Protein 6A5S (pdb70)

Sequence (960 aa):
VDREQQLVQKARLAEQQAERYDDMAAAMKNVTELNEPLSNEERNLLSVAYKNVVGARRSSWRVISSSIEQKTNEKKIEMMVRAYREKIEKELEAVCQDVLSLLDNYLIKNCSETQYESKVFYLKMKGDYYRYLAEVATGEKRATVVESSEKAYSEAHEISKEHMQPTHPIRLGLALNYSVFYYEIQNAPEQACHLAKTTAFDDAIAELDTLNEDSYKDSTLIMQLLRDNLTLWTSVTSSCPADLTDREQLVQKARLAEQAERYDDMAAAMKNVTELNEPLSNEERNLLSVAYKNVVGARRSSWRVISSIEQKTNEKKIEMVRAYREKIEKELEAVCQDVLSLLDNYLIKNCSETQYESKVFYLKMKGDYYRYLAEVATGEKRATVVESSEKAYSEAHEISKEHMQPTHPIRLGLALNYSVFYYEIQNAPEQACHLAKTTAFDDAIAELDTLNEDSYKDSTLIMQLLRDNLTLWTSVTSSCPADLTDREQLVQKARLAEQQAERYDDMAAAMKNVTELNEPLSNEERNLLSVAYKNVVGARRSSWRVISSIEQKTSADGNEKKIEMVRAYREKIEKELEAVCQDVLSLLDNYLIKNCSETQYESKVFYLKMKGDYYRYLAEVATGEKRATVVESSEKAYSEAHEISKEHMQPTHPIRLGLALNYSVFYYEIQNNAPEQACHLAKTAFDDAIAELDTLNEDSYKDSTLIMQLLRDNLTLWTSVTSSCPADLTDREQLVQKARLAEQQAERYDDMAAAMKNVTELNEPLSNEERNLLSVAYKNVVGARRSSWRVISSIEQKTEKKIEMVRAYREKIEKELEAVCQDVVLSLLDNYLIKNCSETQYESKVFYLKMKGDYYRYLAEVATGEKRATVVESSEKAYSEAHEISKEHMQPTHPIRLGLALNYSVFYYEIQNAPEQACHLAKTAFDDAIAELDTLNEDSYKDSTLIMQLLRDNLTLWTSVTSSCPADLT

Nearest PDB structures (foldseek):
  6byj-assembly1_A  TM=9.830E-01  e=1.341E-26  Homo sapiens
  5yqg-assembly1_B  TM=9.842E-01  e=1.018E-25  Mus musculus
  7nmz-assembly1_AA  TM=9.812E-01  e=9.731E-26  Homo sapiens
  2c63-assembly2_D  TM=9.848E-01  e=3.759E-25  Homo sapiens
  7nmz-assembly1_BA  TM=9.805E-01  e=3.268E-24  Homo sapiens

B-factor: mean 25.33, std 11.06, range [8.95, 87.08]

Structure (mmCIF, N/CA/C/O backbone):
data_6A5S
#
_entry.id   6A5S
#
_cell.length_a   88.088
_cell.length_b   82.229
_cell.length_c   88.092
_cell.angle_alpha   90.000
_cell.angle_beta   90.110
_cell.angle_gamma   90.000
#
_symmetry.space_group_name_H-M   'P 1 21 1'
#
loop_
_entity.id
_entity.type
_entity.pdbx_description
1 polymer '14-3-3 protein gamma'
2 polymer 'TFEB pS211-peptide'
3 non-polymer 'SODIUM ION'
4 non-polymer 'MAGNESIUM ION'
5 water water
#
loop_
_atom_site.group_PDB
_atom_site.id
_atom_site.type_symbol
_atom_site.label_atom_id
_atom_site.label_alt_id
_atom_site.label_comp_id
_atom_site.label_asym_id
_atom_site.label_entity_id
_atom_site.label_seq_id
_atom_site.pdbx_PDB_ins_code
_atom_site.Cartn_x
_atom_site.Cartn_y
_atom_site.Cartn_z
_atom_site.occupancy
_atom_site.B_iso_or_equiv
_atom_site.auth_seq_id
_atom_site.auth_comp_id
_atom_site.auth_asym_id
_atom_site.auth_atom_id
_atom_site.pdbx_PDB_model_num
ATOM 1 N N . VAL A 1 2 ? -53.389 -36.952 -14.712 1.00 54.28 2 VAL A N 1
ATOM 2 C CA . VAL A 1 2 ? -53.505 -35.494 -14.759 1.00 49.04 2 VAL A CA 1
ATOM 3 C C . VAL A 1 2 ? -53.230 -34.951 -16.161 1.00 42.80 2 VAL A C 1
ATOM 4 O O . VAL A 1 2 ? -52.160 -35.187 -16.742 1.00 39.70 2 VAL A O 1
ATOM 8 N N . ASP A 1 3 ? -54.217 -34.235 -16.699 1.00 38.58 3 ASP A N 1
ATOM 9 C CA . ASP A 1 3 ? -54.154 -33.699 -18.060 1.00 31.49 3 ASP A CA 1
ATOM 10 C C . ASP A 1 3 ? -53.236 -32.484 -18.191 1.00 28.26 3 ASP A C 1
ATOM 11 O O . ASP A 1 3 ? -52.904 -31.847 -17.193 1.00 25.11 3 ASP A O 1
ATOM 16 N N . ARG A 1 4 ? -52.875 -32.145 -19.428 1.00 27.46 4 ARG A N 1
ATOM 17 C CA . ARG A 1 4 ? -51.877 -31.109 -19.689 1.00 26.61 4 ARG A CA 1
ATOM 18 C C . ARG A 1 4 ? -52.276 -29.762 -19.093 1.00 25.18 4 ARG A C 1
ATOM 19 O O . ARG A 1 4 ? -51.461 -29.099 -18.429 1.00 18.88 4 ARG A O 1
ATOM 27 N N . GLU A 1 5 ? -53.527 -29.366 -19.298 1.00 22.39 5 GLU A N 1
ATOM 28 C CA . GLU A 1 5 ? -53.948 -28.045 -18.846 1.00 26.14 5 GLU A CA 1
ATOM 29 C C . GLU A 1 5 ? -53.929 -27.939 -17.322 1.00 21.97 5 GLU A C 1
ATOM 30 O O . GLU A 1 5 ? -53.706 -26.853 -16.789 1.00 20.97 5 GLU A O 1
ATOM 36 N N . GLN A 1 6 ? -54.158 -29.056 -16.631 1.00 19.09 6 GLN A N 1
ATOM 37 C CA A GLN A 1 6 ? -54.096 -29.059 -15.176 0.52 22.50 6 GLN A CA 1
ATOM 38 C CA B GLN A 1 6 ? -54.095 -29.096 -15.174 0.48 22.53 6 GLN A CA 1
ATOM 39 C C . GLN A 1 6 ? -52.651 -28.919 -14.704 1.00 22.20 6 GLN A C 1
ATOM 40 O O . GLN A 1 6 ? -52.388 -28.225 -13.732 1.00 19.69 6 GLN A O 1
ATOM 51 N N . LEU A 1 7 ? -51.716 -29.556 -15.408 1.00 20.41 7 LEU A N 1
ATOM 52 C CA . LEU A 1 7 ? -50.292 -29.389 -15.090 1.00 20.09 7 LEU A CA 1
ATOM 53 C C . LEU A 1 7 ? -49.859 -27.938 -15.270 1.00 19.21 7 LEU A C 1
ATOM 54 O O . LEU A 1 7 ? -49.215 -27.361 -14.392 1.00 20.22 7 LEU A O 1
ATOM 59 N N . VAL A 1 8 ? -50.241 -27.333 -16.389 1.00 15.94 8 VAL A N 1
ATOM 60 C CA . VAL A 1 8 ? -49.964 -25.921 -16.597 1.00 17.10 8 VAL A CA 1
ATOM 61 C C . VAL A 1 8 ? -50.642 -25.040 -15.540 1.00 20.52 8 VAL A C 1
ATOM 62 O O . VAL A 1 8 ? -50.032 -24.089 -15.050 1.00 17.02 8 VAL A O 1
ATOM 66 N N . GLN A 1 9 ? -51.903 -25.342 -15.217 1.00 14.69 9 GLN A N 1
ATOM 67 C CA . GLN A 1 9 ? -52.611 -24.613 -14.166 1.00 23.87 9 GLN A CA 1
ATOM 68 C C . GLN A 1 9 ? -51.865 -24.763 -12.846 1.00 20.67 9 GLN A C 1
ATOM 69 O O . GLN A 1 9 ? -51.733 -23.805 -12.084 1.00 21.43 9 GLN A O 1
ATOM 75 N N . LYS A 1 10 ? -51.363 -25.963 -12.588 1.00 13.32 10 LYS A N 1
ATOM 76 C CA . LYS A 1 10 ? -50.597 -26.205 -11.371 1.00 15.71 10 LYS A CA 1
ATOM 77 C C . LYS A 1 10 ? -49.321 -25.350 -11.361 1.00 17.16 10 LYS A C 1
ATOM 78 O O . LYS A 1 10 ? -48.958 -24.776 -10.330 1.00 15.24 10 LYS A O 1
ATOM 84 N N . ALA A 1 11 ? -48.659 -25.227 -12.511 1.00 15.16 11 ALA A N 1
ATOM 85 C CA . ALA A 1 11 ? -47.452 -24.413 -12.571 1.00 17.84 11 ALA A CA 1
ATOM 86 C C . ALA A 1 11 ? -47.758 -22.959 -12.248 1.00 15.10 11 ALA A C 1
ATOM 87 O O . ALA A 1 11 ? -46.960 -22.290 -11.581 1.00 15.09 11 ALA A O 1
ATOM 89 N N . ARG A 1 12 ? -48.900 -22.465 -12.724 1.00 13.34 12 ARG A N 1
ATOM 90 C CA . ARG A 1 12 ? -49.282 -21.075 -12.464 1.00 16.61 12 ARG A CA 1
ATOM 91 C C . ARG A 1 12 ? -49.600 -20.868 -10.973 1.00 16.81 12 ARG A C 1
ATOM 92 O O . ARG A 1 12 ? -49.285 -19.821 -10.383 1.00 16.35 12 ARG A O 1
ATOM 100 N N . LEU A 1 13 ? -50.223 -21.877 -10.375 1.00 15.48 13 LEU A N 1
ATOM 101 C CA . LEU A 1 13 ? -50.580 -21.844 -8.953 1.00 18.73 13 LEU A CA 1
ATOM 102 C C . LEU A 1 13 ? -49.326 -21.843 -8.097 1.00 15.86 13 LEU A C 1
ATOM 103 O O . LEU A 1 13 ? -49.200 -21.071 -7.153 1.00 22.94 13 LEU A O 1
ATOM 108 N N . ALA A 1 14 ? -48.411 -22.741 -8.432 1.00 17.51 14 ALA A N 1
ATOM 109 C CA . ALA A 1 14 ? -47.111 -22.804 -7.780 1.00 15.85 14 ALA A CA 1
ATOM 110 C C . ALA A 1 14 ? -46.413 -21.461 -7.845 1.00 18.10 14 ALA A C 1
ATOM 111 O O . ALA A 1 14 ? -45.854 -20.999 -6.849 1.00 17.70 14 ALA A O 1
ATOM 113 N N . GLU A 1 15 ? -46.450 -20.831 -9.019 1.00 18.94 15 GLU A N 1
ATOM 114 C CA . GLU A 1 15 ? -45.789 -19.543 -9.201 1.00 19.41 15 GLU A CA 1
ATOM 115 C C . GLU A 1 15 ? -46.355 -18.496 -8.263 1.00 16.38 15 GLU A C 1
ATOM 116 O O . GLU A 1 15 ? -45.608 -17.771 -7.610 1.00 17.13 15 GLU A O 1
ATOM 122 N N . GLN A 1 16 ? -47.681 -18.401 -8.234 1.00 17.09 16 GLN A N 1
ATOM 123 C CA A GLN A 1 16 ? -48.370 -17.472 -7.352 0.38 18.26 16 GLN A CA 1
ATOM 124 C CA B GLN A 1 16 ? -48.343 -17.454 -7.358 0.62 18.43 16 GLN A CA 1
ATOM 125 C C . GLN A 1 16 ? -48.028 -17.759 -5.889 1.00 19.29 16 GLN A C 1
ATOM 126 O O . GLN A 1 16 ? -47.883 -16.843 -5.087 1.00 16.49 16 GLN A O 1
ATOM 137 N N . ALA A 1 17 ? -47.894 -19.043 -5.555 1.00 15.18 17 ALA A N 1
ATOM 138 C CA . ALA A 1 17 ? -47.523 -19.461 -4.193 1.00 19.84 17 ALA A CA 1
ATOM 139 C C . ALA A 1 17 ? -46.013 -19.382 -3.916 1.00 18.01 17 ALA A C 1
ATOM 140 O O . ALA A 1 17 ? -45.565 -19.727 -2.820 1.00 15.07 17 ALA A O 1
ATOM 142 N N . GLU A 1 18 ? -45.242 -18.938 -4.915 1.00 15.68 18 GLU A N 1
ATOM 143 C CA . GLU A 1 18 ? -43.779 -18.886 -4.841 1.00 16.30 18 GLU A CA 1
ATOM 144 C C . GLU A 1 18 ? -43.168 -20.223 -4.447 1.00 18.04 18 GLU A C 1
ATOM 145 O O . GLU A 1 18 ? -42.240 -20.291 -3.632 1.00 19.35 18 GLU A O 1
ATOM 151 N N . ARG A 1 19 ? -43.693 -21.285 -5.048 1.00 18.42 19 ARG A N 1
ATOM 152 C CA . ARG A 1 19 ? -43.187 -22.630 -4.833 1.00 16.70 19 ARG A CA 1
ATOM 153 C C . ARG A 1 19 ? -42.554 -23.061 -6.146 1.00 15.89 19 ARG A C 1
ATOM 154 O O . ARG A 1 19 ? -43.189 -23.717 -6.979 1.00 13.32 19 ARG A O 1
ATOM 162 N N . TYR A 1 20 ? -41.300 -22.655 -6.340 1.00 15.77 20 TYR A N 1
ATOM 163 C CA . TYR A 1 20 ? -40.701 -22.729 -7.660 1.00 15.15 20 TYR A CA 1
ATOM 164 C C . TYR A 1 20 ? -40.229 -24.141 -7.987 1.00 13.29 20 TYR A C 1
ATOM 165 O O . TYR A 1 20 ? -40.208 -24.521 -9.161 1.00 15.13 20 TYR A O 1
ATOM 174 N N . ASP A 1 21 ? -39.890 -24.930 -6.975 1.00 10.74 21 ASP A N 1
ATOM 175 C CA . ASP A 1 21 ? -39.598 -26.343 -7.232 1.00 16.12 21 ASP A CA 1
ATOM 176 C C . ASP A 1 21 ? -40.834 -27.029 -7.825 1.00 16.56 21 ASP A C 1
ATOM 177 O O . ASP A 1 21 ? -40.722 -27.767 -8.809 1.00 14.83 21 ASP A O 1
ATOM 182 N N . ASP A 1 22 ? -42.004 -26.788 -7.228 1.00 12.25 22 ASP A N 1
ATOM 183 C CA . ASP A 1 22 ? -43.258 -27.297 -7.787 1.00 12.15 22 ASP A CA 1
ATOM 184 C C . ASP A 1 22 ? -43.517 -26.762 -9.190 1.00 11.34 22 ASP A C 1
ATOM 185 O O . ASP A 1 22 ? -43.973 -27.481 -10.070 1.00 13.83 22 ASP A O 1
ATOM 190 N N . MET A 1 23 ? -43.287 -25.473 -9.373 1.00 13.89 23 MET A N 1
ATOM 191 C CA . MET A 1 23 ? -43.552 -24.844 -10.656 1.00 13.95 23 MET A CA 1
ATOM 192 C C . MET A 1 23 ? -42.747 -25.515 -11.767 1.00 12.29 23 MET A C 1
ATOM 193 O O . MET A 1 23 ? -43.269 -25.770 -12.854 1.00 13.47 23 MET A O 1
ATOM 198 N N . ALA A 1 24 ? -41.480 -25.816 -11.475 1.00 11.62 24 ALA A N 1
ATOM 199 C CA . ALA A 1 24 ? -40.578 -26.444 -12.449 1.00 13.82 24 ALA A CA 1
ATOM 200 C C . ALA A 1 24 ? -40.922 -27.903 -12.734 1.00 14.10 24 ALA A C 1
ATOM 201 O O . ALA A 1 24 ? -40.907 -28.330 -13.886 1.00 14.81 24 ALA A O 1
ATOM 203 N N . ALA A 1 25 ? -41.217 -28.671 -11.686 1.00 15.75 25 ALA A N 1
ATOM 204 C CA . ALA A 1 25 ? -41.640 -30.060 -11.866 1.00 15.01 25 ALA A CA 1
ATOM 205 C C . ALA A 1 25 ? -42.904 -30.122 -12.739 1.00 18.18 25 ALA A C 1
ATOM 206 O O . ALA A 1 25 ? -43.035 -30.990 -13.604 1.00 12.78 25 ALA A O 1
ATOM 208 N N . ALA A 1 26 ? -43.830 -29.197 -12.526 1.00 14.07 26 ALA A N 1
ATOM 209 C CA . ALA A 1 26 ? -45.017 -29.162 -13.379 1.00 14.24 26 ALA A CA 1
ATOM 210 C C . ALA A 1 26 ? -44.646 -28.888 -14.857 1.00 17.72 26 ALA A C 1
ATOM 211 O O . ALA A 1 26 ? -45.105 -29.579 -15.762 1.00 16.22 26 ALA A O 1
ATOM 213 N N . MET A 1 27 ? -43.810 -27.894 -15.110 1.00 13.84 27 MET A N 1
ATOM 214 C CA . MET A 1 27 ? -43.507 -27.567 -16.501 1.00 14.49 27 MET A CA 1
ATOM 215 C C . MET A 1 27 ? -42.580 -28.606 -17.127 1.00 12.44 27 MET A C 1
ATOM 216 O O . MET A 1 27 ? -42.592 -28.794 -18.342 1.00 17.73 27 MET A O 1
ATOM 221 N N . LYS A 1 28 ? -41.784 -29.281 -16.302 1.00 14.17 28 LYS A N 1
ATOM 222 C CA . LYS A 1 28 ? -41.042 -30.446 -16.762 1.00 15.45 28 LYS A CA 1
ATOM 223 C C . LYS A 1 28 ? -42.015 -31.485 -17.303 1.00 17.83 28 LYS A C 1
ATOM 224 O O . LYS A 1 28 ? -41.837 -31.999 -18.406 1.00 16.01 28 LYS A O 1
ATOM 230 N N . ASN A 1 29 ? -43.049 -31.786 -16.514 1.00 20.01 29 ASN A N 1
ATOM 231 C CA . ASN A 1 29 ? -44.084 -32.723 -16.938 1.00 16.34 29 ASN A CA 1
ATOM 232 C C . ASN A 1 29 ? -44.809 -32.266 -18.201 1.00 16.57 29 ASN A C 1
ATOM 233 O O . ASN A 1 29 ? -45.056 -33.067 -19.094 1.00 16.18 29 ASN A O 1
ATOM 238 N N . VAL A 1 30 ? -45.162 -30.985 -18.266 1.00 16.42 30 VAL A N 1
ATOM 239 C CA . VAL A 1 30 ? -45.828 -30.438 -19.445 1.00 18.53 30 VAL A CA 1
ATOM 240 C C . VAL A 1 30 ? -44.970 -30.656 -20.703 1.00 17.86 30 VAL A C 1
ATOM 241 O O . VAL A 1 30 ? -45.456 -31.160 -21.725 1.00 19.30 30 VAL A O 1
ATOM 245 N N . THR A 1 31 ? -43.693 -30.294 -20.600 1.00 14.52 31 THR A N 1
ATOM 246 C CA . THR A 1 31 ? -42.721 -30.451 -21.693 1.00 14.54 31 THR A CA 1
ATOM 247 C C . THR A 1 31 ? -42.620 -31.891 -22.159 1.00 14.46 31 THR A C 1
ATOM 248 O O . THR A 1 31 ? -42.461 -32.166 -23.353 1.00 15.15 31 THR A O 1
ATOM 252 N N . GLU A 1 32 ? -42.711 -32.820 -21.211 1.00 17.56 32 GLU A N 1
ATOM 253 C CA . GLU A 1 32 ? -42.464 -34.221 -21.520 1.00 14.14 32 GLU A CA 1
ATOM 254 C C . GLU A 1 32 ? -43.650 -34.849 -22.267 1.00 20.08 32 GLU A C 1
ATOM 255 O O . GLU A 1 32 ? -43.529 -35.944 -22.814 1.00 20.53 32 GLU A O 1
ATOM 261 N N . LEU A 1 33 ? -44.784 -34.149 -22.298 1.00 15.39 33 LEU A N 1
ATOM 262 C CA . LEU A 1 33 ? -45.903 -34.562 -23.140 1.00 20.03 33 LEU A CA 1
ATOM 263 C C . LEU A 1 33 ? -45.624 -34.378 -24.642 1.00 19.84 33 LEU A C 1
ATOM 264 O O . LEU A 1 33 ? -46.387 -34.867 -25.478 1.00 20.64 33 LEU A O 1
ATOM 269 N N . ASN A 1 34 ? -44.541 -33.665 -24.960 1.00 16.48 34 ASN A N 1
ATOM 270 C CA . ASN A 1 34 ? -44.007 -33.522 -26.325 1.00 21.37 34 ASN A CA 1
ATOM 271 C C . ASN A 1 34 ? -44.829 -32.607 -27.230 1.00 19.55 34 ASN A C 1
ATOM 272 O O . ASN A 1 34 ? -44.534 -32.484 -28.412 1.00 21.46 34 ASN A O 1
ATOM 277 N N . GLU A 1 35 ? -45.846 -31.961 -26.681 1.00 20.57 35 GLU A N 1
ATOM 278 C CA . GLU A 1 35 ? -46.503 -30.871 -27.391 1.00 23.12 35 GLU A CA 1
ATOM 279 C C . GLU A 1 35 ? -45.675 -29.598 -27.207 1.00 20.07 35 GLU A C 1
ATOM 280 O O . GLU A 1 35 ? -45.021 -29.412 -26.175 1.00 20.07 35 GLU A O 1
ATOM 286 N N . PRO A 1 36 ? -45.699 -28.719 -28.210 1.00 17.62 36 PRO A N 1
ATOM 287 C CA . PRO A 1 36 ? -44.915 -27.483 -28.156 1.00 17.89 36 PRO A CA 1
ATOM 288 C C . PRO A 1 36 ? -45.386 -26.566 -27.036 1.00 21.70 36 PRO A C 1
ATOM 289 O O . PRO A 1 36 ? -46.575 -26.561 -26.693 1.00 22.07 36 PRO A O 1
ATOM 293 N N . LEU A 1 37 ? -44.467 -25.797 -26.467 1.00 14.84 37 LEU A N 1
ATOM 294 C CA . LEU A 1 37 ? -44.852 -24.802 -25.484 1.00 16.92 37 LEU A CA 1
ATOM 295 C C . LEU A 1 37 ? -45.243 -23.522 -26.193 1.00 21.22 37 LEU A C 1
ATOM 296 O O . LEU A 1 37 ? -44.573 -23.089 -27.133 1.00 18.29 37 LEU A O 1
ATOM 301 N N . SER A 1 38 ? -46.327 -22.913 -25.731 1.00 20.57 38 SER A N 1
ATOM 302 C CA . SER A 1 38 ? -46.686 -21.582 -26.184 1.00 22.33 38 SER A CA 1
ATOM 303 C C . SER A 1 38 ? -45.691 -20.597 -25.579 1.00 21.43 38 SER A C 1
ATOM 304 O O . SER A 1 38 ? -44.905 -20.962 -24.698 1.00 16.97 38 SER A O 1
ATOM 307 N N . ASN A 1 39 ? -45.715 -19.350 -26.032 1.00 21.21 39 ASN A N 1
ATOM 308 C CA . ASN A 1 39 ? -44.771 -18.385 -25.491 1.00 25.37 39 ASN A CA 1
ATOM 309 C C . ASN A 1 39 ? -44.970 -18.217 -23.967 1.00 20.57 39 ASN A C 1
ATOM 310 O O . ASN A 1 39 ? -44.003 -18.085 -23.218 1.00 17.96 39 ASN A O 1
ATOM 315 N N . GLU A 1 40 ? -46.214 -18.264 -23.503 1.00 18.20 40 GLU A N 1
ATOM 316 C CA . GLU A 1 40 ? -46.467 -18.117 -22.079 1.00 19.36 40 GLU A CA 1
ATOM 317 C C . GLU A 1 40 ? -46.022 -19.360 -21.299 1.00 16.45 40 GLU A C 1
ATOM 318 O O . GLU A 1 40 ? -45.502 -19.247 -20.207 1.00 17.99 40 GLU A O 1
ATOM 324 N N . GLU A 1 41 ? -46.213 -20.541 -21.867 1.00 18.17 41 GLU A N 1
ATOM 325 C CA . GLU A 1 41 ? -45.761 -21.759 -21.205 1.00 15.27 41 GLU A CA 1
ATOM 326 C C . GLU A 1 41 ? -44.241 -21.812 -21.177 1.00 15.96 41 GLU A C 1
ATOM 327 O O . GLU A 1 41 ? -43.645 -22.274 -20.210 1.00 15.45 41 GLU A O 1
ATOM 333 N N . ARG A 1 42 ? -43.621 -21.301 -22.235 1.00 15.17 42 ARG A N 1
ATOM 334 C CA . ARG A 1 42 ? -42.177 -21.204 -22.309 1.00 16.53 42 ARG A CA 1
ATOM 335 C C . ARG A 1 42 ? -41.675 -20.246 -21.235 1.00 15.55 42 ARG A C 1
ATOM 336 O O . ARG A 1 42 ? -40.644 -20.479 -20.619 1.00 13.37 42 ARG A O 1
ATOM 344 N N . ASN A 1 43 ? -42.407 -19.156 -21.024 1.00 14.72 43 ASN A N 1
ATOM 345 C CA . ASN A 1 43 ? -42.086 -18.250 -19.939 1.00 15.53 43 ASN A CA 1
ATOM 346 C C . ASN A 1 43 ? -42.189 -18.943 -18.574 1.00 17.48 43 ASN A C 1
ATOM 347 O O . ASN A 1 43 ? -41.327 -18.750 -17.716 1.00 18.62 43 ASN A O 1
ATOM 352 N N . LEU A 1 44 ? -43.232 -19.749 -18.381 1.00 14.64 44 LEU A N 1
ATOM 353 C CA . LEU A 1 44 ? -43.405 -20.476 -17.117 1.00 17.07 44 LEU A CA 1
ATOM 354 C C . LEU A 1 44 ? -42.220 -21.412 -16.857 1.00 17.23 44 LEU A C 1
ATOM 355 O O . LEU A 1 44 ? -41.672 -21.457 -15.748 1.00 16.68 44 LEU A O 1
ATOM 360 N N . LEU A 1 45 ? -41.819 -22.148 -17.888 1.00 12.50 45 LEU A N 1
ATOM 361 C CA . LEU A 1 45 ? -40.672 -23.034 -17.791 1.00 13.26 45 LEU A CA 1
ATOM 362 C C . LEU A 1 45 ? -39.421 -22.258 -17.406 1.00 16.73 45 LEU A C 1
ATOM 363 O O . LEU A 1 45 ? -38.683 -22.642 -16.503 1.00 15.81 45 LEU A O 1
ATOM 368 N N . SER A 1 46 ? -39.189 -21.161 -18.117 1.00 16.36 46 SER A N 1
ATOM 369 C CA . SER A 1 46 ? -37.972 -20.387 -17.960 1.00 14.50 46 SER A CA 1
ATOM 370 C C . SER A 1 46 ? -37.888 -19.709 -16.591 1.00 15.54 46 SER A C 1
ATOM 371 O O . SER A 1 46 ? -36.829 -19.684 -15.973 1.00 15.74 46 SER A O 1
ATOM 374 N N . VAL A 1 47 ? -39.000 -19.135 -16.144 1.00 13.35 47 VAL A N 1
ATOM 375 C CA . VAL A 1 47 ? -39.072 -18.508 -14.821 1.00 16.69 47 VAL A CA 1
ATOM 376 C C . VAL A 1 47 ? -38.906 -19.557 -13.719 1.00 16.21 47 VAL A C 1
ATOM 377 O O . VAL A 1 47 ? -38.151 -19.350 -12.769 1.00 15.31 47 VAL A O 1
ATOM 381 N N . ALA A 1 48 ? -39.594 -20.688 -13.855 1.00 12.96 48 ALA A N 1
ATOM 382 C CA . ALA A 1 48 ? -39.513 -21.753 -12.853 1.00 15.03 48 ALA A CA 1
ATOM 383 C C . ALA A 1 48 ? -38.071 -22.177 -12.623 1.00 17.88 48 ALA A C 1
ATOM 384 O O . ALA A 1 48 ? -37.546 -22.080 -11.509 1.00 14.86 48 ALA A O 1
ATOM 386 N N . TYR A 1 49 ? -37.415 -22.624 -13.683 1.00 12.90 49 TYR A N 1
ATOM 387 C CA . TYR A 1 49 ? -36.085 -23.161 -13.515 1.00 12.22 49 TYR A CA 1
ATOM 388 C C . TYR A 1 49 ? -35.039 -22.108 -13.160 1.00 15.16 49 TYR A C 1
ATOM 389 O O . TYR A 1 49 ? -34.075 -22.420 -12.481 1.00 14.12 49 TYR A O 1
ATOM 398 N N . LYS A 1 50 ? -35.228 -20.874 -13.602 1.00 12.67 50 LYS A N 1
ATOM 399 C CA . LYS A 1 50 ? -34.334 -19.796 -13.206 1.00 17.18 50 LYS A CA 1
ATOM 400 C C . LYS A 1 50 ? -34.377 -19.577 -11.701 1.00 17.60 50 LYS A C 1
ATOM 401 O O . LYS A 1 50 ? -33.348 -19.330 -11.055 1.00 15.83 50 LYS A O 1
ATOM 407 N N . ASN A 1 51 ? -35.562 -19.673 -11.125 1.00 15.62 51 ASN A N 1
ATOM 408 C CA . ASN A 1 51 ? -35.672 -19.517 -9.673 1.00 17.52 51 ASN A CA 1
ATOM 409 C C . ASN A 1 51 ? -35.076 -20.691 -8.899 1.00 17.25 51 ASN A C 1
ATOM 410 O O . ASN A 1 51 ? -34.359 -20.504 -7.905 1.00 15.59 51 ASN A O 1
ATOM 415 N N . VAL A 1 52 ? -35.383 -21.898 -9.361 1.00 15.01 52 VAL A N 1
ATOM 416 C CA . VAL A 1 52 ? -34.843 -23.106 -8.770 1.00 13.36 52 VAL A CA 1
ATOM 417 C C . VAL A 1 52 ? -33.322 -23.138 -8.834 1.00 15.96 52 VAL A C 1
ATOM 418 O O . VAL A 1 52 ? -32.653 -23.382 -7.836 1.00 14.50 52 VAL A O 1
ATOM 422 N N . VAL A 1 53 ? -32.763 -22.911 -10.015 1.00 10.65 53 VAL A N 1
ATOM 423 C CA . VAL A 1 53 ? -31.316 -22.986 -10.126 1.00 13.74 53 VAL A CA 1
ATOM 424 C C . VAL A 1 53 ? -30.704 -21.735 -9.475 1.00 15.89 53 VAL A C 1
ATOM 425 O O . VAL A 1 53 ? -29.631 -21.812 -8.872 1.00 15.54 53 VAL A O 1
ATOM 429 N N . GLY A 1 54 ? -31.413 -20.609 -9.544 1.00 14.69 54 GLY A N 1
ATOM 430 C CA . GLY A 1 54 ? -30.907 -19.359 -8.997 1.00 13.01 54 GLY A CA 1
ATOM 431 C C . GLY A 1 54 ? -30.760 -19.398 -7.479 1.00 19.23 54 GLY A C 1
ATOM 432 O O . GLY A 1 54 ? -29.849 -18.792 -6.915 1.00 13.65 54 GLY A O 1
ATOM 433 N N . ALA A 1 55 ? -31.661 -20.113 -6.815 1.00 15.70 55 ALA A N 1
ATOM 434 C CA . ALA A 1 55 ? -31.575 -20.252 -5.370 1.00 19.42 55 ALA A CA 1
ATOM 435 C C . ALA A 1 55 ? -30.321 -21.032 -5.030 1.00 21.15 55 ALA A C 1
ATOM 436 O O . ALA A 1 55 ? -29.612 -20.693 -4.077 1.00 18.25 55 ALA A O 1
ATOM 438 N N . ARG A 1 56 ? -30.039 -22.062 -5.827 1.00 17.58 56 ARG A N 1
ATOM 439 C CA . ARG A 1 56 ? -28.873 -22.898 -5.584 1.00 18.60 56 ARG A CA 1
ATOM 440 C C . ARG A 1 56 ? -27.599 -22.110 -5.849 1.00 18.67 56 ARG A C 1
ATOM 441 O O . ARG A 1 56 ? -26.608 -22.256 -5.127 1.00 18.65 56 ARG A O 1
ATOM 449 N N . ARG A 1 57 ? -27.625 -21.291 -6.896 1.00 15.18 57 ARG A N 1
ATOM 450 C CA . ARG A 1 57 ? -26.468 -20.482 -7.265 1.00 21.12 57 ARG A CA 1
ATOM 451 C C . ARG A 1 57 ? -26.157 -19.465 -6.165 1.00 19.93 57 ARG A C 1
ATOM 452 O O . ARG A 1 57 ? -25.003 -19.250 -5.809 1.00 20.04 57 ARG A O 1
ATOM 460 N N . SER A 1 58 ? -27.201 -18.837 -5.642 1.00 19.53 58 SER A N 1
ATOM 461 C CA . SER A 1 58 ? -27.040 -17.868 -4.568 1.00 22.08 58 SER A CA 1
ATOM 462 C C . SER A 1 58 ? -26.464 -18.554 -3.330 1.00 22.31 58 SER A C 1
ATOM 463 O O . SER A 1 58 ? -25.501 -18.061 -2.737 1.00 20.96 58 SER A O 1
ATOM 466 N N . SER A 1 59 ? -27.023 -19.708 -2.974 1.00 18.61 59 SER A N 1
ATOM 467 C CA . SER A 1 59 ? -26.558 -20.471 -1.815 1.00 22.23 59 SER A CA 1
ATOM 468 C C . SER A 1 59 ? -25.119 -20.936 -1.974 1.00 24.10 59 SER A C 1
ATOM 469 O O . SER A 1 59 ? -24.327 -20.867 -1.030 1.00 17.24 59 SER A O 1
ATOM 472 N N . TRP A 1 60 ? -24.793 -21.426 -3.167 1.00 19.44 60 TRP A N 1
ATOM 473 C CA . TRP A 1 60 ? -23.449 -21.904 -3.440 1.00 19.03 60 TRP A CA 1
ATOM 474 C C . TRP A 1 60 ? -22.434 -20.792 -3.254 1.00 18.53 60 TRP A C 1
ATOM 475 O O . TRP A 1 60 ? -21.344 -21.033 -2.758 1.00 19.05 60 TRP A O 1
ATOM 486 N N . ARG A 1 61 ? -22.787 -19.575 -3.658 1.00 19.03 61 ARG A N 1
ATOM 487 C CA . ARG A 1 61 ? -21.845 -18.467 -3.553 1.00 21.54 61 ARG A CA 1
ATOM 488 C C . ARG A 1 61 ? -21.590 -18.124 -2.091 1.00 24.18 61 ARG A C 1
ATOM 489 O O . ARG A 1 61 ? -20.450 -17.892 -1.690 1.00 22.86 61 ARG A O 1
ATOM 497 N N . VAL A 1 62 ? -22.657 -18.086 -1.299 1.00 22.22 62 VAL A N 1
ATOM 498 C CA . VAL A 1 62 ? -22.526 -17.835 0.134 1.00 19.01 62 VAL A CA 1
ATOM 499 C C . VAL A 1 62 ? -21.572 -18.842 0.782 1.00 22.90 62 VAL A C 1
ATOM 500 O O . VAL A 1 62 ? -20.617 -18.468 1.469 1.00 24.04 62 VAL A O 1
ATOM 504 N N . ILE A 1 63 ? -21.815 -20.121 0.533 1.00 21.60 63 ILE A N 1
ATOM 505 C CA . ILE A 1 63 ? -21.026 -21.169 1.158 1.00 23.89 63 ILE A CA 1
ATOM 506 C C . ILE A 1 63 ? -19.578 -21.162 0.660 1.00 29.67 63 ILE A C 1
ATOM 507 O O . ILE A 1 63 ? -18.639 -21.343 1.444 1.00 24.53 63 ILE A O 1
ATOM 512 N N . SER A 1 64 ? -19.401 -20.958 -0.640 1.00 25.26 64 SER A N 1
ATOM 513 C CA A SER A 1 64 ? -18.074 -20.889 -1.244 0.50 26.61 64 SER A CA 1
ATOM 514 C CA B SER A 1 64 ? -18.067 -20.900 -1.226 0.50 26.60 64 SER A CA 1
ATOM 515 C C . SER A 1 64 ? -17.274 -19.736 -0.645 1.00 31.70 64 SER A C 1
ATOM 516 O O . SER A 1 64 ? -16.085 -19.870 -0.354 1.00 34.68 64 SER A O 1
ATOM 521 N N . SER A 1 65 ? -17.941 -18.599 -0.469 1.00 27.71 65 SER A N 1
ATOM 522 C CA . SER A 1 65 ? -17.300 -17.427 0.093 1.00 29.21 65 SER A CA 1
ATOM 523 C C . SER A 1 65 ? -16.875 -17.672 1.543 1.00 40.11 65 SER A C 1
ATOM 524 O O . SER A 1 65 ? -15.744 -17.367 1.929 1.00 36.56 65 SER A O 1
ATOM 527 N N . ILE A 1 66 ? -17.786 -18.225 2.342 1.00 34.38 66 ILE A N 1
ATOM 528 C CA . ILE A 1 66 ? -17.457 -18.614 3.711 1.00 35.70 66 ILE A CA 1
ATOM 529 C C . ILE A 1 66 ? -16.307 -19.619 3.715 1.00 38.79 66 ILE A C 1
ATOM 530 O O . ILE A 1 66 ? -15.390 -19.504 4.526 1.00 44.99 66 ILE A O 1
ATOM 535 N N . GLU A 1 67 ? -16.343 -20.581 2.795 1.00 36.95 67 GLU A N 1
ATOM 536 C CA . GLU A 1 67 ? -15.297 -21.600 2.716 1.00 39.57 67 GLU A CA 1
ATOM 537 C C . GLU A 1 67 ? -13.929 -20.986 2.481 1.00 47.65 67 GLU A C 1
ATOM 538 O O . GLU A 1 67 ? -12.925 -21.461 3.013 1.00 44.80 67 GLU A O 1
ATOM 544 N N . GLN A 1 68 ? -13.897 -19.922 1.690 1.00 40.00 68 GLN A N 1
ATOM 545 C CA . GLN A 1 68 ? -12.638 -19.288 1.343 1.00 47.55 68 GLN A CA 1
ATOM 546 C C . GLN A 1 68 ? -12.129 -18.405 2.475 1.00 47.82 68 GLN A C 1
ATOM 547 O O . GLN A 1 68 ? -10.923 -18.293 2.676 1.00 51.32 68 GLN A O 1
ATOM 553 N N . LYS A 1 69 ? -13.047 -17.795 3.218 1.00 42.99 69 LYS A N 1
ATOM 554 C CA . LYS A 1 69 ? -12.679 -16.959 4.358 1.00 47.02 69 LYS A CA 1
ATOM 555 C C . LYS A 1 69 ? -12.365 -17.786 5.605 1.00 49.31 69 LYS A C 1
ATOM 556 O O . LYS A 1 69 ? -11.943 -17.251 6.627 1.00 52.09 69 LYS A O 1
ATOM 562 N N . THR A 1 70 ? -12.562 -19.095 5.511 1.00 51.72 70 THR A N 1
ATOM 563 C CA . THR A 1 70 ? -12.319 -19.987 6.636 1.00 49.38 70 THR A CA 1
ATOM 564 C C . THR A 1 70 ? -10.953 -20.658 6.540 1.00 49.86 70 THR A C 1
ATOM 565 O O . THR A 1 70 ? -10.701 -21.445 5.630 1.00 59.51 70 THR A O 1
ATOM 569 N N . ASN A 1 75 ? -8.996 -26.987 12.833 1.00 63.61 75 ASN A N 1
ATOM 570 C CA . ASN A 1 75 ? -10.372 -26.822 12.380 1.00 54.88 75 ASN A CA 1
ATOM 571 C C . ASN A 1 75 ? -10.892 -27.840 11.382 1.00 54.63 75 ASN A C 1
ATOM 572 O O . ASN A 1 75 ? -11.922 -27.647 10.834 1.00 62.67 75 ASN A O 1
ATOM 574 N N . GLU A 1 76 ? -10.176 -28.906 11.139 1.00 54.22 76 GLU A N 1
ATOM 575 C CA . GLU A 1 76 ? -10.587 -29.906 10.168 1.00 59.32 76 GLU A CA 1
ATOM 576 C C . GLU A 1 76 ? -12.084 -30.229 10.091 1.00 54.80 76 GLU A C 1
ATOM 577 O O . GLU A 1 76 ? -12.645 -30.297 9.028 1.00 47.44 76 GLU A O 1
ATOM 583 N N . LYS A 1 77 ? -12.705 -30.429 11.239 1.00 52.90 77 LYS A N 1
ATOM 584 C CA . LYS A 1 77 ? -14.107 -30.834 11.304 1.00 46.68 77 LYS A CA 1
ATOM 585 C C . LYS A 1 77 ? -15.042 -29.725 10.808 1.00 43.75 77 LYS A C 1
ATOM 586 O O . LYS A 1 77 ? -16.054 -29.994 10.156 1.00 43.25 77 LYS A O 1
ATOM 592 N N . LYS A 1 78 ? -14.689 -28.483 11.122 1.00 36.97 78 LYS A N 1
ATOM 593 C CA . LYS A 1 78 ? -15.436 -27.313 10.685 1.00 37.42 78 LYS A CA 1
ATOM 594 C C . LYS A 1 78 ? -15.368 -27.135 9.171 1.00 42.80 78 LYS A C 1
ATOM 595 O O . LYS A 1 78 ? -16.395 -26.992 8.501 1.00 33.96 78 LYS A O 1
ATOM 601 N N . ILE A 1 79 ? -14.150 -27.150 8.637 1.00 35.28 79 ILE A N 1
ATOM 602 C CA . ILE A 1 79 ? -13.934 -26.886 7.224 1.00 39.38 79 ILE A CA 1
ATOM 603 C C . ILE A 1 79 ? -14.475 -28.036 6.371 1.00 34.64 79 ILE A C 1
ATOM 604 O O . ILE A 1 79 ? -14.988 -27.811 5.276 1.00 32.38 79 ILE A O 1
ATOM 609 N N . GLU A 1 80 ? -14.391 -29.260 6.891 1.00 30.41 80 GLU A N 1
ATOM 610 C CA . GLU A 1 80 ? -14.912 -30.425 6.184 1.00 38.83 80 GLU A CA 1
ATOM 611 C C . GLU A 1 80 ? -16.425 -30.363 6.045 1.00 32.81 80 GLU A C 1
ATOM 612 O O . GLU A 1 80 ? -16.985 -30.808 5.045 1.00 28.31 80 GLU A O 1
ATOM 618 N N . MET A 1 81 ? -17.100 -29.829 7.053 1.00 30.95 81 MET A N 1
ATOM 619 C CA A MET A 1 81 ? -18.547 -29.672 7.012 0.69 31.68 81 MET A CA 1
ATOM 620 C CA B MET A 1 81 ? -18.543 -29.740 6.941 0.31 31.64 81 MET A CA 1
ATOM 621 C C . MET A 1 81 ? -18.916 -28.578 6.015 1.00 27.38 81 MET A C 1
ATOM 622 O O . MET A 1 81 ? -19.910 -28.659 5.313 1.00 25.62 81 MET A O 1
ATOM 631 N N . VAL A 1 82 ? -18.109 -27.525 5.977 1.00 25.87 82 VAL A N 1
ATOM 632 C CA . VAL A 1 82 ? -18.359 -26.461 5.017 1.00 30.20 82 VAL A CA 1
ATOM 633 C C . VAL A 1 82 ? -18.266 -27.001 3.589 1.00 30.10 82 VAL A C 1
ATOM 634 O O . VAL A 1 82 ? -19.121 -26.715 2.743 1.00 25.74 82 VAL A O 1
ATOM 638 N N . ARG A 1 83 ? -17.219 -27.784 3.338 1.00 27.30 83 ARG A N 1
ATOM 639 C CA . ARG A 1 83 ? -16.991 -28.389 2.028 1.00 33.56 83 ARG A CA 1
ATOM 640 C C . ARG A 1 83 ? -18.110 -29.340 1.669 1.00 26.38 83 ARG A C 1
ATOM 641 O O . ARG A 1 83 ? -18.666 -29.269 0.582 1.00 23.78 83 ARG A O 1
ATOM 649 N N . ALA A 1 84 ? -18.426 -30.239 2.592 1.00 27.01 84 ALA A N 1
ATOM 650 C CA . ALA A 1 84 ? -19.495 -31.204 2.387 1.00 29.80 84 ALA A CA 1
ATOM 651 C C . ALA A 1 84 ? -20.824 -30.506 2.080 1.00 25.67 84 ALA A C 1
ATOM 652 O O . ALA A 1 84 ? -21.617 -30.985 1.269 1.00 24.45 84 ALA A O 1
ATOM 654 N N . TYR A 1 85 ? -21.062 -29.371 2.726 1.00 22.44 85 TYR A N 1
ATOM 655 C CA . TYR A 1 85 ? -22.323 -28.674 2.533 1.00 24.43 85 TYR A CA 1
ATOM 656 C C . TYR A 1 85 ? -22.306 -27.957 1.179 1.00 23.39 85 TYR A C 1
ATOM 657 O O . TYR A 1 85 ? -23.316 -27.906 0.478 1.00 17.98 85 TYR A O 1
ATOM 666 N N . ARG A 1 86 ? -21.148 -27.427 0.803 1.00 24.50 86 ARG A N 1
ATOM 667 C CA . ARG A 1 86 ? -21.026 -26.793 -0.498 1.00 24.88 86 ARG A CA 1
ATOM 668 C C . ARG A 1 86 ? -21.269 -27.828 -1.596 1.00 25.75 86 ARG A C 1
ATOM 669 O O . ARG A 1 86 ? -21.960 -27.561 -2.574 1.00 21.48 86 ARG A O 1
ATOM 677 N N . GLU A 1 87 ? -20.700 -29.015 -1.417 1.00 25.96 87 GLU A N 1
ATOM 678 C CA . GLU A 1 87 ? -20.856 -30.087 -2.386 1.00 26.46 87 GLU A CA 1
ATOM 679 C C . GLU A 1 87 ? -22.308 -30.537 -2.479 1.00 26.71 87 GLU A C 1
ATOM 680 O O . GLU A 1 87 ? -22.798 -30.848 -3.569 1.00 26.40 87 GLU A O 1
ATOM 686 N N . LYS A 1 88 ? -22.977 -30.586 -1.331 1.00 22.74 88 LYS A N 1
ATOM 687 C CA . LYS A 1 88 ? -24.392 -30.900 -1.283 1.00 21.25 88 LYS A CA 1
ATOM 688 C C . LYS A 1 88 ? -25.158 -29.975 -2.215 1.00 19.51 88 LYS A C 1
ATOM 689 O O . LYS A 1 88 ? -25.980 -30.419 -3.011 1.00 19.37 88 LYS A O 1
ATOM 695 N N . ILE A 1 89 ? -24.872 -28.685 -2.109 1.00 20.08 89 ILE A N 1
ATOM 696 C CA . ILE A 1 89 ? -25.543 -27.679 -2.917 1.00 18.34 89 ILE A CA 1
ATOM 697 C C . ILE A 1 89 ? -25.137 -27.844 -4.378 1.00 19.32 89 ILE A C 1
ATOM 698 O O . ILE A 1 89 ? -25.959 -27.693 -5.291 1.00 15.04 89 ILE A O 1
ATOM 703 N N . GLU A 1 90 ? -23.872 -28.186 -4.590 1.00 17.74 90 GLU A N 1
ATOM 704 C CA . GLU A 1 90 ? -23.365 -28.421 -5.928 1.00 19.46 90 GLU A CA 1
ATOM 705 C C . GLU A 1 90 ? -24.099 -29.544 -6.626 1.00 18.63 90 GLU A C 1
ATOM 706 O O . GLU A 1 90 ? -24.446 -29.423 -7.797 1.00 20.03 90 GLU A O 1
ATOM 712 N N . LYS A 1 91 ? -24.315 -30.649 -5.918 1.00 21.77 91 LYS A N 1
ATOM 713 C CA . LYS A 1 91 ? -24.991 -31.786 -6.524 1.00 20.30 91 LYS A CA 1
ATOM 714 C C . LYS A 1 91 ? -26.453 -31.455 -6.832 1.00 21.60 91 LYS A C 1
ATOM 715 O O . LYS A 1 91 ? -26.992 -31.959 -7.817 1.00 17.97 91 LYS A O 1
ATOM 721 N N . GLU A 1 92 ? -27.095 -30.613 -6.013 1.00 16.65 92 GLU A N 1
ATOM 722 C CA . GLU A 1 92 ? -28.456 -30.163 -6.328 1.00 16.05 92 GLU A CA 1
ATOM 723 C C . GLU A 1 92 ? -28.468 -29.315 -7.591 1.00 19.37 92 GLU A C 1
ATOM 724 O O . GLU A 1 92 ? -29.325 -29.486 -8.471 1.00 22.52 92 GLU A O 1
ATOM 730 N N . LEU A 1 93 ? -27.526 -28.382 -7.664 1.00 17.61 93 LEU A N 1
ATOM 731 C CA . LEU A 1 93 ? -27.437 -27.470 -8.789 1.00 18.95 93 LEU A CA 1
ATOM 732 C C . LEU A 1 93 ? -27.224 -28.257 -10.080 1.00 20.14 93 LEU A C 1
ATOM 733 O O . LEU A 1 93 ? -27.857 -27.970 -11.097 1.00 18.46 93 LEU A O 1
ATOM 738 N N . GLU A 1 94 ? -26.351 -29.258 -10.018 1.00 19.08 94 GLU A N 1
ATOM 739 C CA . GLU A 1 94 ? -26.063 -30.114 -11.169 1.00 22.15 94 GLU A CA 1
ATOM 740 C C . GLU A 1 94 ? -27.281 -30.937 -11.582 1.00 20.94 94 GLU A C 1
ATOM 741 O O . GLU A 1 94 ? -27.569 -31.070 -12.773 1.00 21.43 94 GLU A O 1
ATOM 747 N N . ALA A 1 95 ? -28.002 -31.479 -10.602 1.00 18.98 95 ALA A N 1
ATOM 748 C CA . ALA A 1 95 ? -29.222 -32.225 -10.888 1.00 18.49 95 ALA A CA 1
ATOM 749 C C . ALA A 1 95 ? -30.240 -31.363 -11.614 1.00 17.07 95 ALA A C 1
ATOM 750 O O . ALA A 1 95 ? -30.915 -31.839 -12.519 1.00 17.23 95 ALA A O 1
ATOM 752 N N . VAL A 1 96 ? -30.372 -30.105 -11.191 1.00 15.88 96 VAL A N 1
ATOM 753 C CA . VAL A 1 96 ? -31.334 -29.188 -11.799 1.00 19.44 96 VAL A CA 1
ATOM 754 C C . VAL A 1 96 ? -30.940 -28.876 -13.250 1.00 18.09 96 VAL A C 1
ATOM 755 O O . VAL A 1 96 ? -31.783 -28.898 -14.162 1.00 16.91 96 VAL A O 1
ATOM 759 N N . CYS A 1 97 ? -29.660 -28.581 -13.461 1.00 13.58 97 CYS A N 1
ATOM 760 C CA . CYS A 1 97 ? -29.173 -28.241 -14.797 1.00 16.32 97 CYS A CA 1
ATOM 761 C C . CYS A 1 97 ? -29.329 -29.425 -15.733 1.00 16.45 97 CYS A C 1
ATOM 762 O O . CYS A 1 97 ? -29.734 -29.273 -16.884 1.00 12.33 97 CYS A O 1
ATOM 765 N N . GLN A 1 98 ? -29.017 -30.606 -15.217 1.00 19.11 98 GLN A N 1
ATOM 766 C CA . GLN A 1 98 ? -29.175 -31.847 -15.963 1.00 19.90 98 GLN A CA 1
ATOM 767 C C . GLN A 1 98 ? -30.623 -32.048 -16.428 1.00 21.39 98 GLN A C 1
ATOM 768 O O . GLN A 1 98 ? -30.865 -32.415 -17.579 1.00 17.92 98 GLN A O 1
ATOM 774 N N . ASP A 1 99 ? -31.578 -31.783 -15.540 1.00 14.61 99 ASP A N 1
ATOM 775 C CA . ASP A 1 99 ? -32.993 -31.872 -15.882 1.00 19.45 99 ASP A CA 1
ATOM 776 C C . ASP A 1 99 ? -33.378 -30.943 -17.038 1.00 17.12 99 ASP A C 1
ATOM 777 O O . ASP A 1 99 ? -34.021 -31.369 -17.997 1.00 16.45 99 ASP A O 1
ATOM 782 N N . VAL A 1 100 ? -32.984 -29.675 -16.929 1.00 17.12 100 VAL A N 1
ATOM 783 C CA . VAL A 1 100 ? -33.302 -28.667 -17.939 1.00 16.50 100 VAL A CA 1
ATOM 784 C C . VAL A 1 100 ? -32.670 -29.034 -19.276 1.00 14.20 100 VAL A C 1
ATOM 785 O O . VAL A 1 100 ? -33.308 -28.989 -20.322 1.00 14.33 100 VAL A O 1
ATOM 789 N N . LEU A 1 101 ? -31.397 -29.380 -19.218 1.00 14.02 101 LEU A N 1
ATOM 790 C CA . LEU A 1 101 ? -30.635 -29.722 -20.404 1.00 15.97 101 LEU A CA 1
ATOM 791 C C . LEU A 1 101 ? -31.214 -30.953 -21.115 1.00 15.04 101 LEU A C 1
ATOM 792 O O . LEU A 1 101 ? -31.254 -31.002 -22.337 1.00 16.03 101 LEU A O 1
ATOM 797 N N . SER A 1 102 ? -31.691 -31.929 -20.346 1.00 16.08 102 SER A N 1
ATOM 798 C CA . SER A 1 102 ? -32.437 -33.060 -20.905 1.00 18.73 102 SER A CA 1
ATOM 799 C C . SER A 1 102 ? -33.719 -32.619 -21.594 1.00 17.35 102 SER A C 1
ATOM 800 O O . SER A 1 102 ? -34.045 -33.096 -22.690 1.00 16.83 102 SER A O 1
ATOM 803 N N . LEU A 1 103 ? -34.448 -31.716 -20.947 1.00 14.41 103 LEU A N 1
ATOM 804 C CA . LEU A 1 103 ? -35.676 -31.174 -21.531 1.00 16.40 103 LEU A CA 1
ATOM 805 C C . LEU A 1 103 ? -35.377 -30.502 -22.870 1.00 15.39 103 LEU A C 1
ATOM 806 O O . LEU A 1 103 ? -36.079 -30.729 -23.847 1.00 14.22 103 LEU A O 1
ATOM 811 N N . LEU A 1 104 ? -34.320 -29.689 -22.904 1.00 14.47 104 LEU A N 1
ATOM 812 C CA . LEU A 1 104 ? -33.920 -28.990 -24.128 1.00 15.73 104 LEU A CA 1
ATOM 813 C C . LEU A 1 104 ? -33.510 -29.956 -25.241 1.00 14.54 104 LEU A C 1
ATOM 814 O O . LEU A 1 104 ? -34.011 -29.861 -26.365 1.00 15.25 104 LEU A O 1
ATOM 819 N N . ASP A 1 105 ? -32.619 -30.892 -24.932 1.00 14.72 105 ASP A N 1
ATOM 820 C CA . ASP A 1 105 ? -32.117 -31.832 -25.938 1.00 18.44 105 ASP A CA 1
ATOM 821 C C . ASP A 1 105 ? -33.160 -32.839 -26.398 1.00 22.23 105 ASP A C 1
ATOM 822 O O . ASP A 1 105 ? -33.197 -33.214 -27.572 1.00 21.34 105 ASP A O 1
ATOM 827 N N . ASN A 1 106 ? -34.006 -33.290 -25.483 1.00 19.92 106 ASN A N 1
ATOM 828 C CA . ASN A 1 106 ? -34.883 -34.401 -25.805 1.00 19.56 106 ASN A CA 1
ATOM 829 C C . ASN A 1 106 ? -36.259 -33.981 -26.292 1.00 20.28 106 ASN A C 1
ATOM 830 O O . ASN A 1 106 ? -36.962 -34.786 -26.889 1.00 17.15 106 ASN A O 1
ATOM 835 N N . TYR A 1 107 ? -36.641 -32.725 -26.075 1.00 18.81 107 TYR A N 1
ATOM 836 C CA . TYR A 1 107 ? -37.943 -32.266 -26.547 1.00 18.61 107 TYR A CA 1
ATOM 837 C C . TYR A 1 107 ? -37.876 -30.906 -27.216 1.00 14.07 107 TYR A C 1
ATOM 838 O O . TYR A 1 107 ? -38.263 -30.762 -28.370 1.00 14.86 107 TYR A O 1
ATOM 847 N N . LEU A 1 108 ? -37.388 -29.912 -26.480 1.00 13.06 108 LEU A N 1
ATOM 848 C CA . LEU A 1 108 ? -37.653 -28.521 -26.822 1.00 15.86 108 LEU A CA 1
ATOM 849 C C . LEU A 1 108 ? -36.870 -28.051 -28.056 1.00 15.76 108 LEU A C 1
ATOM 850 O O . LEU A 1 108 ? -37.460 -27.516 -28.993 1.00 14.95 108 LEU A O 1
ATOM 855 N N . ILE A 1 109 ? -35.560 -28.253 -28.058 1.00 14.43 109 ILE A N 1
ATOM 856 C CA . ILE A 1 109 ? -34.764 -27.943 -29.239 1.00 17.26 109 ILE A CA 1
ATOM 857 C C . ILE A 1 109 ? -35.155 -28.913 -30.353 1.00 18.23 109 ILE A C 1
ATOM 858 O O . ILE A 1 109 ? -35.352 -28.509 -31.495 1.00 14.64 109 ILE A O 1
ATOM 863 N N . LYS A 1 110 ? -35.341 -30.181 -29.987 1.00 17.63 110 LYS A N 1
ATOM 864 C CA . LYS A 1 110 ? -35.599 -31.235 -30.964 1.00 18.31 110 LYS A CA 1
ATOM 865 C C . LYS A 1 110 ? -36.830 -30.985 -31.852 1.00 16.21 110 LYS A C 1
ATOM 866 O O . LYS A 1 110 ? -36.818 -31.313 -33.032 1.00 15.79 110 LYS A O 1
ATOM 872 N N . ASN A 1 111 ? -37.885 -30.414 -31.284 1.00 15.13 111 ASN A N 1
ATOM 873 C CA . ASN A 1 111 ? -39.148 -30.261 -32.012 1.00 17.22 111 ASN A CA 1
ATOM 874 C C . ASN A 1 111 ? -39.283 -28.923 -32.735 1.00 17.11 111 ASN A C 1
ATOM 875 O O . ASN A 1 111 ? -40.333 -28.622 -33.308 1.00 18.65 111 ASN A O 1
ATOM 880 N N . CYS A 1 112 ? -38.230 -28.114 -32.696 1.00 14.11 112 CYS A N 1
ATOM 881 C CA . CYS A 1 112 ? -38.180 -26.896 -33.514 1.00 17.67 112 CYS A CA 1
ATOM 882 C C . CYS A 1 112 ? -37.998 -27.250 -34.985 1.00 13.44 112 CYS A C 1
ATOM 883 O O . CYS A 1 112 ? -37.030 -27.911 -35.342 1.00 15.80 112 CYS A O 1
ATOM 886 N N . SER A 1 113 ? -38.908 -26.792 -35.841 1.00 13.35 113 SER A N 1
ATOM 887 C CA . SER A 1 113 ? -38.758 -27.000 -37.280 1.00 13.24 113 SER A CA 1
ATOM 888 C C . SER A 1 113 ? -37.769 -25.989 -37.877 1.00 13.75 113 SER A C 1
ATOM 889 O O . SER A 1 113 ? -37.376 -25.012 -37.211 1.00 13.74 113 SER A O 1
ATOM 892 N N . GLU A 1 114 ? -37.372 -26.228 -39.124 1.00 10.48 114 GLU A N 1
ATOM 893 C CA . GLU A 1 114 ? -36.361 -25.411 -39.810 1.00 12.93 114 GLU A CA 1
ATOM 894 C C . GLU A 1 114 ? -36.513 -23.891 -39.598 1.00 13.67 114 GLU A C 1
ATOM 895 O O . GLU A 1 114 ? -35.532 -23.193 -39.359 1.00 10.99 114 GLU A O 1
ATOM 901 N N . THR A 1 115 ? -37.738 -23.375 -39.684 1.00 12.64 115 THR A N 1
ATOM 902 C CA . THR A 1 115 ? -37.917 -21.924 -39.656 1.00 12.46 115 THR A CA 1
ATOM 903 C C . THR A 1 115 ? -38.543 -21.405 -38.365 1.00 12.63 115 THR A C 1
ATOM 904 O O . THR A 1 115 ? -39.046 -20.271 -38.314 1.00 11.69 115 THR A O 1
ATOM 908 N N . GLN A 1 116 ? -38.531 -22.228 -37.325 1.00 13.97 116 GLN A N 1
ATOM 909 C CA . GLN A 1 116 ? -38.899 -21.739 -35.990 1.00 11.95 116 GLN A CA 1
ATOM 910 C C . GLN A 1 116 ? -37.643 -21.151 -35.326 1.00 15.86 116 GLN A C 1
ATOM 911 O O . GLN A 1 116 ? -37.108 -21.698 -34.357 1.00 14.22 116 GLN A O 1
ATOM 917 N N . TYR A 1 117 ? -37.180 -20.028 -35.874 1.00 12.87 117 TYR A N 1
ATOM 918 C CA . TYR A 1 117 ? -35.913 -19.443 -35.473 1.00 13.91 117 TYR A CA 1
ATOM 919 C C . TYR A 1 117 ? -35.929 -18.895 -34.051 1.00 15.93 117 TYR A C 1
ATOM 920 O O . TYR A 1 117 ? -35.005 -19.155 -33.278 1.00 13.21 117 TYR A O 1
ATOM 929 N N . GLU A 1 118 ? -36.955 -18.113 -33.722 1.00 16.06 118 GLU A N 1
ATOM 930 C CA . GLU A 1 118 ? -37.027 -17.489 -32.402 1.00 17.18 118 GLU A CA 1
ATOM 931 C C . GLU A 1 118 ? -36.980 -18.556 -31.323 1.00 14.41 118 GLU A C 1
ATOM 932 O O . GLU A 1 118 ? -36.296 -18.396 -30.312 1.00 10.89 118 GLU A O 1
ATOM 938 N N . SER A 1 119 ? -37.699 -19.653 -31.546 1.00 15.66 119 SER A N 1
ATOM 939 C CA . SER A 1 119 ? -37.721 -20.737 -30.563 1.00 14.03 119 SER A CA 1
ATOM 940 C C . SER A 1 119 ? -36.373 -21.431 -30.474 1.00 12.50 119 SER A C 1
ATOM 941 O O . SER A 1 119 ? -35.922 -21.752 -29.394 1.00 15.24 119 SER A O 1
ATOM 944 N N . LYS A 1 120 ? -35.749 -21.680 -31.617 1.00 11.56 120 LYS A N 1
ATOM 945 C CA . LYS A 1 120 ? -34.407 -22.245 -31.639 1.00 13.06 120 LYS A CA 1
ATOM 946 C C . LYS A 1 120 ? -33.428 -21.376 -30.883 1.00 11.52 120 LYS A C 1
ATOM 947 O O . LYS A 1 120 ? -32.603 -21.875 -30.116 1.00 12.82 120 LYS A O 1
ATOM 953 N N . VAL A 1 121 ? -33.484 -20.074 -31.126 1.00 12.07 121 VAL A N 1
ATOM 954 C CA . VAL A 1 121 ? -32.579 -19.169 -30.432 1.00 11.75 121 VAL A CA 1
ATOM 955 C C . VAL A 1 121 ? -32.879 -19.184 -28.923 1.00 12.15 121 VAL A C 1
ATOM 956 O O . VAL A 1 121 ? -31.967 -19.262 -28.097 1.00 13.99 121 VAL A O 1
ATOM 960 N N . PHE A 1 122 ? -34.160 -19.144 -28.570 1.00 12.29 122 PHE A N 1
ATOM 961 C CA . PHE A 1 122 ? -34.557 -19.137 -27.171 1.00 10.30 122 PHE A CA 1
ATOM 962 C C . PHE A 1 122 ? -34.019 -20.384 -26.449 1.00 10.14 122 PHE A C 1
ATOM 963 O O . PHE A 1 122 ? -33.462 -20.293 -25.360 1.00 12.26 122 PHE A O 1
ATOM 971 N N . TYR A 1 123 ? -34.170 -21.545 -27.072 1.00 11.90 123 TYR A N 1
ATOM 972 C CA . TYR A 1 123 ? -33.837 -22.795 -26.398 1.00 12.25 123 TYR A CA 1
ATOM 973 C C . TYR A 1 123 ? -32.338 -23.086 -26.404 1.00 12.62 123 TYR A C 1
ATOM 974 O O . TYR A 1 123 ? -31.801 -23.664 -25.460 1.00 12.37 123 TYR A O 1
ATOM 983 N N . LEU A 1 124 ? -31.662 -22.694 -27.477 1.00 13.45 124 LEU A N 1
ATOM 984 C CA . LEU A 1 124 ? -30.216 -22.854 -27.539 1.00 13.70 124 LEU A CA 1
ATOM 985 C C . LEU A 1 124 ? -29.542 -21.917 -26.558 1.00 9.12 124 LEU A C 1
ATOM 986 O O . LEU A 1 124 ? -28.550 -22.282 -25.944 1.00 12.60 124 LEU A O 1
ATOM 991 N N . LYS A 1 125 ? -30.089 -20.711 -26.412 1.00 11.55 125 LYS A N 1
ATOM 992 C CA . LYS A 1 125 ? -29.627 -19.769 -25.389 1.00 13.27 125 LYS A CA 1
ATOM 993 C C . LYS A 1 125 ? -29.754 -20.386 -24.008 1.00 13.73 125 LYS A C 1
ATOM 994 O O . LYS A 1 125 ? -28.831 -20.321 -23.197 1.00 15.72 125 LYS A O 1
ATOM 1000 N N . MET A 1 126 ? -30.912 -20.990 -23.753 1.00 13.77 126 MET A N 1
ATOM 1001 C CA . MET A 1 126 ? -31.180 -21.643 -22.477 1.00 12.15 126 MET A CA 1
ATOM 1002 C C . MET A 1 126 ? -30.220 -22.788 -22.242 1.00 12.58 126 MET A C 1
ATOM 1003 O O . MET A 1 126 ? -29.753 -22.990 -21.123 1.00 13.73 126 MET A O 1
ATOM 1008 N N . LYS A 1 127 ? -29.944 -23.558 -23.294 1.00 11.87 127 LYS A N 1
ATOM 1009 C CA . LYS A 1 127 ? -28.936 -24.607 -23.205 1.00 14.78 127 LYS A CA 1
ATOM 1010 C C . LYS A 1 127 ? -27.576 -24.003 -22.812 1.00 14.09 127 LYS A C 1
ATOM 1011 O O . LYS A 1 127 ? -26.885 -24.520 -21.934 1.00 13.33 127 LYS A O 1
ATOM 1017 N N . GLY A 1 128 ? -27.213 -22.888 -23.433 1.00 10.94 128 GLY A N 1
ATOM 1018 C CA . GLY A 1 128 ? -25.965 -22.223 -23.088 1.00 10.22 128 GLY A CA 1
ATOM 1019 C C . GLY A 1 128 ? -25.972 -21.778 -21.635 1.00 14.45 128 GLY A C 1
ATOM 1020 O O . GLY A 1 128 ? -24.955 -21.880 -20.941 1.00 13.68 128 GLY A O 1
ATOM 1021 N N . ASP A 1 129 ? -27.123 -21.287 -21.177 1.00 11.26 129 ASP A N 1
ATOM 1022 C CA . ASP A 1 129 ? -27.262 -20.791 -19.807 1.00 16.22 129 ASP A CA 1
ATOM 1023 C C . ASP A 1 129 ? -27.000 -21.890 -18.776 1.00 14.31 129 ASP A C 1
ATOM 1024 O O . ASP A 1 129 ? -26.220 -21.698 -17.855 1.00 15.04 129 ASP A O 1
ATOM 1029 N N . TYR A 1 130 ? -27.663 -23.034 -18.920 1.00 12.98 130 TYR A N 1
ATOM 1030 C CA . TYR A 1 130 ? -27.575 -24.047 -17.877 1.00 14.23 130 TYR A CA 1
ATOM 1031 C C . TYR A 1 130 ? -26.256 -24.801 -17.942 1.00 14.45 130 TYR A C 1
ATOM 1032 O O . TYR A 1 130 ? -25.774 -25.308 -16.924 1.00 14.80 130 TYR A O 1
ATOM 1041 N N . TYR A 1 131 ? -25.613 -24.822 -19.105 1.00 15.81 131 TYR A N 1
ATOM 1042 C CA . TYR A 1 131 ? -24.234 -25.301 -19.120 1.00 14.17 131 TYR A CA 1
ATOM 1043 C C . TYR A 1 131 ? -23.301 -24.285 -18.431 1.00 13.89 131 TYR A C 1
ATOM 1044 O O . TYR A 1 131 ? -22.314 -24.658 -17.788 1.00 15.38 131 TYR A O 1
ATOM 1053 N N . ARG A 1 132 ? -23.621 -23.004 -18.571 1.00 10.51 132 ARG A N 1
ATOM 1054 C CA . ARG A 1 132 ? -22.852 -21.959 -17.923 1.00 12.61 132 ARG A CA 1
ATOM 1055 C C . ARG A 1 132 ? -22.947 -22.085 -16.402 1.00 15.47 132 ARG A C 1
ATOM 1056 O O . ARG A 1 132 ? -21.937 -21.958 -15.703 1.00 14.49 132 ARG A O 1
ATOM 1064 N N . TYR A 1 133 ? -24.154 -22.344 -15.889 1.00 13.38 133 TYR A N 1
ATOM 1065 C CA . TYR A 1 133 ? -24.326 -22.491 -14.440 1.00 15.71 133 TYR A CA 1
ATOM 1066 C C . TYR A 1 133 ? -23.548 -23.702 -13.950 1.00 16.58 133 TYR A C 1
ATOM 1067 O O . TYR A 1 133 ? -22.969 -23.667 -12.864 1.00 17.73 133 TYR A O 1
ATOM 1076 N N . LEU A 1 134 ? -23.518 -24.769 -14.748 1.00 13.64 134 LEU A N 1
ATOM 1077 C CA . LEU A 1 134 ? -22.650 -25.901 -14.422 1.00 18.46 134 LEU A CA 1
ATOM 1078 C C . LEU A 1 134 ? -21.185 -25.463 -14.334 1.00 18.32 134 LEU A C 1
ATOM 1079 O O . LEU A 1 134 ? -20.467 -25.850 -13.410 1.00 17.02 134 LEU A O 1
ATOM 1084 N N . ALA A 1 135 ? -20.762 -24.647 -15.298 1.00 15.08 135 ALA A N 1
ATOM 1085 C CA . ALA A 1 135 ? -19.382 -24.186 -15.395 1.00 16.82 135 ALA A CA 1
ATOM 1086 C C . ALA A 1 135 ? -18.989 -23.330 -14.201 1.00 22.27 135 ALA A C 1
ATOM 1087 O O . ALA A 1 135 ? -17.814 -23.237 -13.862 1.00 21.51 135 ALA A O 1
ATOM 1089 N N . GLU A 1 136 ? -19.973 -22.679 -13.591 1.00 18.39 136 GLU A N 1
ATOM 1090 C CA . GLU A 1 136 ? -19.705 -21.784 -12.480 1.00 20.60 136 GLU A CA 1
ATOM 1091 C C . GLU A 1 136 ? -19.126 -22.544 -11.284 1.00 20.20 136 GLU A C 1
ATOM 1092 O O . GLU A 1 136 ? -18.349 -21.989 -10.512 1.00 24.78 136 GLU A O 1
ATOM 1098 N N . VAL A 1 137 ? -19.481 -23.819 -11.150 1.00 20.58 137 VAL A N 1
ATOM 1099 C CA . VAL A 1 137 ? -19.030 -24.602 -10.005 1.00 21.50 137 VAL A CA 1
ATOM 1100 C C . VAL A 1 137 ? -18.107 -25.761 -10.388 1.00 24.96 137 VAL A C 1
ATOM 1101 O O . VAL A 1 137 ? -17.409 -26.305 -9.534 1.00 27.48 137 VAL A O 1
ATOM 1105 N N . ALA A 1 138 ? -18.092 -26.127 -11.667 1.00 24.45 138 ALA A N 1
ATOM 1106 C CA . ALA A 1 138 ? -17.284 -27.254 -12.122 1.00 24.64 138 ALA A CA 1
ATOM 1107 C C . ALA A 1 138 ? -15.789 -26.983 -11.975 1.00 25.71 138 ALA A C 1
ATOM 1108 O O . ALA A 1 138 ? -15.347 -25.832 -12.010 1.00 24.82 138 ALA A O 1
ATOM 1110 N N . THR A 1 139 ? -15.024 -28.059 -11.817 1.00 27.61 139 THR A N 1
ATOM 1111 C CA . THR A 1 139 ? -13.560 -27.993 -11.832 1.00 35.09 139 THR A CA 1
ATOM 1112 C C . THR A 1 139 ? -13.002 -29.056 -12.785 1.00 33.05 139 THR A C 1
ATOM 1113 O O . THR A 1 139 ? -13.698 -30.011 -13.137 1.00 27.53 139 THR A O 1
ATOM 1117 N N . GLY A 1 140 ? -11.752 -28.878 -13.208 1.00 36.82 140 GLY A N 1
ATOM 1118 C CA . GLY A 1 140 ? -11.041 -29.891 -13.977 1.00 35.12 140 GLY A CA 1
ATOM 1119 C C . GLY A 1 140 ? -11.572 -30.218 -15.364 1.00 38.89 140 GLY A C 1
ATOM 1120 O O . GLY A 1 140 ? -11.976 -29.332 -16.126 1.00 39.92 140 GLY A O 1
ATOM 1121 N N . GLU A 1 141 ? -11.555 -31.506 -15.697 1.00 36.47 141 GLU A N 1
ATOM 1122 C CA . GLU A 1 141 ? -11.987 -31.979 -17.012 1.00 36.72 141 GLU A CA 1
ATOM 1123 C C . GLU A 1 141 ? -13.486 -31.843 -17.173 1.00 35.21 141 GLU A C 1
ATOM 1124 O O . GLU A 1 141 ? -13.995 -31.669 -18.280 1.00 37.92 141 GLU A O 1
ATOM 1130 N N . LYS A 1 142 ? -14.193 -31.947 -16.057 1.00 28.63 142 LYS A N 1
ATOM 1131 C CA . LYS A 1 142 ? -15.630 -31.757 -16.055 1.00 31.93 142 LYS A CA 1
ATOM 1132 C C . LYS A 1 142 ? -15.929 -30.319 -16.465 1.00 26.46 142 LYS A C 1
ATOM 1133 O O . LYS A 1 142 ? -16.847 -30.058 -17.248 1.00 24.71 142 LYS A O 1
ATOM 1139 N N . ARG A 1 143 ? -15.125 -29.389 -15.962 1.00 24.26 143 ARG A N 1
ATOM 1140 C CA . ARG A 1 143 ? -15.340 -27.983 -16.267 1.00 24.20 143 ARG A CA 1
ATOM 1141 C C . ARG A 1 143 ? -15.140 -27.696 -17.756 1.00 26.92 143 ARG A C 1
ATOM 1142 O O . ARG A 1 143 ? -15.944 -26.993 -18.369 1.00 22.44 143 ARG A O 1
ATOM 1150 N N . ALA A 1 144 ? -14.073 -28.241 -18.338 1.00 23.02 144 ALA A N 1
ATOM 1151 C CA . ALA A 1 144 ? -13.789 -27.995 -19.750 1.00 24.27 144 ALA A CA 1
ATOM 1152 C C . ALA A 1 144 ? -14.953 -28.455 -20.623 1.00 22.70 144 ALA A C 1
ATOM 1153 O O . ALA A 1 144 ? -15.335 -27.769 -21.567 1.00 20.95 144 ALA A O 1
ATOM 1155 N N . THR A 1 145 ? -15.516 -29.612 -20.289 1.00 20.37 145 THR A N 1
ATOM 1156 C CA . THR A 1 145 ? -16.633 -30.174 -21.026 1.00 25.99 145 THR A CA 1
ATOM 1157 C C . THR A 1 145 ? -17.863 -29.273 -21.006 1.00 24.16 145 THR A C 1
ATOM 1158 O O . THR A 1 145 ? -18.483 -29.036 -22.050 1.00 20.66 145 THR A O 1
ATOM 1162 N N . VAL A 1 146 ? -18.225 -28.762 -19.835 1.00 20.64 146 VAL A N 1
ATOM 1163 C CA . VAL A 1 146 ? -19.445 -27.961 -19.761 1.00 20.28 146 VAL A CA 1
ATOM 1164 C C . VAL A 1 146 ? -19.219 -26.561 -20.312 1.00 14.77 146 VAL A C 1
ATOM 1165 O O . VAL A 1 146 ? -20.145 -25.963 -20.856 1.00 16.20 146 VAL A O 1
ATOM 1169 N N . VAL A 1 147 ? -17.997 -26.048 -20.197 1.00 15.36 147 VAL A N 1
ATOM 1170 C CA . VAL A 1 147 ? -17.662 -24.769 -20.830 1.00 18.13 147 VAL A CA 1
ATOM 1171 C C . VAL A 1 147 ? -17.781 -24.875 -22.360 1.00 14.14 147 VAL A C 1
ATOM 1172 O O . VAL A 1 147 ? -18.330 -23.994 -23.014 1.00 15.34 147 VAL A O 1
ATOM 1176 N N . GLU A 1 148 ? -17.277 -25.970 -22.918 1.00 19.82 148 GLU A N 1
ATOM 1177 C CA . GLU A 1 148 ? -17.324 -26.193 -24.365 1.00 17.90 148 GLU A CA 1
ATOM 1178 C C . GLU A 1 148 ? -18.763 -26.416 -24.857 1.00 19.78 148 GLU A C 1
ATOM 1179 O O . GLU A 1 148 ? -19.153 -25.945 -25.935 1.00 15.71 148 GLU A O 1
ATOM 1185 N N . SER A 1 149 ? -19.557 -27.122 -24.060 1.00 16.77 149 SER A N 1
ATOM 1186 C CA . SER A 1 149 ? -20.975 -27.289 -24.373 1.00 17.62 149 SER A CA 1
ATOM 1187 C C . SER A 1 149 ? -21.743 -25.975 -24.295 1.00 13.98 149 SER A C 1
ATOM 1188 O O . SER A 1 149 ? -22.577 -25.704 -25.142 1.00 14.20 149 SER A O 1
ATOM 1191 N N . SER A 1 150 ? -21.472 -25.170 -23.273 1.00 14.42 150 SER A N 1
ATOM 1192 C CA . SER A 1 150 ? -22.119 -23.864 -23.159 1.00 15.39 150 SER A CA 1
ATOM 1193 C C . SER A 1 150 ? -21.829 -23.003 -24.388 1.00 16.85 150 SER A C 1
ATOM 1194 O O . SER A 1 150 ? -22.746 -22.451 -25.005 1.00 14.26 150 SER A O 1
ATOM 1197 N N . GLU A 1 151 ? -20.547 -22.906 -24.730 1.00 15.69 151 GLU A N 1
ATOM 1198 C CA . GLU A 1 151 ? -20.085 -22.098 -25.861 1.00 17.37 151 GLU A CA 1
ATOM 1199 C C . GLU A 1 151 ? -20.701 -22.534 -27.178 1.00 19.70 151 GLU A C 1
ATOM 1200 O O . GLU A 1 151 ? -21.100 -21.697 -27.982 1.00 17.21 151 GLU A O 1
ATOM 1206 N N . LYS A 1 152 ? -20.747 -23.846 -27.392 1.00 19.44 152 LYS A N 1
ATOM 1207 C CA . LYS A 1 152 ? -21.372 -24.434 -28.568 1.00 19.24 152 LYS A CA 1
ATOM 1208 C C . LYS A 1 152 ? -22.829 -24.010 -28.709 1.00 18.17 152 LYS A C 1
ATOM 1209 O O . LYS A 1 152 ? -23.268 -23.637 -29.790 1.00 14.04 152 LYS A O 1
ATOM 1215 N N . ALA A 1 153 ? -23.582 -24.091 -27.616 1.00 17.39 153 ALA A N 1
ATOM 1216 C CA . ALA A 1 153 ? -25.001 -23.721 -27.652 1.00 18.90 153 ALA A CA 1
ATOM 1217 C C . ALA A 1 153 ? -25.170 -22.229 -27.971 1.00 14.28 153 ALA A C 1
ATOM 1218 O O . ALA A 1 153 ? -25.934 -21.854 -28.858 1.00 13.53 153 ALA A O 1
ATOM 1220 N N . TYR A 1 154 ? -24.436 -21.385 -27.255 1.00 16.04 154 TYR A N 1
ATOM 1221 C CA . TYR A 1 154 ? -24.468 -19.941 -27.501 1.00 18.34 154 TYR A CA 1
ATOM 1222 C C . TYR A 1 154 ? -24.083 -19.590 -28.935 1.00 14.80 154 TYR A C 1
ATOM 1223 O O . TYR A 1 154 ? -24.705 -18.743 -29.568 1.00 13.74 154 TYR A O 1
ATOM 1232 N N . SER A 1 155 ? -23.025 -20.233 -29.415 1.00 12.84 155 SER A N 1
ATOM 1233 C CA . SER A 1 155 ? -22.477 -19.968 -30.734 1.00 15.41 155 SER A CA 1
ATOM 1234 C C . SER A 1 155 ? -23.510 -20.279 -31.824 1.00 17.19 155 SER A C 1
ATOM 1235 O O . SER A 1 155 ? -23.731 -19.479 -32.732 1.00 16.94 155 SER A O 1
ATOM 1238 N N . GLU A 1 156 ? -24.152 -21.441 -31.717 1.00 17.04 156 GLU A N 1
ATOM 1239 C CA . GLU A 1 156 ? -25.192 -21.820 -32.663 1.00 16.22 156 GLU A CA 1
ATOM 1240 C C . GLU A 1 156 ? -26.413 -20.882 -32.573 1.00 17.34 156 GLU A C 1
ATOM 1241 O O . GLU A 1 156 ? -26.950 -20.468 -33.596 1.00 14.82 156 GLU A O 1
ATOM 1247 N N . ALA A 1 157 ? -26.846 -20.529 -31.363 1.00 15.56 157 ALA A N 1
ATOM 1248 C CA . ALA A 1 157 ? -27.986 -19.614 -31.217 1.00 16.09 157 ALA A CA 1
ATOM 1249 C C . ALA A 1 157 ? -27.652 -18.240 -31.809 1.00 17.05 157 ALA A C 1
ATOM 1250 O O . ALA A 1 157 ? -28.486 -17.607 -32.459 1.00 15.01 157 ALA A O 1
ATOM 1252 N N . HIS A 1 158 ? -26.429 -17.787 -31.562 1.00 14.73 158 HIS A N 1
ATOM 1253 C CA . HIS A 1 158 ? -25.943 -16.513 -32.079 1.00 16.31 158 HIS A CA 1
ATOM 1254 C C . HIS A 1 158 ? -25.971 -16.470 -33.613 1.00 14.58 158 HIS A C 1
ATOM 1255 O O . HIS A 1 158 ? -26.455 -15.499 -34.211 1.00 13.78 158 HIS A O 1
ATOM 1262 N N . GLU A 1 159 ? -25.472 -17.518 -34.258 1.00 10.99 159 GLU A N 1
ATOM 1263 C CA . GLU A 1 159 ? -25.501 -17.553 -35.725 1.00 17.48 159 GLU A CA 1
ATOM 1264 C C . GLU A 1 159 ? -26.922 -17.539 -36.299 1.00 18.50 159 GLU A C 1
ATOM 1265 O O . GLU A 1 159 ? -27.197 -16.872 -37.304 1.00 12.54 159 GLU A O 1
ATOM 1271 N N . ILE A 1 160 ? -27.829 -18.269 -35.663 1.00 13.48 160 ILE A N 1
ATOM 1272 C CA . ILE A 1 160 ? -29.215 -18.291 -36.119 1.00 13.93 160 ILE A CA 1
ATOM 1273 C C . ILE A 1 160 ? -29.820 -16.900 -35.940 1.00 13.23 160 ILE A C 1
ATOM 1274 O O . ILE A 1 160 ? -30.463 -16.366 -36.853 1.00 13.38 160 ILE A O 1
ATOM 1279 N N . SER A 1 161 ? -29.563 -16.300 -34.779 1.00 12.80 161 SER A N 1
ATOM 1280 C CA . SER A 1 161 ? -30.094 -14.979 -34.460 1.00 12.32 161 SER A CA 1
ATOM 1281 C C . SER A 1 161 ? -29.574 -13.909 -35.431 1.00 15.04 161 SER A C 1
ATOM 1282 O O . SER A 1 161 ? -30.331 -13.037 -35.864 1.00 16.12 161 SER A O 1
ATOM 1285 N N . LYS A 1 162 ? -28.298 -13.993 -35.794 1.00 13.09 162 LYS A N 1
ATOM 1286 C CA . LYS A 1 162 ? -27.708 -13.021 -36.702 1.00 15.90 162 LYS A CA 1
ATOM 1287 C C . LYS A 1 162 ? -28.243 -13.165 -38.128 1.00 15.48 162 LYS A C 1
ATOM 1288 O O . LYS A 1 162 ? -28.381 -12.177 -38.849 1.00 18.65 162 LYS A O 1
ATOM 1294 N N . GLU A 1 163 ? -28.570 -14.384 -38.536 1.00 15.52 163 GLU A N 1
ATOM 1295 C CA . GLU A 1 163 ? -29.011 -14.587 -39.912 1.00 17.06 163 GLU A CA 1
ATOM 1296 C C . GLU A 1 163 ? -30.524 -14.451 -40.081 1.00 16.70 163 GLU A C 1
ATOM 1297 O O . GLU A 1 163 ? -31.007 -14.075 -41.153 1.00 20.50 163 GLU A O 1
ATOM 1303 N N . HIS A 1 164 ? -31.275 -14.739 -39.027 1.00 14.32 164 HIS A N 1
ATOM 1304 C CA . HIS A 1 164 ? -32.714 -14.890 -39.164 1.00 14.59 164 HIS A CA 1
ATOM 1305 C C . HIS A 1 164 ? -33.586 -14.086 -38.195 1.00 16.91 164 HIS A C 1
ATOM 1306 O O . HIS A 1 164 ? -34.794 -14.307 -38.129 1.00 18.39 164 HIS A O 1
ATOM 1313 N N . MET A 1 165 ? -32.987 -13.156 -37.461 1.00 13.58 165 MET A N 1
ATOM 1314 C CA . MET A 1 165 ? -33.736 -12.275 -36.545 1.00 17.13 165 MET A CA 1
ATOM 1315 C C . MET A 1 165 ? -33.217 -10.840 -36.646 1.00 23.14 165 MET A C 1
ATOM 1316 O O . MET A 1 165 ? -32.049 -10.619 -37.003 1.00 18.20 165 MET A O 1
ATOM 1321 N N . GLN A 1 166 ? -34.062 -9.870 -36.309 1.00 22.28 166 GLN A N 1
ATOM 1322 C CA . GLN A 1 166 ? -33.640 -8.471 -36.301 1.00 19.04 166 GLN A CA 1
ATOM 1323 C C . GLN A 1 166 ? -32.765 -8.179 -35.079 1.00 19.29 166 GLN A C 1
ATOM 1324 O O . GLN A 1 166 ? -32.966 -8.762 -34.011 1.00 20.28 166 GLN A O 1
ATOM 1330 N N . PRO A 1 167 ? -31.798 -7.257 -35.222 1.00 20.72 167 PRO A N 1
ATOM 1331 C CA . PRO A 1 167 ? -30.883 -6.934 -34.118 1.00 16.95 167 PRO A CA 1
ATOM 1332 C C . PRO A 1 167 ? -31.631 -6.370 -32.906 1.00 17.70 167 PRO A C 1
ATOM 1333 O O . PRO A 1 167 ? -31.112 -6.351 -31.792 1.00 13.23 167 PRO A O 1
ATOM 1337 N N . THR A 1 168 ? -32.857 -5.921 -33.135 1.00 19.68 168 THR A N 1
ATOM 1338 C CA . THR A 1 168 ? -33.670 -5.313 -32.088 1.00 19.66 168 THR A CA 1
ATOM 1339 C C . THR A 1 168 ? -34.460 -6.325 -31.266 1.00 19.95 168 THR A C 1
ATOM 1340 O O . THR A 1 168 ? -35.068 -5.959 -30.251 1.00 21.10 168 THR A O 1
ATOM 1344 N N . HIS A 1 169 ? -34.490 -7.587 -31.700 1.00 19.27 169 HIS A N 1
ATOM 1345 C CA . HIS A 1 169 ? -35.349 -8.571 -31.029 1.00 17.64 169 HIS A CA 1
ATOM 1346 C C . HIS A 1 169 ? -34.818 -8.905 -29.632 1.00 16.01 169 HIS A C 1
ATOM 1347 O O . HIS A 1 169 ? -33.634 -9.237 -29.463 1.00 17.13 169 HIS A O 1
ATOM 1354 N N . PRO A 1 170 ? -35.689 -8.796 -28.617 1.00 12.26 170 PRO A N 1
ATOM 1355 C CA . PRO A 1 170 ? -35.266 -9.044 -27.230 1.00 18.02 170 PRO A CA 1
ATOM 1356 C C . PRO A 1 170 ? -34.641 -10.427 -27.023 1.00 18.69 170 PRO A C 1
ATOM 1357 O O . PRO A 1 170 ? -33.722 -10.565 -26.218 1.00 16.32 170 PRO A O 1
ATOM 1361 N N . ILE A 1 171 ? -35.106 -11.435 -27.749 1.00 13.88 171 ILE A N 1
ATOM 1362 C CA . ILE A 1 171 ? -34.496 -12.752 -27.624 1.00 16.98 171 ILE A CA 1
ATOM 1363 C C . ILE A 1 171 ? -33.056 -12.711 -28.154 1.00 16.45 171 ILE A C 1
ATOM 1364 O O . ILE A 1 171 ? -32.152 -13.297 -27.561 1.00 15.39 171 ILE A O 1
ATOM 1369 N N . ARG A 1 172 ? -32.843 -12.008 -29.265 1.00 14.54 172 ARG A N 1
ATOM 1370 C CA . ARG A 1 172 ? -31.494 -11.850 -29.790 1.00 17.80 172 ARG A CA 1
ATOM 1371 C C . ARG A 1 172 ? -30.621 -11.023 -28.846 1.00 14.07 172 ARG A C 1
ATOM 1372 O O . ARG A 1 172 ? -29.469 -11.359 -28.591 1.00 14.89 172 ARG A O 1
ATOM 1380 N N . LEU A 1 173 ? -31.160 -9.917 -28.357 1.00 16.23 173 LEU A N 1
ATOM 1381 C CA . LEU A 1 173 ? -30.412 -9.072 -27.443 1.00 17.57 173 LEU A CA 1
ATOM 1382 C C . LEU A 1 173 ? -30.074 -9.857 -26.184 1.00 17.73 173 LEU A C 1
ATOM 1383 O O . LEU A 1 173 ? -28.947 -9.790 -25.703 1.00 14.18 173 LEU A O 1
ATOM 1388 N N . GLY A 1 174 ? -31.048 -10.625 -25.683 1.00 19.81 174 GLY A N 1
ATOM 1389 C CA . GLY A 1 174 ? -30.887 -11.399 -24.460 1.00 16.21 174 GLY A CA 1
ATOM 1390 C C . GLY A 1 174 ? -29.813 -12.465 -24.587 1.00 18.21 174 GLY A C 1
ATOM 1391 O O . GLY A 1 174 ? -29.081 -12.755 -23.641 1.00 13.49 174 GLY A O 1
ATOM 1392 N N . LEU A 1 175 ? -29.728 -13.060 -25.772 1.00 15.40 175 LEU A N 1
ATOM 1393 C CA . LEU A 1 175 ? -28.686 -14.031 -26.047 1.00 17.55 175 LEU A CA 1
ATOM 1394 C C . LEU A 1 175 ? -27.304 -13.386 -26.026 1.00 15.17 175 LEU A C 1
ATOM 1395 O O . LEU A 1 175 ? -26.381 -13.924 -25.431 1.00 12.81 175 LEU A O 1
ATOM 1400 N N . ALA A 1 176 ? -27.161 -12.242 -26.690 1.00 16.00 176 ALA A N 1
ATOM 1401 C CA . ALA A 1 176 ? -25.873 -11.541 -26.712 1.00 16.76 176 ALA A CA 1
ATOM 1402 C C . ALA A 1 176 ? -25.423 -11.170 -25.293 1.00 15.25 176 ALA A C 1
ATOM 1403 O O . ALA A 1 176 ? -24.240 -11.280 -24.951 1.00 18.70 176 ALA A O 1
ATOM 1405 N N . LEU A 1 177 ? -26.380 -10.754 -24.467 1.00 16.56 177 LEU A N 1
ATOM 1406 C CA . LEU A 1 177 ? -26.115 -10.432 -23.072 1.00 16.26 177 LEU A CA 1
ATOM 1407 C C . LEU A 1 177 ? -25.488 -11.620 -22.353 1.00 17.43 177 LEU A C 1
ATOM 1408 O O . LEU A 1 177 ? -24.377 -11.528 -21.844 1.00 18.69 177 LEU A O 1
ATOM 1413 N N . ASN A 1 178 ? -26.191 -12.746 -22.334 1.00 16.31 178 ASN A N 1
ATOM 1414 C CA . ASN A 1 178 ? -25.697 -13.912 -21.605 1.00 17.15 178 ASN A CA 1
ATOM 1415 C C . ASN A 1 178 ? -24.439 -14.506 -22.236 1.00 17.46 178 ASN A C 1
ATOM 1416 O O . ASN A 1 178 ? -23.560 -15.008 -21.530 1.00 14.38 178 ASN A O 1
ATOM 1421 N N . TYR A 1 179 ? -24.349 -14.428 -23.560 1.00 13.26 179 TYR A N 1
ATOM 1422 C CA . TYR A 1 179 ? -23.163 -14.876 -24.273 1.00 14.99 179 TYR A CA 1
ATOM 1423 C C . TYR A 1 179 ? -21.938 -14.022 -23.876 1.00 19.12 179 TYR A C 1
ATOM 1424 O O . TYR A 1 179 ? -20.849 -14.554 -23.650 1.00 16.08 179 TYR A O 1
ATOM 1433 N N . SER A 1 180 ? -22.120 -12.705 -23.772 1.00 19.12 180 SER A N 1
ATOM 1434 C CA . SER A 1 180 ? -21.011 -11.846 -23.365 1.00 19.77 180 SER A CA 1
ATOM 1435 C C . SER A 1 180 ? -20.648 -12.098 -21.903 1.00 18.59 180 SER A C 1
ATOM 1436 O O . SER A 1 180 ? -19.475 -12.024 -21.532 1.00 16.69 180 SER A O 1
ATOM 1439 N N . VAL A 1 181 ? -21.642 -12.426 -21.084 1.00 14.46 181 VAL A N 1
ATOM 1440 C CA . VAL A 1 181 ? -21.378 -12.755 -19.684 1.00 17.10 181 VAL A CA 1
ATOM 1441 C C . VAL A 1 181 ? -20.560 -14.043 -19.590 1.00 17.90 181 VAL A C 1
ATOM 1442 O O . VAL A 1 181 ? -19.631 -14.143 -18.779 1.00 16.05 181 VAL A O 1
ATOM 1446 N N . PHE A 1 182 ? -20.885 -15.006 -20.447 1.00 14.12 182 PHE A N 1
ATOM 1447 C CA . PHE A 1 182 ? -20.111 -16.238 -20.566 1.00 15.59 182 PHE A CA 1
ATOM 1448 C C . PHE A 1 182 ? -18.633 -15.967 -20.880 1.00 16.63 182 PHE A C 1
ATOM 1449 O O . PHE A 1 182 ? -17.733 -16.566 -20.291 1.00 13.78 182 PHE A O 1
ATOM 1457 N N . TYR A 1 183 ? -18.392 -15.070 -21.824 1.00 17.83 183 TYR A N 1
ATOM 1458 C CA . TYR A 1 183 ? -17.028 -14.692 -22.178 1.00 21.59 183 TYR A CA 1
ATOM 1459 C C . TYR A 1 183 ? -16.320 -14.058 -20.971 1.00 18.65 183 TYR A C 1
ATOM 1460 O O . TYR A 1 183 ? -15.193 -14.417 -20.634 1.00 19.12 183 TYR A O 1
ATOM 1469 N N . TYR A 1 184 ? -16.997 -13.127 -20.311 1.00 19.66 184 TYR A N 1
ATOM 1470 C CA . TYR A 1 184 ? -16.365 -12.387 -19.224 1.00 22.87 184 TYR A CA 1
ATOM 1471 C C . TYR A 1 184 ? -16.160 -13.261 -18.000 1.00 21.86 184 TYR A C 1
ATOM 1472 O O . TYR A 1 184 ? -15.041 -13.412 -17.531 1.00 22.15 184 TYR A O 1
ATOM 1481 N N . GLU A 1 185 ? -17.242 -13.849 -17.502 1.00 21.14 185 GLU A N 1
ATOM 1482 C CA . GLU A 1 185 ? -17.198 -14.607 -16.258 1.00 21.11 185 GLU A CA 1
ATOM 1483 C C . GLU A 1 185 ? -16.595 -15.993 -16.390 1.00 20.93 185 GLU A C 1
ATOM 1484 O O . GLU A 1 185 ? -15.911 -16.458 -15.482 1.00 20.94 185 GLU A O 1
ATOM 1490 N N . ILE A 1 186 ? -16.845 -16.670 -17.505 1.00 20.18 186 ILE A N 1
ATOM 1491 C CA . ILE A 1 186 ? -16.441 -18.069 -17.599 1.00 17.23 186 ILE A CA 1
ATOM 1492 C C . ILE A 1 186 ? -15.122 -18.250 -18.370 1.00 22.17 186 ILE A C 1
ATOM 1493 O O . ILE A 1 186 ? -14.258 -19.020 -17.944 1.00 19.22 186 ILE A O 1
ATOM 1498 N N . GLN A 1 187 ? -14.960 -17.545 -19.487 1.00 20.18 187 GLN A N 1
ATOM 1499 C CA . GLN A 1 187 ? -13.761 -17.698 -20.310 1.00 23.90 187 GLN A CA 1
ATOM 1500 C C . GLN A 1 187 ? -12.671 -16.691 -19.948 1.00 23.03 187 GLN A C 1
ATOM 1501 O O . GLN A 1 187 ? -11.583 -16.733 -20.517 1.00 25.38 187 GLN A O 1
ATOM 1507 N N . ASN A 1 188 ? -12.981 -15.810 -18.999 1.00 23.40 188 ASN A N 1
ATOM 1508 C CA . ASN A 1 188 ? -12.179 -14.632 -18.681 1.00 25.99 188 ASN A CA 1
ATOM 1509 C C . ASN A 1 188 ? -11.625 -13.983 -19.949 1.00 32.52 188 ASN A C 1
ATOM 1510 O O . ASN A 1 188 ? -10.418 -13.759 -20.079 1.00 29.94 188 ASN A O 1
ATOM 1515 N N . ALA A 1 189 ? -12.523 -13.695 -20.886 1.00 23.35 189 ALA A N 1
ATOM 1516 C CA . ALA A 1 189 ? -12.151 -13.063 -22.137 1.00 22.36 189 ALA A CA 1
ATOM 1517 C C . ALA A 1 189 ? -12.834 -11.716 -22.239 1.00 22.88 189 ALA A C 1
ATOM 1518 O O . ALA A 1 189 ? -13.772 -11.560 -23.009 1.00 23.84 189 ALA A O 1
ATOM 1520 N N . PRO A 1 190 ? -12.358 -10.732 -21.464 1.00 29.15 190 PRO A N 1
ATOM 1521 C CA . PRO A 1 190 ? -13.056 -9.443 -21.356 1.00 26.44 190 PRO A CA 1
ATOM 1522 C C . PRO A 1 190 ? -13.163 -8.685 -22.682 1.00 24.69 190 PRO A C 1
ATOM 1523 O O . PRO A 1 190 ? -14.142 -7.959 -22.900 1.00 24.27 190 PRO A O 1
ATOM 1527 N N . GLU A 1 191 ? -12.194 -8.859 -23.570 1.00 21.55 191 GLU A N 1
ATOM 1528 C CA . GLU A 1 191 ? -12.255 -8.207 -24.874 1.00 30.47 191 GLU A CA 1
ATOM 1529 C C . GLU A 1 191 ? -13.376 -8.766 -25.752 1.00 25.23 191 GLU A C 1
ATOM 1530 O O . GLU A 1 191 ? -14.138 -8.004 -26.349 1.00 23.17 191 GLU A O 1
ATOM 1536 N N . GLN A 1 192 ? -13.462 -10.091 -25.836 1.00 24.09 192 GLN A N 1
ATOM 1537 C CA . GLN A 1 192 ? -14.564 -10.742 -26.536 1.00 23.93 192 GLN A CA 1
ATOM 1538 C C . GLN A 1 192 ? -15.902 -10.346 -25.925 1.00 21.39 192 GLN A C 1
ATOM 1539 O O . GLN A 1 192 ? -16.831 -10.018 -26.650 1.00 21.78 192 GLN A O 1
ATOM 1545 N N . ALA A 1 193 ? -15.989 -10.384 -24.593 1.00 15.96 193 ALA A N 1
ATOM 1546 C CA . ALA A 1 193 ? -17.200 -10.000 -23.882 1.00 17.60 193 ALA A CA 1
ATOM 1547 C C . ALA A 1 193 ? -17.641 -8.594 -24.257 1.00 19.77 193 ALA A C 1
ATOM 1548 O O . ALA A 1 193 ? -18.806 -8.369 -24.598 1.00 18.75 193 ALA A O 1
ATOM 1550 N N . CYS A 1 194 ? -16.712 -7.645 -24.195 1.00 19.84 194 CYS A N 1
ATOM 1551 C CA . CYS A 1 194 ? -17.051 -6.246 -24.426 1.00 19.24 194 CYS A CA 1
ATOM 1552 C C . CYS A 1 194 ? -17.411 -6.006 -25.886 1.00 21.85 194 CYS A C 1
ATOM 1553 O O . CYS A 1 194 ? -18.353 -5.276 -26.183 1.00 22.81 194 CYS A O 1
ATOM 1556 N N . HIS A 1 195 ? -16.680 -6.631 -26.800 1.00 22.99 195 HIS A N 1
ATOM 1557 C CA . HIS A 1 195 ? -16.978 -6.453 -28.219 1.00 22.60 195 HIS A CA 1
ATOM 1558 C C . HIS A 1 195 ? -18.376 -6.961 -28.535 1.00 23.75 195 HIS A C 1
ATOM 1559 O O . HIS A 1 195 ? -19.148 -6.281 -29.208 1.00 25.41 195 HIS A O 1
ATOM 1566 N N . LEU A 1 196 ? -18.703 -8.151 -28.047 1.00 21.67 196 LEU A N 1
ATOM 1567 C CA . LEU A 1 196 ? -20.032 -8.707 -28.282 1.00 22.03 196 LEU A CA 1
ATOM 1568 C C . LEU A 1 196 ? -21.115 -7.812 -27.698 1.00 20.96 196 LEU A C 1
ATOM 1569 O O . LEU A 1 196 ? -22.102 -7.500 -28.370 1.00 20.09 196 LEU A O 1
ATOM 1574 N N . ALA A 1 197 ? -20.930 -7.394 -26.450 1.00 21.19 197 ALA A N 1
ATOM 1575 C CA . ALA A 1 197 ? -21.937 -6.567 -25.798 1.00 19.26 197 ALA A CA 1
ATOM 1576 C C . ALA A 1 197 ? -22.136 -5.247 -26.547 1.00 21.75 197 ALA A C 1
ATOM 1577 O O . ALA A 1 197 ? -23.266 -4.863 -26.846 1.00 19.66 197 ALA A O 1
ATOM 1579 N N . LYS A 1 198 ? -21.040 -4.564 -26.872 1.00 23.29 198 LYS A N 1
ATOM 1580 C CA . LYS A 1 198 ? -21.138 -3.264 -27.537 1.00 24.34 198 LYS A CA 1
ATOM 1581 C C . LYS A 1 198 ? -21.780 -3.332 -28.930 1.00 22.83 198 LYS A C 1
ATOM 1582 O O . LYS A 1 198 ? -22.635 -2.513 -29.271 1.00 21.17 198 LYS A O 1
ATOM 1588 N N . THR A 1 199 ? -21.384 -4.306 -29.740 1.00 22.13 199 THR A N 1
ATOM 1589 C CA A THR A 1 199 ? -21.933 -4.408 -31.086 0.20 23.55 199 THR A CA 1
ATOM 1590 C CA B THR A 1 199 ? -21.932 -4.414 -31.081 0.80 23.53 199 THR A CA 1
ATOM 1591 C C . THR A 1 199 ? -23.420 -4.751 -31.031 1.00 22.11 199 THR A C 1
ATOM 1592 O O . THR A 1 199 ? -24.206 -4.244 -31.834 1.00 22.20 199 THR A O 1
ATOM 1599 N N . ALA A 1 200 ? -23.812 -5.580 -30.067 1.00 21.42 200 ALA A N 1
ATOM 1600 C CA . ALA A 1 200 ? -25.214 -5.965 -29.929 1.00 21.52 200 ALA A CA 1
ATOM 1601 C C . ALA A 1 200 ? -26.042 -4.755 -29.558 1.00 18.12 200 ALA A C 1
ATOM 1602 O O . ALA A 1 200 ? -27.084 -4.504 -30.153 1.00 17.71 200 ALA A O 1
ATOM 1604 N N . PHE A 1 201 ? -25.563 -4.010 -28.566 1.00 19.99 201 PHE A N 1
ATOM 1605 C CA . PHE A 1 201 ? -26.202 -2.762 -28.162 1.00 20.59 201 PHE A CA 1
ATOM 1606 C C . PHE A 1 201 ? -26.286 -1.790 -29.343 1.00 21.46 201 PHE A C 1
ATOM 1607 O O . PHE A 1 201 ? -27.354 -1.277 -29.651 1.00 21.14 201 PHE A O 1
ATOM 1615 N N . ASP A 1 202 ? -25.153 -1.565 -30.006 1.00 17.56 202 ASP A N 1
ATOM 1616 C CA . ASP A 1 202 ? -25.059 -0.604 -31.100 1.00 23.92 202 ASP A CA 1
ATOM 1617 C C . ASP A 1 202 ? -25.981 -0.959 -32.272 1.00 26.74 202 ASP A C 1
ATOM 1618 O O . ASP A 1 202 ? -26.631 -0.080 -32.850 1.00 24.03 202 ASP A O 1
ATOM 1623 N N . ASP A 1 203 ? -26.043 -2.246 -32.610 1.00 26.34 203 ASP A N 1
ATOM 1624 C CA . ASP A 1 203 ? -26.870 -2.724 -33.717 1.00 24.24 203 ASP A CA 1
ATOM 1625 C C . ASP A 1 203 ? -28.373 -2.536 -33.500 1.00 20.65 203 ASP A C 1
ATOM 1626 O O . ASP A 1 203 ? -29.142 -2.521 -34.457 1.00 24.06 203 ASP A O 1
ATOM 1631 N N . ALA A 1 204 ? -28.788 -2.394 -32.245 1.00 20.07 204 ALA A N 1
ATOM 1632 C CA . ALA A 1 204 ? -30.209 -2.320 -31.920 1.00 20.11 204 ALA A CA 1
ATOM 1633 C C . ALA A 1 204 ? -30.744 -0.889 -31.864 1.00 21.66 204 ALA A C 1
ATOM 1634 O O . ALA A 1 204 ? -31.953 -0.692 -31.924 1.00 22.04 204 ALA A O 1
ATOM 1636 N N . ILE A 1 205 ? -29.858 0.102 -31.751 1.00 26.45 205 ILE A N 1
ATOM 1637 C CA . ILE A 1 205 ? -30.292 1.500 -31.607 1.00 27.46 205 ILE A CA 1
ATOM 1638 C C . ILE A 1 205 ? -31.198 1.995 -32.744 1.00 28.44 205 ILE A C 1
ATOM 1639 O O . ILE A 1 205 ? -32.299 2.492 -32.507 1.00 28.93 205 ILE A O 1
ATOM 1644 N N . ALA A 1 206 ? -30.722 1.864 -33.978 1.00 27.42 206 ALA A N 1
ATOM 1645 C CA . ALA A 1 206 ? -31.344 2.540 -35.111 1.00 28.21 206 ALA A CA 1
ATOM 1646 C C . ALA A 1 206 ? -32.824 2.212 -35.284 1.00 31.36 206 ALA A C 1
ATOM 1647 O O . ALA A 1 206 ? -33.609 3.100 -35.611 1.00 26.88 206 ALA A O 1
ATOM 1649 N N . GLU A 1 207 ? -33.213 0.955 -35.065 1.00 29.90 207 GLU A N 1
ATOM 1650 C CA . GLU A 1 207 ? -34.591 0.559 -35.344 1.00 26.80 207 GLU A CA 1
ATOM 1651 C C . GLU A 1 207 ? -35.361 0.223 -34.063 1.00 26.69 207 GLU A C 1
ATOM 1652 O O . GLU A 1 207 ? -36.435 -0.373 -34.116 1.00 26.16 207 GLU A O 1
ATOM 1658 N N . LEU A 1 208 ? -34.817 0.622 -32.917 1.00 24.24 208 LEU A N 1
ATOM 1659 C CA . LEU A 1 208 ? -35.456 0.346 -31.630 1.00 26.53 208 LEU A CA 1
ATOM 1660 C C . LEU A 1 208 ? -36.901 0.854 -31.550 1.00 31.34 208 LEU A C 1
ATOM 1661 O O . LEU A 1 208 ? -37.771 0.176 -31.010 1.00 30.56 208 LEU A O 1
ATOM 1666 N N . ASP A 1 209 ? -37.167 2.030 -32.109 1.00 31.24 209 ASP A N 1
ATOM 1667 C CA . ASP A 1 209 ? -38.506 2.616 -32.032 1.00 41.20 209 ASP A CA 1
ATOM 1668 C C . ASP A 1 209 ? -39.522 1.901 -32.934 1.00 36.38 209 ASP A C 1
ATOM 1669 O O . ASP A 1 209 ? -40.716 2.175 -32.863 1.00 44.68 209 ASP A O 1
ATOM 1674 N N . THR A 1 210 ? -39.053 0.976 -33.766 1.00 34.07 210 THR A N 1
ATOM 1675 C CA . THR A 1 210 ? -39.951 0.179 -34.602 1.00 36.23 210 THR A CA 1
ATOM 1676 C C . THR A 1 210 ? -40.560 -1.004 -33.840 1.00 34.17 210 THR A C 1
ATOM 1677 O O . THR A 1 210 ? -41.482 -1.657 -34.329 1.00 33.43 210 THR A O 1
ATOM 1681 N N . LEU A 1 211 ? -40.046 -1.279 -32.646 1.00 29.02 211 LEU A N 1
ATOM 1682 C CA . LEU A 1 211 ? -40.534 -2.416 -31.872 1.00 30.23 211 LEU A CA 1
ATOM 1683 C C . LEU A 1 211 ? -41.966 -2.242 -31.359 1.00 28.64 211 LEU A C 1
ATOM 1684 O O . LEU A 1 211 ? -42.421 -1.139 -31.054 1.00 25.15 211 LEU A O 1
ATOM 1689 N N . ASN A 1 212 ? -42.660 -3.368 -31.282 1.00 28.36 212 ASN A N 1
ATOM 1690 C CA . ASN A 1 212 ? -43.915 -3.500 -30.569 1.00 29.22 212 ASN A CA 1
ATOM 1691 C C . ASN A 1 212 ? -43.715 -3.024 -29.114 1.00 28.63 212 ASN A C 1
ATOM 1692 O O . ASN A 1 212 ? -42.601 -3.080 -28.594 1.00 23.97 212 ASN A O 1
ATOM 1697 N N . GLU A 1 213 ? -44.767 -2.527 -28.465 1.00 23.74 213 GLU A N 1
ATOM 1698 C CA . GLU A 1 213 ? -44.596 -1.884 -27.162 1.00 24.66 213 GLU A CA 1
ATOM 1699 C C . GLU A 1 213 ? -44.071 -2.848 -26.079 1.00 25.14 213 GLU A C 1
ATOM 1700 O O . GLU A 1 213 ? -43.292 -2.449 -25.217 1.00 22.57 213 GLU A O 1
ATOM 1706 N N . ASP A 1 214 ? -44.464 -4.114 -26.127 1.00 25.88 214 ASP A N 1
ATOM 1707 C CA . ASP A 1 214 ? -43.944 -5.070 -25.149 1.00 24.14 214 ASP A CA 1
ATOM 1708 C C . ASP A 1 214 ? -42.488 -5.411 -25.479 1.00 26.87 214 ASP A C 1
ATOM 1709 O O . ASP A 1 214 ? -41.644 -5.513 -24.584 1.00 26.50 214 ASP A O 1
ATOM 1714 N N . SER A 1 215 ? -42.198 -5.570 -26.769 1.00 22.45 215 SER A N 1
ATOM 1715 C CA . SER A 1 215 ? -40.844 -5.886 -27.214 1.00 24.13 215 SER A CA 1
ATOM 1716 C C . SER A 1 215 ? -39.908 -4.746 -26.861 1.00 17.18 215 SER A C 1
ATOM 1717 O O . SER A 1 215 ? -38.807 -4.984 -26.362 1.00 21.42 215 SER A O 1
ATOM 1720 N N . TYR A 1 216 ? -40.351 -3.514 -27.118 1.00 18.46 216 TYR A N 1
ATOM 1721 C CA . TYR A 1 216 ? -39.571 -2.314 -26.771 1.00 23.82 216 TYR A CA 1
ATOM 1722 C C . TYR A 1 216 ? -39.164 -2.316 -25.291 1.00 22.75 216 TYR A C 1
ATOM 1723 O O . TYR A 1 216 ? -38.000 -2.115 -24.941 1.00 22.84 216 TYR A O 1
ATOM 1732 N N . LYS A 1 217 ? -40.139 -2.549 -24.429 1.00 21.26 217 LYS A N 1
ATOM 1733 C CA . LYS A 1 217 ? -39.900 -2.695 -22.998 1.00 20.73 217 LYS A CA 1
ATOM 1734 C C . LYS A 1 217 ? -38.797 -3.726 -22.696 1.00 24.49 217 LYS A C 1
ATOM 1735 O O . LYS A 1 217 ? -37.804 -3.419 -22.014 1.00 21.27 217 LYS A O 1
ATOM 1741 N N . ASP A 1 218 ? -38.951 -4.937 -23.225 1.00 18.97 218 ASP A N 1
ATOM 1742 C CA . ASP A 1 218 ? -37.982 -5.998 -22.955 1.00 24.54 218 ASP A CA 1
ATOM 1743 C C . ASP A 1 218 ? -36.586 -5.683 -23.498 1.00 20.09 218 ASP A C 1
ATOM 1744 O O . ASP A 1 218 ? -35.590 -5.934 -22.832 1.00 19.58 218 ASP A O 1
ATOM 1749 N N . SER A 1 219 ? -36.520 -5.124 -24.701 1.00 21.55 219 SER A N 1
ATOM 1750 C CA . SER A 1 219 ? -35.229 -4.837 -25.322 1.00 19.36 219 SER A CA 1
ATOM 1751 C C . SER A 1 219 ? -34.473 -3.696 -24.643 1.00 21.79 219 SER A C 1
ATOM 1752 O O . SER A 1 219 ? -33.256 -3.778 -24.478 1.00 22.60 219 SER A O 1
ATOM 1755 N N . THR A 1 220 ? -35.175 -2.628 -24.266 1.00 21.84 220 THR A N 1
ATOM 1756 C CA . THR A 1 220 ? -34.504 -1.518 -23.590 1.00 22.64 220 THR A CA 1
ATOM 1757 C C . THR A 1 220 ? -33.942 -1.979 -22.236 1.00 20.20 220 THR A C 1
ATOM 1758 O O . THR A 1 220 ? -32.836 -1.585 -21.863 1.00 19.92 220 THR A O 1
ATOM 1762 N N . LEU A 1 221 ? -34.674 -2.838 -21.525 1.00 20.06 221 LEU A N 1
ATOM 1763 C CA . LEU A 1 221 ? -34.156 -3.420 -20.281 1.00 20.43 22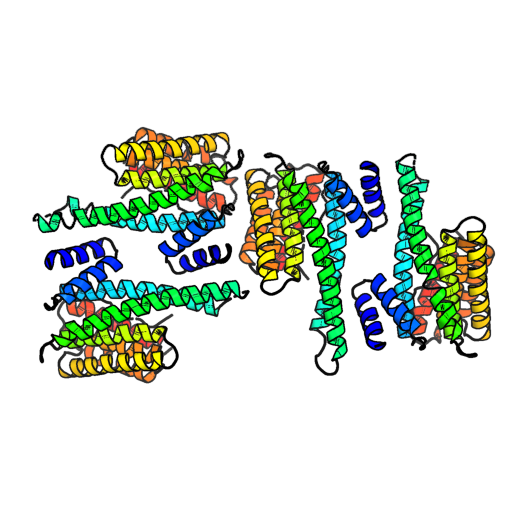1 LEU A CA 1
ATOM 1764 C C . LEU A 1 221 ? -32.842 -4.173 -20.524 1.00 24.12 221 LEU A C 1
ATOM 1765 O O . LEU A 1 221 ? -31.838 -3.960 -19.820 1.00 20.20 221 LEU A O 1
ATOM 1770 N N . ILE A 1 222 ? -32.851 -5.052 -21.522 1.00 20.63 222 ILE A N 1
ATOM 1771 C CA . ILE A 1 222 ? -31.661 -5.839 -21.833 1.00 20.68 222 ILE A CA 1
ATOM 1772 C C . ILE A 1 222 ? -30.519 -4.926 -22.254 1.00 16.82 222 ILE A C 1
ATOM 1773 O O . ILE A 1 222 ? -29.361 -5.153 -21.887 1.00 16.95 222 ILE A O 1
ATOM 1778 N N . MET A 1 223 ? -30.843 -3.887 -23.022 1.00 20.83 223 MET A N 1
ATOM 1779 C CA . MET A 1 223 ? -29.807 -2.957 -23.473 1.00 22.74 223 MET A CA 1
ATOM 1780 C C . MET A 1 223 ? -29.198 -2.215 -22.285 1.00 22.15 223 MET A C 1
ATOM 1781 O O . MET A 1 223 ? -27.988 -1.979 -22.241 1.00 22.67 223 MET A O 1
ATOM 1786 N N . GLN A 1 224 ? -30.025 -1.877 -21.303 1.00 23.98 224 GLN A N 1
ATOM 1787 C CA . GLN A 1 224 ? -29.489 -1.280 -20.083 1.00 26.81 224 GLN A CA 1
ATOM 1788 C C . GLN A 1 224 ? -28.541 -2.242 -19.363 1.00 23.44 224 GLN A C 1
ATOM 1789 O O . GLN A 1 224 ? -27.497 -1.822 -18.848 1.00 23.69 224 GLN A O 1
ATOM 1795 N N . LEU A 1 225 ? -28.883 -3.529 -19.336 1.00 18.64 225 LEU A N 1
ATOM 1796 C CA . LEU A 1 225 ? -28.008 -4.514 -18.699 1.00 15.36 225 LEU A CA 1
ATOM 1797 C C . LEU A 1 225 ? -26.694 -4.677 -19.474 1.00 18.96 225 LEU A C 1
ATOM 1798 O O . LEU A 1 225 ? -25.633 -4.834 -18.873 1.00 20.72 225 LEU A O 1
ATOM 1803 N N . LEU A 1 226 ? -26.767 -4.619 -20.803 1.00 23.83 226 LEU A N 1
ATOM 1804 C CA . LEU A 1 226 ? -25.569 -4.638 -21.637 1.00 23.11 226 LEU A CA 1
ATOM 1805 C C . LEU A 1 226 ? -24.662 -3.467 -21.263 1.00 24.34 226 LEU A C 1
ATOM 1806 O O . LEU A 1 226 ? -23.461 -3.638 -21.069 1.00 23.91 226 LEU A O 1
ATOM 1811 N N . ARG A 1 227 ? -25.254 -2.285 -21.145 1.00 24.37 227 ARG A N 1
ATOM 1812 C CA . ARG A 1 227 ? -24.491 -1.084 -20.838 1.00 31.14 227 ARG A CA 1
ATOM 1813 C C . ARG A 1 227 ? -23.904 -1.159 -19.432 1.00 26.39 227 ARG A C 1
ATOM 1814 O O . ARG A 1 227 ? -22.711 -0.901 -19.256 1.00 30.20 227 ARG A O 1
ATOM 1822 N N . ASP A 1 228 ? -24.731 -1.516 -18.446 1.00 25.08 228 ASP A N 1
ATOM 1823 C CA . ASP A 1 228 ? -24.269 -1.657 -17.061 1.00 25.60 228 ASP A CA 1
ATOM 1824 C C . ASP A 1 228 ? -23.080 -2.594 -16.986 1.00 29.91 228 ASP A C 1
ATOM 1825 O O . ASP A 1 228 ? -22.127 -2.341 -16.249 1.00 31.70 228 ASP A O 1
ATOM 1830 N N . ASN A 1 229 ? -23.156 -3.690 -17.738 1.00 26.77 229 ASN A N 1
ATOM 1831 C CA . ASN A 1 229 ? -22.078 -4.672 -17.793 1.00 26.74 229 ASN A CA 1
ATOM 1832 C C . ASN A 1 229 ? -20.798 -4.080 -18.393 1.00 31.05 229 ASN A C 1
ATOM 1833 O O . ASN A 1 229 ? -19.716 -4.261 -17.837 1.00 30.91 229 ASN A O 1
ATOM 1838 N N . LEU A 1 230 ? -20.929 -3.382 -19.522 1.00 27.31 230 LEU A N 1
ATOM 1839 C CA . LEU A 1 230 ? -19.792 -2.730 -20.182 1.00 29.74 230 LEU A CA 1
ATOM 1840 C C . LEU A 1 230 ? -19.100 -1.760 -19.228 1.00 30.80 230 LEU A C 1
ATOM 1841 O O . LEU A 1 230 ? -17.878 -1.756 -19.107 1.00 32.66 230 LEU A O 1
ATOM 1846 N N . THR A 1 231 ? -19.895 -0.936 -18.555 1.00 32.46 231 THR A N 1
ATOM 1847 C CA . THR A 1 231 ? -19.363 -0.004 -17.568 1.00 34.66 231 THR A CA 1
ATOM 1848 C C . THR A 1 231 ? -18.605 -0.751 -16.481 1.00 36.32 231 THR A C 1
ATOM 1849 O O . THR A 1 231 ? -17.466 -0.412 -16.163 1.00 37.84 231 THR A O 1
ATOM 1853 N N . LEU A 1 232 ? -19.235 -1.784 -15.928 1.00 28.84 232 LEU A N 1
ATOM 1854 C CA . LEU A 1 232 ? -18.601 -2.583 -14.884 1.00 32.44 232 LEU A CA 1
ATOM 1855 C C . LEU A 1 232 ? -17.320 -3.253 -15.381 1.00 35.17 232 LEU A C 1
ATOM 1856 O O . LEU A 1 232 ? -16.327 -3.305 -14.662 1.00 37.84 232 LEU A O 1
ATOM 1861 N N . TRP A 1 233 ? -17.335 -3.753 -16.614 1.00 35.83 233 TRP A N 1
ATOM 1862 C CA . TRP A 1 233 ? -16.187 -4.489 -17.137 1.00 37.22 233 TRP A CA 1
ATOM 1863 C C . TRP A 1 233 ? -15.044 -3.560 -17.559 1.00 37.41 233 TRP A C 1
ATOM 1864 O O . TRP A 1 233 ? -13.884 -3.972 -17.584 1.00 40.24 233 TRP A O 1
ATOM 1875 N N . THR A 1 234 ? -15.362 -2.308 -17.876 1.00 39.35 234 THR A N 1
ATOM 1876 C CA . THR A 1 234 ? -14.331 -1.364 -18.296 1.00 39.27 234 THR A CA 1
ATOM 1877 C C . THR A 1 234 ? -13.863 -0.439 -17.159 1.00 47.92 234 THR A C 1
ATOM 1878 O O . THR A 1 234 ? -13.157 0.540 -17.403 1.00 59.20 234 THR A O 1
ATOM 1882 N N . SER A 1 235 ? -14.239 -0.762 -15.922 1.00 44.98 235 SER A N 1
ATOM 1883 C CA . SER A 1 235 ? -13.857 0.046 -14.762 1.00 44.63 235 SER A CA 1
ATOM 1884 C C . SER A 1 235 ? -12.440 -0.249 -14.332 1.00 48.88 235 SER A C 1
ATOM 1885 O O . SER A 1 235 ? -12.247 -0.932 -13.329 1.00 62.52 235 SER A O 1
ATOM 1888 N N . VAL B 2 4 ? -20.280 -6.824 -6.535 1.00 54.52 2 VAL E N 1
ATOM 1889 C CA . VAL B 2 4 ? -21.158 -6.753 -7.700 1.00 62.31 2 VAL E CA 1
ATOM 1890 C C . VAL B 2 4 ? -20.705 -7.743 -8.770 1.00 56.67 2 VAL E C 1
ATOM 1891 O O . VAL B 2 4 ? -19.510 -7.991 -8.935 1.00 48.95 2 VAL E O 1
ATOM 1895 N N . THR B 2 5 ? -21.665 -8.328 -9.481 1.00 51.99 3 THR E N 1
ATOM 1896 C CA . THR B 2 5 ? -21.340 -9.240 -10.567 1.00 48.82 3 THR E CA 1
ATOM 1897 C C . THR B 2 5 ? -22.029 -8.807 -11.849 1.00 34.13 3 THR E C 1
ATOM 1898 O O . THR B 2 5 ? -22.884 -7.917 -11.840 1.00 34.99 3 THR E O 1
ATOM 1902 N N . SER B 2 6 ? -21.634 -9.427 -12.954 1.00 29.64 4 SER E N 1
ATOM 1903 C CA . SER B 2 6 ? -22.262 -9.148 -14.235 1.00 26.88 4 SER E CA 1
ATOM 1904 C C . SER B 2 6 ? -23.748 -9.491 -14.145 1.00 26.21 4 SER E C 1
ATOM 1905 O O . SER B 2 6 ? -24.139 -10.431 -13.448 1.00 27.18 4 SER E O 1
ATOM 1908 N N . SER B 2 7 ? -24.570 -8.704 -14.823 1.00 23.21 5 SER E N 1
ATOM 1909 C CA . SER B 2 7 ? -25.998 -8.980 -14.924 1.00 28.05 5 SER E CA 1
ATOM 1910 C C . SER B 2 7 ? -26.271 -9.833 -16.166 1.00 23.85 5 SER E C 1
ATOM 1911 O O . SER B 2 7 ? -25.694 -9.588 -17.220 1.00 22.57 5 SER E O 1
ATOM 1924 N N . CYS B 2 9 ? -29.544 -12.132 -18.473 1.00 18.58 7 CYS E N 1
ATOM 1925 C CA . CYS B 2 9 ? -30.859 -11.820 -19.025 1.00 19.70 7 CYS E CA 1
ATOM 1926 C C . CYS B 2 9 ? -32.005 -12.231 -18.102 1.00 20.60 7 CYS E C 1
ATOM 1927 O O . CYS B 2 9 ? -31.941 -13.278 -17.459 1.00 21.49 7 CYS E O 1
ATOM 1930 N N . PRO B 2 10 ? -33.059 -11.401 -18.031 1.00 26.56 8 PRO E N 1
ATOM 1931 C CA . PRO B 2 10 ? -34.309 -11.802 -17.369 1.00 26.48 8 PRO E CA 1
ATOM 1932 C C . PRO B 2 10 ? -34.837 -13.120 -17.935 1.00 27.05 8 PRO E C 1
ATOM 1933 O O . PRO B 2 10 ? -34.628 -13.398 -19.122 1.00 23.56 8 PRO E O 1
ATOM 1937 N N . ALA B 2 11 ? -35.492 -13.922 -17.098 1.00 24.56 9 ALA E N 1
ATOM 1938 C CA . ALA B 2 11 ? -35.982 -15.236 -17.516 1.00 23.22 9 ALA E CA 1
ATOM 1939 C C . ALA B 2 11 ? -37.256 -15.169 -18.352 1.00 28.74 9 ALA E C 1
ATOM 1940 O O . ALA B 2 11 ? -37.646 -16.163 -18.966 1.00 27.87 9 ALA E O 1
ATOM 1942 N N . ASP B 2 12 ? -37.914 -14.015 -18.373 1.00 28.71 10 ASP E N 1
ATOM 1943 C CA . ASP B 2 12 ? -39.216 -13.934 -19.034 1.00 37.10 10 ASP E CA 1
ATOM 1944 C C . ASP B 2 12 ? -39.280 -12.859 -20.116 1.00 33.84 10 ASP E C 1
ATOM 1945 O O . ASP B 2 12 ? -38.428 -11.975 -20.185 1.00 35.88 10 ASP E O 1
ATOM 1950 N N . LEU B 2 13 ? -40.287 -12.977 -20.977 1.00 37.66 11 LEU E N 1
ATOM 1951 C CA . LEU B 2 13 ? -40.617 -11.955 -21.963 1.00 35.09 11 LEU E CA 1
ATOM 1952 C C . LEU B 2 13 ? -41.973 -11.347 -21.612 1.00 43.24 11 LEU E C 1
ATOM 1953 O O . LEU B 2 13 ? -42.699 -11.886 -20.776 1.00 40.34 11 LEU E O 1
ATOM 1958 N N . THR B 2 14 ? -42.300 -10.217 -22.231 1.00 36.83 12 THR E N 1
ATOM 1959 C CA . THR B 2 14 ? -43.598 -9.589 -22.030 1.00 38.08 12 THR E CA 1
ATOM 1960 C C . THR B 2 14 ? -44.534 -9.970 -23.167 1.00 35.00 12 THR E C 1
ATOM 1961 O O . THR B 2 14 ? -45.541 -10.644 -22.947 1.00 50.47 12 THR E O 1
ATOM 1965 N N . ASP C 1 3 ? -21.636 -35.492 15.086 1.00 40.98 3 ASP B N 1
ATOM 1966 C CA . ASP C 1 3 ? -21.098 -34.603 16.117 1.00 32.77 3 ASP B CA 1
ATOM 1967 C C . ASP C 1 3 ? -21.929 -33.324 16.244 1.00 34.16 3 ASP B C 1
ATOM 1968 O O . ASP C 1 3 ? -22.246 -32.675 15.242 1.00 29.00 3 ASP B O 1
ATOM 1973 N N . ARG C 1 4 ? -22.264 -32.968 17.485 1.00 27.87 4 ARG B N 1
ATOM 1974 C CA . ARG C 1 4 ? -23.275 -31.952 17.772 1.00 27.47 4 ARG B CA 1
ATOM 1975 C C . ARG C 1 4 ? -22.928 -30.588 17.220 1.00 28.57 4 ARG B C 1
ATOM 1976 O O . ARG C 1 4 ? -23.776 -29.911 16.630 1.00 21.36 4 ARG B O 1
ATOM 1984 N N . GLU C 1 5 ? -21.682 -30.176 17.423 1.00 25.34 5 GLU B N 1
ATOM 1985 C CA . GLU C 1 5 ? -21.260 -28.857 16.980 1.00 25.03 5 GLU B CA 1
ATOM 1986 C C . GLU C 1 5 ? -21.242 -28.739 15.457 1.00 22.75 5 GLU B C 1
ATOM 1987 O O . GLU C 1 5 ? -21.479 -27.656 14.928 1.00 24.97 5 GLU B O 1
ATOM 1993 N N . GLN C 1 6 ? -20.950 -29.833 14.754 1.00 23.87 6 GLN B N 1
ATOM 1994 C CA . GLN C 1 6 ? -21.026 -29.832 13.291 1.00 25.08 6 GLN B CA 1
ATOM 1995 C C . GLN C 1 6 ? -22.456 -29.556 12.827 1.00 19.69 6 GLN B C 1
ATOM 1996 O O . GLN C 1 6 ? -22.684 -28.770 11.909 1.00 20.19 6 GLN B O 1
ATOM 2002 N N . LEU C 1 7 ? -23.417 -30.193 13.485 1.00 22.28 7 LEU B N 1
ATOM 2003 C CA . LEU C 1 7 ? -24.829 -29.993 13.157 1.00 19.77 7 LEU B CA 1
ATOM 2004 C C . LEU C 1 7 ? -25.265 -28.553 13.381 1.00 18.98 7 LEU B C 1
ATOM 2005 O O . LEU C 1 7 ? -25.968 -27.985 12.561 1.00 19.73 7 LEU B O 1
ATOM 2010 N N . VAL C 1 8 ? -24.818 -27.945 14.471 1.00 23.52 8 VAL B N 1
ATOM 2011 C CA . VAL C 1 8 ? -25.135 -26.545 14.722 1.00 18.00 8 VAL B CA 1
ATOM 2012 C C . VAL C 1 8 ? -24.450 -25.649 13.695 1.00 19.61 8 VAL B C 1
ATOM 2013 O O . VAL C 1 8 ? -25.046 -24.704 13.169 1.00 19.19 8 VAL B O 1
ATOM 2017 N N . GLN C 1 9 ? -23.178 -25.930 13.431 1.00 18.61 9 GLN B N 1
ATOM 2018 C CA . GLN C 1 9 ? -22.465 -25.236 12.366 1.00 21.70 9 GLN B CA 1
ATOM 2019 C C . GLN C 1 9 ? -23.240 -25.319 11.039 1.00 22.71 9 GLN B C 1
ATOM 2020 O O . GLN C 1 9 ? -23.398 -24.322 10.327 1.00 20.42 9 GLN B O 1
ATOM 2026 N N . LYS C 1 10 ? -23.729 -26.511 10.724 1.00 19.24 10 LYS B N 1
ATOM 2027 C CA . LYS C 1 10 ? -24.503 -26.719 9.504 1.00 19.05 10 LYS B CA 1
ATOM 2028 C C . LYS C 1 10 ? -25.746 -25.833 9.510 1.00 19.37 10 LYS B C 1
ATOM 2029 O O . LYS C 1 10 ? -26.051 -25.169 8.515 1.00 17.04 10 LYS B O 1
ATOM 2035 N N . ALA C 1 11 ? -26.444 -25.809 10.644 1.00 15.92 11 ALA B N 1
ATOM 2036 C CA . ALA C 1 11 ? -27.622 -24.958 10.786 1.00 21.18 11 ALA B CA 1
ATOM 2037 C C . ALA C 1 11 ? -27.302 -23.495 10.503 1.00 19.16 11 ALA B C 1
ATOM 2038 O O . ALA C 1 11 ? -28.090 -22.802 9.848 1.00 16.78 11 ALA B O 1
ATOM 2040 N N . ARG C 1 12 ? -26.165 -23.018 11.018 1.00 15.16 12 ARG B N 1
ATOM 2041 C CA . ARG C 1 12 ? -25.735 -21.640 10.777 1.00 16.43 12 ARG B CA 1
ATOM 2042 C C . ARG C 1 12 ? -25.436 -21.394 9.292 1.00 19.03 12 ARG B C 1
ATOM 2043 O O . ARG C 1 12 ? -25.748 -20.328 8.748 1.00 15.99 12 ARG B O 1
ATOM 2051 N N . LEU C 1 13 ? -24.803 -22.372 8.654 1.00 17.26 13 LEU B N 1
ATOM 2052 C CA . LEU C 1 13 ? -24.460 -22.265 7.232 1.00 21.52 13 LEU B CA 1
ATOM 2053 C C . LEU C 1 13 ? -25.728 -22.234 6.388 1.00 18.50 13 LEU B C 1
ATOM 2054 O O . LEU C 1 13 ? -25.867 -21.420 5.481 1.00 20.33 13 LEU B O 1
ATOM 2059 N N . ALA C 1 14 ? -26.647 -23.139 6.707 1.00 17.54 14 ALA B N 1
ATOM 2060 C CA . ALA C 1 14 ? -27.928 -23.204 6.028 1.00 19.55 14 ALA B CA 1
ATOM 2061 C C . ALA C 1 14 ? -28.659 -21.866 6.129 1.00 19.46 14 ALA B C 1
ATOM 2062 O O . ALA C 1 14 ? -29.235 -21.383 5.149 1.00 18.30 14 ALA B O 1
ATOM 2064 N N . GLU C 1 15 ? -28.622 -21.250 7.310 1.00 19.31 15 GLU B N 1
ATOM 2065 C CA . GLU C 1 15 ? -29.269 -19.949 7.477 1.00 18.36 15 GLU B CA 1
ATOM 2066 C C . GLU C 1 15 ? -28.668 -18.898 6.549 1.00 17.35 15 GLU B C 1
ATOM 2067 O O . GLU C 1 15 ? -29.396 -18.183 5.853 1.00 13.76 15 GLU B O 1
ATOM 2073 N N . GLN C 1 16 ? -27.340 -18.804 6.552 1.00 19.24 16 GLN B N 1
ATOM 2074 C CA . GLN C 1 16 ? -26.647 -17.852 5.698 1.00 18.76 16 GLN B CA 1
ATOM 2075 C C . GLN C 1 16 ? -26.969 -18.098 4.222 1.00 18.27 16 GLN B C 1
ATOM 2076 O O . GLN C 1 16 ? -27.108 -17.153 3.442 1.00 18.40 16 GLN B O 1
ATOM 2082 N N . ALA C 1 17 ? -27.084 -19.373 3.859 1.00 15.73 17 ALA B N 1
ATOM 2083 C CA . ALA C 1 17 ? -27.483 -19.780 2.505 1.00 17.36 17 ALA B CA 1
ATOM 2084 C C . ALA C 1 17 ? -28.999 -19.677 2.274 1.00 16.88 17 ALA B C 1
ATOM 2085 O O . ALA C 1 17 ? -29.493 -19.951 1.172 1.00 18.35 17 ALA B O 1
ATOM 2087 N N . GLU C 1 18 ? -29.736 -19.281 3.308 1.00 19.49 18 GLU B N 1
ATOM 2088 C CA . GLU C 1 18 ? -31.200 -19.200 3.231 1.00 18.77 18 GLU B CA 1
ATOM 2089 C C . GLU C 1 18 ? -31.811 -20.520 2.770 1.00 17.80 18 GLU B C 1
ATOM 2090 O O . GLU C 1 18 ? -32.721 -20.538 1.949 1.00 17.00 18 GLU B O 1
ATOM 2096 N N . ARG C 1 19 ? -31.285 -21.619 3.292 1.00 17.93 19 ARG B N 1
ATOM 2097 C CA . ARG C 1 19 ? -31.855 -22.937 3.055 1.00 21.09 19 ARG B CA 1
ATOM 2098 C C . ARG C 1 19 ? -32.496 -23.425 4.361 1.00 17.82 19 ARG B C 1
ATOM 2099 O O . ARG C 1 19 ? -31.881 -24.157 5.147 1.00 15.90 19 ARG B O 1
ATOM 2107 N N . TYR C 1 20 ? -33.743 -23.018 4.584 1.00 16.71 20 TYR B N 1
ATOM 2108 C CA . TYR C 1 20 ? -34.350 -23.165 5.899 1.00 18.67 20 TYR B CA 1
ATOM 2109 C C . TYR C 1 20 ? -34.835 -24.579 6.185 1.00 19.51 20 TYR B C 1
ATOM 2110 O O . TYR C 1 20 ? -34.877 -24.986 7.348 1.00 17.79 20 TYR B O 1
ATOM 2119 N N . ASP C 1 21 ? -35.162 -25.346 5.150 1.00 14.94 21 ASP B N 1
ATOM 2120 C CA . ASP C 1 21 ? -35.430 -26.769 5.362 1.00 16.86 21 ASP B CA 1
ATOM 2121 C C . ASP C 1 21 ? -34.197 -27.471 5.960 1.00 19.05 21 ASP B C 1
ATOM 2122 O O . ASP C 1 21 ? -34.324 -28.247 6.915 1.00 16.53 21 ASP B O 1
ATOM 2127 N N . ASP C 1 22 ? -33.017 -27.212 5.382 1.00 14.74 22 ASP B N 1
ATOM 2128 C CA . ASP C 1 22 ? -31.758 -27.741 5.921 1.00 14.54 22 ASP B CA 1
ATOM 2129 C C . ASP C 1 22 ? -31.532 -27.266 7.357 1.00 15.26 22 ASP B C 1
ATOM 2130 O O . ASP C 1 22 ? -31.178 -28.045 8.235 1.00 16.26 22 ASP B O 1
ATOM 2135 N N . MET C 1 23 ? -31.714 -25.969 7.562 1.00 14.15 23 MET B N 1
ATOM 2136 C CA . MET C 1 23 ? -31.540 -25.353 8.863 1.00 18.45 23 MET B CA 1
ATOM 2137 C C . MET C 1 23 ? -32.366 -26.049 9.948 1.00 15.41 23 MET B C 1
ATOM 2138 O O . MET C 1 23 ? -31.830 -26.472 10.979 1.00 16.76 23 MET B O 1
ATOM 2143 N N . ALA C 1 24 ? -33.664 -26.194 9.691 1.00 15.00 24 ALA B N 1
ATOM 2144 C CA . ALA C 1 24 ? -34.563 -26.863 10.618 1.00 17.29 24 ALA B CA 1
ATOM 2145 C C . ALA C 1 24 ? -34.206 -28.334 10.841 1.00 17.62 24 ALA B C 1
ATOM 2146 O O . ALA C 1 24 ? -34.266 -28.816 11.965 1.00 16.79 24 ALA B O 1
ATOM 2148 N N . ALA C 1 25 ? -33.846 -29.048 9.773 1.00 20.13 25 ALA B N 1
ATOM 2149 C CA . ALA C 1 25 ? -33.475 -30.462 9.904 1.00 17.72 25 ALA B CA 1
ATOM 2150 C C . ALA C 1 25 ? -32.234 -30.612 10.777 1.00 19.21 25 ALA B C 1
ATOM 2151 O O . ALA C 1 25 ? -32.122 -31.561 11.553 1.00 20.02 25 ALA B O 1
ATOM 2153 N N . ALA C 1 26 ? -31.298 -29.680 10.644 1.00 17.95 26 ALA B N 1
ATOM 2154 C CA . ALA C 1 26 ? -30.104 -29.714 11.477 1.00 18.64 26 ALA B CA 1
ATOM 2155 C C . ALA C 1 26 ? -30.475 -29.473 12.951 1.00 20.93 26 ALA B C 1
ATOM 2156 O O . ALA C 1 26 ? -30.096 -30.241 13.839 1.00 18.85 26 ALA B O 1
ATOM 2158 N N . MET C 1 27 ? -31.246 -28.425 13.213 1.00 16.28 27 MET B N 1
ATOM 2159 C CA . MET C 1 27 ? -31.610 -28.125 14.594 1.00 16.46 27 MET B CA 1
ATOM 2160 C C . MET C 1 27 ? -32.517 -29.193 15.203 1.00 18.66 27 MET B C 1
ATOM 2161 O O . MET C 1 27 ? -32.476 -29.419 16.417 1.00 19.87 27 MET B O 1
ATOM 2166 N N . LYS C 1 28 ? -33.312 -29.866 14.370 1.00 19.06 28 LYS B N 1
ATOM 2167 C CA . LYS C 1 28 ? -34.112 -30.999 14.828 1.00 16.02 28 LYS B CA 1
ATOM 2168 C C . LYS C 1 28 ? -33.213 -32.112 15.359 1.00 20.45 28 LYS B C 1
ATOM 2169 O O . LYS C 1 28 ? -33.427 -32.631 16.452 1.00 17.44 28 LYS B O 1
ATOM 2175 N N . ASN C 1 29 ? -32.204 -32.476 14.571 1.00 24.68 29 ASN B N 1
ATOM 2176 C CA . ASN C 1 29 ? -31.215 -33.468 14.995 1.00 27.11 29 ASN B CA 1
ATOM 2177 C C . ASN C 1 29 ? -30.465 -33.079 16.267 1.00 23.03 29 ASN B C 1
ATOM 2178 O O . ASN C 1 29 ? -30.205 -33.925 17.121 1.00 19.31 29 ASN B O 1
ATOM 2183 N N . VAL C 1 30 ? -30.089 -31.807 16.366 1.00 18.79 30 VAL B N 1
ATOM 2184 C CA . VAL C 1 30 ? -29.431 -31.299 17.559 1.00 21.70 30 VAL B CA 1
ATOM 2185 C C . VAL C 1 30 ? -30.316 -31.508 18.800 1.00 21.56 30 VAL B C 1
ATOM 2186 O O . VAL C 1 30 ? -29.857 -32.048 19.808 1.00 23.43 30 VAL B O 1
ATOM 2190 N N . THR C 1 31 ? -31.584 -31.111 18.697 1.00 18.17 31 THR B N 1
ATOM 2191 C CA . THR C 1 31 ? -32.539 -31.209 19.802 1.00 17.86 31 THR B CA 1
ATOM 2192 C C . THR C 1 31 ? -32.701 -32.659 20.260 1.00 22.82 31 THR B C 1
ATOM 2193 O O . THR C 1 31 ? -32.822 -32.955 21.457 1.00 18.43 31 THR B O 1
ATOM 2197 N N . GLU C 1 32 ? -32.684 -33.570 19.296 1.00 20.70 32 GLU B N 1
ATOM 2198 C CA . GLU C 1 32 ? -32.936 -34.976 19.576 1.00 19.41 32 GLU B CA 1
ATOM 2199 C C . GLU C 1 32 ? -31.767 -35.648 20.311 1.00 23.63 32 GLU B C 1
ATOM 2200 O O . GLU C 1 32 ? -31.871 -36.799 20.733 1.00 27.61 32 GLU B O 1
ATOM 2206 N N . LEU C 1 33 ? -30.666 -34.916 20.471 1.00 22.34 33 LEU B N 1
ATOM 2207 C CA . LEU C 1 33 ? -29.547 -35.359 21.286 1.00 24.92 33 LEU B CA 1
ATOM 2208 C C . LEU C 1 33 ? -29.852 -35.235 22.776 1.00 25.50 33 LEU B C 1
ATOM 2209 O O . LEU C 1 33 ? -29.141 -35.798 23.605 1.00 26.32 33 LEU B O 1
ATOM 2214 N N . ASN C 1 34 ? -30.885 -34.457 23.094 1.00 24.60 34 ASN B N 1
ATOM 2215 C CA . ASN C 1 34 ? -31.401 -34.321 24.454 1.00 28.06 34 ASN B CA 1
ATOM 2216 C C . ASN C 1 34 ? -30.500 -33.496 25.373 1.00 26.85 34 ASN B C 1
ATOM 2217 O O . ASN C 1 34 ? -30.676 -33.525 26.592 1.00 31.18 34 ASN B O 1
ATOM 2222 N N . GLU C 1 35 ? -29.546 -32.765 24.794 1.00 26.40 35 GLU B N 1
ATOM 2223 C CA . GLU C 1 35 ? -28.827 -31.720 25.531 1.00 26.87 35 GLU B CA 1
ATOM 2224 C C . GLU C 1 35 ? -29.576 -30.396 25.345 1.00 27.09 35 GLU B C 1
ATOM 2225 O O . GLU C 1 35 ? -30.176 -30.166 24.297 1.00 25.98 35 GLU B O 1
ATOM 2231 N N . PRO C 1 36 ? -29.536 -29.521 26.357 1.00 23.81 36 PRO B N 1
ATOM 2232 C CA . PRO C 1 36 ? -30.334 -28.294 26.297 1.00 24.65 36 PRO B CA 1
ATOM 2233 C C . PRO C 1 36 ? -29.852 -27.397 25.184 1.00 23.29 36 PRO B C 1
ATOM 2234 O O . PRO C 1 36 ? -28.698 -27.507 24.792 1.00 26.05 36 PRO B O 1
ATOM 2238 N N . LEU C 1 37 ? -30.721 -26.542 24.663 1.00 18.92 37 LEU B N 1
ATOM 2239 C CA . LEU C 1 37 ? -30.290 -25.590 23.659 1.00 20.07 37 LEU B CA 1
ATOM 2240 C C . LEU C 1 37 ? -29.847 -24.324 24.357 1.00 21.88 37 LEU B C 1
ATOM 2241 O O . LEU C 1 37 ? -30.495 -23.892 25.297 1.00 20.41 37 LEU B O 1
ATOM 2246 N N . SER C 1 38 ? -28.747 -23.733 23.900 1.00 20.09 38 SER B N 1
ATOM 2247 C CA . SER C 1 38 ? -28.335 -22.418 24.376 1.00 20.54 38 SER B CA 1
ATOM 2248 C C . SER C 1 38 ? -29.275 -21.378 23.794 1.00 22.71 38 SER B C 1
ATOM 2249 O O . SER C 1 38 ? -30.082 -21.703 22.925 1.00 17.75 38 SER B O 1
ATOM 2252 N N . ASN C 1 39 ? -29.168 -20.128 24.239 1.00 18.68 39 ASN B N 1
ATOM 2253 C CA . ASN C 1 39 ? -30.079 -19.116 23.724 1.00 27.00 39 ASN B CA 1
ATOM 2254 C C . ASN C 1 39 ? -29.909 -18.951 22.208 1.00 19.49 39 ASN B C 1
ATOM 2255 O O . ASN C 1 39 ? -30.889 -18.772 21.493 1.00 22.05 39 ASN B O 1
ATOM 2260 N N . GLU C 1 40 ? -28.671 -19.043 21.725 1.00 18.29 40 GLU B N 1
ATOM 2261 C CA . GLU C 1 40 ? -28.385 -18.914 20.298 1.00 19.71 40 GLU B CA 1
ATOM 2262 C C . GLU C 1 40 ? -28.911 -20.113 19.531 1.00 18.07 40 GLU B C 1
ATOM 2263 O O . GLU C 1 40 ? -29.418 -19.962 18.427 1.00 19.39 40 GLU B O 1
ATOM 2269 N N . GLU C 1 41 ? -28.784 -21.303 20.113 1.00 16.89 41 GLU B N 1
ATOM 2270 C CA . GLU C 1 41 ? -29.284 -22.507 19.460 1.00 17.36 41 GLU B CA 1
ATOM 2271 C C . GLU C 1 41 ? -30.805 -22.501 19.427 1.00 17.68 41 GLU B C 1
ATOM 2272 O O . GLU C 1 41 ? -31.417 -22.911 18.436 1.00 17.33 41 GLU B O 1
ATOM 2278 N N . ARG C 1 42 ? -31.412 -22.017 20.504 1.00 15.26 42 ARG B N 1
ATOM 2279 C CA . ARG C 1 42 ? -32.862 -21.876 20.571 1.00 18.12 42 ARG B CA 1
ATOM 2280 C C . ARG C 1 42 ? -33.351 -20.905 19.495 1.00 19.01 42 ARG B C 1
ATOM 2281 O O . ARG C 1 42 ? -34.349 -21.150 18.844 1.00 16.45 42 ARG B O 1
ATOM 2289 N N . ASN C 1 43 ? -32.645 -19.795 19.321 1.00 17.90 43 ASN B N 1
ATOM 2290 C CA . ASN C 1 43 ? -32.925 -18.898 18.215 1.00 18.70 43 ASN B CA 1
ATOM 2291 C C . ASN C 1 43 ? -32.794 -19.536 16.833 1.00 18.52 43 ASN B C 1
ATOM 2292 O O . ASN C 1 43 ? -33.616 -19.277 15.966 1.00 16.98 43 ASN B O 1
ATOM 2297 N N . LEU C 1 44 ? -31.765 -20.352 16.620 1.00 16.59 44 LEU B N 1
ATOM 2298 C CA . LEU C 1 44 ? -31.619 -21.050 15.328 1.00 17.34 44 LEU B CA 1
ATOM 2299 C C . LEU C 1 44 ? -32.818 -21.965 15.056 1.00 18.48 44 LEU B C 1
ATOM 2300 O O . LEU C 1 44 ? -33.351 -22.004 13.951 1.00 18.43 44 LEU B O 1
ATOM 2305 N N . LEU C 1 45 ? -33.226 -22.715 16.071 1.00 15.13 45 LEU B N 1
ATOM 2306 C CA . LEU C 1 45 ? -34.393 -23.560 15.955 1.00 17.33 45 LEU B CA 1
ATOM 2307 C C . LEU C 1 45 ? -35.622 -22.738 15.613 1.00 18.00 45 LEU B C 1
ATOM 2308 O O . LEU C 1 45 ? -36.357 -23.054 14.677 1.00 18.18 45 LEU B O 1
ATOM 2313 N N . SER C 1 46 ? -35.840 -21.672 16.370 1.00 15.56 46 SER B N 1
ATOM 2314 C CA . SER C 1 46 ? -37.052 -20.878 16.203 1.00 18.91 46 SER B CA 1
ATOM 2315 C C . SER C 1 46 ? -37.099 -20.219 14.822 1.00 17.36 46 SER B C 1
ATOM 2316 O O . SER C 1 46 ? -38.145 -20.185 14.168 1.00 16.26 46 SER B O 1
ATOM 2319 N N . VAL C 1 47 ? -35.963 -19.704 14.376 1.00 17.78 47 VAL B N 1
ATOM 2320 C CA . VAL C 1 47 ? -35.896 -19.008 13.094 1.00 16.87 47 VAL B CA 1
ATOM 2321 C C . VAL C 1 47 ? -36.103 -19.991 11.941 1.00 16.84 47 VAL B C 1
ATOM 2322 O O . VAL C 1 47 ? -36.865 -19.729 11.005 1.00 15.94 47 VAL B O 1
ATOM 2326 N N . ALA C 1 48 ? -35.439 -21.136 12.029 1.00 16.72 48 ALA B N 1
ATOM 2327 C CA . ALA C 1 48 ? -35.548 -22.157 10.997 1.00 18.37 48 ALA B CA 1
ATOM 2328 C C . ALA C 1 48 ? -36.995 -22.588 10.776 1.00 18.89 48 ALA B C 1
ATOM 2329 O O . ALA C 1 48 ? -37.511 -22.530 9.655 1.00 14.63 48 ALA B O 1
ATOM 2331 N N . TYR C 1 49 ? -37.656 -23.023 11.842 1.00 13.17 49 TYR B N 1
ATOM 2332 C CA . TYR C 1 49 ? -38.986 -23.566 11.676 1.00 14.55 49 TYR B CA 1
ATOM 2333 C C . TYR C 1 49 ? -40.016 -22.509 11.342 1.00 14.83 49 TYR B C 1
ATOM 2334 O O . TYR C 1 49 ? -41.002 -22.803 10.692 1.00 14.60 49 TYR B O 1
ATOM 2343 N N . LYS C 1 50 ? -39.790 -21.280 11.783 1.00 14.15 50 LYS B N 1
ATOM 2344 C CA . LYS C 1 50 ? -40.704 -20.209 11.443 1.00 15.16 50 LYS B CA 1
ATOM 2345 C C . LYS C 1 50 ? -40.643 -19.926 9.952 1.00 19.26 50 LYS B C 1
ATOM 2346 O O . LYS C 1 50 ? -41.670 -19.638 9.330 1.00 16.01 50 LYS B O 1
ATOM 2352 N N . ASN C 1 51 ? -39.454 -20.013 9.367 1.00 16.80 51 ASN B N 1
ATOM 2353 C CA . ASN C 1 51 ? -39.354 -19.835 7.915 1.00 21.07 51 ASN B CA 1
ATOM 2354 C C . ASN C 1 51 ? -39.939 -21.015 7.153 1.00 14.61 51 ASN B C 1
ATOM 2355 O O . ASN C 1 51 ? -40.607 -20.830 6.148 1.00 17.83 51 ASN B O 1
ATOM 2360 N N . VAL C 1 52 ? -39.686 -22.228 7.635 1.00 14.04 52 VAL B N 1
ATOM 2361 C CA . VAL C 1 52 ? -40.234 -23.417 6.999 1.00 15.47 52 VAL B CA 1
ATOM 2362 C C . VAL C 1 52 ? -41.771 -23.405 7.029 1.00 18.76 52 VAL B C 1
ATOM 2363 O O . VAL C 1 52 ? -42.413 -23.557 6.001 1.00 18.72 52 VAL B O 1
ATOM 2367 N N . VAL C 1 53 ? -42.367 -23.206 8.200 1.00 18.24 53 VAL B N 1
ATOM 2368 C CA . VAL C 1 53 ? -43.821 -23.210 8.281 1.00 17.77 53 VAL B CA 1
ATOM 2369 C C . VAL C 1 53 ? -44.392 -21.922 7.683 1.00 15.21 53 VAL B C 1
ATOM 2370 O O . VAL C 1 53 ? -45.476 -21.933 7.110 1.00 16.01 53 VAL B O 1
ATOM 2374 N N . GLY C 1 54 ? -43.645 -20.826 7.793 1.00 16.76 54 GLY B N 1
ATOM 2375 C CA . GLY C 1 54 ? -44.089 -19.529 7.309 1.00 12.94 54 GLY B CA 1
ATOM 2376 C C . GLY C 1 54 ? -44.260 -19.480 5.799 1.00 18.75 54 GLY B C 1
ATOM 2377 O O . GLY C 1 54 ? -45.202 -18.877 5.280 1.00 11.51 54 GLY B O 1
ATOM 2378 N N . ALA C 1 55 ? -43.337 -20.120 5.092 1.00 20.10 55 ALA B N 1
ATOM 2379 C CA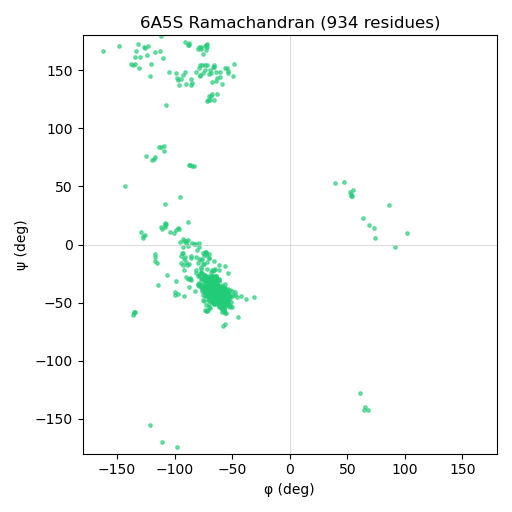 . ALA C 1 55 ? -43.440 -20.220 3.642 1.00 21.16 55 ALA B CA 1
ATOM 2380 C C . ALA C 1 55 ? -44.699 -20.993 3.247 1.00 18.70 55 ALA B C 1
ATOM 2381 O O . ALA C 1 55 ? -45.379 -20.614 2.307 1.00 16.84 55 ALA B O 1
ATOM 2383 N N . ARG C 1 56 ? -45.019 -22.060 3.971 1.00 18.17 56 ARG B N 1
ATOM 2384 C CA . ARG C 1 56 ? -46.236 -22.821 3.670 1.00 18.40 56 ARG B CA 1
ATOM 2385 C C . ARG C 1 56 ? -47.526 -22.076 4.021 1.00 19.76 56 ARG B C 1
ATOM 2386 O O . ARG C 1 56 ? -48.527 -22.177 3.308 1.00 18.97 56 ARG B O 1
ATOM 2394 N N . ARG C 1 57 ? -47.518 -21.350 5.131 1.00 16.71 57 ARG B N 1
ATOM 2395 C CA . ARG C 1 57 ? -48.682 -20.551 5.494 1.00 19.40 57 ARG B CA 1
ATOM 2396 C C . ARG C 1 57 ? -48.944 -19.529 4.389 1.00 18.60 57 ARG B C 1
ATOM 2397 O O . ARG C 1 57 ? -50.071 -19.367 3.924 1.00 18.86 57 ARG B O 1
ATOM 2405 N N . SER C 1 58 ? -47.884 -18.846 3.976 1.00 19.12 58 SER B N 1
ATOM 2406 C CA . SER C 1 58 ? -47.979 -17.857 2.914 1.00 20.09 58 SER B CA 1
ATOM 2407 C C . SER C 1 58 ? -48.520 -18.481 1.621 1.00 18.90 58 SER B C 1
ATOM 2408 O O . SER C 1 58 ? -49.437 -17.946 1.001 1.00 18.48 58 SER B O 1
ATOM 2411 N N . SER C 1 59 ? -47.961 -19.625 1.236 1.00 18.87 59 SER B N 1
ATOM 2412 C CA . SER C 1 59 ? -48.436 -20.376 0.072 1.00 19.77 59 SER B CA 1
ATOM 2413 C C . SER C 1 59 ? -49.886 -20.831 0.221 1.00 20.88 59 SER B C 1
ATOM 2414 O O . SER C 1 59 ? -50.693 -20.710 -0.706 1.00 16.76 59 SER B O 1
ATOM 2417 N N . TRP C 1 60 ? -50.214 -21.372 1.387 1.00 17.65 60 TRP B N 1
ATOM 2418 C CA . TRP C 1 60 ? -51.577 -21.816 1.634 1.00 19.15 60 TRP B CA 1
ATOM 2419 C C . TRP C 1 60 ? -52.570 -20.663 1.489 1.00 18.61 60 TRP B C 1
ATOM 2420 O O . TRP C 1 60 ? -53.645 -20.834 0.936 1.00 18.52 60 TRP B O 1
ATOM 2431 N N . ARG C 1 61 ? -52.210 -19.477 1.957 1.00 21.48 61 ARG B N 1
ATOM 2432 C CA . ARG C 1 61 ? -53.151 -18.361 1.872 1.00 23.28 61 ARG B CA 1
ATOM 2433 C C . ARG C 1 61 ? -53.391 -17.918 0.430 1.00 21.83 61 ARG B C 1
ATOM 2434 O O . ARG C 1 61 ? -54.504 -17.527 0.064 1.00 21.08 61 ARG B O 1
ATOM 2442 N N . VAL C 1 62 ? -52.343 -17.957 -0.381 1.00 19.61 62 VAL B N 1
ATOM 2443 C CA . VAL C 1 62 ? -52.483 -17.626 -1.791 1.00 22.31 62 VAL B CA 1
ATOM 2444 C C . VAL C 1 62 ? -53.414 -18.625 -2.480 1.00 27.06 62 VAL B C 1
ATOM 2445 O O . VAL C 1 62 ? -54.331 -18.232 -3.210 1.00 25.90 62 VAL B O 1
ATOM 2449 N N . ILE C 1 63 ? -53.196 -19.916 -2.232 1.00 19.36 63 ILE B N 1
ATOM 2450 C CA . ILE C 1 63 ? -53.982 -20.935 -2.906 1.00 19.12 63 ILE B CA 1
ATOM 2451 C C . ILE C 1 63 ? -55.426 -20.903 -2.409 1.00 29.25 63 ILE B C 1
ATOM 2452 O O . ILE C 1 63 ? -56.365 -21.009 -3.194 1.00 28.09 63 ILE B O 1
ATOM 2457 N N . SER C 1 64 ? -55.597 -20.738 -1.104 1.00 25.07 64 SER B N 1
ATOM 2458 C CA . SER C 1 64 ? -56.925 -20.720 -0.502 1.00 27.45 64 SER B CA 1
ATOM 2459 C C . SER C 1 64 ? -57.763 -19.587 -1.094 1.00 33.41 64 SER B C 1
ATOM 2460 O O . SER C 1 64 ? -58.935 -19.776 -1.423 1.00 31.92 64 SER B O 1
ATOM 2463 N N . SER C 1 65 ? -57.137 -18.422 -1.246 1.00 28.63 65 SER B N 1
ATOM 2464 C CA . SER C 1 65 ? -57.788 -17.248 -1.804 1.00 28.86 65 SER B CA 1
ATOM 2465 C C . SER C 1 65 ? -58.192 -17.484 -3.251 1.00 40.24 65 SER B C 1
ATOM 2466 O O . SER C 1 65 ? -59.318 -17.183 -3.651 1.00 36.93 65 SER B O 1
ATOM 2469 N N . ILE C 1 66 ? -57.260 -18.023 -4.031 1.00 33.01 66 ILE B N 1
ATOM 2470 C CA . ILE C 1 66 ? -57.555 -18.402 -5.405 1.00 39.32 66 ILE B CA 1
ATOM 2471 C C . ILE C 1 66 ? -58.707 -19.395 -5.430 1.00 39.63 66 ILE B C 1
ATOM 2472 O O . ILE C 1 66 ? -59.619 -19.260 -6.237 1.00 40.07 66 ILE B O 1
ATOM 2477 N N . GLU C 1 67 ? -58.678 -20.373 -4.528 1.00 36.50 67 GLU B N 1
ATOM 2478 C CA . GLU C 1 67 ? -59.735 -21.379 -4.478 1.00 37.06 67 GLU B CA 1
ATOM 2479 C C . GLU C 1 67 ? -61.089 -20.723 -4.260 1.00 45.69 67 GLU B C 1
ATOM 2480 O O . GLU C 1 67 ? -62.084 -21.127 -4.853 1.00 47.36 67 GLU B O 1
ATOM 2486 N N . GLN C 1 68 ? -61.111 -19.689 -3.427 1.00 41.12 68 GLN B N 1
ATOM 2487 C CA . GLN C 1 68 ? -62.355 -19.028 -3.066 1.00 48.57 68 GLN B CA 1
ATOM 2488 C C . GLN C 1 68 ? -62.885 -18.137 -4.190 1.00 51.47 68 GLN B C 1
ATOM 2489 O O . GLN C 1 68 ? -64.094 -18.063 -4.402 1.00 61.61 68 GLN B O 1
ATOM 2495 N N . LYS C 1 69 ? -61.986 -17.477 -4.915 1.00 45.31 69 LYS B N 1
ATOM 2496 C CA . LYS C 1 69 ? -62.396 -16.555 -5.976 1.00 46.66 69 LYS B CA 1
ATOM 2497 C C . LYS C 1 69 ? -62.586 -17.202 -7.345 1.00 52.05 69 LYS B C 1
ATOM 2498 O O . LYS C 1 69 ? -62.910 -16.514 -8.318 1.00 50.08 69 LYS B O 1
ATOM 2504 N N . THR C 1 70 ? -62.432 -18.520 -7.409 1.00 51.14 70 THR B N 1
ATOM 2505 C CA . THR C 1 70 ? -62.670 -19.256 -8.639 1.00 47.29 70 THR B CA 1
ATOM 2506 C C . THR C 1 70 ? -63.910 -20.130 -8.488 1.00 53.02 70 THR B C 1
ATOM 2507 O O . THR C 1 70 ? -64.068 -20.828 -7.485 1.00 54.61 70 THR B O 1
ATOM 2511 N N . ASN C 1 75 ? -66.242 -26.741 -15.003 1.00 55.82 75 ASN B N 1
ATOM 2512 C CA . ASN C 1 75 ? -64.834 -26.496 -14.703 1.00 52.63 75 ASN B CA 1
ATOM 2513 C C . ASN C 1 75 ? -64.319 -27.318 -13.504 1.00 45.90 75 ASN B C 1
ATOM 2514 O O . ASN C 1 75 ? -63.488 -26.845 -12.723 1.00 37.47 75 ASN B O 1
ATOM 2519 N N . GLU C 1 76 ? -64.846 -28.534 -13.357 1.00 48.53 76 GLU B N 1
ATOM 2520 C CA . GLU C 1 76 ? -64.510 -29.434 -12.252 1.00 52.17 76 GLU B CA 1
ATOM 2521 C C . GLU C 1 76 ? -63.009 -29.631 -12.105 1.00 45.63 76 GLU B C 1
ATOM 2522 O O . GLU C 1 76 ? -62.477 -29.529 -11.007 1.00 43.61 76 GLU B O 1
ATOM 2528 N N . LYS C 1 77 ? -62.337 -29.906 -13.222 1.00 44.75 77 LYS B N 1
ATOM 2529 C CA . LYS C 1 77 ? -60.918 -30.265 -13.213 1.00 42.37 77 LYS B CA 1
ATOM 2530 C C . LYS C 1 77 ? -60.003 -29.113 -12.811 1.00 35.72 77 LYS B C 1
ATOM 2531 O O . LYS C 1 77 ? -58.884 -29.348 -12.349 1.00 35.26 77 LYS B O 1
ATOM 2537 N N . LYS C 1 78 ? -60.466 -27.877 -12.985 1.00 32.51 78 LYS B N 1
ATOM 2538 C CA . LYS C 1 78 ? -59.700 -26.723 -12.527 1.00 35.20 78 LYS B CA 1
ATOM 2539 C C . LYS C 1 78 ? -59.769 -26.574 -11.000 1.00 37.95 78 LYS B C 1
ATOM 2540 O O . LYS C 1 78 ? -58.739 -26.418 -10.340 1.00 35.28 78 LYS B O 1
ATOM 2546 N N . ILE C 1 79 ? -60.978 -26.637 -10.445 1.00 37.74 79 ILE B N 1
ATOM 2547 C CA . ILE C 1 79 ? -61.173 -26.486 -9.002 1.00 38.72 79 ILE B CA 1
ATOM 2548 C C . ILE C 1 79 ? -60.614 -27.695 -8.240 1.00 32.71 79 ILE B C 1
ATOM 2549 O O . ILE C 1 79 ? -60.116 -27.564 -7.125 1.00 31.92 79 ILE B O 1
ATOM 2554 N N . GLU C 1 80 ? -60.673 -28.861 -8.870 1.00 28.70 80 GLU B N 1
ATOM 2555 C CA . GLU C 1 80 ? -60.093 -30.086 -8.337 1.00 31.50 80 GLU B CA 1
ATOM 2556 C C . GLU C 1 80 ? -58.559 -29.987 -8.177 1.00 33.77 80 GLU B C 1
ATOM 2557 O O . GLU C 1 80 ? -57.996 -30.452 -7.176 1.00 25.54 80 GLU B O 1
ATOM 2563 N N . MET C 1 81 ? -57.886 -29.385 -9.159 1.00 27.10 81 MET B N 1
ATOM 2564 C CA . MET C 1 81 ? -56.445 -29.174 -9.055 1.00 30.00 81 MET B CA 1
ATOM 2565 C C . MET C 1 81 ? -56.113 -28.150 -7.962 1.00 22.83 81 MET B C 1
ATOM 2566 O O . MET C 1 81 ? -55.166 -28.331 -7.204 1.00 22.88 81 MET B O 1
ATOM 2571 N N . VAL C 1 82 ? -56.881 -27.070 -7.896 1.00 23.70 82 VAL B N 1
ATOM 2572 C CA . VAL C 1 82 ? -56.643 -26.058 -6.877 1.00 31.87 82 VAL B CA 1
ATOM 2573 C C . VAL C 1 82 ? -56.789 -26.641 -5.475 1.00 29.46 82 VAL B C 1
ATOM 2574 O O . VAL C 1 82 ? -55.941 -26.412 -4.612 1.00 26.93 82 VAL B O 1
ATOM 2578 N N . ARG C 1 83 ? -57.854 -27.408 -5.256 1.00 25.96 83 ARG B N 1
ATOM 2579 C CA . ARG C 1 83 ? -58.080 -28.024 -3.953 1.00 29.54 83 ARG B CA 1
ATOM 2580 C C . ARG C 1 83 ? -56.984 -29.001 -3.586 1.00 26.21 83 ARG B C 1
ATOM 2581 O O . ARG C 1 83 ? -56.488 -28.998 -2.453 1.00 24.21 83 ARG B O 1
ATOM 2589 N N . ALA C 1 84 ? -56.625 -29.850 -4.540 1.00 23.13 84 ALA B N 1
ATOM 2590 C CA . ALA C 1 84 ? -55.593 -30.842 -4.305 1.00 26.47 84 ALA B CA 1
ATOM 2591 C C . ALA C 1 84 ? -54.260 -30.160 -3.975 1.00 23.08 84 ALA B C 1
ATOM 2592 O O . ALA C 1 84 ? -53.505 -30.634 -3.125 1.00 25.39 84 ALA B O 1
ATOM 2594 N N . TYR C 1 85 ? -53.986 -29.038 -4.630 1.00 21.01 85 TYR B N 1
ATOM 2595 C CA . TYR C 1 85 ? -52.717 -28.350 -4.416 1.00 26.08 85 TYR B CA 1
ATOM 2596 C C . TYR C 1 85 ? -52.726 -27.732 -3.024 1.00 21.11 85 TYR B C 1
ATOM 2597 O O . TYR C 1 85 ? -51.723 -27.755 -2.313 1.00 18.60 85 TYR B O 1
ATOM 2606 N N . ARG C 1 86 ? -53.878 -27.196 -2.641 1.00 23.32 86 ARG B N 1
ATOM 2607 C CA . ARG C 1 86 ? -54.042 -26.611 -1.318 1.00 25.36 86 ARG B CA 1
ATOM 2608 C C . ARG C 1 86 ? -53.809 -27.681 -0.257 1.00 23.27 86 ARG B C 1
ATOM 2609 O O . ARG C 1 86 ? -53.107 -27.452 0.725 1.00 21.17 86 ARG B O 1
ATOM 2617 N N . GLU C 1 87 ? -54.390 -28.856 -0.481 1.00 22.66 87 GLU B N 1
ATOM 2618 C CA . GLU C 1 87 ? -54.228 -29.991 0.413 1.00 22.86 87 GLU B CA 1
ATOM 2619 C C . GLU C 1 87 ? -52.776 -30.447 0.504 1.00 23.58 87 GLU B C 1
ATOM 2620 O O . GLU C 1 87 ? -52.300 -30.795 1.580 1.00 24.51 87 GLU B O 1
ATOM 2626 N N . LYS C 1 88 ? -52.085 -30.464 -0.628 1.00 20.07 88 LYS B N 1
ATOM 2627 C CA . LYS C 1 88 ? -50.679 -30.809 -0.649 1.00 21.63 88 LYS B CA 1
ATOM 2628 C C . LYS C 1 88 ? -49.921 -29.898 0.306 1.00 21.07 88 LYS B C 1
ATOM 2629 O O . LYS C 1 88 ? -49.142 -30.372 1.134 1.00 20.04 88 LYS B O 1
ATOM 2635 N N . ILE C 1 89 ? -50.172 -28.596 0.190 1.00 19.17 89 ILE B N 1
ATOM 2636 C CA . ILE C 1 89 ? -49.519 -27.601 1.043 1.00 21.07 89 ILE B CA 1
ATOM 2637 C C . ILE C 1 89 ? -49.922 -27.802 2.510 1.00 21.18 89 ILE B C 1
ATOM 2638 O O . ILE C 1 89 ? -49.105 -27.661 3.422 1.00 18.14 89 ILE B O 1
ATOM 2643 N N . GLU C 1 90 ? -51.180 -28.170 2.725 1.00 20.12 90 GLU B N 1
ATOM 2644 C CA . GLU C 1 90 ? -51.694 -28.402 4.071 1.00 17.22 90 GLU B CA 1
ATOM 2645 C C . GLU C 1 90 ? -50.990 -29.552 4.745 1.00 19.82 90 GLU B C 1
ATOM 2646 O O . GLU C 1 90 ? -50.613 -29.465 5.920 1.00 20.03 90 GLU B O 1
ATOM 2652 N N . LYS C 1 91 ? -50.827 -30.639 4.004 1.00 19.71 91 LYS B N 1
ATOM 2653 C CA . LYS C 1 91 ? -50.149 -31.807 4.527 1.00 18.95 91 LYS B CA 1
ATOM 2654 C C . LYS C 1 91 ? -48.697 -31.505 4.891 1.00 21.04 91 LYS B C 1
ATOM 2655 O O . LYS C 1 91 ? -48.200 -32.054 5.867 1.00 20.32 91 LYS B O 1
ATOM 2661 N N . GLU C 1 92 ? -48.019 -30.648 4.122 1.00 19.75 92 GLU B N 1
ATOM 2662 C CA . GLU C 1 92 ? -46.646 -30.262 4.462 1.00 17.17 92 GLU B CA 1
ATOM 2663 C C . GLU C 1 92 ? -46.638 -29.464 5.762 1.00 20.18 92 GLU B C 1
ATOM 2664 O O . GLU C 1 92 ? -45.879 -29.748 6.698 1.00 17.38 92 GLU B O 1
ATOM 2670 N N . LEU C 1 93 ? -47.490 -28.450 5.799 1.00 19.81 93 LEU B N 1
ATOM 2671 C CA . LEU C 1 93 ? -47.614 -27.595 6.971 1.00 23.39 93 LEU B CA 1
ATOM 2672 C C . LEU C 1 93 ? -47.878 -28.413 8.235 1.00 20.54 93 LEU B C 1
ATOM 2673 O O . LEU C 1 93 ? -47.276 -28.168 9.284 1.00 19.66 93 LEU B O 1
ATOM 2678 N N . GLU C 1 94 ? -48.761 -29.398 8.116 1.00 21.91 94 GLU B N 1
ATOM 2679 C CA . GLU C 1 94 ? -49.085 -30.280 9.224 1.00 23.14 94 GLU B CA 1
ATOM 2680 C C . GLU C 1 94 ? -47.879 -31.119 9.657 1.00 23.80 94 GLU B C 1
ATOM 2681 O O . GLU C 1 94 ? -47.622 -31.252 10.853 1.00 20.09 94 GLU B O 1
ATOM 2687 N N . ALA C 1 95 ? -47.124 -31.656 8.700 1.00 19.56 95 ALA B N 1
ATOM 2688 C CA . ALA C 1 95 ? -45.932 -32.438 9.038 1.00 21.64 95 ALA B CA 1
ATOM 2689 C C . ALA C 1 95 ? -44.882 -31.603 9.779 1.00 19.24 95 ALA B C 1
ATOM 2690 O O . ALA C 1 95 ? -44.246 -32.085 10.720 1.00 18.05 95 ALA B O 1
ATOM 2692 N N . VAL C 1 96 ? -44.689 -30.364 9.342 1.00 19.63 96 VAL B N 1
ATOM 2693 C CA . VAL C 1 96 ? -43.703 -29.482 9.970 1.00 19.73 96 VAL B CA 1
ATOM 2694 C C . VAL C 1 96 ? -44.102 -29.163 11.420 1.00 17.57 96 VAL B C 1
ATOM 2695 O O . VAL C 1 96 ? -43.282 -29.235 12.350 1.00 17.07 96 VAL B O 1
ATOM 2699 N N . CYS C 1 97 ? -45.371 -28.816 11.599 1.00 19.27 97 CYS B N 1
ATOM 2700 C CA . CYS C 1 97 ? -45.902 -28.493 12.907 1.00 14.63 97 CYS B CA 1
ATOM 2701 C C . CYS C 1 97 ? -45.802 -29.688 13.836 1.00 19.08 97 CYS B C 1
ATOM 2702 O O . CYS C 1 97 ? -45.414 -29.540 14.998 1.00 15.52 97 CYS B O 1
ATOM 2705 N N . GLN C 1 98 ? -46.134 -30.870 13.323 1.00 19.02 98 GLN B N 1
ATOM 2706 C CA . GLN C 1 98 ? -46.010 -32.094 14.117 1.00 21.43 98 GLN B CA 1
ATOM 2707 C C . GLN C 1 98 ? -44.571 -32.317 14.571 1.00 20.52 98 GLN B C 1
ATOM 2708 O O . GLN C 1 98 ? -44.329 -32.724 15.711 1.00 18.63 98 GLN B O 1
ATOM 2714 N N . ASP C 1 99 ? -43.619 -32.060 13.676 1.00 15.76 99 ASP B N 1
ATOM 2715 C CA . ASP C 1 99 ? -42.208 -32.193 14.017 1.00 19.19 99 ASP B CA 1
ATOM 2716 C C . ASP C 1 99 ? -41.793 -31.277 15.164 1.00 15.28 99 ASP B C 1
ATOM 2717 O O . ASP C 1 99 ? -41.179 -31.725 16.128 1.00 17.01 99 ASP B O 1
ATOM 2722 N N . VAL C 1 100 ? -42.119 -29.995 15.043 1.00 18.55 100 VAL B N 1
ATOM 2723 C CA . VAL C 1 100 ? -41.814 -29.013 16.087 1.00 19.19 100 VAL B CA 1
ATOM 2724 C C . VAL C 1 100 ? -42.490 -29.370 17.418 1.00 16.50 100 VAL B C 1
ATOM 2725 O O . VAL C 1 100 ? -41.863 -29.344 18.476 1.00 16.81 100 VAL B O 1
ATOM 2729 N N . LEU C 1 101 ? -43.773 -29.704 17.349 1.00 13.50 101 LEU B N 1
ATOM 2730 C CA . LEU C 1 101 ? -44.553 -29.970 18.548 1.00 17.88 101 LEU B CA 1
ATOM 2731 C C . LEU C 1 101 ? -44.027 -31.209 19.262 1.00 18.36 101 LEU B C 1
ATOM 2732 O O . LEU C 1 101 ? -43.991 -31.261 20.487 1.00 16.91 101 LEU B O 1
ATOM 2737 N N . SER C 1 102 ? -43.590 -32.194 18.483 1.00 17.48 102 SER B N 1
ATOM 2738 C CA . SER C 1 102 ? -42.949 -33.369 19.041 1.00 19.89 102 SER B CA 1
ATOM 2739 C C . SER C 1 102 ? -41.592 -33.045 19.710 1.00 19.18 102 SER B C 1
ATOM 2740 O O . SER C 1 102 ? -41.263 -33.608 20.752 1.00 17.40 102 SER B O 1
ATOM 2743 N N . LEU C 1 103 ? -40.822 -32.131 19.126 1.00 15.54 103 LEU B N 1
ATOM 2744 C CA . LEU C 1 103 ? -39.563 -31.690 19.737 1.00 15.16 103 LEU B CA 1
ATOM 2745 C C . LEU C 1 103 ? -39.816 -30.979 21.062 1.00 16.40 103 LEU B C 1
ATOM 2746 O O . LEU C 1 103 ? -39.108 -31.199 22.048 1.00 14.46 103 LEU B O 1
ATOM 2751 N N . LEU C 1 104 ? -40.819 -30.107 21.065 1.00 13.89 104 LEU B N 1
ATOM 2752 C CA . LEU C 1 104 ? -41.175 -29.350 22.255 1.00 15.81 104 LEU B CA 1
ATOM 2753 C C . LEU C 1 104 ? -41.648 -30.266 23.368 1.00 15.99 104 LEU B C 1
ATOM 2754 O O . LEU C 1 104 ? -41.220 -30.122 24.506 1.00 20.44 104 LEU B O 1
ATOM 2759 N N . ASP C 1 105 ? -42.536 -31.200 23.046 1.00 14.74 105 ASP B N 1
ATOM 2760 C CA . ASP C 1 105 ? -43.090 -32.079 24.069 1.00 19.02 105 ASP B CA 1
ATOM 2761 C C . ASP C 1 105 ? -42.077 -33.099 24.574 1.00 21.32 105 ASP B C 1
ATOM 2762 O O . ASP C 1 105 ? -41.997 -33.356 25.772 1.00 21.50 105 ASP B O 1
ATOM 2767 N N . ASN C 1 106 ? -41.281 -33.656 23.670 1.00 16.29 106 ASN B N 1
ATOM 2768 C CA . ASN C 1 106 ? -40.403 -34.759 24.026 1.00 22.42 106 ASN B CA 1
ATOM 2769 C C . ASN C 1 106 ? -39.006 -34.360 24.499 1.00 21.65 106 ASN B C 1
ATOM 2770 O O . ASN C 1 106 ? -38.300 -35.175 25.098 1.00 20.81 106 ASN B O 1
ATOM 2775 N N . TYR C 1 107 ? -38.604 -33.119 24.256 1.00 18.03 107 TYR B N 1
ATOM 2776 C CA . TYR C 1 107 ? -37.286 -32.687 24.696 1.00 16.17 107 TYR B CA 1
ATOM 2777 C C . TYR C 1 107 ? -37.306 -31.328 25.367 1.00 16.99 107 TYR B C 1
ATOM 2778 O O . TYR C 1 107 ? -36.893 -31.193 26.512 1.00 15.88 107 TYR B O 1
ATOM 2787 N N . LEU C 1 108 ? -37.777 -30.322 24.641 1.00 11.81 108 LEU B N 1
ATOM 2788 C CA . LEU C 1 108 ? -37.497 -28.936 25.010 1.00 14.67 108 LEU B CA 1
ATOM 2789 C C . LEU C 1 108 ? -38.233 -28.496 26.284 1.00 16.31 108 LEU B C 1
ATOM 2790 O O . LEU C 1 108 ? -37.609 -28.017 27.231 1.00 18.08 108 LEU B O 1
ATOM 2795 N N . ILE C 1 109 ? -39.548 -28.663 26.313 1.00 12.69 109 ILE B N 1
ATOM 2796 C CA . ILE C 1 109 ? -40.327 -28.315 27.506 1.00 14.10 109 ILE B CA 1
ATOM 2797 C C . ILE C 1 109 ? -39.951 -29.247 28.653 1.00 17.75 109 ILE B C 1
ATOM 2798 O O . ILE C 1 109 ? -39.716 -28.808 29.783 1.00 14.34 109 ILE B O 1
ATOM 2803 N N . LYS C 1 110 ? -39.859 -30.530 28.317 1.00 17.00 110 LYS B N 1
ATOM 2804 C CA . LYS C 1 110 ? -39.547 -31.603 29.247 1.00 22.02 110 LYS B CA 1
ATOM 2805 C C . LYS C 1 110 ? -38.319 -31.317 30.122 1.00 17.86 110 LYS B C 1
ATOM 2806 O O . LYS C 1 110 ? -38.349 -31.539 31.334 1.00 21.45 110 LYS B O 1
ATOM 2812 N N . ASN C 1 111 ? -37.260 -30.790 29.519 1.00 13.16 111 ASN B N 1
ATOM 2813 C CA . ASN C 1 111 ? -35.986 -30.621 30.228 1.00 19.51 111 ASN B CA 1
ATOM 2814 C C . ASN C 1 111 ? -35.819 -29.263 30.917 1.00 20.63 111 ASN B C 1
ATOM 2815 O O . ASN C 1 111 ? -34.760 -28.985 31.487 1.00 22.88 111 ASN B O 1
ATOM 2820 N N . CYS C 1 112 ? -36.845 -28.418 30.855 1.00 15.46 112 CYS B N 1
ATOM 2821 C CA . CYS C 1 112 ? -36.846 -27.185 31.644 1.00 19.01 112 CYS B CA 1
ATOM 2822 C C . CYS C 1 112 ? -37.031 -27.504 33.125 1.00 13.78 112 CYS B C 1
ATOM 2823 O O . CYS C 1 112 ? -38.010 -28.136 33.491 1.00 18.44 112 CYS B O 1
ATOM 2826 N N . SER C 1 113 ? -36.104 -27.056 33.969 1.00 18.89 113 SER B N 1
ATOM 2827 C CA . SER C 1 113 ? -36.256 -27.201 35.417 1.00 16.35 113 SER B CA 1
ATOM 2828 C C . SER C 1 113 ? -37.246 -26.176 35.976 1.00 13.24 113 SER B C 1
ATOM 2829 O O . SER C 1 113 ? -37.654 -25.230 35.284 1.00 14.64 113 SER B O 1
ATOM 2832 N N . GLU C 1 114 ? -37.638 -26.379 37.230 1.00 15.12 114 GLU B N 1
ATOM 2833 C CA . GLU C 1 114 ? -38.673 -25.572 37.881 1.00 16.23 114 GLU B CA 1
ATOM 2834 C C . GLU C 1 114 ? -38.507 -24.056 37.701 1.00 15.56 114 GLU B C 1
ATOM 2835 O O . GLU C 1 114 ? -39.479 -23.342 37.485 1.00 11.94 114 GLU B O 1
ATOM 2841 N N . THR C 1 115 ? -37.278 -23.558 37.783 1.00 13.61 115 THR B N 1
ATOM 2842 C CA . THR C 1 115 ? -37.094 -22.115 37.743 1.00 13.23 115 THR B CA 1
ATOM 2843 C C . THR C 1 115 ? -36.478 -21.606 36.436 1.00 13.45 115 THR B C 1
ATOM 2844 O O . THR C 1 115 ? -36.011 -20.475 36.368 1.00 14.94 115 THR B O 1
ATOM 2848 N N . GLN C 1 116 ? -36.470 -22.442 35.402 1.00 17.00 116 GLN B N 1
ATOM 2849 C CA . GLN C 1 116 ? -36.147 -21.976 34.049 1.00 14.09 116 GLN B CA 1
ATOM 2850 C C . GLN C 1 116 ? -37.401 -21.368 33.402 1.00 15.40 116 GLN B C 1
ATOM 2851 O O . GLN C 1 116 ? -37.963 -21.905 32.439 1.00 11.07 116 GLN B O 1
ATOM 2857 N N . TYR C 1 117 ? -37.829 -20.233 33.952 1.00 10.85 117 TYR B N 1
ATOM 2858 C CA . TYR C 1 117 ? -39.090 -19.621 33.558 1.00 13.48 117 TYR B CA 1
ATOM 2859 C C . TYR C 1 117 ? -39.048 -19.132 32.117 1.00 14.90 117 TYR B C 1
ATOM 2860 O O . TYR C 1 117 ? -39.989 -19.368 31.359 1.00 12.83 117 TYR B O 1
ATOM 2869 N N . GLU C 1 118 ? -37.962 -18.465 31.739 1.00 13.75 118 GLU B N 1
ATOM 2870 C CA . GLU C 1 118 ? -37.873 -17.895 30.392 1.00 16.38 118 GLU B CA 1
ATOM 2871 C C . GLU C 1 118 ? -37.958 -18.980 29.329 1.00 15.16 118 GLU B C 1
ATOM 2872 O O . GLU C 1 118 ? -38.703 -18.836 28.366 1.00 12.53 118 GLU B O 1
ATOM 2878 N N . SER C 1 119 ? -37.212 -20.069 29.506 1.00 14.37 119 SER B N 1
ATOM 2879 C CA . SER C 1 119 ? -37.259 -21.163 28.537 1.00 17.30 119 SER B CA 1
ATOM 2880 C C . SER C 1 119 ? -38.642 -21.820 28.497 1.00 14.67 119 SER B C 1
ATOM 2881 O O . SER C 1 119 ? -39.142 -22.145 27.428 1.00 14.63 119 SER B O 1
ATOM 2884 N N . LYS C 1 120 ? -39.244 -22.032 29.663 1.00 11.95 120 LYS B N 1
ATOM 2885 C CA . LYS C 1 120 ? -40.602 -22.549 29.726 1.00 13.34 120 LYS B CA 1
ATOM 2886 C C . LYS C 1 120 ? -41.550 -21.669 28.936 1.00 13.03 120 LYS B C 1
ATOM 2887 O O . LYS C 1 120 ? -42.355 -22.160 28.152 1.00 14.23 120 LYS B O 1
ATOM 2893 N N . VAL C 1 121 ? -41.476 -20.366 29.166 1.00 12.25 121 VAL B N 1
ATOM 2894 C CA . VAL C 1 121 ? -42.384 -19.457 28.477 1.00 14.96 121 VAL B CA 1
ATOM 2895 C C . VAL C 1 121 ? -42.050 -19.441 26.983 1.00 13.58 121 VAL B C 1
ATOM 2896 O O . VAL C 1 121 ? -42.943 -19.468 26.138 1.00 12.98 121 VAL B O 1
ATOM 2900 N N . PHE C 1 122 ? -40.763 -19.433 26.659 1.00 14.41 122 PHE B N 1
ATOM 2901 C CA . PHE C 1 122 ? -40.370 -19.486 25.255 1.00 13.63 122 PHE B CA 1
ATOM 2902 C C . PHE C 1 122 ? -40.969 -20.704 24.547 1.00 11.67 122 PHE B C 1
ATOM 2903 O O . PHE C 1 122 ? -41.568 -20.583 23.471 1.00 13.22 122 PHE B O 1
ATOM 2911 N N . TYR C 1 123 ? -40.804 -21.875 25.152 1.00 11.57 123 TYR B N 1
ATOM 2912 C CA . TYR C 1 123 ? -41.180 -23.120 24.490 1.00 15.28 123 TYR B CA 1
ATOM 2913 C C . TYR C 1 123 ? -42.704 -23.327 24.505 1.00 12.61 123 TYR B C 1
ATOM 2914 O O . TYR C 1 123 ? -43.273 -23.775 23.521 1.00 14.04 123 TYR B O 1
ATOM 2923 N N . LEU C 1 124 ? -43.369 -22.962 25.596 1.00 14.25 124 LEU B N 1
ATOM 2924 C CA . LEU C 1 124 ? -44.826 -23.088 25.645 1.00 12.64 124 LEU B CA 1
ATOM 2925 C C . LEU C 1 124 ? -45.485 -22.161 24.644 1.00 10.07 124 LEU B C 1
ATOM 2926 O O . LEU C 1 124 ? -46.465 -22.526 24.011 1.00 14.65 124 LEU B O 1
ATOM 2931 N N . LYS C 1 125 ? -44.949 -20.954 24.520 1.00 12.99 125 LYS B N 1
ATOM 2932 C CA . LYS C 1 125 ? -45.373 -20.025 23.478 1.00 16.09 125 LYS B CA 1
ATOM 2933 C C . LYS C 1 125 ? -45.244 -20.674 22.110 1.00 15.36 125 LYS B C 1
ATOM 2934 O O . LYS C 1 125 ? -46.165 -20.621 21.303 1.00 15.59 125 LYS B O 1
ATOM 2940 N N . MET C 1 126 ? -44.092 -21.295 21.873 1.00 11.95 126 MET B N 1
ATOM 2941 C CA . MET C 1 126 ? -43.796 -21.909 20.584 1.00 12.83 126 MET B CA 1
ATOM 2942 C C . MET C 1 126 ? -44.805 -23.015 20.328 1.00 14.07 126 MET B C 1
ATOM 2943 O O . MET C 1 126 ? -45.338 -23.154 19.217 1.00 12.50 126 MET B O 1
ATOM 2948 N N . LYS C 1 127 ? -45.070 -23.792 21.376 1.00 11.66 127 LYS B N 1
ATOM 2949 C CA . LYS C 1 127 ? -46.083 -24.833 21.313 1.00 19.04 127 LYS B CA 1
ATOM 2950 C C . LYS C 1 127 ? -47.436 -24.201 20.962 1.00 14.98 127 LYS B C 1
ATOM 2951 O O . LYS C 1 127 ? -48.129 -24.682 20.071 1.00 14.27 127 LYS B O 1
ATOM 2957 N N . GLY C 1 128 ? -47.782 -23.098 21.626 1.00 10.78 128 GLY B N 1
ATOM 2958 C CA . GLY C 1 128 ? -48.986 -22.354 21.276 1.00 10.96 128 GLY B CA 1
ATOM 2959 C C . GLY C 1 128 ? -49.028 -21.944 19.809 1.00 16.23 128 GLY B C 1
ATOM 2960 O O . GLY C 1 128 ? -50.058 -22.114 19.138 1.00 14.51 128 GLY B O 1
ATOM 2961 N N . ASP C 1 129 ? -47.907 -21.412 19.312 1.00 12.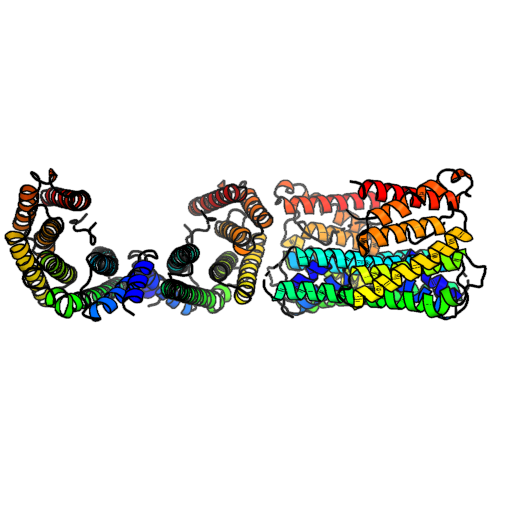51 129 ASP B N 1
ATOM 2962 C CA . ASP C 1 129 ? -47.788 -20.961 17.923 1.00 15.08 129 ASP B CA 1
ATOM 2963 C C . ASP C 1 129 ? -48.044 -22.071 16.899 1.00 11.23 129 ASP B C 1
ATOM 2964 O O . ASP C 1 129 ? -48.800 -21.876 15.958 1.00 13.72 129 ASP B O 1
ATOM 2969 N N . TYR C 1 130 ? -47.394 -23.222 17.042 1.00 14.17 130 TYR B N 1
ATOM 2970 C CA . TYR C 1 130 ? -47.492 -24.229 15.983 1.00 13.46 130 TYR B CA 1
ATOM 2971 C C . TYR C 1 130 ? -48.830 -24.970 16.041 1.00 17.54 130 TYR B C 1
ATOM 2972 O O . TYR C 1 130 ? -49.326 -25.451 15.015 1.00 14.74 130 TYR B O 1
ATOM 2981 N N . TYR C 1 131 ? -49.458 -25.018 17.213 1.00 15.10 131 TYR B N 1
ATOM 2982 C CA . TYR C 1 131 ? -50.849 -25.472 17.243 1.00 13.42 131 TYR B CA 1
ATOM 2983 C C . TYR C 1 131 ? -51.758 -24.436 16.590 1.00 13.76 131 TYR B C 1
ATOM 2984 O O . TYR C 1 131 ? -52.766 -24.784 15.978 1.00 16.96 131 TYR B O 1
ATOM 2993 N N . ARG C 1 132 ? -51.410 -23.162 16.729 1.00 13.74 132 ARG B N 1
ATOM 2994 C CA . ARG C 1 132 ? -52.183 -22.104 16.090 1.00 11.91 132 ARG B CA 1
ATOM 2995 C C . ARG C 1 132 ? -52.084 -22.195 14.564 1.00 17.81 132 ARG B C 1
ATOM 2996 O O . ARG C 1 132 ? -53.089 -22.020 13.861 1.00 13.73 132 ARG B O 1
ATOM 3004 N N . TYR C 1 133 ? -50.884 -22.487 14.054 1.00 15.33 133 TYR B N 1
ATOM 3005 C CA . TYR C 1 133 ? -50.700 -22.643 12.613 1.00 13.73 133 TYR B CA 1
ATOM 3006 C C . TYR C 1 133 ? -51.506 -23.838 12.107 1.00 14.93 133 TYR B C 1
ATOM 3007 O O . TYR C 1 133 ? -52.107 -23.763 11.033 1.00 15.43 133 TYR B O 1
ATOM 3016 N N . LEU C 1 134 ? -51.547 -24.928 12.874 1.00 12.45 134 LEU B N 1
ATOM 3017 C CA . LEU C 1 134 ? -52.441 -26.031 12.506 1.00 19.29 134 LEU B CA 1
ATOM 3018 C C . LEU C 1 134 ? -53.909 -25.588 12.470 1.00 18.52 134 LEU B C 1
ATOM 3019 O O . LEU C 1 134 ? -54.671 -25.987 11.587 1.00 16.37 134 LEU B O 1
ATOM 3024 N N . ALA C 1 135 ? -54.297 -24.782 13.453 1.00 19.93 135 ALA B N 1
ATOM 3025 C CA . ALA C 1 135 ? -55.677 -24.326 13.588 1.00 18.47 135 ALA B CA 1
ATOM 3026 C C . ALA C 1 135 ? -56.076 -23.459 12.406 1.00 21.18 135 ALA B C 1
ATOM 3027 O O . ALA C 1 135 ? -57.261 -23.373 12.054 1.00 19.34 135 ALA B O 1
ATOM 3029 N N . GLU C 1 136 ? -55.084 -22.815 11.793 1.00 18.02 136 GLU B N 1
ATOM 3030 C CA . GLU C 1 136 ? -55.353 -21.925 10.668 1.00 17.97 136 GLU B CA 1
ATOM 3031 C C . GLU C 1 136 ? -55.923 -22.661 9.452 1.00 20.77 136 GLU B C 1
ATOM 3032 O O . GLU C 1 136 ? -56.670 -22.076 8.667 1.00 19.99 136 GLU B O 1
ATOM 3038 N N . VAL C 1 137 ? -55.580 -23.939 9.298 1.00 21.05 137 VAL B N 1
ATOM 3039 C CA . VAL C 1 137 ? -55.983 -24.694 8.106 1.00 19.80 137 VAL B CA 1
ATOM 3040 C C . VAL C 1 137 ? -56.903 -25.871 8.435 1.00 24.47 137 VAL B C 1
ATOM 3041 O O . VAL C 1 137 ? -57.449 -26.513 7.536 1.00 30.23 137 VAL B O 1
ATOM 3045 N N . ALA C 1 138 ? -57.072 -26.146 9.723 1.00 22.57 138 ALA B N 1
ATOM 3046 C CA . ALA C 1 138 ? -57.886 -27.262 10.178 1.00 27.54 138 ALA B CA 1
ATOM 3047 C C . ALA C 1 138 ? -59.372 -26.939 10.099 1.00 23.53 138 ALA B C 1
ATOM 3048 O O . ALA C 1 138 ? -59.764 -25.780 10.166 1.00 25.66 138 ALA B O 1
ATOM 3050 N N . THR C 1 139 ? -60.189 -27.980 9.977 1.00 30.28 139 THR B N 1
ATOM 3051 C CA . THR C 1 139 ? -61.651 -27.862 10.018 1.00 30.65 139 THR B CA 1
ATOM 3052 C C . THR C 1 139 ? -62.224 -28.945 10.926 1.00 32.87 139 THR B C 1
ATOM 3053 O O . THR C 1 139 ? -61.558 -29.938 11.198 1.00 30.18 139 THR B O 1
ATOM 3057 N N . GLY C 1 140 ? -63.461 -28.770 11.384 1.00 38.95 140 GLY B N 1
ATOM 3058 C CA . GLY C 1 140 ? -64.142 -29.820 12.126 1.00 31.60 140 GLY B CA 1
ATOM 3059 C C . GLY C 1 140 ? -63.579 -30.148 13.497 1.00 38.39 140 GLY B C 1
ATOM 3060 O O . GLY C 1 140 ? -63.144 -29.260 14.234 1.00 40.05 140 GLY B O 1
ATOM 3061 N N . GLU C 1 141 ? -63.597 -31.433 13.844 1.00 36.62 141 GLU B N 1
ATOM 3062 C CA . GLU C 1 141 ? -63.152 -31.888 15.157 1.00 38.90 141 GLU B CA 1
ATOM 3063 C C . GLU C 1 141 ? -61.629 -31.836 15.303 1.00 38.58 141 GLU B C 1
ATOM 3064 O O . GLU C 1 141 ? -61.111 -31.679 16.417 1.00 32.62 141 GLU B O 1
ATOM 3070 N N . LYS C 1 142 ? -60.906 -31.962 14.191 1.00 33.29 142 LYS B N 1
ATOM 3071 C CA . LYS C 1 142 ? -59.457 -31.822 14.249 1.00 31.35 142 LYS B CA 1
ATOM 3072 C C . LYS C 1 142 ? -59.158 -30.365 14.609 1.00 26.16 142 LYS B C 1
ATOM 3073 O O . LYS C 1 142 ? -58.226 -30.074 15.358 1.00 25.26 142 LYS B O 1
ATOM 3079 N N . ARG C 1 143 ? -59.975 -29.445 14.111 1.00 25.40 143 ARG B N 1
ATOM 3080 C CA . ARG C 1 143 ? -59.753 -28.045 14.426 1.00 26.20 143 ARG B CA 1
ATOM 3081 C C . ARG C 1 143 ? -59.983 -27.746 15.906 1.00 27.30 143 ARG B C 1
ATOM 3082 O O . ARG C 1 143 ? -59.217 -27.002 16.514 1.00 20.23 143 ARG B O 1
ATOM 3090 N N . ALA C 1 144 ? -61.049 -28.303 16.475 1.00 23.46 144 ALA B N 1
ATOM 3091 C CA . ALA C 1 144 ? -61.333 -28.089 17.894 1.00 25.61 144 ALA B CA 1
ATOM 3092 C C . ALA C 1 144 ? -60.142 -28.515 18.732 1.00 22.23 144 ALA B C 1
ATOM 3093 O O . ALA C 1 144 ? -59.753 -27.806 19.646 1.00 23.73 144 ALA B O 1
ATOM 3095 N N . THR C 1 145 ? -59.550 -29.657 18.393 1.00 19.65 145 THR B N 1
ATOM 3096 C CA . THR C 1 145 ? -58.437 -30.205 19.160 1.00 26.15 145 THR B CA 1
ATOM 3097 C C . THR C 1 145 ? -57.188 -29.309 19.140 1.00 26.41 145 THR B C 1
ATOM 3098 O O . THR C 1 145 ? -56.594 -29.053 20.188 1.00 21.05 145 THR B O 1
ATOM 3102 N N . VAL C 1 146 ? -56.788 -28.840 17.960 1.00 18.43 146 VAL B N 1
ATOM 3103 C CA . VAL C 1 146 ? -55.583 -28.018 17.867 1.00 21.41 146 VAL B CA 1
ATOM 3104 C C . VAL C 1 146 ? -55.831 -26.610 18.419 1.00 19.23 146 VAL B C 1
ATOM 3105 O O . VAL C 1 146 ? -54.923 -25.987 18.960 1.00 16.76 146 VAL B O 1
ATOM 3109 N N . VAL C 1 147 ? -57.062 -26.117 18.296 1.00 18.07 147 VAL B N 1
ATOM 3110 C CA . VAL C 1 147 ? -57.400 -24.848 18.921 1.00 20.15 147 VAL B CA 1
ATOM 3111 C C . VAL C 1 147 ? -57.294 -24.966 20.438 1.00 18.75 147 VAL B C 1
ATOM 3112 O O . VAL C 1 147 ? -56.710 -24.106 21.089 1.00 15.55 147 VAL B O 1
ATOM 3116 N N . GLU C 1 148 ? -57.843 -26.043 20.989 1.00 16.25 148 GLU B N 1
ATOM 3117 C CA . GLU C 1 148 ? -57.801 -26.261 22.428 1.00 21.79 148 GLU B CA 1
ATOM 3118 C C . GLU C 1 148 ? -56.359 -26.419 22.920 1.00 20.47 148 GLU B C 1
ATOM 3119 O O . GLU C 1 148 ? -55.974 -25.819 23.923 1.00 17.47 148 GLU B O 1
ATOM 3125 N N . SER C 1 149 ? -55.567 -27.216 22.207 1.00 17.23 149 SER B N 1
ATOM 3126 C CA . SER C 1 149 ? -54.147 -27.375 22.535 1.00 18.18 149 SER B CA 1
ATOM 3127 C C . SER C 1 149 ? -53.369 -26.063 22.455 1.00 17.20 149 SER B C 1
ATOM 3128 O O . SER C 1 149 ? -52.496 -25.805 23.284 1.00 20.53 149 SER B O 1
ATOM 3131 N N . SER C 1 150 ? -53.646 -25.256 21.435 1.00 14.85 150 SER B N 1
ATOM 3132 C CA . SER C 1 150 ? -52.972 -23.966 21.314 1.00 16.66 150 SER B CA 1
ATOM 3133 C C . SER C 1 150 ? -53.246 -23.100 22.542 1.00 18.19 150 SER B C 1
ATOM 3134 O O . SER C 1 150 ? -52.323 -22.583 23.155 1.00 14.57 150 SER B O 1
ATOM 3137 N N . GLU C 1 151 ? -54.522 -22.937 22.875 1.00 15.58 151 GLU B N 1
ATOM 3138 C CA . GLU C 1 151 ? -54.929 -22.076 23.993 1.00 18.13 151 GLU B CA 1
ATOM 3139 C C . GLU C 1 151 ? -54.322 -22.523 25.314 1.00 15.19 151 GLU B C 1
ATOM 3140 O O . GLU C 1 151 ? -53.919 -21.687 26.121 1.00 15.97 151 GLU B O 1
ATOM 3146 N N . LYS C 1 152 ? -54.250 -23.838 25.527 1.00 14.80 152 LYS B N 1
ATOM 3147 C CA . LYS C 1 152 ? -53.691 -24.379 26.763 1.00 18.59 152 LYS B CA 1
ATOM 3148 C C . LYS C 1 152 ? -52.208 -24.064 26.900 1.00 16.85 152 LYS B C 1
ATOM 3149 O O . LYS C 1 152 ? -51.741 -23.749 27.990 1.00 15.03 152 LYS B O 1
ATOM 3155 N N . ALA C 1 153 ? -51.465 -24.167 25.804 1.00 16.00 153 ALA B N 1
ATOM 3156 C CA . ALA C 1 153 ? -50.036 -23.845 25.849 1.00 16.95 153 ALA B CA 1
ATOM 3157 C C . ALA C 1 153 ? -49.831 -22.345 26.117 1.00 18.87 153 ALA B C 1
ATOM 3158 O O . ALA C 1 153 ? -49.017 -21.960 26.957 1.00 13.85 153 ALA B O 1
ATOM 3160 N N . TYR C 1 154 ? -50.573 -21.510 25.391 1.00 15.16 154 TYR B N 1
ATOM 3161 C CA . TYR C 1 154 ? -50.532 -20.067 25.614 1.00 17.29 154 TYR B CA 1
ATOM 3162 C C . TYR C 1 154 ? -50.890 -19.700 27.061 1.00 17.71 154 TYR B C 1
ATOM 3163 O O . TYR C 1 154 ? -50.251 -18.847 27.677 1.00 12.96 154 TYR B O 1
ATOM 3172 N N . SER C 1 155 ? -51.928 -20.350 27.583 1.00 17.04 155 SER B N 1
ATOM 3173 C CA . SER C 1 155 ? -52.453 -20.035 28.910 1.00 16.03 155 SER B CA 1
ATOM 3174 C C . SER C 1 155 ? -51.403 -20.333 29.995 1.00 16.48 155 SER B C 1
ATOM 3175 O O . SER C 1 155 ? -51.131 -19.506 30.861 1.00 13.06 155 SER B O 1
ATOM 3178 N N . GLU C 1 156 ? -50.787 -21.505 29.913 1.00 17.56 156 GLU B N 1
ATOM 3179 C CA . GLU C 1 156 ? -49.778 -21.890 30.883 1.00 19.28 156 GLU B CA 1
ATOM 3180 C C . GLU C 1 156 ? -48.535 -20.990 30.779 1.00 19.51 156 GLU B C 1
ATOM 3181 O O . GLU C 1 156 ? -47.951 -20.619 31.799 1.00 18.64 156 GLU B O 1
ATOM 3187 N N . ALA C 1 157 ? -48.135 -20.626 29.561 1.00 16.11 157 ALA B N 1
ATOM 3188 C CA . ALA C 1 157 ? -47.003 -19.723 29.387 1.00 16.96 157 ALA B CA 1
ATOM 3189 C C . ALA C 1 157 ? -47.336 -18.345 29.952 1.00 16.61 157 ALA B C 1
ATOM 3190 O O . ALA C 1 157 ? -46.494 -17.694 30.571 1.00 14.56 157 ALA B O 1
ATOM 3192 N N . HIS C 1 158 ? -48.566 -17.905 29.717 1.00 14.99 158 HIS B N 1
ATOM 3193 C CA . HIS C 1 158 ? -49.043 -16.616 30.216 1.00 16.91 158 HIS B CA 1
ATOM 3194 C C . HIS C 1 158 ? -48.966 -16.528 31.741 1.00 17.02 158 HIS B C 1
ATOM 3195 O O . HIS C 1 158 ? -48.443 -15.554 32.297 1.00 15.54 158 HIS B O 1
ATOM 3202 N N . GLU C 1 159 ? -49.463 -17.558 32.420 1.00 15.74 159 GLU B N 1
ATOM 3203 C CA . GLU C 1 159 ? -49.436 -17.553 33.879 1.00 19.72 159 GLU B CA 1
ATOM 3204 C C . GLU C 1 159 ? -48.013 -17.557 34.441 1.00 16.15 159 GLU B C 1
ATOM 3205 O O . GLU C 1 159 ? -47.732 -16.858 35.409 1.00 12.54 159 GLU B O 1
ATOM 3211 N N . ILE C 1 160 ? -47.118 -18.331 33.837 1.00 14.51 160 ILE B N 1
ATOM 3212 C CA . ILE C 1 160 ? -45.709 -18.313 34.253 1.00 13.08 160 ILE B CA 1
ATOM 3213 C C . ILE C 1 160 ? -45.089 -16.935 34.048 1.00 13.39 160 ILE B C 1
ATOM 3214 O O . ILE C 1 160 ? -44.398 -16.410 34.933 1.00 13.56 160 ILE B O 1
ATOM 3219 N N . SER C 1 161 ? -45.337 -16.348 32.875 1.00 12.48 161 SER B N 1
ATOM 3220 C CA . SER C 1 161 ? -44.766 -15.049 32.544 1.00 15.27 161 SER B CA 1
ATOM 3221 C C . SER C 1 161 ? -45.300 -13.950 33.478 1.00 14.50 161 SER B C 1
ATOM 3222 O O . SER C 1 161 ? -44.563 -13.048 33.880 1.00 12.15 161 SER B O 1
ATOM 3225 N N . LYS C 1 162 ? -46.569 -14.028 33.850 1.00 13.74 162 LYS B N 1
ATOM 3226 C CA . LYS C 1 162 ? -47.110 -13.004 34.732 1.00 17.33 162 LYS B CA 1
ATOM 3227 C C . LYS C 1 162 ? -46.563 -13.125 36.153 1.00 16.54 162 LYS B C 1
ATOM 3228 O O . LYS C 1 162 ? -46.368 -12.122 36.849 1.00 16.75 162 LYS B O 1
ATOM 3234 N N . GLU C 1 163 ? -46.280 -14.345 36.581 1.00 14.07 163 GLU B N 1
ATOM 3235 C CA . GLU C 1 163 ? -45.815 -14.535 37.945 1.00 17.03 163 GLU B CA 1
ATOM 3236 C C . GLU C 1 163 ? -44.292 -14.415 38.080 1.00 18.27 163 GLU B C 1
ATOM 3237 O O . GLU C 1 163 ? -43.787 -13.984 39.118 1.00 19.68 163 GLU B O 1
ATOM 3243 N N . HIS C 1 164 ? -43.549 -14.757 37.032 1.00 15.86 164 HIS B N 1
ATOM 3244 C CA . HIS C 1 164 ? -42.111 -14.883 37.198 1.00 14.03 164 HIS B CA 1
ATOM 3245 C C . HIS C 1 164 ? -41.249 -14.088 36.215 1.00 19.26 164 HIS B C 1
ATOM 3246 O O . HIS C 1 164 ? -40.026 -14.208 36.226 1.00 18.85 164 HIS B O 1
ATOM 3253 N N . MET C 1 165 ? -41.870 -13.264 35.380 1.00 14.22 165 MET B N 1
ATOM 3254 C CA . MET C 1 165 ? -41.106 -12.416 34.450 1.00 18.17 165 MET B CA 1
ATOM 3255 C C . MET C 1 165 ? -41.585 -10.968 34.518 1.00 18.89 165 MET B C 1
ATOM 3256 O O . MET C 1 165 ? -42.757 -10.710 34.834 1.00 18.08 165 MET B O 1
ATOM 3261 N N . GLN C 1 166 ? -40.687 -10.031 34.227 1.00 16.41 166 GLN B N 1
ATOM 3262 C CA . GLN C 1 166 ? -41.049 -8.616 34.194 1.00 18.61 166 GLN B CA 1
ATOM 3263 C C . GLN C 1 166 ? -41.947 -8.362 32.994 1.00 18.73 166 GLN B C 1
ATOM 3264 O O . GLN C 1 166 ? -41.799 -9.011 31.960 1.00 16.29 166 GLN B O 1
ATOM 3270 N N . PRO C 1 167 ? -42.898 -7.426 33.133 1.00 20.48 167 PRO B N 1
ATOM 3271 C CA . PRO C 1 167 ? -43.826 -7.171 32.025 1.00 20.30 167 PRO B CA 1
ATOM 3272 C C . PRO C 1 167 ? -43.129 -6.580 30.787 1.00 17.34 167 PRO B C 1
ATOM 3273 O O . PRO C 1 167 ? -43.693 -6.615 29.712 1.00 16.24 167 PRO B O 1
ATOM 3277 N N . THR C 1 168 ? -41.900 -6.102 30.948 1.00 20.27 168 THR B N 1
ATOM 3278 C CA . THR C 1 168 ? -41.109 -5.534 29.858 1.00 21.15 168 THR B CA 1
ATOM 3279 C C . THR C 1 168 ? -40.328 -6.573 29.054 1.00 19.40 168 THR B C 1
ATOM 3280 O O . THR C 1 168 ? -39.756 -6.255 28.011 1.00 21.39 168 THR B O 1
ATOM 3284 N N . HIS C 1 169 ? -40.257 -7.799 29.564 1.00 18.75 169 HIS B N 1
ATOM 3285 C CA . HIS C 1 169 ? -39.393 -8.812 28.958 1.00 18.88 169 HIS B CA 1
ATOM 3286 C C . HIS C 1 169 ? -39.940 -9.192 27.577 1.00 15.61 169 HIS B C 1
ATOM 3287 O O . HIS C 1 169 ? -41.132 -9.455 27.433 1.00 15.02 169 HIS B O 1
ATOM 3294 N N . PRO C 1 170 ? -39.069 -9.172 26.551 1.00 15.44 170 PRO B N 1
ATOM 3295 C CA . PRO C 1 170 ? -39.465 -9.413 25.160 1.00 15.98 170 PRO B CA 1
ATOM 3296 C C . PRO C 1 170 ? -40.214 -10.727 25.006 1.00 15.01 170 PRO B C 1
ATOM 3297 O O . PRO C 1 170 ? -41.173 -10.814 24.232 1.00 15.36 170 PRO B O 1
ATOM 3301 N N . ILE C 1 171 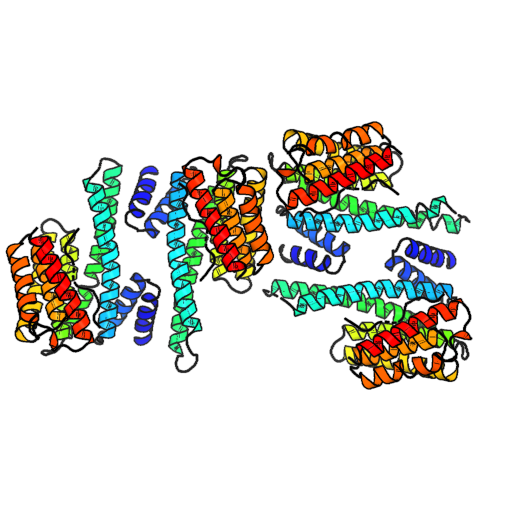? -39.774 -11.743 25.741 1.00 16.67 171 ILE B N 1
ATOM 3302 C CA . ILE C 1 171 ? -40.398 -13.057 25.642 1.00 18.14 171 ILE B CA 1
ATOM 3303 C C . ILE C 1 171 ? -41.815 -13.016 26.198 1.00 14.33 171 ILE B C 1
ATOM 3304 O O . ILE C 1 171 ? -42.733 -13.569 25.597 1.00 16.07 171 ILE B O 1
ATOM 3309 N N . ARG C 1 172 ? -42.009 -12.349 27.332 1.00 16.15 172 ARG B N 1
ATOM 3310 C CA . ARG C 1 172 ? -43.368 -12.181 27.865 1.00 15.91 172 ARG B CA 1
ATOM 3311 C C . ARG C 1 172 ? -44.221 -11.327 26.916 1.00 14.77 172 ARG B C 1
ATOM 3312 O O . ARG C 1 172 ? -45.379 -11.641 26.651 1.00 14.35 172 ARG B O 1
ATOM 3320 N N . LEU C 1 173 ? -43.648 -10.245 26.397 1.00 17.67 173 LEU B N 1
ATOM 3321 C CA . LEU C 1 173 ? -44.396 -9.389 25.479 1.00 15.81 173 LEU B CA 1
ATOM 3322 C C . LEU C 1 173 ? -44.748 -10.140 24.190 1.00 14.57 173 LEU B C 1
ATOM 3323 O O . LEU C 1 173 ? -45.852 -9.992 23.657 1.00 14.13 173 LEU B O 1
ATOM 3328 N N . GLY C 1 174 ? -43.814 -10.949 23.696 1.00 18.17 174 GLY B N 1
ATOM 3329 C CA . GLY C 1 174 ? -44.032 -11.682 22.456 1.00 16.44 174 GLY B CA 1
ATOM 3330 C C . GLY C 1 174 ? -45.114 -12.736 22.630 1.00 17.60 174 GLY B C 1
ATOM 3331 O O . GLY C 1 174 ? -45.845 -13.062 21.693 1.00 14.08 174 GLY B O 1
ATOM 3332 N N . LEU C 1 175 ? -45.194 -13.287 23.836 1.00 11.28 175 LEU B N 1
ATOM 3333 C CA . LEU C 1 175 ? -46.258 -14.228 24.182 1.00 14.61 175 LEU B CA 1
ATOM 3334 C C . LEU C 1 175 ? -47.613 -13.540 24.132 1.00 15.29 175 LEU B C 1
ATOM 3335 O O . LEU C 1 175 ? -48.548 -14.045 23.526 1.00 11.75 175 LEU B O 1
ATOM 3340 N N . ALA C 1 176 ? -47.704 -12.383 24.783 1.00 15.09 176 ALA B N 1
ATOM 3341 C CA . ALA C 1 176 ? -48.947 -11.629 24.837 1.00 17.90 176 ALA B CA 1
ATOM 3342 C C . ALA C 1 176 ? -49.393 -11.235 23.426 1.00 17.58 176 ALA B C 1
ATOM 3343 O O . ALA C 1 176 ? -50.585 -11.248 23.108 1.00 19.79 176 ALA B O 1
ATOM 3345 N N . LEU C 1 177 ? -48.429 -10.894 22.583 1.00 16.51 177 LEU B N 1
ATOM 3346 C CA . LEU C 1 177 ? -48.708 -10.566 21.195 1.00 14.74 177 LEU B CA 1
ATOM 3347 C C . LEU C 1 177 ? -49.355 -11.751 20.470 1.00 16.63 177 LEU B C 1
ATOM 3348 O O . LEU C 1 177 ? -50.430 -11.624 19.865 1.00 17.02 177 LEU B O 1
ATOM 3353 N N . ASN C 1 178 ? -48.731 -12.915 20.558 1.00 14.74 178 ASN B N 1
ATOM 3354 C CA . ASN C 1 178 ? -49.209 -14.060 19.785 1.00 15.54 178 ASN B CA 1
ATOM 3355 C C . ASN C 1 178 ? -50.504 -14.646 20.348 1.00 17.65 178 ASN B C 1
ATOM 3356 O O . ASN C 1 178 ? -51.376 -15.072 19.595 1.00 15.72 178 ASN B O 1
ATOM 3361 N N . TYR C 1 179 ? -50.617 -14.646 21.672 1.00 16.37 179 TYR B N 1
ATOM 3362 C CA . TYR C 1 179 ? -51.827 -15.050 22.383 1.00 15.57 179 TYR B CA 1
ATOM 3363 C C . TYR C 1 179 ? -53.015 -14.151 21.985 1.00 18.07 179 TYR B C 1
ATOM 3364 O O . TYR C 1 179 ? -54.122 -14.629 21.729 1.00 15.39 179 TYR B O 1
ATOM 3373 N N . SER C 1 180 ? -52.774 -12.848 21.907 1.00 20.92 180 SER B N 1
ATOM 3374 C CA . SER C 1 180 ? -53.836 -11.933 21.506 1.00 17.21 180 SER B CA 1
ATOM 3375 C C . SER C 1 180 ? -54.212 -12.185 20.040 1.00 16.58 180 SER B C 1
ATOM 3376 O O . SER C 1 180 ? -55.379 -12.085 19.662 1.00 14.56 180 SER B O 1
ATOM 3379 N N . VAL C 1 181 ? -53.231 -12.556 19.226 1.00 15.21 181 VAL B N 1
ATOM 3380 C CA . VAL C 1 181 ? -53.506 -12.866 17.832 1.00 14.85 181 VAL B CA 1
ATOM 3381 C C . VAL C 1 181 ? -54.360 -14.116 17.728 1.00 15.15 181 VAL B C 1
ATOM 3382 O O . VAL C 1 181 ? -55.287 -14.165 16.912 1.00 15.95 181 VAL B O 1
ATOM 3386 N N . PHE C 1 182 ? -54.042 -15.113 18.555 1.00 14.53 182 PHE B N 1
ATOM 3387 C CA . PHE C 1 182 ? -54.846 -16.323 18.693 1.00 14.98 182 PHE B CA 1
ATOM 3388 C C . PHE C 1 182 ? -56.322 -15.977 18.957 1.00 18.43 182 PHE B C 1
ATOM 3389 O O . PHE C 1 182 ? -57.221 -16.467 18.260 1.00 15.62 182 PHE B O 1
ATOM 3397 N N . TYR C 1 183 ? -56.569 -15.134 19.958 1.00 14.98 183 TYR B N 1
ATOM 3398 C CA . TYR C 1 183 ? -57.944 -14.722 20.278 1.00 18.56 183 TYR B CA 1
ATOM 3399 C C . TYR C 1 183 ? -58.625 -14.045 19.095 1.00 20.04 183 TYR B C 1
ATOM 3400 O O . TYR C 1 183 ? -59.779 -14.346 18.768 1.00 20.12 183 TYR B O 1
ATOM 3409 N N . TYR C 1 184 ? -57.917 -13.128 18.447 1.00 18.55 184 TYR B N 1
ATOM 3410 C CA . TYR C 1 184 ? -58.540 -12.384 17.361 1.00 23.12 184 TYR B CA 1
ATOM 3411 C C . TYR C 1 184 ? -58.811 -13.268 16.142 1.00 19.39 184 TYR B C 1
ATOM 3412 O O . TYR C 1 184 ? -59.944 -13.347 15.662 1.00 20.62 184 TYR B O 1
ATOM 3421 N N . GLU C 1 185 ? -57.771 -13.935 15.659 1.00 20.34 185 GLU B N 1
ATOM 3422 C CA . GLU C 1 185 ? -57.831 -14.645 14.388 1.00 18.25 185 GLU B CA 1
ATOM 3423 C C . GLU C 1 185 ? -58.449 -16.024 14.498 1.00 23.74 185 GLU B C 1
ATOM 3424 O O . GLU C 1 185 ? -59.199 -16.430 13.623 1.00 24.97 185 GLU B O 1
ATOM 3430 N N . ILE C 1 186 ? -58.123 -16.753 15.560 1.00 19.51 186 ILE B N 1
ATOM 3431 C CA . ILE C 1 186 ? -58.573 -18.136 15.684 1.00 18.15 186 ILE B CA 1
ATOM 3432 C C . ILE C 1 186 ? -59.903 -18.262 16.447 1.00 21.95 186 ILE B C 1
ATOM 3433 O O . ILE C 1 186 ? -60.793 -19.009 16.039 1.00 18.12 186 ILE B O 1
ATOM 3438 N N . GLN C 1 187 ? -60.035 -17.539 17.554 1.00 19.18 187 GLN B N 1
ATOM 3439 C CA . GLN C 1 187 ? -61.227 -17.659 18.391 1.00 22.45 187 GLN B CA 1
ATOM 3440 C C . GLN C 1 187 ? -62.293 -16.630 18.024 1.00 22.54 187 GLN B C 1
ATOM 3441 O O . GLN C 1 187 ? -63.409 -16.677 18.534 1.00 33.41 187 GLN B O 1
ATOM 3447 N N . ASN C 1 188 ? -61.930 -15.707 17.141 1.00 22.36 188 ASN B N 1
ATOM 3448 C CA . ASN C 1 188 ? -62.778 -14.581 16.767 1.00 24.69 188 ASN B CA 1
ATOM 3449 C C . ASN C 1 188 ? -63.359 -13.895 17.997 1.00 26.26 188 ASN B C 1
ATOM 3450 O O . ASN C 1 188 ? -64.573 -13.723 18.119 1.00 28.54 188 ASN B O 1
ATOM 3455 N N . ALA C 1 189 ? -62.469 -13.515 18.909 1.00 21.23 189 ALA B N 1
ATOM 3456 C CA . ALA C 1 189 ? -62.842 -12.885 20.163 1.00 23.55 189 ALA B CA 1
ATOM 3457 C C . ALA C 1 189 ? -62.106 -11.565 20.284 1.00 23.86 189 ALA B C 1
ATOM 3458 O O . ALA C 1 189 ? -61.125 -11.456 21.020 1.00 22.88 189 ALA B O 1
ATOM 3460 N N . PRO C 1 190 ? -62.572 -10.555 19.542 1.00 25.31 190 PRO B N 1
ATOM 3461 C CA . PRO C 1 190 ? -61.869 -9.273 19.418 1.00 24.44 190 PRO B CA 1
ATOM 3462 C C . PRO C 1 190 ? -61.739 -8.490 20.723 1.00 23.57 190 PRO B C 1
ATOM 3463 O O . PRO C 1 190 ? -60.764 -7.750 20.889 1.00 23.37 190 PRO B O 1
ATOM 3467 N N . GLU C 1 191 ? -62.691 -8.634 21.635 1.00 24.37 191 GLU B N 1
ATOM 3468 C CA . GLU C 1 191 ? -62.601 -7.914 22.904 1.00 30.48 191 GLU B CA 1
ATOM 3469 C C . GLU C 1 191 ? -61.537 -8.553 23.794 1.00 22.68 191 GLU B C 1
ATOM 3470 O O . GLU C 1 191 ? -60.769 -7.860 24.460 1.00 22.63 191 GLU B O 1
ATOM 3476 N N . GLN C 1 192 ? -61.508 -9.879 23.806 1.00 23.99 192 GLN B N 1
ATOM 3477 C CA . GLN C 1 192 ? -60.475 -10.617 24.528 1.00 24.35 192 GLN B CA 1
ATOM 3478 C C . GLN C 1 192 ? -59.091 -10.291 23.978 1.00 21.76 192 GLN B C 1
ATOM 3479 O O . GLN C 1 192 ? -58.140 -10.046 24.725 1.00 21.10 192 GLN B O 1
ATOM 3485 N N . ALA C 1 193 ? -58.999 -10.290 22.653 1.00 22.10 193 ALA B N 1
ATOM 3486 C CA . ALA C 1 193 ? -57.760 -9.994 21.947 1.00 17.36 193 ALA B CA 1
ATOM 3487 C C . ALA C 1 193 ? -57.242 -8.606 22.296 1.00 21.24 193 ALA B C 1
ATOM 3488 O O . ALA C 1 193 ? -56.071 -8.437 22.673 1.00 18.36 193 ALA B O 1
ATOM 3490 N N . CYS C 1 194 ? -58.108 -7.608 22.159 1.00 20.56 194 CYS B N 1
ATOM 3491 C CA . CYS C 1 194 ? -57.726 -6.239 22.474 1.00 17.24 194 CYS B CA 1
ATOM 3492 C C . CYS C 1 194 ? -57.403 -6.084 23.952 1.00 22.07 194 CYS B C 1
ATOM 3493 O O . CYS C 1 194 ? -56.504 -5.333 24.321 1.00 21.99 194 CYS B O 1
ATOM 3496 N N . HIS C 1 195 ? -58.119 -6.796 24.812 1.00 19.62 195 HIS B N 1
ATOM 3497 C CA . HIS C 1 195 ? -57.870 -6.606 26.236 1.00 22.13 195 HIS B CA 1
ATOM 3498 C C . HIS C 1 195 ? -56.475 -7.115 26.605 1.00 21.49 195 HIS B C 1
ATOM 3499 O O . HIS C 1 195 ? -55.722 -6.427 27.286 1.00 23.68 195 HIS B O 1
ATOM 3506 N N . LEU C 1 196 ? -56.122 -8.301 26.122 1.00 20.94 196 LEU B N 1
ATOM 3507 C CA . LEU C 1 196 ? -54.795 -8.857 26.378 1.00 21.64 196 LEU B CA 1
ATOM 3508 C C . LEU C 1 196 ? -53.694 -7.960 25.811 1.00 22.76 196 LEU B C 1
ATOM 3509 O O . LEU C 1 196 ? -52.717 -7.650 26.501 1.00 21.87 196 LEU B O 1
ATOM 3514 N N . ALA C 1 197 ? -53.869 -7.529 24.563 1.00 22.25 197 ALA B N 1
ATOM 3515 C CA . ALA C 1 197 ? -52.885 -6.690 23.886 1.00 20.64 197 ALA B CA 1
ATOM 3516 C C . ALA C 1 197 ? -52.682 -5.359 24.602 1.00 21.19 197 ALA B C 1
ATOM 3517 O O . ALA C 1 197 ? -51.546 -4.946 24.855 1.00 20.80 197 ALA B O 1
ATOM 3519 N N . LYS C 1 198 ? -53.786 -4.685 24.923 1.00 23.19 198 LYS B N 1
ATOM 3520 C CA . LYS C 1 198 ? -53.716 -3.384 25.586 1.00 19.08 198 LYS B CA 1
ATOM 3521 C C . LYS C 1 198 ? -53.054 -3.477 26.968 1.00 21.92 198 LYS B C 1
ATOM 3522 O O . LYS C 1 198 ? -52.121 -2.721 27.268 1.00 22.73 198 LYS B O 1
ATOM 3528 N N . THR C 1 199 ? -53.507 -4.411 27.804 1.00 20.55 199 THR B N 1
ATOM 3529 C CA A THR C 1 199 ? -52.964 -4.519 29.156 0.07 22.36 199 THR B CA 1
ATOM 3530 C CA B THR C 1 199 ? -52.961 -4.536 29.156 0.93 22.24 199 THR B CA 1
ATOM 3531 C C . THR C 1 199 ? -51.475 -4.873 29.133 1.00 19.79 199 THR B C 1
ATOM 3532 O O . THR C 1 199 ? -50.708 -4.339 29.927 1.00 20.53 199 THR B O 1
ATOM 3539 N N . ALA C 1 200 ? -51.063 -5.745 28.209 1.00 22.54 200 ALA B N 1
ATOM 3540 C CA . ALA C 1 200 ? -49.648 -6.106 28.068 1.00 20.32 200 ALA B CA 1
ATOM 3541 C C . ALA C 1 200 ? -48.831 -4.881 27.715 1.00 20.33 200 ALA B C 1
ATOM 3542 O O . ALA C 1 200 ? -47.790 -4.611 28.332 1.00 15.28 200 ALA B O 1
ATOM 3544 N N . PHE C 1 201 ? -49.323 -4.143 26.720 1.00 18.13 201 PHE B N 1
ATOM 3545 C CA . PHE C 1 201 ? -48.708 -2.888 26.311 1.00 19.32 201 PHE B CA 1
ATOM 3546 C C . PHE C 1 201 ? -48.614 -1.938 27.499 1.00 21.34 201 PHE B C 1
ATOM 3547 O O . PHE C 1 201 ? -47.548 -1.408 27.790 1.00 21.60 201 PHE B O 1
ATOM 3555 N N . ASP C 1 202 ? -49.743 -1.732 28.174 1.00 19.56 202 ASP B N 1
ATOM 3556 C CA . ASP C 1 202 ? -49.809 -0.794 29.285 1.00 22.62 202 ASP B CA 1
ATOM 3557 C C . ASP C 1 202 ? -48.892 -1.174 30.441 1.00 24.24 202 ASP B C 1
ATOM 3558 O O . ASP C 1 202 ? -48.304 -0.299 31.079 1.00 25.75 202 ASP B O 1
ATOM 3563 N N . ASP C 1 203 ? -48.759 -2.468 30.710 1.00 23.23 203 ASP B N 1
ATOM 3564 C CA . ASP C 1 203 ? -47.941 -2.907 31.839 1.00 19.72 203 ASP B CA 1
ATOM 3565 C C . ASP C 1 203 ? -46.454 -2.718 31.585 1.00 21.11 203 ASP B C 1
ATOM 3566 O O . ASP C 1 203 ? -45.664 -2.667 32.525 1.00 21.33 203 ASP B O 1
ATOM 3571 N N . ALA C 1 204 ? -46.075 -2.621 30.314 1.00 22.94 204 ALA B N 1
ATOM 3572 C CA . ALA C 1 204 ? -44.665 -2.547 29.942 1.00 22.56 204 ALA B CA 1
ATOM 3573 C C . ALA C 1 204 ? -44.188 -1.127 29.667 1.00 20.94 204 ALA B C 1
ATOM 3574 O O . ALA C 1 204 ? -43.028 -0.804 29.900 1.00 21.15 204 ALA B O 1
ATOM 3576 N N . ILE C 1 205 ? -45.079 -0.284 29.163 1.00 23.57 205 ILE B N 1
ATOM 3577 C CA . ILE C 1 205 ? -44.653 0.965 28.519 1.00 27.16 205 ILE B CA 1
ATOM 3578 C C . ILE C 1 205 ? -43.937 1.916 29.491 1.00 31.88 205 ILE B C 1
ATOM 3579 O O . ILE C 1 205 ? -43.023 2.642 29.097 1.00 33.95 205 ILE B O 1
ATOM 3584 N N . ALA C 1 206 ? -44.314 1.879 30.766 1.00 31.25 206 ALA B N 1
ATOM 3585 C CA . ALA C 1 206 ? -43.697 2.752 31.764 1.00 31.38 206 ALA B CA 1
ATOM 3586 C C . ALA C 1 206 ? -42.231 2.410 32.042 1.00 39.94 206 ALA B C 1
ATOM 3587 O O . ALA C 1 206 ? -41.411 3.302 32.272 1.00 36.22 206 ALA B O 1
ATOM 3589 N N . GLU C 1 207 ? -41.900 1.122 32.021 1.00 35.24 207 GLU B N 1
ATOM 3590 C CA . GLU C 1 207 ? -40.580 0.677 32.453 1.00 38.14 207 GLU B CA 1
ATOM 3591 C C . GLU C 1 207 ? -39.668 0.304 31.294 1.00 35.88 207 GLU B C 1
ATOM 3592 O O . GLU C 1 207 ? -38.600 -0.261 31.504 1.00 34.33 207 GLU B O 1
ATOM 3598 N N . LEU C 1 208 ? -40.084 0.630 30.076 1.00 35.18 208 LEU B N 1
ATOM 3599 C CA . LEU C 1 208 ? -39.336 0.249 28.883 1.00 31.73 208 LEU B CA 1
ATOM 3600 C C . LEU C 1 208 ? -37.865 0.662 28.975 1.00 33.18 208 LEU B C 1
ATOM 3601 O O . LEU C 1 208 ? -36.969 -0.121 28.668 1.00 35.08 208 LEU B O 1
ATOM 3606 N N . ASP C 1 209 ? -37.626 1.883 29.437 1.00 39.02 209 ASP B N 1
ATOM 3607 C CA . ASP C 1 209 ? -36.275 2.432 29.533 1.00 41.23 209 ASP B CA 1
ATOM 3608 C C . ASP C 1 209 ? -35.361 1.633 30.463 1.00 43.48 209 ASP B C 1
ATOM 3609 O O . ASP C 1 209 ? -34.139 1.724 30.357 1.00 43.64 209 ASP B O 1
ATOM 3614 N N . THR C 1 210 ? -35.947 0.867 31.381 1.00 41.76 210 THR B N 1
ATOM 3615 C CA . THR C 1 210 ? -35.159 0.070 32.318 1.00 42.43 210 THR B CA 1
ATOM 3616 C C . THR C 1 210 ? -34.550 -1.184 31.672 1.00 44.93 210 THR B C 1
ATOM 3617 O O . THR C 1 210 ? -33.753 -1.886 32.303 1.00 42.60 210 THR B O 1
ATOM 3621 N N . LEU C 1 211 ? -34.920 -1.466 30.425 1.00 39.82 211 LEU B N 1
ATOM 3622 C CA . LEU C 1 211 ? -34.391 -2.636 29.721 1.00 34.89 211 LEU B CA 1
ATOM 3623 C C . LEU C 1 211 ? -32.963 -2.407 29.246 1.00 35.04 211 LEU B C 1
ATOM 3624 O O . LEU C 1 211 ? -32.550 -1.271 29.028 1.00 38.93 211 LEU B O 1
ATOM 3629 N N . ASN C 1 212 ? -32.209 -3.486 29.080 1.00 33.79 212 ASN B N 1
ATOM 3630 C CA . ASN C 1 212 ? -30.893 -3.364 28.481 1.00 36.47 212 ASN B CA 1
ATOM 3631 C C . ASN C 1 212 ? -31.034 -3.121 26.982 1.00 38.45 212 ASN B C 1
ATOM 3632 O O . ASN C 1 212 ? -32.134 -3.202 26.420 1.00 37.46 212 ASN B O 1
ATOM 3637 N N . GLU C 1 213 ? -29.913 -2.805 26.352 1.00 30.44 213 GLU B N 1
ATOM 3638 C CA . GLU C 1 213 ? -29.883 -2.364 24.966 1.00 37.66 213 GLU B CA 1
ATOM 3639 C C . GLU C 1 213 ? -30.569 -3.326 23.990 1.00 30.85 213 GLU B C 1
ATOM 3640 O O . GLU C 1 213 ? -31.404 -2.914 23.198 1.00 31.33 213 GLU B O 1
ATOM 3646 N N . ASP C 1 214 ? -30.230 -4.607 24.062 1.00 34.08 214 ASP B N 1
ATOM 3647 C CA . ASP C 1 214 ? -30.766 -5.580 23.119 1.00 30.91 214 ASP B CA 1
ATOM 3648 C C . ASP C 1 214 ? -32.227 -5.937 23.413 1.00 34.25 214 ASP B C 1
ATOM 3649 O O . ASP C 1 214 ? -33.024 -6.134 22.490 1.00 32.73 214 ASP B O 1
ATOM 3654 N N . SER C 1 215 ? -32.570 -6.014 24.697 1.00 28.41 215 SER B N 1
ATOM 3655 C CA . SER C 1 215 ? -33.943 -6.282 25.108 1.00 28.71 215 SER B CA 1
ATOM 3656 C C . SER C 1 215 ? -34.843 -5.102 24.778 1.00 28.65 215 SER B C 1
ATOM 3657 O O . SER C 1 215 ? -35.993 -5.296 24.390 1.00 28.90 215 SER B O 1
ATOM 3660 N N . TYR C 1 216 ? -34.324 -3.882 24.924 1.00 28.17 216 TYR B N 1
ATOM 3661 C CA . TYR C 1 216 ? -35.104 -2.688 24.579 1.00 28.07 216 TYR B CA 1
ATOM 3662 C C . TYR C 1 216 ? -35.438 -2.676 23.086 1.00 28.81 216 TYR B C 1
ATOM 3663 O O . TYR C 1 216 ? -36.540 -2.297 22.679 1.00 28.57 216 TYR B O 1
ATOM 3672 N N . LYS C 1 217 ? -34.480 -3.084 22.268 1.00 28.86 217 LYS B N 1
ATOM 3673 C CA . LYS C 1 217 ? -34.717 -3.184 20.838 1.00 27.75 217 LYS B CA 1
ATOM 3674 C C . LYS C 1 217 ? -35.833 -4.193 20.549 1.00 27.20 217 LYS B C 1
ATOM 3675 O O . LYS C 1 217 ? -36.799 -3.886 19.844 1.00 30.61 217 LYS B O 1
ATOM 3681 N N . ASP C 1 218 ? -35.695 -5.396 21.101 1.00 27.02 218 ASP B N 1
ATOM 3682 C CA . ASP C 1 218 ? -36.665 -6.459 20.882 1.00 25.93 218 ASP B CA 1
ATOM 3683 C C . ASP C 1 218 ? -38.050 -6.086 21.389 1.00 23.49 218 ASP B C 1
ATOM 3684 O O . ASP C 1 218 ? -39.041 -6.285 20.699 1.00 19.52 218 ASP B O 1
ATOM 3689 N N . SER C 1 219 ? -38.118 -5.561 22.606 1.00 21.98 219 SER B N 1
ATOM 3690 C CA . SER C 1 219 ? -39.411 -5.259 23.210 1.00 22.97 219 SER B CA 1
ATOM 3691 C C . SER C 1 219 ? -40.122 -4.106 22.521 1.00 22.81 219 SER B C 1
ATOM 3692 O O . SER C 1 219 ? -41.347 -4.116 22.409 1.00 22.93 219 SER B O 1
ATOM 3695 N N . THR C 1 220 ? -39.356 -3.112 22.079 1.00 21.16 220 THR B N 1
ATOM 3696 C CA . THR C 1 220 ? -39.912 -1.977 21.349 1.00 22.77 220 THR B CA 1
ATOM 3697 C C . THR C 1 220 ? -40.637 -2.458 20.107 1.00 20.13 220 THR B C 1
ATOM 3698 O O . THR C 1 220 ? -41.770 -2.066 19.834 1.00 21.77 220 THR B O 1
ATOM 3702 N N . LEU C 1 221 ? -39.977 -3.325 19.353 1.00 23.66 221 LEU B N 1
ATOM 3703 C CA . LEU C 1 221 ? -40.582 -3.851 18.149 1.00 23.39 221 LEU B CA 1
ATOM 3704 C C . LEU C 1 221 ? -41.906 -4.536 18.487 1.00 21.37 221 LEU B C 1
ATOM 3705 O O . LEU C 1 221 ? -42.924 -4.280 17.849 1.00 21.65 221 LEU B O 1
ATOM 3710 N N . ILE C 1 222 ? -41.894 -5.391 19.503 1.00 21.32 222 ILE B N 1
ATOM 3711 C CA . ILE C 1 222 ? -43.099 -6.137 19.844 1.00 20.23 222 ILE B CA 1
ATOM 3712 C C . ILE C 1 222 ? -44.220 -5.193 20.277 1.00 17.92 222 ILE B C 1
ATOM 3713 O O . ILE C 1 222 ? -45.373 -5.399 19.919 1.00 18.78 222 ILE B O 1
ATOM 3718 N N . MET C 1 223 ? -43.866 -4.155 21.032 1.00 22.88 223 MET B N 1
ATOM 3719 C CA . MET C 1 223 ? -44.819 -3.136 21.477 1.00 19.85 223 MET B CA 1
ATOM 3720 C C . MET C 1 223 ? -45.462 -2.428 20.284 1.00 22.22 223 MET B C 1
ATOM 3721 O O . MET C 1 223 ? -46.679 -2.166 20.262 1.00 26.48 223 MET B O 1
ATOM 3726 N N . GLN C 1 224 ? -44.636 -2.109 19.293 1.00 22.19 224 GLN B N 1
ATOM 3727 C CA . GLN C 1 224 ? -45.136 -1.504 18.067 1.00 22.99 224 GLN B CA 1
ATOM 3728 C C . GLN C 1 224 ? -46.143 -2.419 17.387 1.00 22.20 224 GLN B C 1
ATOM 3729 O O . GLN C 1 224 ? -47.160 -1.948 16.881 1.00 26.43 224 GLN B O 1
ATOM 3735 N N . LEU C 1 225 ? -45.882 -3.725 17.389 1.00 19.15 225 LEU B N 1
ATOM 3736 C CA . LEU C 1 225 ? -46.815 -4.664 16.753 1.00 20.14 225 LEU B CA 1
ATOM 3737 C C . LEU C 1 225 ? -48.112 -4.776 17.551 1.00 20.71 225 LEU B C 1
ATOM 3738 O O . LEU C 1 225 ? -49.194 -4.910 16.981 1.00 20.93 225 LEU B O 1
ATOM 3743 N N . LEU C 1 226 ? -47.997 -4.720 18.876 1.00 20.53 226 LEU B N 1
ATOM 3744 C CA . LEU C 1 226 ? -49.165 -4.689 19.734 1.00 22.32 226 LEU B CA 1
ATOM 3745 C C . LEU C 1 226 ? -50.014 -3.464 19.402 1.00 21.79 226 LEU B C 1
ATOM 3746 O O . LEU C 1 226 ? -51.232 -3.560 19.257 1.00 21.98 226 LEU B O 1
ATOM 3751 N N . ARG C 1 227 ? -49.356 -2.316 19.279 1.00 22.36 227 ARG B N 1
ATOM 3752 C CA . ARG C 1 227 ? -50.059 -1.085 18.947 1.00 28.76 227 ARG B CA 1
ATOM 3753 C C . ARG C 1 227 ? -50.701 -1.201 17.571 1.00 26.60 227 ARG B C 1
ATOM 3754 O O . ARG C 1 227 ? -51.896 -0.921 17.425 1.00 28.78 227 ARG B O 1
ATOM 3762 N N . ASP C 1 228 ? -49.922 -1.647 16.580 1.00 21.88 228 ASP B N 1
ATOM 3763 C CA . ASP C 1 228 ? -50.436 -1.830 15.222 1.00 23.10 228 ASP B CA 1
ATOM 3764 C C . ASP C 1 228 ? -51.653 -2.743 15.195 1.00 26.52 228 ASP B C 1
ATOM 3765 O O . ASP C 1 228 ? -52.614 -2.477 14.481 1.00 25.22 228 ASP B O 1
ATOM 3770 N N . ASN C 1 229 ? -51.611 -3.827 15.961 1.00 25.05 229 ASN B N 1
ATOM 3771 C CA . ASN C 1 229 ? -52.748 -4.734 16.009 1.00 19.66 229 ASN B CA 1
ATOM 3772 C C . ASN C 1 229 ? -53.976 -4.077 16.655 1.00 23.16 229 ASN B C 1
ATOM 3773 O O . ASN C 1 229 ? -55.097 -4.280 16.204 1.00 26.53 229 ASN B O 1
ATOM 3778 N N . LEU C 1 230 ? -53.760 -3.283 17.700 1.00 25.18 230 LEU B N 1
ATOM 3779 C CA . LEU C 1 230 ? -54.860 -2.611 18.389 1.00 29.29 230 LEU B CA 1
ATOM 3780 C C . LEU C 1 230 ? -55.540 -1.599 17.469 1.00 28.56 230 LEU B C 1
ATOM 3781 O O . LEU C 1 230 ? -56.766 -1.558 17.382 1.00 32.83 230 LEU B O 1
ATOM 3786 N N . THR C 1 231 ? -54.734 -0.790 16.787 1.00 27.69 231 THR B N 1
ATOM 3787 C CA . THR C 1 231 ? -55.236 0.159 15.789 1.00 31.10 231 THR B CA 1
ATOM 3788 C C . THR C 1 231 ? -56.058 -0.555 14.733 1.00 30.20 231 THR B C 1
ATOM 3789 O O . THR C 1 231 ? -57.193 -0.173 14.459 1.00 36.61 231 THR B O 1
ATOM 3793 N N . LEU C 1 232 ? -55.482 -1.612 14.166 1.00 31.73 232 LEU B N 1
ATOM 3794 C CA . LEU C 1 232 ? -56.157 -2.411 13.145 1.00 32.29 232 LEU B CA 1
ATOM 3795 C C . LEU C 1 232 ? -57.452 -3.029 13.659 1.00 35.09 232 LEU B C 1
ATOM 3796 O O . LEU C 1 232 ? -58.469 -3.005 12.964 1.00 34.54 232 LEU B O 1
ATOM 3801 N N . TRP C 1 233 ? -57.415 -3.586 14.871 1.00 33.07 233 TRP B N 1
ATOM 3802 C CA . TRP C 1 233 ? -58.555 -4.339 15.401 1.00 31.73 233 TRP B CA 1
ATOM 3803 C C . TRP C 1 233 ? -59.687 -3.425 15.861 1.00 32.28 233 TRP B C 1
ATOM 3804 O O . TRP C 1 233 ? -60.852 -3.806 15.822 1.00 36.64 233 TRP B O 1
ATOM 3815 N N . THR C 1 234 ? -59.334 -2.223 16.304 1.00 33.07 234 THR B N 1
ATOM 3816 C CA . THR C 1 234 ? -60.320 -1.242 16.744 1.00 33.66 234 THR B CA 1
ATOM 3817 C C . THR C 1 234 ? -60.667 -0.285 15.601 1.00 42.41 234 THR B C 1
ATOM 3818 O O . THR C 1 234 ? -60.815 0.913 15.811 1.00 49.28 234 THR B O 1
ATOM 3822 N N . SER C 1 235 ? -60.799 -0.824 14.394 1.00 42.01 235 SER B N 1
ATOM 3823 C CA . SER C 1 235 ? -61.237 -0.026 13.257 1.00 46.57 235 SER B CA 1
ATOM 3824 C C . SER C 1 235 ? -61.856 -0.923 12.201 1.00 52.71 235 SER B C 1
ATOM 3825 O O . SER C 1 235 ? -62.131 -2.097 12.451 1.00 55.22 235 SER B O 1
ATOM 3828 N N . VAL D 2 4 ? -54.525 -7.170 4.461 1.00 68.53 2 VAL C N 1
ATOM 3829 C CA . VAL D 2 4 ? -54.593 -6.843 5.883 1.00 61.41 2 VAL C CA 1
ATOM 3830 C C . VAL D 2 4 ? -54.681 -8.088 6.756 1.00 61.79 2 VAL C C 1
ATOM 3831 O O . VAL D 2 4 ? -55.517 -8.964 6.524 1.00 66.40 2 VAL C O 1
ATOM 3835 N N . THR D 2 5 ? -53.803 -8.172 7.751 1.00 55.12 3 THR C N 1
ATOM 3836 C CA . THR D 2 5 ? -53.922 -9.201 8.779 1.00 50.86 3 THR C CA 1
ATOM 3837 C C . THR D 2 5 ? -53.097 -8.837 10.001 1.00 36.45 3 THR C C 1
ATOM 3838 O O . THR D 2 5 ? -52.249 -7.944 9.950 1.00 35.28 3 THR C O 1
ATOM 3842 N N . SER D 2 6 ? -53.349 -9.546 11.093 1.00 30.11 4 SER C N 1
ATOM 3843 C CA . SER D 2 6 ? -52.682 -9.283 12.365 1.00 28.01 4 SER C CA 1
ATOM 3844 C C . SER D 2 6 ? -51.195 -9.618 12.312 1.00 25.83 4 SER C C 1
ATOM 3845 O O . SER D 2 6 ? -50.792 -10.621 11.726 1.00 23.08 4 SER C O 1
ATOM 3848 N N . SER D 2 7 ? -50.380 -8.775 12.930 1.00 24.69 5 SER C N 1
ATOM 3849 C CA . SER D 2 7 ? -48.952 -9.044 13.029 1.00 26.28 5 SER C CA 1
ATOM 3850 C C . SER D 2 7 ? -48.645 -9.895 14.266 1.00 20.92 5 SER C C 1
ATOM 3851 O O . SER D 2 7 ? -49.214 -9.681 15.333 1.00 20.71 5 SER C O 1
ATOM 3864 N N . CYS D 2 9 ? -45.379 -12.284 16.501 1.00 16.49 7 CYS C N 1
ATOM 3865 C CA . CYS D 2 9 ? -44.057 -12.017 17.053 1.00 21.62 7 CYS C CA 1
ATOM 3866 C C . CYS D 2 9 ? -42.955 -12.463 16.090 1.00 21.87 7 CYS C C 1
ATOM 3867 O O . CYS D 2 9 ? -43.113 -13.465 15.389 1.00 24.27 7 CYS C O 1
ATOM 3870 N N . PRO D 2 10 ? -41.846 -11.699 16.025 1.00 33.09 8 PRO C N 1
ATOM 3871 C CA . PRO D 2 10 ? -40.640 -12.160 15.316 1.00 25.58 8 PRO C CA 1
ATOM 3872 C C . PRO D 2 10 ? -40.083 -13.444 15.927 1.00 29.68 8 PRO C C 1
ATOM 3873 O O . PRO D 2 10 ? -40.214 -13.667 17.143 1.00 28.48 8 PRO C O 1
ATOM 3877 N N . ALA D 2 11 ? -39.479 -14.284 15.092 1.00 26.90 9 ALA C N 1
ATOM 3878 C CA . ALA D 2 11 ? -38.988 -15.591 15.536 1.00 29.13 9 ALA C CA 1
ATOM 3879 C C . ALA D 2 11 ? -37.709 -15.521 16.373 1.00 32.37 9 ALA C C 1
ATOM 3880 O O . ALA D 2 11 ? -37.363 -16.482 17.063 1.00 30.90 9 ALA C O 1
ATOM 3882 N N . ASP D 2 12 ? -37.008 -14.391 16.314 1.00 31.49 10 ASP C N 1
ATOM 3883 C CA . ASP D 2 12 ? -35.680 -14.298 16.913 1.00 37.61 10 ASP C CA 1
ATOM 3884 C C . ASP D 2 12 ? -35.605 -13.285 18.045 1.00 37.45 10 ASP C C 1
ATOM 3885 O O . ASP D 2 12 ? -36.496 -12.457 18.216 1.00 35.97 10 ASP C O 1
ATOM 3890 N N . LEU D 2 13 ? -34.525 -13.374 18.817 1.00 41.92 11 LEU C N 1
ATOM 3891 C CA . LEU D 2 13 ? -34.207 -12.408 19.857 1.00 38.06 11 LEU C CA 1
ATOM 3892 C C . LEU D 2 13 ? -32.817 -11.848 19.577 1.00 46.62 11 LEU C C 1
ATOM 3893 O O . LEU D 2 13 ? -32.109 -12.345 18.696 1.00 44.03 11 LEU C O 1
ATOM 3898 N N . THR D 2 14 ? -32.429 -10.813 20.317 1.00 48.51 12 THR C N 1
ATOM 3899 C CA . THR D 2 14 ? -31.127 -10.179 20.127 1.00 44.50 12 THR C CA 1
ATOM 3900 C C . THR D 2 14 ? -30.166 -10.545 21.259 1.00 43.25 12 THR C C 1
ATOM 3901 O O . THR D 2 14 ? -29.230 -11.325 21.067 1.00 48.37 12 THR C O 1
ATOM 3905 N N . ASP E 1 3 ? -64.360 -32.009 -63.302 1.00 27.04 3 ASP D N 1
ATOM 3906 C CA . ASP E 1 3 ? -64.809 -32.859 -62.185 1.00 37.67 3 ASP D CA 1
ATOM 3907 C C . ASP E 1 3 ? -64.562 -32.186 -60.825 1.00 31.84 3 ASP D C 1
ATOM 3908 O O . ASP E 1 3 ? -65.514 -31.860 -60.110 1.00 27.48 3 ASP D O 1
ATOM 3913 N N . ARG E 1 4 ? -63.291 -31.996 -60.463 1.00 27.69 4 ARG D N 1
ATOM 3914 C CA . ARG E 1 4 ? -62.948 -31.102 -59.353 1.00 29.14 4 ARG D CA 1
ATOM 3915 C C . ARG E 1 4 ? -63.407 -29.676 -59.659 1.00 24.87 4 ARG D C 1
ATOM 3916 O O . ARG E 1 4 ? -63.962 -28.986 -58.799 1.00 20.42 4 ARG D O 1
ATOM 3924 N N . GLU E 1 5 ? -63.180 -29.239 -60.892 1.00 21.45 5 GLU D N 1
ATOM 3925 C CA . GLU E 1 5 ? -63.582 -27.898 -61.297 1.00 25.51 5 GLU D CA 1
ATOM 3926 C C . GLU E 1 5 ? -65.106 -27.763 -61.332 1.00 22.37 5 GLU D C 1
ATOM 3927 O O . GLU E 1 5 ? -65.632 -26.689 -61.077 1.00 19.99 5 GLU D O 1
ATOM 3933 N N . GLN E 1 6 ? -65.813 -28.846 -61.645 1.00 19.29 6 GLN D N 1
ATOM 3934 C CA . GLN E 1 6 ? -67.266 -28.800 -61.620 1.00 23.41 6 GLN D CA 1
ATOM 3935 C C . GLN E 1 6 ? -67.779 -28.595 -60.197 1.00 22.02 6 GLN D C 1
ATOM 3936 O O . GLN E 1 6 ? -68.737 -27.867 -59.988 1.00 20.45 6 GLN D O 1
ATOM 3942 N N . LEU E 1 7 ? -67.119 -29.213 -59.222 1.00 21.67 7 LEU D N 1
ATOM 3943 C CA . LEU E 1 7 ? -67.491 -29.028 -57.819 1.00 18.54 7 LEU D CA 1
ATOM 3944 C C . LEU E 1 7 ? -67.266 -27.595 -57.368 1.00 17.33 7 LEU D C 1
ATOM 3945 O O . LEU E 1 7 ? -68.113 -27.007 -56.706 1.00 19.16 7 LEU D O 1
ATOM 3950 N N . VAL E 1 8 ? -66.111 -27.037 -57.712 1.00 19.72 8 VAL D N 1
ATOM 3951 C CA . VAL E 1 8 ? -65.846 -25.630 -57.431 1.00 20.94 8 VAL D CA 1
ATOM 3952 C C . VAL E 1 8 ? -66.878 -24.705 -58.110 1.00 19.73 8 VAL D C 1
ATOM 3953 O O . VAL E 1 8 ? -67.390 -23.781 -57.479 1.00 19.10 8 VAL D O 1
ATOM 3957 N N . GLN E 1 9 ? -67.184 -24.949 -59.385 1.00 19.86 9 GLN D N 1
ATOM 3958 C CA . GLN E 1 9 ? -68.257 -24.204 -60.053 1.00 21.08 9 GLN D CA 1
ATOM 3959 C C . GLN E 1 9 ? -69.593 -24.308 -59.291 1.00 17.19 9 GLN D C 1
ATOM 3960 O O . GLN E 1 9 ? -70.288 -23.312 -59.098 1.00 18.10 9 GLN D O 1
ATOM 3966 N N . LYS E 1 10 ? -69.944 -25.518 -58.878 1.00 14.79 10 LYS D N 1
ATOM 3967 C CA . LYS E 1 10 ? -71.156 -25.747 -58.089 1.00 16.43 10 LYS D CA 1
ATOM 3968 C C . LYS E 1 10 ? -71.128 -24.931 -56.793 1.00 17.31 10 LYS D C 1
ATOM 3969 O O . LYS E 1 10 ? -72.132 -24.354 -56.392 1.00 15.77 10 LYS D O 1
ATOM 3975 N N . ALA E 1 11 ? -69.970 -24.877 -56.145 1.00 15.19 11 ALA D N 1
ATOM 3976 C CA . ALA E 1 11 ? -69.838 -24.050 -54.962 1.00 17.86 11 ALA D CA 1
ATOM 3977 C C . ALA E 1 11 ? -70.108 -22.582 -55.275 1.00 14.97 11 ALA D C 1
ATOM 3978 O O . ALA E 1 11 ? -70.776 -21.900 -54.492 1.00 16.59 11 ALA D O 1
ATOM 3980 N N . ARG E 1 12 ? -69.583 -22.077 -56.392 1.00 11.46 12 ARG D N 1
ATOM 3981 C CA . ARG E 1 12 ? -69.843 -20.677 -56.736 1.00 12.78 12 ARG D CA 1
ATOM 3982 C C . ARG E 1 12 ? -71.330 -20.474 -57.048 1.00 15.13 12 ARG D C 1
ATOM 3983 O O . ARG E 1 12 ? -71.909 -19.428 -56.745 1.00 15.40 12 ARG D O 1
ATOM 3991 N N . LEU E 1 13 ? -71.935 -21.475 -57.672 1.00 14.26 13 LEU D N 1
ATOM 3992 C CA . LEU E 1 13 ? -73.346 -21.408 -58.022 1.00 17.14 13 LEU D CA 1
ATOM 3993 C C . LEU E 1 13 ? -74.172 -21.383 -56.749 1.00 16.62 13 LEU D C 1
ATOM 3994 O O . LEU E 1 13 ? -75.066 -20.555 -56.577 1.00 19.49 13 LEU D O 1
ATOM 3999 N N . ALA E 1 14 ? -73.845 -22.298 -55.851 1.00 15.15 14 ALA D N 1
ATOM 4000 C CA . ALA E 1 14 ? -74.543 -22.398 -54.587 1.00 16.08 14 ALA D CA 1
ATOM 4001 C C . ALA E 1 14 ? -74.473 -21.066 -53.834 1.00 17.87 14 ALA D C 1
ATOM 4002 O O . ALA E 1 14 ? -75.467 -20.612 -53.247 1.00 17.64 14 ALA D O 1
ATOM 4004 N N . GLU E 1 15 ? -73.308 -20.424 -53.870 1.00 16.46 15 GLU D N 1
ATOM 4005 C CA . GLU E 1 15 ? -73.152 -19.146 -53.189 1.00 17.73 15 GLU D CA 1
ATOM 4006 C C . GLU E 1 15 ? -74.089 -18.077 -53.743 1.00 15.65 15 GLU D C 1
ATOM 4007 O O . GLU E 1 15 ? -74.722 -17.347 -52.976 1.00 17.23 15 GLU D O 1
ATOM 4013 N N . GLN E 1 16 ? -74.160 -17.988 -55.070 1.00 18.66 16 GLN D N 1
ATOM 4014 C CA A GLN E 1 16 ? -75.010 -17.010 -55.738 0.65 19.50 16 GLN D CA 1
ATOM 4015 C CA B GLN E 1 16 ? -75.009 -17.005 -55.732 0.35 19.35 16 GLN D CA 1
ATOM 4016 C C . GLN E 1 16 ? -76.488 -17.269 -55.445 1.00 18.64 16 GLN D C 1
ATOM 4017 O O . GLN E 1 16 ? -77.258 -16.334 -55.272 1.00 19.41 16 GLN D O 1
ATOM 4028 N N . ALA E 1 17 ? -76.861 -18.549 -55.390 1.00 16.34 17 ALA D N 1
ATOM 4029 C CA . ALA E 1 17 ? -78.210 -18.986 -55.003 1.00 19.95 17 ALA D CA 1
ATOM 4030 C C . ALA E 1 17 ? -78.453 -18.959 -53.480 1.00 18.03 17 ALA D C 1
ATOM 4031 O O . ALA E 1 17 ? -79.536 -19.334 -53.014 1.00 18.63 17 ALA D O 1
ATOM 4033 N N . GLU E 1 18 ? -77.450 -18.525 -52.714 1.00 15.52 18 GLU D N 1
ATOM 4034 C CA . GLU E 1 18 ? -77.540 -18.484 -51.247 1.00 18.22 18 GLU D CA 1
ATOM 4035 C C . GLU E 1 18 ? -77.952 -19.838 -50.676 1.00 17.96 18 GLU D C 1
ATOM 4036 O O . GLU E 1 18 ? -78.782 -19.928 -49.757 1.00 17.82 18 GLU D O 1
ATOM 4042 N N . ARG E 1 19 ? -77.372 -20.892 -51.238 1.00 15.12 19 ARG D N 1
ATOM 4043 C CA . ARG E 1 19 ? -77.562 -22.245 -50.723 1.00 16.98 19 ARG D CA 1
ATOM 4044 C C . ARG E 1 19 ? -76.253 -22.703 -50.076 1.00 18.75 19 ARG D C 1
ATOM 4045 O O . ARG E 1 19 ? -75.454 -23.428 -50.682 1.00 16.51 19 ARG D O 1
ATOM 4053 N N . TYR E 1 20 ? -76.030 -22.253 -48.844 1.00 13.83 20 TYR D N 1
ATOM 4054 C CA . TYR E 1 20 ? -74.727 -22.407 -48.217 1.00 17.17 20 TYR D CA 1
ATOM 4055 C C . TYR E 1 20 ? -74.424 -23.827 -47.733 1.00 20.31 20 TYR D C 1
ATOM 4056 O O . TYR E 1 20 ? -73.241 -24.205 -47.656 1.00 18.33 20 TYR D O 1
ATOM 4065 N N . ASP E 1 21 ? -75.455 -24.622 -47.437 1.00 15.00 21 ASP D N 1
ATOM 4066 C CA . ASP E 1 21 ? -75.230 -26.039 -47.150 1.00 16.99 21 ASP D CA 1
ATOM 4067 C C . ASP E 1 21 ? -74.616 -26.730 -48.383 1.00 19.03 21 ASP D C 1
ATOM 4068 O O . ASP E 1 21 ? -73.667 -27.498 -48.267 1.00 18.35 21 ASP D O 1
ATOM 4073 N N . ASP E 1 22 ? -75.193 -26.469 -49.551 1.00 14.21 22 ASP D N 1
ATOM 4074 C CA . ASP E 1 22 ? -74.669 -26.974 -50.821 1.00 15.31 22 ASP D CA 1
ATOM 4075 C C . ASP E 1 22 ? -73.249 -26.508 -51.062 1.00 14.78 22 ASP D C 1
ATOM 4076 O O . ASP E 1 22 ? -72.399 -27.275 -51.499 1.00 13.51 22 ASP D O 1
ATOM 4081 N N . MET E 1 23 ? -73.029 -25.223 -50.823 1.00 12.35 23 MET D N 1
ATOM 4082 C CA . MET E 1 23 ? -71.739 -24.599 -51.026 1.00 13.17 23 MET D CA 1
ATOM 4083 C C . MET E 1 23 ? -70.650 -25.277 -50.194 1.00 17.28 23 MET D C 1
ATOM 4084 O O . MET E 1 23 ? -69.556 -25.544 -50.702 1.00 15.52 23 MET D O 1
ATOM 4089 N N . ALA E 1 24 ? -70.949 -25.551 -48.922 1.00 17.80 24 ALA D N 1
ATOM 4090 C CA . ALA E 1 24 ? -69.978 -26.164 -48.024 1.00 17.08 24 ALA D CA 1
ATOM 4091 C C . ALA E 1 24 ? -69.730 -27.609 -48.409 1.00 19.55 24 ALA D C 1
ATOM 4092 O O . ALA E 1 24 ? -68.584 -28.069 -48.411 1.00 16.15 24 ALA D O 1
ATOM 4094 N N . ALA E 1 25 ? -70.808 -28.317 -48.745 1.00 17.76 25 ALA D N 1
ATOM 4095 C CA . ALA E 1 25 ? -70.707 -29.724 -49.136 1.00 18.57 25 ALA D CA 1
ATOM 4096 C C . ALA E 1 25 ? -69.822 -29.862 -50.371 1.00 18.12 25 ALA D C 1
ATOM 4097 O O . ALA E 1 25 ? -69.056 -30.824 -50.504 1.00 19.24 25 ALA D O 1
ATOM 4099 N N . ALA E 1 26 ? -69.923 -28.902 -51.277 1.00 15.03 26 ALA D N 1
ATOM 4100 C CA . ALA E 1 26 ? -69.108 -28.954 -52.483 1.00 16.63 26 ALA D CA 1
ATOM 4101 C C . ALA E 1 26 ? -67.631 -28.672 -52.158 1.00 15.97 26 ALA D C 1
ATOM 4102 O O . ALA E 1 26 ? -66.739 -29.361 -52.653 1.00 15.91 26 ALA D O 1
ATOM 4104 N N . MET E 1 27 ? -67.368 -27.671 -51.322 1.00 13.37 27 MET D N 1
ATOM 4105 C CA . MET E 1 27 ? -65.978 -27.328 -51.020 1.00 14.98 27 MET D CA 1
ATOM 4106 C C . MET E 1 27 ? -65.358 -28.379 -50.095 1.00 15.79 27 MET D C 1
ATOM 4107 O O . MET E 1 27 ? -64.140 -28.609 -50.116 1.00 17.35 27 MET D O 1
ATOM 4112 N N . LYS E 1 28 ? -66.206 -29.038 -49.311 1.00 14.05 28 LYS D N 1
ATOM 4113 C CA . LYS E 1 28 ? -65.798 -30.221 -48.558 1.00 17.20 28 LYS D CA 1
ATOM 4114 C C . LYS E 1 28 ? -65.308 -31.332 -49.495 1.00 18.62 28 LYS D C 1
ATOM 4115 O O . LYS E 1 28 ? -64.250 -31.908 -49.272 1.00 19.54 28 LYS D O 1
ATOM 4121 N N . ASN E 1 29 ? -66.078 -31.624 -50.545 1.00 20.49 29 ASN D N 1
ATOM 4122 C CA . ASN E 1 29 ? -65.651 -32.609 -51.543 1.00 20.45 29 ASN D CA 1
ATOM 4123 C C . ASN E 1 29 ? -64.361 -32.199 -52.237 1.00 17.91 29 ASN D C 1
ATOM 4124 O O . ASN E 1 29 ? -63.473 -33.030 -52.433 1.00 17.72 29 ASN D O 1
ATOM 4129 N N . VAL E 1 30 ? -64.271 -30.926 -52.625 1.00 15.74 30 VAL D N 1
ATOM 4130 C CA . VAL E 1 30 ? -63.069 -30.396 -53.262 1.00 17.09 30 VAL D CA 1
ATOM 4131 C C . VAL E 1 30 ? -61.839 -30.612 -52.372 1.00 20.94 30 VAL D C 1
ATOM 4132 O O . VAL E 1 30 ? -60.794 -31.081 -52.847 1.00 20.08 30 VAL D O 1
ATOM 4136 N N . THR E 1 31 ? -61.968 -30.273 -51.086 1.00 16.27 31 THR D N 1
ATOM 4137 C CA . THR E 1 31 ? -60.860 -30.413 -50.135 1.00 17.40 31 THR D CA 1
ATOM 4138 C C . THR E 1 31 ? -60.400 -31.867 -49.999 1.00 18.81 31 THR D C 1
ATOM 4139 O O . THR E 1 31 ? -59.205 -32.147 -49.922 1.00 18.21 31 THR D O 1
ATOM 4143 N N . GLU E 1 32 ? -61.360 -32.789 -49.979 1.00 19.10 32 GLU D N 1
ATOM 4144 C CA . GLU E 1 32 ? -61.063 -34.199 -49.775 1.00 15.63 32 GLU D CA 1
ATOM 4145 C C . GLU E 1 32 ? -60.334 -34.856 -50.968 1.00 22.04 32 GLU D C 1
ATOM 4146 O O . GLU E 1 32 ? -59.808 -35.970 -50.849 1.00 20.67 32 GLU D O 1
ATOM 4152 N N . LEU E 1 33 ? -60.273 -34.155 -52.098 1.00 18.50 33 LEU D N 1
ATOM 4153 C CA . LEU E 1 33 ? -59.498 -34.624 -53.240 1.00 25.01 33 LEU D CA 1
ATOM 4154 C C . LEU E 1 33 ? -57.998 -34.484 -52.980 1.00 25.85 33 LEU D C 1
ATOM 4155 O O . LEU E 1 33 ? -57.186 -34.966 -53.764 1.00 23.51 33 LEU D O 1
ATOM 4160 N N . ASN E 1 34 ? -57.652 -33.811 -51.882 1.00 20.77 34 ASN D N 1
ATOM 4161 C CA . ASN E 1 34 ? -56.277 -33.728 -51.383 1.00 22.87 34 ASN D CA 1
ATOM 4162 C C . ASN E 1 34 ? -55.352 -32.901 -52.272 1.00 24.68 34 ASN D C 1
ATOM 4163 O O . ASN E 1 34 ? -54.136 -33.001 -52.159 1.00 28.72 34 ASN D O 1
ATOM 4168 N N . GLU E 1 35 ? -55.913 -32.083 -53.156 1.00 21.61 35 GLU D N 1
ATOM 4169 C CA . GLU E 1 35 ? -55.130 -31.021 -53.785 1.00 26.87 35 GLU D CA 1
ATOM 4170 C C . GLU E 1 35 ? -55.296 -29.759 -52.956 1.00 24.60 35 GLU D C 1
ATOM 4171 O O . GLU E 1 35 ? -56.380 -29.524 -52.412 1.00 22.97 35 GLU D O 1
ATOM 4177 N N . PRO E 1 36 ? -54.241 -28.931 -52.872 1.00 26.04 36 PRO D N 1
ATOM 4178 C CA . PRO E 1 36 ? -54.306 -27.711 -52.057 1.00 23.32 36 PRO D CA 1
ATOM 4179 C C . PRO E 1 36 ? -55.309 -26.727 -52.643 1.00 23.66 36 PRO D C 1
ATOM 4180 O O . PRO E 1 36 ? -55.552 -26.758 -53.845 1.00 22.09 36 PRO D O 1
ATOM 4184 N N . LEU E 1 37 ? -55.894 -25.880 -51.807 1.00 15.94 37 LEU D N 1
ATOM 4185 C CA . LEU E 1 37 ? -56.862 -24.908 -52.286 1.00 17.94 37 LEU D CA 1
ATOM 4186 C C . LEU E 1 37 ? -56.149 -23.653 -52.764 1.00 19.27 37 LEU D C 1
ATOM 4187 O O . LEU E 1 37 ? -55.167 -23.233 -52.167 1.00 19.30 37 LEU D O 1
ATOM 4192 N N . SER E 1 38 ? -56.646 -23.047 -53.834 1.00 19.05 38 SER D N 1
ATOM 4193 C CA . SER E 1 38 ? -56.199 -21.705 -54.195 1.00 21.12 38 SER D CA 1
ATOM 4194 C C . SER E 1 38 ? -56.792 -20.707 -53.204 1.00 21.84 38 SER D C 1
ATOM 4195 O O . SER E 1 38 ? -57.703 -21.047 -52.436 1.00 19.45 38 SER D O 1
ATOM 4198 N N . ASN E 1 39 ? -56.290 -19.478 -53.221 1.00 19.17 39 ASN D N 1
ATOM 4199 C CA . ASN E 1 39 ? -56.804 -18.456 -52.325 1.00 23.27 39 ASN D CA 1
ATOM 4200 C C . ASN E 1 39 ? -58.315 -18.263 -52.548 1.00 21.74 39 ASN D C 1
ATOM 4201 O O . ASN E 1 39 ? -59.072 -18.086 -51.597 1.00 16.90 39 ASN D O 1
ATOM 4206 N N . GLU E 1 40 ? -58.758 -18.346 -53.796 1.00 20.22 40 GLU D N 1
ATOM 4207 C CA . GLU E 1 40 ? -60.181 -18.199 -54.083 1.00 20.57 40 GLU D CA 1
ATOM 4208 C C . GLU E 1 40 ? -60.988 -19.391 -53.555 1.00 20.38 40 GLU D C 1
ATOM 4209 O O . GLU E 1 40 ? -62.068 -19.215 -53.004 1.00 17.66 40 GLU D O 1
ATOM 4215 N N . GLU E 1 41 ? -60.465 -20.602 -53.728 1.00 18.93 41 GLU D N 1
ATOM 4216 C CA . GLU E 1 41 ? -61.135 -21.799 -53.234 1.00 16.21 41 GLU D CA 1
ATOM 4217 C C . GLU E 1 41 ? -61.193 -21.803 -51.710 1.00 19.89 41 GLU D C 1
ATOM 4218 O O . GLU E 1 41 ? -62.178 -22.247 -51.098 1.00 17.35 41 GLU D O 1
ATOM 4224 N N . ARG E 1 42 ? -60.127 -21.292 -51.110 1.00 16.28 42 ARG D N 1
ATOM 4225 C CA . ARG E 1 42 ? -60.038 -21.103 -49.667 1.00 19.45 42 ARG D CA 1
ATOM 4226 C C . ARG E 1 42 ? -61.083 -20.116 -49.169 1.00 18.04 42 ARG D C 1
ATOM 4227 O O . ARG E 1 42 ? -61.669 -20.308 -48.107 1.00 14.74 42 ARG D O 1
ATOM 4235 N N . ASN E 1 43 ? -61.284 -19.035 -49.920 1.00 16.80 43 ASN D N 1
ATOM 4236 C CA . ASN E 1 43 ? -62.346 -18.095 -49.609 1.00 16.16 43 ASN D CA 1
ATOM 4237 C C . ASN E 1 43 ? -63.727 -18.764 -49.677 1.00 19.36 43 ASN D C 1
ATOM 4238 O O . ASN E 1 43 ? -64.590 -18.512 -48.835 1.00 17.85 43 ASN D O 1
ATOM 4243 N N . LEU E 1 44 ? -63.933 -19.614 -50.678 1.00 15.51 44 LEU D N 1
ATOM 4244 C CA . LEU E 1 44 ? -65.227 -20.283 -50.853 1.00 17.61 44 LEU D CA 1
ATOM 4245 C C . LEU E 1 44 ? -65.535 -21.231 -49.697 1.00 15.18 44 LEU D C 1
ATOM 4246 O O . LEU E 1 44 ? -66.642 -21.230 -49.154 1.00 17.78 44 LEU D O 1
ATOM 4251 N N . LEU E 1 45 ? -64.551 -22.041 -49.326 1.00 13.72 45 LEU D N 1
ATOM 4252 C CA . LEU E 1 45 ? -64.658 -22.903 -48.147 1.00 16.66 45 LEU D CA 1
ATOM 4253 C C . LEU E 1 45 ? -65.018 -22.111 -46.895 1.00 16.89 45 LEU D C 1
ATOM 4254 O O . LEU E 1 45 ? -65.910 -22.484 -46.129 1.00 15.98 45 LEU D O 1
ATOM 4259 N N . SER E 1 46 ? -64.287 -21.023 -46.679 1.00 15.94 46 SER D N 1
ATOM 4260 C CA . SER E 1 46 ? -64.430 -20.252 -45.453 1.00 17.27 46 SER D CA 1
ATOM 4261 C C . SER E 1 46 ? -65.787 -19.532 -45.404 1.00 16.73 46 SER D C 1
ATOM 4262 O O . SER E 1 46 ? -66.443 -19.528 -44.377 1.00 14.01 46 SER D O 1
ATOM 4265 N N . VAL E 1 47 ? -66.196 -18.923 -46.512 1.00 15.93 47 VAL D N 1
ATOM 4266 C CA . VAL E 1 47 ? -67.516 -18.287 -46.578 1.00 15.82 47 VAL D CA 1
ATOM 4267 C C . VAL E 1 47 ? -68.648 -19.304 -46.398 1.00 15.81 47 VAL D C 1
ATOM 4268 O O . VAL E 1 47 ? -69.606 -19.063 -45.658 1.00 16.62 47 VAL D O 1
ATOM 4272 N N . ALA E 1 48 ? -68.530 -20.445 -47.068 1.00 13.20 48 ALA D N 1
ATOM 4273 C CA . ALA E 1 48 ? -69.554 -21.470 -46.998 1.00 11.65 48 ALA D CA 1
ATOM 4274 C C . ALA E 1 48 ? -69.783 -21.896 -45.560 1.00 18.21 48 ALA D C 1
ATOM 4275 O O . ALA E 1 48 ? -70.903 -21.810 -45.043 1.00 15.23 48 ALA D O 1
ATOM 4277 N N . TYR E 1 49 ? -68.723 -22.341 -44.896 1.00 14.26 49 TYR D N 1
ATOM 4278 C CA . TYR E 1 49 ? -68.903 -22.859 -43.555 1.00 14.09 49 TYR D CA 1
ATOM 4279 C C . TYR E 1 49 ? -69.273 -21.777 -42.563 1.00 14.22 49 TYR D C 1
ATOM 4280 O O . TYR E 1 49 ? -70.022 -22.037 -41.635 1.00 17.08 49 TYR D O 1
ATOM 4289 N N . LYS E 1 50 ? -68.806 -20.556 -42.783 1.00 14.54 50 LYS D N 1
ATOM 4290 C CA . LYS E 1 50 ? -69.174 -19.463 -41.886 1.00 17.89 50 LYS D CA 1
ATOM 4291 C C . LYS E 1 50 ? -70.683 -19.206 -41.932 1.00 17.65 50 LYS D C 1
ATOM 4292 O O . LYS E 1 50 ? -71.308 -18.939 -40.911 1.00 14.73 50 LYS D O 1
ATOM 4298 N N . ASN E 1 51 ? -71.272 -19.295 -43.117 1.00 15.83 51 ASN D N 1
ATOM 4299 C CA . ASN E 1 51 ? -72.717 -19.141 -43.213 1.00 19.49 51 ASN D CA 1
ATOM 4300 C C . ASN E 1 51 ? -73.469 -20.331 -42.631 1.00 17.24 51 ASN D C 1
ATOM 4301 O O . ASN E 1 51 ? -74.506 -20.167 -41.993 1.00 18.65 51 ASN D O 1
ATOM 4306 N N . VAL E 1 52 ? -72.949 -21.528 -42.849 1.00 16.25 52 VAL D N 1
ATOM 4307 C CA . VAL E 1 52 ? -73.623 -22.714 -42.347 1.00 15.05 52 VAL D CA 1
ATOM 4308 C C . VAL E 1 52 ? -73.590 -22.721 -40.816 1.00 17.96 52 VAL D C 1
ATOM 4309 O O . VAL E 1 52 ? -74.625 -22.872 -40.178 1.00 14.32 52 VAL D O 1
ATOM 4313 N N . VAL E 1 53 ? -72.420 -22.509 -40.221 1.00 14.37 53 VAL D N 1
ATOM 4314 C CA . VAL E 1 53 ? -72.347 -22.544 -38.772 1.00 17.22 53 VAL D CA 1
ATOM 4315 C C . VAL E 1 53 ? -73.019 -21.295 -38.205 1.00 18.06 53 VAL D C 1
ATOM 4316 O O . VAL E 1 53 ? -73.642 -21.354 -37.144 1.00 13.33 53 VAL D O 1
ATOM 4320 N N . GLY E 1 54 ? -72.928 -20.182 -38.935 1.00 16.40 54 GLY D N 1
ATOM 4321 C CA . GLY E 1 54 ? -73.458 -18.910 -38.464 1.00 16.74 54 GLY D CA 1
ATOM 4322 C C . GLY E 1 54 ? -74.973 -18.937 -38.313 1.00 18.59 54 GLY D C 1
ATOM 4323 O O . GLY E 1 54 ? -75.526 -18.351 -37.384 1.00 15.03 54 GLY D O 1
ATOM 4324 N N . ALA E 1 55 ? -75.645 -19.608 -39.246 1.00 17.61 55 ALA D N 1
ATOM 4325 C CA . ALA E 1 55 ? -77.097 -19.776 -39.163 1.00 20.72 55 ALA D CA 1
ATOM 4326 C C . ALA E 1 55 ? -77.452 -20.490 -37.870 1.00 18.62 55 ALA D C 1
ATOM 4327 O O . ALA E 1 55 ? -78.427 -20.138 -37.205 1.00 17.85 55 ALA D O 1
ATOM 4329 N N . ARG E 1 56 ? -76.650 -21.486 -37.515 1.00 18.69 56 ARG D N 1
ATOM 4330 C CA . ARG E 1 56 ? -76.908 -22.261 -36.314 1.00 19.14 56 ARG D CA 1
ATOM 4331 C C . ARG E 1 56 ? -76.572 -21.479 -35.045 1.00 19.55 56 ARG D C 1
ATOM 4332 O O . ARG E 1 56 ? -77.263 -21.621 -34.047 1.00 19.39 56 ARG D O 1
ATOM 4340 N N . ARG E 1 57 ? -75.511 -20.674 -35.073 1.00 19.06 57 ARG D N 1
ATOM 4341 C CA . ARG E 1 57 ? -75.183 -19.816 -33.932 1.00 17.81 57 ARG D CA 1
ATOM 4342 C C . ARG E 1 57 ? -76.301 -18.798 -33.694 1.00 19.58 57 ARG D C 1
ATOM 4343 O O . ARG E 1 57 ? -76.707 -18.564 -32.561 1.00 19.55 57 ARG D O 1
ATOM 4351 N N . SER E 1 58 ? -76.787 -18.190 -34.767 1.00 17.47 58 SER D N 1
ATOM 4352 C CA . SER E 1 58 ? -77.881 -17.241 -34.655 1.00 20.46 58 SER D CA 1
ATOM 4353 C C . SER E 1 58 ? -79.122 -17.916 -34.057 1.00 17.76 58 SER D C 1
ATOM 4354 O O . SER E 1 58 ? -79.739 -17.381 -33.144 1.00 18.95 58 SER D O 1
ATOM 4357 N N . SER E 1 59 ? -79.463 -19.097 -34.561 1.00 18.03 59 SER D N 1
ATOM 4358 C CA . SER E 1 59 ? -80.628 -19.835 -34.087 1.00 18.87 59 SER D CA 1
ATOM 4359 C C . SER E 1 59 ? -80.495 -20.240 -32.624 1.00 24.57 59 SER D C 1
ATOM 4360 O O . SER E 1 59 ? -81.460 -20.179 -31.849 1.00 19.54 59 SER D O 1
ATOM 4363 N N . TRP E 1 60 ? -79.297 -20.696 -32.266 1.00 20.50 60 TRP D N 1
ATOM 4364 C CA . TRP E 1 60 ? -79.025 -21.179 -30.918 1.00 18.25 60 TRP D CA 1
ATOM 4365 C C . TRP E 1 60 ? -79.163 -20.055 -29.913 1.00 20.97 60 TRP D C 1
ATOM 4366 O O . TRP E 1 60 ? -79.686 -20.249 -28.806 1.00 22.40 60 TRP D O 1
ATOM 4377 N N . ARG E 1 61 ? -78.696 -18.873 -30.297 1.00 19.22 61 ARG D N 1
ATOM 4378 C CA . ARG E 1 61 ? -78.833 -17.702 -29.442 1.00 20.24 61 ARG D CA 1
ATOM 4379 C C . ARG E 1 61 ? -80.309 -17.338 -29.224 1.00 25.42 61 ARG D C 1
ATOM 4380 O O . ARG E 1 61 ? -80.713 -17.015 -28.106 1.00 24.05 61 ARG D O 1
ATOM 4388 N N . VAL E 1 62 ? -81.114 -17.401 -30.283 1.00 22.33 62 VAL D N 1
ATOM 4389 C CA . VAL E 1 62 ? -82.547 -17.131 -30.150 1.00 22.31 62 VAL D CA 1
ATOM 4390 C C . VAL E 1 62 ? -83.200 -18.101 -29.175 1.00 22.90 62 VAL D C 1
ATOM 4391 O O . VAL E 1 62 ? -83.835 -17.695 -28.200 1.00 25.63 62 VAL D O 1
ATOM 4395 N N . ILE E 1 63 ? -83.023 -19.389 -29.428 1.00 20.70 63 ILE D N 1
ATOM 4396 C CA . ILE E 1 63 ? -83.659 -20.402 -28.609 1.00 18.56 63 ILE D CA 1
ATOM 4397 C C . ILE E 1 63 ? -83.164 -20.332 -27.159 1.00 25.44 63 ILE D C 1
ATOM 4398 O O . ILE E 1 63 ? -83.952 -20.416 -26.222 1.00 22.89 63 ILE D O 1
ATOM 4403 N N . SER E 1 64 ? -81.860 -20.163 -26.977 1.00 20.47 64 SER D N 1
ATOM 4404 C CA . SER E 1 64 ? -81.287 -20.041 -25.641 1.00 28.62 64 SER D CA 1
ATOM 4405 C C . SER E 1 64 ? -81.905 -18.863 -24.882 1.00 29.70 64 SER D C 1
ATOM 4406 O O . SER E 1 64 ? -82.260 -18.990 -23.714 1.00 35.10 64 SER D O 1
ATOM 4409 N N . SER E 1 65 ? -82.050 -17.729 -25.558 1.00 30.94 65 SER D N 1
ATOM 4410 C CA . SER E 1 65 ? -82.630 -16.538 -24.946 1.00 27.04 65 SER D CA 1
ATOM 4411 C C . SER E 1 65 ? -84.088 -16.758 -24.529 1.00 38.34 65 SER D C 1
ATOM 4412 O O . SER E 1 65 ? -84.509 -16.340 -23.450 1.00 31.53 65 SER D O 1
ATOM 4415 N N . ILE E 1 66 ? -84.857 -17.403 -25.400 1.00 30.93 66 ILE D N 1
ATOM 4416 C CA . ILE E 1 66 ? -86.230 -17.763 -25.075 1.00 33.52 66 ILE D CA 1
ATOM 4417 C C . ILE E 1 66 ? -86.241 -18.653 -23.841 1.00 35.98 66 ILE D C 1
ATOM 4418 O O . ILE E 1 66 ? -87.017 -18.434 -22.918 1.00 38.97 66 ILE D O 1
ATOM 4423 N N . GLU E 1 67 ? -85.360 -19.645 -23.829 1.00 32.84 67 GLU D N 1
ATOM 4424 C CA . GLU E 1 67 ? -85.300 -20.614 -22.746 1.00 40.42 67 GLU D CA 1
ATOM 4425 C C . GLU E 1 67 ? -85.059 -19.937 -21.399 1.00 42.01 67 GLU D C 1
ATOM 4426 O O . GLU E 1 67 ? -85.646 -20.309 -20.391 1.00 43.89 67 GLU D O 1
ATOM 4432 N N . GLN E 1 68 ? -84.214 -18.917 -21.413 1.00 39.97 68 GLN D N 1
ATOM 4433 C CA . GLN E 1 68 ? -83.862 -18.167 -20.219 1.00 45.26 68 GLN D CA 1
ATOM 4434 C C . GLN E 1 68 ? -84.953 -17.182 -19.803 1.00 50.19 68 GLN D C 1
ATOM 4435 O O . GLN E 1 68 ? -84.988 -16.731 -18.657 1.00 55.81 68 GLN D O 1
ATOM 4441 N N . LYS E 1 69 ? -85.839 -16.840 -20.730 1.00 41.67 69 LYS D N 1
ATOM 4442 C CA . LYS E 1 69 ? -86.908 -15.898 -20.427 1.00 47.75 69 LYS D CA 1
ATOM 4443 C C . LYS E 1 69 ? -88.236 -16.594 -20.161 1.00 50.17 69 LYS D C 1
ATOM 4444 O O . LYS E 1 69 ? -89.269 -15.935 -20.070 1.00 58.03 69 LYS D O 1
ATOM 4450 N N . THR E 1 70 ? -88.218 -17.916 -20.028 1.00 44.83 70 THR D N 1
ATOM 4451 C CA . THR E 1 70 ? -89.466 -18.643 -19.828 1.00 56.24 70 THR D CA 1
ATOM 4452 C C . THR E 1 70 ? -89.618 -19.161 -18.399 1.00 65.26 70 THR D C 1
ATOM 4453 O O . THR E 1 70 ? -88.800 -19.953 -17.915 1.00 59.75 70 THR D O 1
ATOM 4457 N N . SER E 1 71 ? -90.687 -18.705 -17.744 1.00 68.92 71 SER D N 1
ATOM 4458 C CA . SER E 1 71 ? -90.975 -19.037 -16.349 1.00 68.93 71 SER D CA 1
ATOM 4459 C C . SER E 1 71 ? -91.243 -20.526 -16.161 1.00 70.70 71 SER D C 1
ATOM 4460 O O . SER E 1 71 ? -91.906 -21.160 -16.985 1.00 69.82 71 SER D O 1
ATOM 4463 N N . ALA E 1 72 ? -90.734 -21.062 -15.055 1.00 72.47 72 ALA D N 1
ATOM 4464 C CA . ALA E 1 72 ? -90.745 -22.497 -14.776 1.00 74.44 72 ALA D CA 1
ATOM 4465 C C . ALA E 1 72 ? -92.039 -23.310 -14.768 1.00 76.61 72 ALA D C 1
ATOM 4466 O O . ALA E 1 72 ? -92.271 -24.161 -15.632 1.00 74.80 72 ALA D O 1
ATOM 4468 N N . ASP E 1 73 ? -92.875 -23.043 -13.773 1.00 81.22 73 ASP D N 1
ATOM 4469 C CA . ASP E 1 73 ? -94.043 -23.874 -13.512 1.00 82.58 73 ASP D CA 1
ATOM 4470 C C . ASP E 1 73 ? -95.228 -23.158 -14.149 1.00 80.14 73 ASP D C 1
ATOM 4471 O O . ASP E 1 73 ? -95.276 -21.928 -14.195 1.00 75.71 73 ASP D O 1
ATOM 4476 N N . GLY E 1 74 ? -96.179 -23.954 -14.631 1.00 73.58 74 GLY D N 1
ATOM 4477 C CA . GLY E 1 74 ? -97.243 -23.467 -15.484 1.00 68.67 74 GLY D CA 1
ATOM 4478 C C . GLY E 1 74 ? -96.775 -23.618 -16.918 1.00 75.03 74 GLY D C 1
ATOM 4479 O O . GLY E 1 74 ? -97.505 -23.322 -17.863 1.00 78.32 74 GLY D O 1
ATOM 4480 N N . ASN E 1 75 ? -95.542 -24.093 -17.069 1.00 76.31 75 ASN D N 1
ATOM 4481 C CA . ASN E 1 75 ? -94.916 -24.252 -18.373 1.00 69.42 75 ASN D CA 1
ATOM 4482 C C . ASN E 1 75 ? -94.049 -25.503 -18.403 1.00 67.81 75 ASN D C 1
ATOM 4483 O O . ASN E 1 75 ? -92.884 -25.452 -18.801 1.00 61.80 75 ASN D O 1
ATOM 4488 N N . GLU E 1 76 ? -94.622 -26.625 -17.976 1.00 75.24 76 GLU D N 1
ATOM 4489 C CA . GLU E 1 76 ? -93.857 -27.863 -17.832 1.00 73.31 76 GLU D CA 1
ATOM 4490 C C . GLU E 1 76 ? -93.217 -28.290 -19.131 1.00 61.21 76 GLU D C 1
ATOM 4491 O O . GLU E 1 76 ? -91.996 -28.255 -19.304 1.00 60.96 76 GLU D O 1
ATOM 4497 N N . LYS E 1 77 ? -94.081 -28.720 -20.035 1.00 64.51 77 LYS D N 1
ATOM 4498 C CA . LYS E 1 77 ? -93.663 -29.464 -21.198 1.00 63.16 77 LYS D CA 1
ATOM 4499 C C . LYS E 1 77 ? -93.333 -28.481 -22.321 1.00 53.33 77 LYS D C 1
ATOM 4500 O O . LYS E 1 77 ? -92.929 -28.880 -23.413 1.00 51.11 77 LYS D O 1
ATOM 4506 N N . LYS E 1 78 ? -93.511 -27.190 -22.043 1.00 49.58 78 LYS D N 1
ATOM 4507 C CA . LYS E 1 78 ? -93.058 -26.149 -22.961 1.00 49.63 78 LYS D CA 1
ATOM 4508 C C . LYS E 1 78 ? -91.549 -25.940 -22.805 1.00 50.38 78 LYS D C 1
ATOM 4509 O O . LYS E 1 78 ? -90.848 -25.683 -23.781 1.00 40.38 78 LYS D O 1
ATOM 4515 N N . ILE E 1 79 ? -91.048 -26.060 -21.578 1.00 44.93 79 ILE D N 1
ATOM 4516 C CA . ILE E 1 79 ? -89.623 -25.883 -21.334 1.00 44.83 79 ILE D CA 1
ATOM 4517 C C . ILE E 1 79 ? -88.857 -27.096 -21.847 1.00 40.52 79 ILE D C 1
ATOM 4518 O O . ILE E 1 79 ? -87.750 -26.966 -22.370 1.00 36.41 79 ILE D O 1
ATOM 4523 N N . GLU E 1 80 ? -89.458 -28.274 -21.723 1.00 34.83 80 GLU D N 1
ATOM 4524 C CA . GLU E 1 80 ? -88.791 -29.486 -22.177 1.00 40.66 80 GLU D CA 1
ATOM 4525 C C . GLU E 1 80 ? -88.648 -29.491 -23.707 1.00 43.31 80 GLU D C 1
ATOM 4526 O O . GLU E 1 80 ? -87.656 -30.004 -24.244 1.00 33.58 80 GLU D O 1
ATOM 4532 N N . MET E 1 81 ? -89.626 -28.917 -24.408 1.00 33.80 81 MET D N 1
ATOM 4533 C CA . MET E 1 81 ? -89.530 -28.808 -25.852 1.00 31.22 81 MET D CA 1
ATOM 4534 C C . MET E 1 81 ? -88.515 -27.733 -26.244 1.00 30.17 81 MET D C 1
ATOM 4535 O O . MET E 1 81 ? -87.787 -27.896 -27.223 1.00 27.88 81 MET D O 1
ATOM 4540 N N . VAL E 1 82 ? -88.462 -26.637 -25.489 1.00 26.66 82 VAL D N 1
ATOM 4541 C CA . VAL E 1 82 ? -87.498 -25.594 -25.807 1.00 35.87 82 VAL D CA 1
ATOM 4542 C C . VAL E 1 82 ? -86.063 -26.101 -25.626 1.00 34.33 82 VAL D C 1
ATOM 4543 O O . VAL E 1 82 ? -85.217 -25.866 -26.488 1.00 27.20 82 VAL D O 1
ATOM 4547 N N . ARG E 1 83 ? -85.791 -26.803 -24.525 1.00 29.48 83 ARG D N 1
ATOM 4548 C CA . ARG E 1 83 ? -84.456 -27.369 -24.308 1.00 32.69 83 ARG D CA 1
ATOM 4549 C C . ARG E 1 83 ? -84.106 -28.385 -25.386 1.00 30.55 83 ARG D C 1
ATOM 4550 O O . ARG E 1 83 ? -82.997 -28.383 -25.906 1.00 31.28 83 ARG D O 1
ATOM 4558 N N . ALA E 1 84 ? -85.051 -29.253 -25.720 1.00 28.03 84 ALA D N 1
ATOM 4559 C CA . ALA E 1 84 ? -84.800 -30.276 -26.723 1.00 30.13 84 ALA D CA 1
ATOM 4560 C C . ALA E 1 84 ? -84.545 -29.654 -28.105 1.00 31.16 84 ALA D C 1
ATOM 4561 O O . ALA E 1 84 ? -83.752 -30.176 -28.893 1.00 28.60 84 ALA D O 1
ATOM 4563 N N . TYR E 1 85 ? -85.210 -28.541 -28.397 1.00 23.56 85 TYR D N 1
ATOM 4564 C CA . TYR E 1 85 ? -85.012 -27.898 -29.689 1.00 28.30 85 TYR D CA 1
ATOM 4565 C C . TYR E 1 85 ? -83.627 -27.247 -29.717 1.00 27.40 85 TYR D C 1
ATOM 4566 O O . TYR E 1 85 ? -82.920 -27.323 -30.722 1.00 22.63 85 TYR D O 1
ATOM 4575 N N . ARG E 1 86 ? -83.247 -26.625 -28.604 1.00 22.71 86 ARG D N 1
ATOM 4576 C CA . ARG E 1 86 ? -81.921 -26.049 -28.467 1.00 26.63 86 ARG D CA 1
ATOM 4577 C C . ARG E 1 86 ? -80.848 -27.130 -28.629 1.00 28.37 86 ARG D C 1
ATOM 4578 O O . ARG E 1 86 ? -79.843 -26.925 -29.311 1.00 24.35 86 ARG D O 1
ATOM 4586 N N . GLU E 1 87 ? -81.068 -28.273 -27.988 1.00 26.82 87 GLU D N 1
ATOM 4587 C CA . GLU E 1 87 ? -80.166 -29.409 -28.108 1.00 25.85 87 GLU D CA 1
ATOM 4588 C C . GLU E 1 87 ? -80.051 -29.889 -29.545 1.00 25.99 87 GLU D C 1
ATOM 4589 O O . GLU E 1 87 ? -78.974 -30.303 -29.970 1.00 23.12 87 GLU D O 1
ATOM 4595 N N . LYS E 1 88 ? -81.157 -29.845 -30.285 1.00 21.42 88 LYS D N 1
ATOM 4596 C CA . LYS E 1 88 ? -81.149 -30.219 -31.699 1.00 21.04 88 LYS D CA 1
ATOM 4597 C C . LYS E 1 88 ? -80.204 -29.336 -32.506 1.00 21.19 88 LYS D C 1
ATOM 4598 O O . LYS E 1 88 ? -79.416 -29.831 -33.299 1.00 21.84 88 LYS D O 1
ATOM 4604 N N . ILE E 1 89 ? -80.324 -28.026 -32.310 1.00 20.63 89 ILE D N 1
ATOM 4605 C CA . ILE E 1 89 ? -79.482 -27.034 -32.970 1.00 20.89 89 ILE D CA 1
ATOM 4606 C C . ILE E 1 89 ? -78.019 -27.183 -32.550 1.00 22.28 89 ILE D C 1
ATOM 4607 O O . ILE E 1 89 ? -77.111 -27.098 -33.378 1.00 17.88 89 ILE D O 1
ATOM 4612 N N . GLU E 1 90 ? -77.803 -27.408 -31.256 1.00 21.08 90 GLU D N 1
ATOM 4613 C CA . GLU E 1 90 ? -76.456 -27.608 -30.723 1.00 24.08 90 GLU D CA 1
ATOM 4614 C C . GLU E 1 90 ? -75.751 -28.742 -31.431 1.00 23.72 90 GLU D C 1
ATOM 4615 O O . GLU E 1 90 ? -74.599 -28.611 -31.845 1.00 24.80 90 GLU D O 1
ATOM 4621 N N . LYS E 1 91 ? -76.456 -29.859 -31.562 1.00 24.14 91 LYS D N 1
ATOM 4622 C CA . LYS E 1 91 ? -75.915 -31.048 -32.205 1.00 25.98 91 LYS D CA 1
ATOM 4623 C C . LYS E 1 91 ? -75.589 -30.767 -33.676 1.00 24.89 91 LYS D C 1
ATOM 4624 O O . LYS E 1 91 ? -74.614 -31.298 -34.220 1.00 23.38 91 LYS D O 1
ATOM 4630 N N . GLU E 1 92 ? -76.405 -29.942 -34.325 1.00 20.69 92 GLU D N 1
ATOM 4631 C CA . GLU E 1 92 ? -76.128 -29.574 -35.719 1.00 19.16 92 GLU D CA 1
ATOM 4632 C C . GLU E 1 92 ? -74.844 -28.770 -35.790 1.00 17.75 92 GLU D C 1
ATOM 4633 O O . GLU E 1 92 ? -73.969 -29.022 -36.625 1.00 19.65 92 GLU D O 1
ATOM 4639 N N . LEU E 1 93 ? -74.747 -27.792 -34.898 1.00 17.20 93 LEU D N 1
ATOM 4640 C CA . LEU E 1 93 ? -73.584 -26.935 -34.813 1.00 19.89 93 LEU D CA 1
ATOM 4641 C C . LEU E 1 93 ? -72.324 -27.769 -34.594 1.00 21.52 93 LEU D C 1
ATOM 4642 O O . LEU E 1 93 ? -71.306 -27.562 -35.255 1.00 18.44 93 LEU D O 1
ATOM 4647 N N . GLU E 1 94 ? -72.407 -28.726 -33.676 1.00 24.44 94 GLU D N 1
ATOM 4648 C CA . GLU E 1 94 ? -71.272 -29.589 -33.364 1.00 22.91 94 GLU D CA 1
ATOM 4649 C C . GLU E 1 94 ? -70.887 -30.436 -34.585 1.00 25.09 94 GLU D C 1
ATOM 4650 O O . GLU E 1 94 ? -69.700 -30.626 -34.866 1.00 19.31 94 GLU D O 1
ATOM 4656 N N . ALA E 1 95 ? -71.881 -30.918 -35.332 1.00 21.26 95 ALA D N 1
ATOM 4657 C CA . ALA E 1 95 ? -71.601 -31.696 -36.540 1.00 20.02 95 ALA D CA 1
ATOM 4658 C C . ALA E 1 95 ? -70.898 -30.869 -37.628 1.00 21.84 95 ALA D C 1
ATOM 4659 O O . ALA E 1 95 ? -70.036 -31.374 -38.350 1.00 16.98 95 ALA D O 1
ATOM 4661 N N . VAL E 1 96 ? -71.297 -29.609 -37.767 1.00 19.02 96 VAL D N 1
ATOM 4662 C CA . VAL E 1 96 ? -70.692 -28.730 -38.764 1.00 17.73 96 VAL D CA 1
ATOM 4663 C C . VAL E 1 96 ? -69.245 -28.433 -38.370 1.00 21.34 96 VAL D C 1
ATOM 4664 O O . VAL E 1 96 ? -68.323 -28.523 -39.188 1.00 14.66 96 VAL D O 1
ATOM 4668 N N . CYS E 1 97 ? -69.064 -28.089 -37.099 1.00 19.85 97 CYS D N 1
ATOM 4669 C CA . CYS E 1 97 ? -67.750 -27.797 -36.559 1.00 18.13 97 CYS D CA 1
ATOM 4670 C C . CYS E 1 97 ? -66.824 -28.983 -36.727 1.00 18.07 97 CYS D C 1
ATOM 4671 O O . CYS E 1 97 ? -65.678 -28.821 -37.145 1.00 13.99 97 CYS D O 1
ATOM 4674 N N . GLN E 1 98 ? -67.327 -30.173 -36.401 1.00 18.76 98 GLN D N 1
ATOM 4675 C CA . GLN E 1 98 ? -66.543 -31.396 -36.546 1.00 20.76 98 GLN D CA 1
ATOM 4676 C C . GLN E 1 98 ? -66.078 -31.589 -37.992 1.00 18.63 98 GLN D C 1
ATOM 4677 O O . GLN E 1 98 ? -64.920 -31.947 -38.240 1.00 15.70 98 GLN D O 1
ATOM 4683 N N . ASP E 1 99 ? -66.986 -31.358 -38.942 1.00 19.95 99 ASP D N 1
ATOM 4684 C CA . ASP E 1 99 ? -66.664 -31.469 -40.366 1.00 18.44 99 ASP D CA 1
ATOM 4685 C C . ASP E 1 99 ? -65.513 -30.556 -40.760 1.00 18.76 99 ASP D C 1
ATOM 4686 O O . ASP E 1 99 ? -64.569 -30.993 -41.414 1.00 17.09 99 ASP D O 1
ATOM 4691 N N . VAL E 1 100 ? -65.604 -29.288 -40.366 1.00 18.28 100 VAL D N 1
ATOM 4692 C CA . VAL E 1 100 ? -64.548 -28.319 -40.648 1.00 19.08 100 VAL D CA 1
ATOM 4693 C C . VAL E 1 100 ? -63.219 -28.740 -40.004 1.00 17.15 100 VAL D C 1
ATOM 4694 O O . VAL E 1 100 ? -62.178 -28.731 -40.647 1.00 12.80 100 VAL D O 1
ATOM 4698 N N . LEU E 1 101 ? -63.276 -29.125 -38.734 1.00 13.86 101 LEU D N 1
ATOM 4699 C CA . LEU E 1 101 ? -62.067 -29.454 -37.985 1.00 17.47 101 LEU D CA 1
ATOM 4700 C C . LEU E 1 101 ? -61.338 -30.663 -38.588 1.00 16.69 101 LEU D C 1
ATOM 4701 O O . LEU E 1 101 ? -60.109 -30.694 -38.645 1.00 17.70 101 LEU D O 1
ATOM 4706 N N . SER E 1 102 ? -62.097 -31.624 -39.099 1.00 14.43 102 SER D N 1
ATOM 4707 C CA . SER E 1 102 ? -61.500 -32.777 -39.762 1.00 18.47 102 SER D CA 1
ATOM 4708 C C . SER E 1 102 ? -60.855 -32.406 -41.088 1.00 19.97 102 SER D C 1
ATOM 4709 O O . SER E 1 102 ? -59.773 -32.904 -41.416 1.00 15.52 102 SER D O 1
ATOM 4712 N N . LEU E 1 103 ? -61.515 -31.536 -41.849 1.00 14.28 103 LEU D N 1
ATOM 4713 C CA . LEU E 1 103 ? -60.920 -31.029 -43.080 1.00 20.36 103 LEU D CA 1
ATOM 4714 C C . LEU E 1 103 ? -59.575 -30.341 -42.792 1.00 14.97 103 LEU D C 1
ATOM 4715 O O . LEU E 1 103 ? -58.602 -30.574 -43.481 1.00 13.81 103 LEU D O 1
ATOM 4720 N N . LEU E 1 104 ? -59.556 -29.474 -41.786 1.00 15.30 104 LEU D 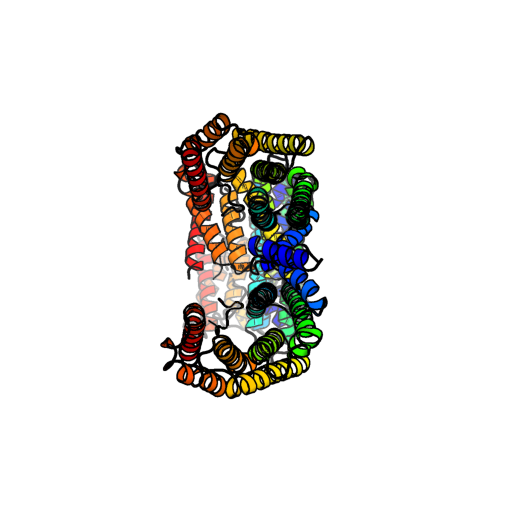N 1
ATOM 4721 C CA . LEU E 1 104 ? -58.346 -28.762 -41.389 1.00 16.33 104 LEU D CA 1
ATOM 4722 C C . LEU E 1 104 ? -57.238 -29.726 -40.960 1.00 15.72 104 LEU D C 1
ATOM 4723 O O . LEU E 1 104 ? -56.099 -29.624 -41.422 1.00 19.11 104 LEU D O 1
ATOM 4728 N N . ASP E 1 105 ? -57.572 -30.676 -40.097 1.00 14.70 105 ASP D N 1
ATOM 4729 C CA . ASP E 1 105 ? -56.576 -31.626 -39.605 1.00 16.26 105 ASP D CA 1
ATOM 4730 C C . ASP E 1 105 ? -56.166 -32.689 -40.624 1.00 19.40 105 ASP D C 1
ATOM 4731 O O . ASP E 1 105 ? -55.005 -33.092 -40.665 1.00 15.88 105 ASP D O 1
ATOM 4736 N N . ASN E 1 106 ? -57.104 -33.151 -41.445 1.00 19.59 106 ASN D N 1
ATOM 4737 C CA . ASN E 1 106 ? -56.802 -34.257 -42.352 1.00 20.77 106 ASN D CA 1
ATOM 4738 C C . ASN E 1 106 ? -56.265 -33.812 -43.699 1.00 20.58 106 ASN D C 1
ATOM 4739 O O . ASN E 1 106 ? -55.687 -34.614 -44.420 1.00 17.47 106 ASN D O 1
ATOM 4744 N N . TYR E 1 107 ? -56.465 -32.545 -44.047 1.00 15.90 107 TYR D N 1
ATOM 4745 C CA . TYR E 1 107 ? -56.046 -32.080 -45.364 1.00 17.96 107 TYR D CA 1
ATOM 4746 C C . TYR E 1 107 ? -55.334 -30.747 -45.305 1.00 16.38 107 TYR D C 1
ATOM 4747 O O . TYR E 1 107 ? -54.185 -30.648 -45.723 1.00 17.05 107 TYR D O 1
ATOM 4756 N N . LEU E 1 108 ? -56.020 -29.731 -44.786 1.00 13.48 108 LEU D N 1
ATOM 4757 C CA . LEU E 1 108 ? -55.654 -28.345 -45.073 1.00 15.44 108 LEU D CA 1
ATOM 4758 C C . LEU E 1 108 ? -54.385 -27.930 -44.338 1.00 18.43 108 LEU D C 1
ATOM 4759 O O . LEU E 1 108 ? -53.412 -27.496 -44.967 1.00 16.22 108 LEU D O 1
ATOM 4764 N N . ILE E 1 109 ? -54.382 -28.065 -43.018 1.00 14.15 109 ILE D N 1
ATOM 4765 C CA . ILE E 1 109 ? -53.180 -27.758 -42.259 1.00 17.07 109 ILE D CA 1
ATOM 4766 C C . ILE E 1 109 ? -52.091 -28.758 -42.629 1.00 18.47 109 ILE D C 1
ATOM 4767 O O . ILE E 1 109 ? -50.937 -28.389 -42.826 1.00 15.86 109 ILE D O 1
ATOM 4772 N N . LYS E 1 110 ? -52.487 -30.018 -42.754 1.00 18.43 110 LYS D N 1
ATOM 4773 C CA . LYS E 1 110 ? -51.559 -31.120 -42.999 1.00 18.84 110 LYS D CA 1
ATOM 4774 C C . LYS E 1 110 ? -50.636 -30.922 -44.202 1.00 17.95 110 LYS D C 1
ATOM 4775 O O . LYS E 1 110 ? -49.453 -31.241 -44.144 1.00 17.91 110 LYS D O 1
ATOM 4781 N N . ASN E 1 111 ? -51.187 -30.412 -45.295 1.00 15.24 111 ASN D N 1
ATOM 4782 C CA . ASN E 1 111 ? -50.446 -30.304 -46.536 1.00 17.55 111 ASN D CA 1
ATOM 4783 C C . ASN E 1 111 ? -49.707 -28.980 -46.660 1.00 15.54 111 ASN D C 1
ATOM 4784 O O . ASN E 1 111 ? -49.081 -28.716 -47.677 1.00 22.64 111 ASN D O 1
ATOM 4789 N N . CYS E 1 112 ? -49.775 -28.140 -45.632 1.00 14.59 112 CYS D N 1
ATOM 4790 C CA . CYS E 1 112 ? -48.950 -26.937 -45.625 1.00 14.38 112 CYS D CA 1
ATOM 4791 C C . CYS E 1 112 ? -47.472 -27.290 -45.457 1.00 13.87 112 CYS D C 1
ATOM 4792 O O . CYS E 1 112 ? -47.095 -27.961 -44.492 1.00 15.51 112 CYS D O 1
ATOM 4795 N N . SER E 1 113 ? -46.639 -26.832 -46.386 1.00 14.06 113 SER D N 1
ATOM 4796 C CA . SER E 1 113 ? -45.201 -27.043 -46.280 1.00 15.81 113 SER D CA 1
ATOM 4797 C C . SER E 1 113 ? -44.623 -26.046 -45.292 1.00 12.66 113 SER D C 1
ATOM 4798 O O . SER E 1 113 ? -45.307 -25.109 -44.876 1.00 11.67 113 SER D O 1
ATOM 4801 N N . GLU E 1 114 ? -43.361 -26.263 -44.937 1.00 12.38 114 GLU D N 1
ATOM 4802 C CA . GLU E 1 114 ? -42.654 -25.479 -43.939 1.00 12.72 114 GLU D CA 1
ATOM 4803 C C . GLU E 1 114 ? -42.839 -23.960 -44.088 1.00 15.31 114 GLU D C 1
ATOM 4804 O O . GLU E 1 114 ? -43.076 -23.260 -43.106 1.00 12.18 114 GLU D O 1
ATOM 4810 N N . THR E 1 115 ? -42.736 -23.444 -45.306 1.00 11.69 115 THR D N 1
ATOM 4811 C CA . THR E 1 115 ? -42.769 -21.994 -45.468 1.00 13.50 115 THR D CA 1
ATOM 4812 C C . THR E 1 115 ? -44.073 -21.469 -46.081 1.00 12.21 115 THR D C 1
ATOM 4813 O O . THR E 1 115 ? -44.139 -20.336 -46.547 1.00 13.72 115 THR D O 1
ATOM 4817 N N . GLN E 1 116 ? -45.122 -22.273 -46.062 1.00 13.27 116 GLN D N 1
ATOM 4818 C CA . GLN E 1 116 ? -46.445 -21.738 -46.390 1.00 12.03 116 GLN D CA 1
ATOM 4819 C C . GLN E 1 116 ? -47.087 -21.107 -45.132 1.00 15.61 116 GLN D C 1
ATOM 4820 O O . GLN E 1 116 ? -48.082 -21.597 -44.578 1.00 13.94 116 GLN D O 1
ATOM 4826 N N . TYR E 1 117 ? -46.481 -20.008 -44.688 1.00 13.18 117 TYR D N 1
ATOM 4827 C CA . TYR E 1 117 ? -46.877 -19.340 -43.453 1.00 12.75 117 TYR D CA 1
ATOM 4828 C C . TYR E 1 117 ? -48.295 -18.813 -43.502 1.00 15.28 117 TYR D C 1
ATOM 4829 O O . TYR E 1 117 ? -49.068 -19.015 -42.560 1.00 12.05 117 TYR D O 1
ATOM 4838 N N . GLU E 1 118 ? -48.627 -18.127 -44.592 1.00 11.96 118 GLU D N 1
ATOM 4839 C CA . GLU E 1 118 ? -49.954 -17.524 -44.733 1.00 13.57 118 GLU D CA 1
ATOM 4840 C C . GLU E 1 118 ? -51.063 -18.552 -44.652 1.00 12.08 118 GLU D C 1
ATOM 4841 O O . GLU E 1 118 ? -52.069 -18.317 -43.994 1.00 10.66 118 GLU D O 1
ATOM 4847 N N . SER E 1 119 ? -50.894 -19.683 -45.333 1.00 14.61 119 SER D N 1
ATOM 4848 C CA . SER E 1 119 ? -51.933 -20.706 -45.336 1.00 11.72 119 SER D CA 1
ATOM 4849 C C . SER E 1 119 ? -52.015 -21.339 -43.955 1.00 11.66 119 SER D C 1
ATOM 4850 O O . SER E 1 119 ? -53.107 -21.626 -43.461 1.00 12.98 119 SER D O 1
ATOM 4853 N N . LYS E 1 120 ? -50.860 -21.561 -43.333 1.00 13.86 120 LYS D N 1
ATOM 4854 C CA . LYS E 1 120 ? -50.828 -22.100 -41.977 1.00 11.31 120 LYS D CA 1
ATOM 4855 C C . LYS E 1 120 ? -51.578 -21.214 -40.992 1.00 12.46 120 LYS D C 1
ATOM 4856 O O . LYS E 1 120 ? -52.391 -21.710 -40.188 1.00 13.74 120 LYS D O 1
ATOM 4862 N N . VAL E 1 121 ? -51.316 -19.908 -41.032 1.00 13.10 121 VAL D N 1
ATOM 4863 C CA . VAL E 1 121 ? -51.994 -18.993 -40.097 1.00 12.89 121 VAL D CA 1
ATOM 4864 C C . VAL E 1 121 ? -53.506 -18.967 -40.389 1.00 15.85 121 VAL D C 1
ATOM 4865 O O . VAL E 1 121 ? -54.343 -18.990 -39.474 1.00 15.10 121 VAL D O 1
ATOM 4869 N N . PHE E 1 122 ? -53.857 -18.953 -41.667 1.00 14.49 122 PHE D N 1
ATOM 4870 C CA . PHE E 1 122 ? -55.271 -18.939 -42.064 1.00 13.14 122 PHE D CA 1
ATOM 4871 C C . PHE E 1 122 ? -56.024 -20.161 -41.521 1.00 12.73 122 PHE D C 1
ATOM 4872 O O . PHE E 1 122 ? -57.108 -20.046 -40.950 1.00 12.45 122 PHE D O 1
ATOM 4880 N N . TYR E 1 123 ? -55.449 -21.334 -41.730 1.00 13.09 123 TYR D N 1
ATOM 4881 C CA . TYR E 1 123 ? -56.094 -22.579 -41.358 1.00 11.82 123 TYR D CA 1
ATOM 4882 C C . TYR E 1 123 ? -56.070 -22.795 -39.843 1.00 14.15 123 TYR D C 1
ATOM 4883 O O . TYR E 1 123 ? -57.041 -23.297 -39.265 1.00 11.38 123 TYR D O 1
ATOM 4892 N N . LEU E 1 124 ? -54.979 -22.414 -39.186 1.00 12.03 124 LEU D N 1
ATOM 4893 C CA . LEU E 1 124 ? -54.951 -22.567 -37.737 1.00 13.01 124 LEU D CA 1
ATOM 4894 C C . LEU E 1 124 ? -55.923 -21.585 -37.105 1.00 11.57 124 LEU D C 1
ATOM 4895 O O . LEU E 1 124 ? -56.586 -21.920 -36.126 1.00 13.11 124 LEU D O 1
ATOM 4900 N N . LYS E 1 125 ? -55.997 -20.369 -37.641 1.00 12.86 125 LYS D N 1
ATOM 4901 C CA . LYS E 1 125 ? -57.026 -19.416 -37.192 1.00 13.79 125 LYS D CA 1
ATOM 4902 C C . LYS E 1 125 ? -58.412 -20.029 -37.320 1.00 15.10 125 LYS D C 1
ATOM 4903 O O . LYS E 1 125 ? -59.247 -19.922 -36.423 1.00 14.78 125 LYS D O 1
ATOM 4909 N N . MET E 1 126 ? -58.654 -20.670 -38.459 1.00 13.36 126 MET D N 1
ATOM 4910 C CA . MET E 1 126 ? -59.947 -21.266 -38.728 1.00 12.14 126 MET D CA 1
ATOM 4911 C C . MET E 1 126 ? -60.230 -22.376 -37.720 1.00 19.08 126 MET D C 1
ATOM 4912 O O . MET E 1 126 ? -61.355 -22.509 -37.205 1.00 14.84 126 MET D O 1
ATOM 4917 N N . LYS E 1 127 ? -59.197 -23.161 -37.429 1.00 12.84 127 LYS D N 1
ATOM 4918 C CA . LYS E 1 127 ? -59.289 -24.186 -36.393 1.00 17.95 127 LYS D CA 1
ATOM 4919 C C . LYS E 1 127 ? -59.689 -23.566 -35.041 1.00 18.26 127 LYS D C 1
ATOM 4920 O O . LYS E 1 127 ? -60.570 -24.086 -34.359 1.00 19.19 127 LYS D O 1
ATOM 4926 N N . GLY E 1 128 ? -59.059 -22.449 -34.673 1.00 17.20 128 GLY D N 1
ATOM 4927 C CA . GLY E 1 128 ? -59.392 -21.758 -33.435 1.00 13.91 128 GLY D CA 1
ATOM 4928 C C . GLY E 1 128 ? -60.846 -21.300 -33.442 1.00 18.02 128 GLY D C 1
ATOM 4929 O O . GLY E 1 128 ? -61.578 -21.499 -32.474 1.00 15.03 128 GLY D O 1
ATOM 4930 N N . ASP E 1 129 ? -61.256 -20.689 -34.549 1.00 14.22 129 ASP D N 1
ATOM 4931 C CA . ASP E 1 129 ? -62.633 -20.260 -34.757 1.00 17.12 129 ASP D CA 1
ATOM 4932 C C . ASP E 1 129 ? -63.690 -21.336 -34.481 1.00 13.91 129 ASP D C 1
ATOM 4933 O O . ASP E 1 129 ? -64.609 -21.104 -33.708 1.00 16.19 129 ASP D O 1
ATOM 4938 N N . TYR E 1 130 ? -63.567 -22.504 -35.107 1.00 13.53 130 TYR D N 1
ATOM 4939 C CA . TYR E 1 130 ? -64.639 -23.494 -35.027 1.00 18.46 130 TYR D CA 1
ATOM 4940 C C . TYR E 1 130 ? -64.611 -24.232 -33.689 1.00 19.77 130 TYR D C 1
ATOM 4941 O O . TYR E 1 130 ? -65.668 -24.659 -33.187 1.00 16.09 130 TYR D O 1
ATOM 4950 N N . TYR E 1 131 ? -63.439 -24.339 -33.067 1.00 17.28 131 TYR D N 1
ATOM 4951 C CA . TYR E 1 131 ? -63.424 -24.773 -31.671 1.00 14.08 131 TYR D CA 1
ATOM 4952 C C . TYR E 1 131 ? -64.073 -23.722 -30.783 1.00 15.41 131 TYR D C 1
ATOM 4953 O O . TYR E 1 131 ? -64.705 -24.058 -29.775 1.00 16.72 131 TYR D O 1
ATOM 4962 N N . ARG E 1 132 ? -63.898 -22.450 -31.140 1.00 13.46 132 ARG D N 1
ATOM 4963 C CA . ARG E 1 132 ? -64.502 -21.370 -30.372 1.00 17.19 132 ARG D CA 1
ATOM 4964 C C . ARG E 1 132 ? -66.036 -21.425 -30.467 1.00 18.96 132 ARG D C 1
ATOM 4965 O O . ARG E 1 132 ? -66.733 -21.187 -29.467 1.00 17.76 132 ARG D O 1
ATOM 4973 N N . TYR E 1 133 ? -66.559 -21.760 -31.651 1.00 17.28 133 TYR D N 1
ATOM 4974 C CA . TYR E 1 133 ? -68.014 -21.857 -31.844 1.00 16.33 133 TYR D CA 1
ATOM 4975 C C . TYR E 1 133 ? -68.536 -23.031 -31.036 1.00 17.14 133 TYR D C 1
ATOM 4976 O O . TYR E 1 133 ? -69.625 -22.976 -30.483 1.00 20.75 133 TYR D O 1
ATOM 4985 N N . LEU E 1 134 ? -67.749 -24.097 -30.958 1.00 18.71 134 LEU D N 1
ATOM 4986 C CA . LEU E 1 134 ? -68.119 -25.213 -30.099 1.00 21.41 134 LEU D CA 1
ATOM 4987 C C . LEU E 1 134 ? -68.165 -24.777 -28.633 1.00 24.78 134 LEU D C 1
ATOM 4988 O O . LEU E 1 134 ? -69.057 -25.181 -27.879 1.00 22.25 134 LEU D O 1
ATOM 4993 N N . ALA E 1 135 ? -67.196 -23.955 -28.240 1.00 20.13 135 ALA D N 1
ATOM 4994 C CA . ALA E 1 135 ? -67.091 -23.488 -26.861 1.00 24.20 135 ALA D CA 1
ATOM 4995 C C . ALA E 1 135 ? -68.239 -22.564 -26.492 1.00 26.24 135 ALA D C 1
ATOM 4996 O O . ALA E 1 135 ? -68.533 -22.372 -25.314 1.00 26.43 135 ALA D O 1
ATOM 4998 N N . GLU E 1 136 ? -68.875 -21.969 -27.493 1.00 23.55 136 GLU D N 1
ATOM 4999 C CA . GLU E 1 136 ? -69.968 -21.049 -27.222 1.00 23.25 136 GLU D CA 1
ATOM 5000 C C . GLU E 1 136 ? -71.175 -21.787 -26.635 1.00 23.32 136 GLU D C 1
ATOM 5001 O O . GLU E 1 136 ? -71.978 -21.197 -25.913 1.00 20.11 136 GLU D O 1
ATOM 5007 N N . VAL E 1 137 ? -71.304 -23.075 -26.956 1.00 24.27 137 VAL D N 1
ATOM 5008 C CA . VAL E 1 137 ? -72.477 -23.839 -26.541 1.00 26.78 137 VAL D CA 1
ATOM 5009 C C . VAL E 1 137 ? -72.123 -24.986 -25.595 1.00 27.63 137 VAL D C 1
ATOM 5010 O O . VAL E 1 137 ? -73.000 -25.559 -24.951 1.00 25.64 137 VAL D O 1
ATOM 5014 N N . ALA E 1 138 ? -70.843 -25.325 -25.509 1.00 21.60 138 ALA D N 1
ATOM 5015 C CA . ALA E 1 138 ? -70.429 -26.422 -24.645 1.00 23.87 138 ALA D CA 1
ATOM 5016 C C . ALA E 1 138 ? -70.533 -26.027 -23.175 1.00 25.37 138 ALA D C 1
ATOM 5017 O O . ALA E 1 138 ? -70.476 -24.845 -22.829 1.00 27.65 138 ALA D O 1
ATOM 5019 N N . THR E 1 139 ? -70.700 -27.026 -22.316 1.00 23.09 139 THR D N 1
ATOM 5020 C CA . THR E 1 139 ? -70.699 -26.807 -20.871 1.00 31.61 139 THR D CA 1
ATOM 5021 C C . THR E 1 139 ? -69.822 -27.842 -20.183 1.00 31.16 139 THR D C 1
ATOM 5022 O O . THR E 1 139 ? -69.443 -28.855 -20.786 1.00 27.85 139 THR D O 1
ATOM 5026 N N . GLY E 1 140 ? -69.518 -27.588 -18.914 1.00 34.92 140 GLY D N 1
ATOM 5027 C CA . GLY E 1 140 ? -68.774 -28.537 -18.107 1.00 35.32 140 GLY D CA 1
ATOM 5028 C C . GLY E 1 140 ? -67.382 -28.857 -18.619 1.00 39.34 140 GLY D C 1
ATOM 5029 O O . GLY E 1 140 ? -66.580 -27.957 -18.884 1.00 40.62 140 GLY D O 1
ATOM 5030 N N . GLU E 1 141 ? -67.095 -30.146 -18.762 1.00 35.85 141 GLU D N 1
ATOM 5031 C CA . GLU E 1 141 ? -65.756 -30.588 -19.123 1.00 35.42 141 GLU D CA 1
ATOM 5032 C C . GLU E 1 141 ? -65.537 -30.586 -20.628 1.00 35.65 141 GLU D C 1
ATOM 5033 O O . GLU E 1 141 ? -64.408 -30.390 -21.095 1.00 31.01 141 GLU D O 1
ATOM 5039 N N . LYS E 1 142 ? -66.602 -30.814 -21.394 1.00 29.85 142 LYS D N 1
ATOM 5040 C CA . LYS E 1 142 ? -66.488 -30.713 -22.842 1.00 30.37 142 LYS D CA 1
ATOM 5041 C C . LYS E 1 142 ? -66.130 -29.273 -23.201 1.00 27.53 142 LYS D C 1
ATOM 5042 O O . LYS E 1 142 ? -65.369 -29.027 -24.138 1.00 25.81 142 LYS D O 1
ATOM 5048 N N . ARG E 1 143 ? -66.651 -28.323 -22.433 1.00 23.32 143 ARG D N 1
ATOM 5049 C CA . ARG E 1 143 ? -66.313 -26.933 -22.686 1.00 25.88 143 ARG D CA 1
ATOM 5050 C C . ARG E 1 143 ? -64.817 -26.687 -22.503 1.00 31.76 143 ARG D C 1
ATOM 5051 O O . ARG E 1 143 ? -64.183 -26.062 -23.357 1.00 23.91 143 ARG D O 1
ATOM 5059 N N . ALA E 1 144 ? -64.264 -27.174 -21.390 1.00 25.51 144 ALA D N 1
ATOM 5060 C CA . ALA E 1 144 ? -62.841 -26.997 -21.093 1.00 26.59 144 ALA D CA 1
ATOM 5061 C C . ALA E 1 144 ? -61.988 -27.497 -22.246 1.00 24.02 144 ALA D C 1
ATOM 5062 O O . ALA E 1 144 ? -61.062 -26.825 -22.677 1.00 25.04 144 ALA D O 1
ATOM 5064 N N . THR E 1 145 ? -62.329 -28.678 -22.748 1.00 25.42 145 THR D N 1
ATOM 5065 C CA . THR E 1 145 ? -61.579 -29.310 -23.813 1.00 26.03 145 THR D CA 1
ATOM 5066 C C . THR E 1 145 ? -61.565 -28.481 -25.095 1.00 27.93 145 THR D C 1
ATOM 5067 O O . THR E 1 145 ? -60.499 -28.282 -25.686 1.00 20.40 145 THR D O 1
ATOM 5071 N N . VAL E 1 146 ? -62.725 -27.992 -25.534 1.00 18.40 146 VAL D N 1
ATOM 5072 C CA . VAL E 1 146 ? -62.746 -27.284 -26.813 1.00 19.82 146 VAL D CA 1
ATOM 5073 C C . VAL E 1 146 ? -62.161 -25.885 -26.660 1.00 18.22 146 VAL D C 1
ATOM 5074 O O . VAL E 1 146 ? -61.589 -25.350 -27.605 1.00 18.91 146 VAL D O 1
ATOM 5078 N N . VAL E 1 147 ? -62.307 -25.302 -25.473 1.00 17.56 147 VAL D N 1
ATOM 5079 C CA . VAL E 1 147 ? -61.656 -24.038 -25.151 1.00 19.42 147 VAL D CA 1
ATOM 5080 C C . VAL E 1 147 ? -60.125 -24.176 -25.252 1.00 22.35 147 VAL D C 1
ATOM 5081 O O . VAL E 1 147 ? -59.434 -23.285 -25.757 1.00 18.62 147 VAL D O 1
ATOM 5085 N N . GLU E 1 148 ? -59.605 -25.302 -24.774 1.00 17.89 148 GLU D N 1
ATOM 5086 C CA . GLU E 1 148 ? -58.165 -25.527 -24.767 1.00 27.26 148 GLU D CA 1
ATOM 5087 C C . GLU E 1 148 ? -57.648 -25.681 -26.194 1.00 25.09 148 GLU D C 1
ATOM 5088 O O . GLU E 1 148 ? -56.608 -25.126 -26.544 1.00 21.66 148 GLU D O 1
ATOM 5094 N N . SER E 1 149 ? -58.390 -26.424 -27.014 1.00 18.76 149 SER D N 1
ATOM 5095 C CA . SER E 1 149 ? -58.026 -26.609 -28.414 1.00 21.96 149 SER D CA 1
ATOM 5096 C C . SER E 1 149 ? -58.136 -25.309 -29.202 1.00 20.95 149 SER D C 1
ATOM 5097 O O . SER E 1 149 ? -57.315 -25.042 -30.078 1.00 19.38 149 SER D O 1
ATOM 5100 N N . SER E 1 150 ? -59.162 -24.517 -28.915 1.00 16.13 150 SER D N 1
ATOM 5101 C CA . SER E 1 150 ? -59.300 -23.225 -29.575 1.00 17.74 150 SER D CA 1
ATOM 5102 C C . SER E 1 150 ? -58.075 -22.365 -29.301 1.00 22.27 150 SER D C 1
ATOM 5103 O O . SER E 1 150 ? -57.442 -21.840 -30.231 1.00 18.33 150 SER D O 1
ATOM 5106 N N . GLU E 1 151 ? -57.741 -22.234 -28.020 1.00 17.57 151 GLU D N 1
ATOM 5107 C CA . GLU E 1 151 ? -56.632 -21.381 -27.609 1.00 21.73 151 GLU D CA 1
ATOM 5108 C C . GLU E 1 151 ? -55.314 -21.852 -28.204 1.00 17.12 151 GLU D C 1
ATOM 5109 O O . GLU E 1 151 ? -54.492 -21.035 -28.604 1.00 16.44 151 GLU D O 1
ATOM 5115 N N . LYS E 1 152 ? -55.121 -23.167 -28.246 1.00 15.40 152 LYS D N 1
ATOM 5116 C CA . LYS E 1 152 ? -53.913 -23.733 -28.826 1.00 22.37 152 LYS D CA 1
ATOM 5117 C C . LYS E 1 152 ? -53.804 -23.477 -30.329 1.00 19.89 152 LYS D C 1
ATOM 5118 O O . LYS E 1 152 ? -52.703 -23.235 -30.831 1.00 19.56 152 LYS D O 1
ATOM 5124 N N . ALA E 1 153 ? -54.924 -23.527 -31.049 1.00 18.03 153 ALA D N 1
ATOM 5125 C CA . ALA E 1 153 ? -54.878 -23.260 -32.489 1.00 16.25 153 ALA D CA 1
ATOM 5126 C C . ALA E 1 153 ? -54.532 -21.795 -32.699 1.00 15.76 153 ALA D C 1
ATOM 5127 O O . ALA E 1 153 ? -53.639 -21.458 -33.485 1.00 12.24 153 ALA D O 1
ATOM 5129 N N . TYR E 1 154 ? -55.234 -20.925 -31.976 1.00 16.53 154 TYR D N 1
ATOM 5130 C CA . TYR E 1 154 ? -54.959 -19.492 -32.039 1.00 16.67 154 TYR D CA 1
ATOM 5131 C C . TYR E 1 154 ? -53.497 -19.193 -31.693 1.00 15.91 154 TYR D C 1
ATOM 5132 O O . TYR E 1 154 ? -52.826 -18.429 -32.385 1.00 14.65 154 TYR D O 1
ATOM 5141 N N . SER E 1 155 ? -53.009 -19.803 -30.618 1.00 13.62 155 SER D N 1
ATOM 5142 C CA . SER E 1 155 ? -51.667 -19.512 -30.105 1.00 14.87 155 SER D CA 1
ATOM 5143 C C . SER E 1 155 ? -50.592 -19.841 -31.144 1.00 15.83 155 SER D C 1
ATOM 5144 O O . SER E 1 155 ? -49.699 -19.037 -31.427 1.00 17.40 155 SER D O 1
ATOM 5147 N N . GLU E 1 156 ? -50.696 -21.033 -31.714 1.00 15.73 156 GLU D N 1
ATOM 5148 C CA . GLU E 1 156 ? -49.768 -21.478 -32.729 1.00 15.79 156 GLU D CA 1
ATOM 5149 C C . GLU E 1 156 ? -49.844 -20.580 -33.962 1.00 16.58 156 GLU D C 1
ATOM 5150 O O . GLU E 1 156 ? -48.821 -20.231 -34.529 1.00 14.49 156 GLU D O 1
ATOM 5156 N N . ALA E 1 157 ? -51.051 -20.188 -34.363 1.00 14.95 157 ALA D N 1
ATOM 5157 C CA . ALA E 1 157 ? -51.205 -19.294 -35.508 1.00 16.42 157 ALA D CA 1
ATOM 5158 C C . ALA E 1 157 ? -50.586 -17.937 -35.218 1.00 16.39 157 ALA D C 1
ATOM 5159 O O . ALA E 1 157 ? -49.971 -17.315 -36.092 1.00 14.29 157 ALA D O 1
ATOM 5161 N N . HIS E 1 158 ? -50.779 -17.479 -33.989 1.00 13.59 158 HIS D N 1
ATOM 5162 C CA . HIS E 1 158 ? -50.242 -16.204 -33.531 1.00 18.40 158 HIS D CA 1
ATOM 5163 C C . HIS E 1 158 ? -48.718 -16.167 -33.642 1.00 15.86 158 HIS D C 1
ATOM 5164 O O . HIS E 1 158 ? -48.154 -15.219 -34.187 1.00 16.00 158 HIS D O 1
ATOM 5171 N N . GLU E 1 159 ? -48.059 -17.201 -33.128 1.00 13.44 159 GLU D N 1
ATOM 5172 C CA . GLU E 1 159 ? -46.604 -17.240 -33.133 1.00 17.96 159 GLU D CA 1
ATOM 5173 C C . GLU E 1 159 ? -46.052 -17.246 -34.555 1.00 17.54 159 GLU D C 1
ATOM 5174 O O . GLU E 1 159 ? -45.096 -16.548 -34.844 1.00 14.36 159 GLU D O 1
ATOM 5180 N N . ILE E 1 160 ? -46.670 -18.012 -35.450 1.00 12.38 160 ILE D N 1
ATOM 5181 C CA . ILE E 1 160 ? -46.236 -18.011 -36.844 1.00 13.21 160 ILE D CA 1
ATOM 5182 C C . ILE E 1 160 ? -46.416 -16.629 -37.467 1.00 13.60 160 ILE D C 1
ATOM 5183 O O . ILE E 1 160 ? -45.519 -16.131 -38.153 1.00 12.36 160 ILE D O 1
ATOM 5188 N N . SER E 1 161 ? -47.569 -16.007 -37.212 1.00 11.32 161 SER D N 1
ATOM 5189 C CA . SER E 1 161 ? -47.893 -14.717 -37.815 1.00 14.04 161 SER D CA 1
ATOM 5190 C C . SER E 1 161 ? -46.922 -13.644 -37.323 1.00 12.59 161 SER D C 1
ATOM 5191 O O . SER E 1 161 ? -46.462 -12.807 -38.095 1.00 15.03 161 SER D O 1
ATOM 5194 N N . LYS E 1 162 ? -46.575 -13.690 -36.045 1.00 13.60 162 LYS D N 1
ATOM 5195 C CA . LYS E 1 162 ? -45.650 -12.708 -35.505 1.00 16.37 162 LYS D CA 1
ATOM 5196 C C . LYS E 1 162 ? -44.229 -12.906 -36.022 1.00 16.40 162 LYS D C 1
ATOM 5197 O O . LYS E 1 162 ? -43.500 -11.940 -36.221 1.00 18.10 162 LYS D O 1
ATOM 5203 N N . GLU E 1 163 ? -43.831 -14.148 -36.266 1.00 15.48 163 GLU D N 1
ATOM 5204 C CA . GLU E 1 163 ? -42.465 -14.374 -36.711 1.00 18.52 163 GLU D CA 1
ATOM 5205 C C . GLU E 1 163 ? -42.333 -14.239 -38.230 1.00 21.01 163 GLU D C 1
ATOM 5206 O O . GLU E 1 163 ? -41.273 -13.820 -38.727 1.00 17.62 163 GLU D O 1
ATOM 5212 N N . HIS E 1 164 ? -43.400 -14.556 -38.962 1.00 15.30 164 HIS D N 1
ATOM 5213 C CA . HIS E 1 164 ? -43.279 -14.726 -40.410 1.00 13.42 164 HIS D CA 1
ATOM 5214 C C . HIS E 1 164 ? -44.231 -13.899 -41.286 1.00 17.95 164 HIS D C 1
ATOM 5215 O O . HIS E 1 164 ? -44.274 -14.087 -42.502 1.00 18.26 164 HIS D O 1
ATOM 5222 N N . MET E 1 165 ? -44.976 -12.981 -40.682 1.00 13.35 165 MET D N 1
ATOM 5223 C CA . MET E 1 165 ? -45.907 -12.142 -41.429 1.00 14.16 165 MET D CA 1
ATOM 5224 C C . MET E 1 165 ? -45.789 -10.702 -40.960 1.00 19.48 165 MET D C 1
ATOM 5225 O O . MET E 1 165 ? -45.384 -10.435 -39.821 1.00 19.36 165 MET D O 1
ATOM 5230 N N . GLN E 1 166 ? -46.147 -9.778 -41.837 1.00 19.20 166 GLN D N 1
ATOM 5231 C CA . GLN E 1 166 ? -46.109 -8.357 -41.511 1.00 20.25 166 GLN D CA 1
ATOM 5232 C C . GLN E 1 166 ? -47.322 -7.996 -40.667 1.00 18.87 166 GLN D C 1
ATOM 5233 O O . GLN E 1 166 ? -48.397 -8.557 -40.867 1.00 17.65 166 GLN D O 1
ATOM 5239 N N . PRO E 1 167 ? -47.155 -7.044 -39.730 1.00 19.59 167 PRO D N 1
ATOM 5240 C CA . PRO E 1 167 ? -48.229 -6.588 -38.837 1.00 19.87 167 PRO D CA 1
ATOM 5241 C C . PRO E 1 167 ? -49.462 -6.081 -39.585 1.00 17.72 167 PRO D C 1
ATOM 5242 O O . PRO E 1 167 ? -50.537 -5.992 -39.010 1.00 21.91 167 PRO D O 1
ATOM 5246 N N . THR E 1 168 ? -49.301 -5.749 -40.860 1.00 24.99 168 THR D N 1
ATOM 5247 C CA . THR E 1 168 ? -50.368 -5.130 -41.642 1.00 21.72 168 THR D CA 1
ATOM 5248 C C . THR E 1 168 ? -51.185 -6.140 -42.427 1.00 23.12 168 THR D C 1
ATOM 5249 O O . THR E 1 168 ? -52.211 -5.788 -43.031 1.00 21.64 168 THR D O 1
ATOM 5253 N N . HIS E 1 169 ? -50.716 -7.386 -42.460 1.00 22.85 169 HIS D N 1
ATOM 5254 C CA . HIS E 1 169 ? -51.369 -8.396 -43.279 1.00 21.26 169 HIS D CA 1
ATOM 5255 C C . HIS E 1 169 ? -52.746 -8.730 -42.714 1.00 17.61 169 HIS D C 1
ATOM 5256 O O . HIS E 1 169 ? -52.860 -9.038 -41.543 1.00 19.20 169 HIS D O 1
ATOM 5263 N N . PRO E 1 170 ? -53.787 -8.667 -43.563 1.00 18.17 170 PRO D N 1
ATOM 5264 C CA . PRO E 1 170 ? -55.182 -8.933 -43.195 1.00 18.91 170 PRO D CA 1
ATOM 5265 C C . PRO E 1 170 ? -55.349 -10.248 -42.446 1.00 17.53 170 PRO D C 1
ATOM 5266 O O . PRO E 1 170 ? -56.118 -10.322 -41.500 1.00 15.43 170 PRO D O 1
ATOM 5270 N N . ILE E 1 171 ? -54.634 -11.281 -42.872 1.00 17.04 171 ILE D N 1
ATOM 5271 C CA . ILE E 1 171 ? -54.763 -12.580 -42.224 1.00 17.12 171 ILE D CA 1
ATOM 5272 C C . ILE E 1 171 ? -54.232 -12.506 -40.791 1.00 15.21 171 ILE D C 1
ATOM 5273 O O . ILE E 1 171 ? -54.825 -13.082 -39.873 1.00 17.93 171 ILE D O 1
ATOM 5278 N N . ARG E 1 172 ? -53.133 -11.780 -40.594 1.00 13.94 172 ARG D N 1
ATOM 5279 C CA . ARG E 1 172 ? -52.589 -11.611 -39.244 1.00 15.91 172 ARG D CA 1
ATOM 5280 C C . ARG E 1 172 ? -53.502 -10.717 -38.404 1.00 16.45 172 ARG D C 1
ATOM 5281 O O . ARG E 1 172 ? -53.747 -11.000 -37.225 1.00 12.03 172 ARG D O 1
ATOM 5289 N N . LEU E 1 173 ? -54.026 -9.649 -39.001 1.00 16.31 173 LEU D N 1
ATOM 5290 C CA . LEU E 1 173 ? -54.911 -8.783 -38.232 1.00 15.18 173 LEU D CA 1
ATOM 5291 C C . LEU E 1 173 ? -56.196 -9.530 -37.877 1.00 16.25 173 LEU D C 1
ATOM 5292 O O . LEU E 1 173 ? -56.705 -9.388 -36.772 1.00 17.77 173 LEU D O 1
ATOM 5297 N N . GLY E 1 174 ? -56.700 -10.333 -38.813 1.00 15.49 174 GLY D N 1
ATOM 5298 C CA . GLY E 1 174 ? -57.927 -11.090 -38.619 1.00 16.04 174 GLY D CA 1
ATOM 5299 C C . GLY E 1 174 ? -57.791 -12.130 -37.528 1.00 18.21 174 GLY D C 1
ATOM 5300 O O . GLY E 1 174 ? -58.732 -12.363 -36.753 1.00 17.36 174 GLY D O 1
ATOM 5301 N N . LEU E 1 175 ? -56.612 -12.748 -37.459 1.00 14.53 175 LEU D N 1
ATOM 5302 C CA . LEU E 1 175 ? -56.288 -13.662 -36.373 1.00 15.15 175 LEU D CA 1
ATOM 5303 C C . LEU E 1 175 ? -56.324 -12.953 -35.016 1.00 17.89 175 LEU D C 1
ATOM 5304 O O . LEU E 1 175 ? -57.010 -13.399 -34.095 1.00 14.83 175 LEU D O 1
ATOM 5309 N N . ALA E 1 176 ? -55.588 -11.851 -34.907 1.00 14.58 176 ALA D N 1
ATOM 5310 C CA . ALA E 1 176 ? -55.570 -11.058 -33.678 1.00 19.01 176 ALA D CA 1
ATOM 5311 C C . ALA E 1 176 ? -56.984 -10.624 -33.278 1.00 15.88 176 ALA D C 1
ATOM 5312 O O . ALA E 1 176 ? -57.329 -10.613 -32.101 1.00 19.07 176 ALA D O 1
ATOM 5314 N N . LEU E 1 177 ? -57.803 -10.285 -34.266 1.00 18.81 177 LEU D N 1
ATOM 5315 C CA . LEU E 1 177 ? -59.183 -9.911 -34.002 1.00 18.76 177 LEU D CA 1
ATOM 5316 C C . LEU E 1 177 ? -59.933 -11.046 -33.299 1.00 19.23 177 LEU D C 1
ATOM 5317 O O . LEU E 1 177 ? -60.486 -10.844 -32.223 1.00 15.86 177 LEU D O 1
ATOM 5322 N N . ASN E 1 178 ? -59.940 -12.236 -33.895 1.00 15.21 178 ASN D N 1
ATOM 5323 C CA . ASN E 1 178 ? -60.705 -13.352 -33.335 1.00 15.74 178 ASN D CA 1
ATOM 5324 C C . ASN E 1 178 ? -60.104 -13.920 -32.054 1.00 16.35 178 ASN D C 1
ATOM 5325 O O . ASN E 1 178 ? -60.820 -14.465 -31.200 1.00 15.49 178 ASN D O 1
ATOM 5330 N N . TYR E 1 179 ? -58.783 -13.818 -31.953 1.00 15.80 179 TYR D N 1
ATOM 5331 C CA . TYR E 1 179 ? -58.055 -14.262 -30.789 1.00 15.24 179 TYR D CA 1
ATOM 5332 C C . TYR E 1 179 ? -58.442 -13.367 -29.604 1.00 18.03 179 TYR D C 1
ATOM 5333 O O . TYR E 1 179 ? -58.696 -13.868 -28.506 1.00 15.09 179 TYR D O 1
ATOM 5342 N N . SER E 1 180 ? -58.515 -12.056 -29.843 1.00 16.60 180 SER D N 1
ATOM 5343 C CA . SER E 1 180 ? -58.948 -11.133 -28.800 1.00 14.79 180 SER D CA 1
ATOM 5344 C C . SER E 1 180 ? -60.407 -11.390 -28.427 1.00 20.30 180 SER D C 1
ATOM 5345 O O . SER E 1 180 ? -60.790 -11.266 -27.258 1.00 21.75 180 SER D O 1
ATOM 5348 N N . VAL E 1 181 ? -61.218 -11.784 -29.405 1.00 20.78 181 VAL D N 1
ATOM 5349 C CA . VAL E 1 181 ? -62.623 -12.073 -29.131 1.00 19.51 181 VAL D CA 1
ATOM 5350 C C . VAL E 1 181 ? -62.716 -13.317 -28.249 1.00 24.00 181 VAL D C 1
ATOM 5351 O O . VAL E 1 181 ? -63.500 -13.366 -27.284 1.00 21.60 181 VAL D O 1
ATOM 5355 N N . PHE E 1 182 ? -61.889 -14.307 -28.570 1.00 16.74 182 PHE D N 1
ATOM 5356 C CA . PHE E 1 182 ? -61.773 -15.504 -27.748 1.00 19.56 182 PHE D CA 1
ATOM 5357 C C . PHE E 1 182 ? -61.438 -15.154 -26.282 1.00 20.62 182 PHE D C 1
ATOM 5358 O O . PHE E 1 182 ? -62.073 -15.656 -25.357 1.00 19.03 182 PHE D O 1
ATOM 5366 N N . TYR E 1 183 ? -60.466 -14.276 -26.069 1.00 20.00 183 TYR D N 1
ATOM 5367 C CA . TYR E 1 183 ? -60.109 -13.884 -24.703 1.00 22.28 183 TYR D CA 1
ATOM 5368 C C . TYR E 1 183 ? -61.294 -13.256 -23.966 1.00 25.04 183 TYR D C 1
ATOM 5369 O O . TYR E 1 183 ? -61.595 -13.614 -22.827 1.00 24.62 183 TYR D O 1
ATOM 5378 N N . TYR E 1 184 ? -61.965 -12.323 -24.630 1.00 24.57 184 TYR D N 1
ATOM 5379 C CA . TYR E 1 184 ? -63.051 -11.581 -24.002 1.00 27.18 184 TYR D CA 1
ATOM 5380 C C . TYR E 1 184 ? -64.274 -12.452 -23.762 1.00 24.52 184 TYR D C 1
ATOM 5381 O O . TYR E 1 184 ? -64.802 -12.513 -22.660 1.00 28.15 184 TYR D O 1
ATOM 5390 N N . GLU E 1 185 ? -64.705 -13.143 -24.807 1.00 25.60 185 GLU D N 1
ATOM 5391 C CA . GLU E 1 185 ? -66.001 -13.792 -24.815 1.00 22.78 185 GLU D CA 1
ATOM 5392 C C . GLU E 1 185 ? -65.945 -15.191 -24.237 1.00 24.88 185 GLU D C 1
ATOM 5393 O O . GLU E 1 185 ? -66.876 -15.627 -23.557 1.00 23.76 185 GLU D O 1
ATOM 5399 N N . ILE E 1 186 ? -64.852 -15.897 -24.493 1.00 19.65 186 ILE D N 1
ATOM 5400 C CA . ILE E 1 186 ? -64.762 -17.288 -24.066 1.00 21.37 186 ILE D CA 1
ATOM 5401 C C . ILE E 1 186 ? -63.952 -17.468 -22.767 1.00 28.74 186 ILE D C 1
ATOM 5402 O O . ILE E 1 186 ? -64.342 -18.258 -21.897 1.00 20.07 186 ILE D O 1
ATOM 5407 N N . GLN E 1 187 ? -62.844 -16.734 -22.634 1.00 24.93 187 GLN D N 1
ATOM 5408 C CA . GLN E 1 187 ? -61.983 -16.842 -21.450 1.00 30.28 187 GLN D CA 1
ATOM 5409 C C . GLN E 1 187 ? -62.319 -15.816 -20.370 1.00 24.96 187 GLN D C 1
ATOM 5410 O O . GLN E 1 187 ? -61.752 -15.863 -19.279 1.00 29.25 187 GLN D O 1
ATOM 5416 N N . ASN E 1 188 ? -63.220 -14.892 -20.691 1.00 27.75 188 ASN D N 1
ATOM 5417 C CA A ASN E 1 188 ? -63.555 -13.787 -19.796 0.50 30.79 188 ASN D CA 1
ATOM 5418 C CA B ASN E 1 188 ? -63.556 -13.786 -19.801 0.50 30.79 188 ASN D CA 1
ATOM 5419 C C . ASN E 1 188 ? -62.295 -13.113 -19.257 1.00 28.89 188 ASN D C 1
ATOM 5420 O O . ASN E 1 188 ? -62.172 -12.845 -18.064 1.00 33.05 188 ASN D O 1
ATOM 5429 N N . ALA E 1 189 ? -61.360 -12.853 -20.154 1.00 30.20 189 ALA D N 1
ATOM 5430 C CA . ALA E 1 189 ? -60.102 -12.217 -19.821 1.00 24.49 189 ALA D CA 1
ATOM 5431 C C . ALA E 1 189 ? -60.018 -10.885 -20.554 1.00 31.51 189 ALA D C 1
ATOM 5432 O O . ALA E 1 189 ? -59.297 -10.763 -21.542 1.00 27.27 189 ALA D O 1
ATOM 5434 N N . PRO E 1 190 ? -60.768 -9.880 -20.076 1.00 27.76 190 PRO D N 1
ATOM 5435 C CA . PRO E 1 190 ? -60.886 -8.635 -20.834 1.00 23.90 190 PRO D CA 1
ATOM 5436 C C . PRO E 1 190 ? -59.583 -7.856 -20.958 1.00 27.80 190 PRO D C 1
ATOM 5437 O O . PRO E 1 190 ? -59.421 -7.115 -21.930 1.00 26.52 190 PRO D O 1
ATOM 5441 N N . GLU E 1 191 ? -58.670 -8.013 -20.005 1.00 27.51 191 GLU D N 1
ATOM 5442 C CA . GLU E 1 191 ? -57.420 -7.269 -20.071 1.00 35.70 191 GLU D CA 1
ATOM 5443 C C . GLU E 1 191 ? -56.502 -7.857 -21.144 1.00 28.54 191 GLU D C 1
ATOM 5444 O O . GLU E 1 191 ? -55.880 -7.107 -21.889 1.00 27.57 191 GLU D O 1
ATOM 5450 N N . GLN E 1 192 ? -56.435 -9.183 -21.239 1.00 24.44 192 GLN D N 1
ATOM 5451 C CA . GLN E 1 192 ? -55.703 -9.829 -22.321 1.00 28.08 192 GLN D CA 1
ATOM 5452 C C . GLN E 1 192 ? -56.306 -9.469 -23.670 1.00 24.06 192 GLN D C 1
ATOM 5453 O O . GLN E 1 192 ? -55.584 -9.187 -24.620 1.00 23.59 192 GLN D O 1
ATOM 5459 N N . ALA E 1 193 ? -57.639 -9.496 -23.734 1.00 25.37 193 ALA D N 1
ATOM 5460 C CA . ALA E 1 193 ? -58.380 -9.217 -24.954 1.00 23.40 193 ALA D CA 1
ATOM 5461 C C . ALA E 1 193 ? -58.037 -7.842 -25.478 1.00 24.94 193 ALA D C 1
ATOM 5462 O O . ALA E 1 193 ? -57.708 -7.668 -26.660 1.00 20.37 193 ALA D O 1
ATOM 5464 N N . CYS E 1 194 ? -58.113 -6.865 -24.584 1.00 22.63 194 CYS D N 1
ATOM 5465 C CA . CYS E 1 194 ? -57.863 -5.484 -24.946 1.00 22.24 194 CYS D CA 1
ATOM 5466 C C . CYS E 1 194 ? -56.409 -5.273 -25.320 1.00 21.24 194 CYS D C 1
ATOM 5467 O O . CYS E 1 194 ? -56.104 -4.529 -26.246 1.00 24.71 194 CYS D O 1
ATOM 5470 N N . HIS E 1 195 ? -55.504 -5.916 -24.592 1.00 24.75 195 HIS D N 1
ATO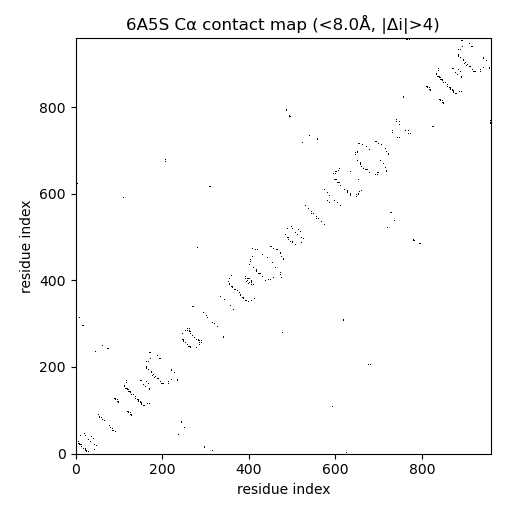M 5471 C CA . HIS E 1 195 ? -54.087 -5.737 -24.875 1.00 24.21 195 HIS D CA 1
ATOM 5472 C C . HIS E 1 195 ? -53.746 -6.276 -26.269 1.00 24.60 195 HIS D C 1
ATOM 5473 O O . HIS E 1 195 ? -53.074 -5.607 -27.060 1.00 23.74 195 HIS D O 1
ATOM 5480 N N . LEU E 1 196 ? -54.222 -7.481 -26.568 1.00 21.12 196 LEU D N 1
ATOM 5481 C CA . LEU E 1 196 ? -53.994 -8.077 -27.879 1.00 22.14 196 LEU D CA 1
ATOM 5482 C C . LEU E 1 196 ? -54.592 -7.218 -28.981 1.00 24.19 196 LEU D C 1
ATOM 5483 O O . LEU E 1 196 ? -53.933 -6.928 -29.983 1.00 23.41 196 LEU D O 1
ATOM 5488 N N . ALA E 1 197 ? -55.842 -6.802 -28.794 1.00 23.69 197 ALA D N 1
ATOM 5489 C CA . ALA E 1 197 ? -56.523 -5.995 -29.802 1.00 24.56 197 ALA D CA 1
ATOM 5490 C C . ALA E 1 197 ? -55.790 -4.676 -30.038 1.00 26.36 197 ALA D C 1
ATOM 5491 O O . ALA E 1 197 ? -55.653 -4.228 -31.173 1.00 22.70 197 ALA D O 1
ATOM 5493 N N . LYS E 1 198 ? -55.318 -4.055 -28.962 1.00 21.33 198 LYS D N 1
ATOM 5494 C CA . LYS E 1 198 ? -54.711 -2.735 -29.077 1.00 25.50 198 LYS D CA 1
ATOM 5495 C C . LYS E 1 198 ? -53.334 -2.779 -29.732 1.00 22.43 198 LYS D C 1
ATOM 5496 O O . LYS E 1 198 ? -53.020 -1.961 -30.596 1.00 23.21 198 LYS D O 1
ATOM 5502 N N . THR E 1 199 ? -52.517 -3.733 -29.309 1.00 22.45 199 THR D N 1
ATOM 5503 C CA . THR E 1 199 ? -51.159 -3.857 -29.826 1.00 23.76 199 THR D CA 1
ATOM 5504 C C . THR E 1 199 ? -51.173 -4.229 -31.302 1.00 25.18 199 THR D C 1
ATOM 5505 O O . THR E 1 199 ? -50.384 -3.692 -32.084 1.00 24.98 199 THR D O 1
ATOM 5509 N N . ALA E 1 200 ? -52.087 -5.125 -31.683 1.00 22.26 200 ALA D N 1
ATOM 5510 C CA . ALA E 1 200 ? -52.272 -5.482 -33.087 1.00 24.32 200 ALA D CA 1
ATOM 5511 C C . ALA E 1 200 ? -52.618 -4.256 -33.921 1.00 25.09 200 ALA D C 1
ATOM 5512 O O . ALA E 1 200 ? -52.031 -4.040 -34.980 1.00 20.33 200 ALA D O 1
ATOM 5514 N N . PHE E 1 201 ? -53.577 -3.467 -33.441 1.00 24.50 201 PHE D N 1
ATOM 5515 C CA . PHE E 1 201 ? -53.973 -2.224 -34.099 1.00 24.64 201 PHE D CA 1
ATOM 5516 C C . PHE E 1 201 ? -52.782 -1.276 -34.225 1.00 22.97 201 PHE D C 1
ATOM 5517 O O . PHE E 1 201 ? -52.503 -0.767 -35.305 1.00 30.46 201 PHE D O 1
ATOM 5525 N N . ASP E 1 202 ? -52.093 -1.034 -33.114 1.00 24.28 202 ASP D N 1
ATOM 5526 C CA . ASP E 1 202 ? -50.947 -0.123 -33.094 1.00 26.88 202 ASP D CA 1
ATOM 5527 C C . ASP E 1 202 ? -49.813 -0.593 -34.007 1.00 26.21 202 ASP D C 1
ATOM 5528 O O . ASP E 1 202 ? -49.179 0.216 -34.683 1.00 26.89 202 ASP D O 1
ATOM 5533 N N . ASP E 1 203 ? -49.557 -1.898 -34.022 1.00 22.92 203 ASP D N 1
ATOM 5534 C CA . ASP E 1 203 ? -48.441 -2.440 -34.788 1.00 26.78 203 ASP D CA 1
ATOM 5535 C C . ASP E 1 203 ? -48.658 -2.265 -36.290 1.00 23.81 203 ASP D C 1
ATOM 5536 O O . ASP E 1 203 ? -47.708 -2.249 -37.062 1.00 25.56 203 ASP D O 1
ATOM 5541 N N . ALA E 1 204 ? -49.912 -2.111 -36.694 1.00 24.21 204 ALA D N 1
ATOM 5542 C CA . ALA E 1 204 ? -50.263 -2.039 -38.105 1.00 26.41 204 ALA D CA 1
ATOM 5543 C C . ALA E 1 204 ? -50.291 -0.613 -38.666 1.00 31.23 204 ALA D C 1
ATOM 5544 O O . ALA E 1 204 ? -50.170 -0.415 -39.874 1.00 31.10 204 ALA D O 1
ATOM 5546 N N . ILE E 1 205 ? -50.450 0.374 -37.793 1.00 34.18 205 ILE D N 1
ATOM 5547 C CA . ILE E 1 205 ? -50.666 1.754 -38.228 1.00 42.20 205 ILE D CA 1
ATOM 5548 C C . ILE E 1 205 ? -49.565 2.301 -39.138 1.00 40.33 205 ILE D C 1
ATOM 5549 O O . ILE E 1 205 ? -49.856 2.796 -40.229 1.00 47.57 205 ILE D O 1
ATOM 5554 N N . ALA E 1 206 ? -48.316 2.188 -38.695 1.00 43.50 206 ALA D N 1
ATOM 5555 C CA . ALA E 1 206 ? -47.167 2.732 -39.417 1.00 46.36 206 ALA D CA 1
ATOM 5556 C C . ALA E 1 206 ? -47.213 2.440 -40.906 1.00 52.79 206 ALA D C 1
ATOM 5557 O O . ALA E 1 206 ? -47.293 3.354 -41.731 1.00 52.46 206 ALA D O 1
ATOM 5559 N N . GLU E 1 207 ? -47.188 1.155 -41.240 1.00 48.18 207 GLU D N 1
ATOM 5560 C CA . GLU E 1 207 ? -46.982 0.727 -42.612 1.00 38.99 207 GLU D CA 1
ATOM 5561 C C . GLU E 1 207 ? -48.284 0.441 -43.348 1.00 42.10 207 GLU D C 1
ATOM 5562 O O . GLU E 1 207 ? -48.269 -0.150 -44.430 1.00 43.04 207 GLU D O 1
ATOM 5568 N N . LEU E 1 208 ? -49.403 0.863 -42.767 1.00 36.22 208 LEU D N 1
ATOM 5569 C CA . LEU E 1 208 ? -50.712 0.558 -43.332 1.00 39.46 208 LEU D CA 1
ATOM 5570 C C . LEU E 1 208 ? -50.839 1.037 -44.784 1.00 45.64 208 LEU D C 1
ATOM 5571 O O . LEU E 1 208 ? -51.434 0.361 -45.631 1.00 44.47 208 LEU D O 1
ATOM 5576 N N . ASP E 1 209 ? -50.250 2.191 -45.071 1.00 43.31 209 ASP D N 1
ATOM 5577 C CA . ASP E 1 209 ? -50.342 2.783 -46.397 1.00 47.32 209 ASP D CA 1
ATOM 5578 C C . ASP E 1 209 ? -49.472 2.061 -47.438 1.00 54.85 209 ASP D C 1
ATOM 5579 O O . ASP E 1 209 ? -49.576 2.334 -48.635 1.00 51.21 209 ASP D O 1
ATOM 5584 N N . THR E 1 210 ? -48.624 1.140 -46.988 1.00 48.57 210 THR D N 1
ATOM 5585 C CA . THR E 1 210 ? -47.774 0.393 -47.911 1.00 45.75 210 THR D CA 1
ATOM 5586 C C . THR E 1 210 ? -48.499 -0.826 -48.490 1.00 49.20 210 THR D C 1
ATOM 5587 O O . THR E 1 210 ? -47.926 -1.583 -49.278 1.00 47.16 210 THR D O 1
ATOM 5591 N N . LEU E 1 211 ? -49.762 -1.006 -48.115 1.00 45.83 211 LEU D N 1
ATOM 5592 C CA . LEU E 1 211 ? -50.508 -2.186 -48.538 1.00 39.21 211 LEU D CA 1
ATOM 5593 C C . LEU E 1 211 ? -51.036 -2.112 -49.967 1.00 40.76 211 LEU D C 1
ATOM 5594 O O . LEU E 1 211 ? -51.282 -1.038 -50.511 1.00 45.28 211 LEU D O 1
ATOM 5599 N N . ASN E 1 212 ? -51.183 -3.289 -50.563 1.00 41.20 212 ASN D N 1
ATOM 5600 C CA . ASN E 1 212 ? -52.010 -3.508 -51.741 1.00 41.58 212 ASN D CA 1
ATOM 5601 C C . ASN E 1 212 ? -53.393 -2.878 -51.543 1.00 44.50 212 ASN D C 1
ATOM 5602 O O . ASN E 1 212 ? -53.835 -2.706 -50.404 1.00 39.99 212 ASN D O 1
ATOM 5607 N N . GLU E 1 213 ? -54.078 -2.534 -52.634 1.00 38.52 213 GLU D N 1
ATOM 5608 C CA . GLU E 1 213 ? -55.401 -1.920 -52.522 1.00 34.06 213 GLU D CA 1
ATOM 5609 C C . GLU E 1 213 ? -56.420 -2.891 -51.919 1.00 32.16 213 GLU D C 1
ATOM 5610 O O . GLU E 1 213 ? -57.316 -2.493 -51.173 1.00 31.41 213 GLU D O 1
ATOM 5616 N N . ASP E 1 214 ? -56.289 -4.170 -52.243 1.00 33.89 214 ASP D N 1
ATOM 5617 C CA . ASP E 1 214 ? -57.230 -5.157 -51.745 1.00 32.01 214 ASP D CA 1
ATOM 5618 C C . ASP E 1 214 ? -56.918 -5.446 -50.283 1.00 35.24 214 ASP D C 1
ATOM 5619 O O . ASP E 1 214 ? -57.823 -5.585 -49.454 1.00 32.31 214 ASP D O 1
ATOM 5624 N N . SER E 1 215 ? -55.626 -5.517 -49.969 1.00 28.61 215 SER D N 1
ATOM 5625 C CA . SER E 1 215 ? -55.200 -5.753 -48.602 1.00 31.77 215 SER D CA 1
ATOM 5626 C C . SER E 1 215 ? -55.550 -4.552 -47.735 1.00 27.86 215 SER D C 1
ATOM 5627 O O . SER E 1 215 ? -56.000 -4.720 -46.602 1.00 31.77 215 SER D O 1
ATOM 5630 N N . TYR E 1 216 ? -55.348 -3.347 -48.266 1.00 28.51 216 TYR D N 1
ATOM 5631 C CA . TYR E 1 216 ? -55.678 -2.131 -47.528 1.00 27.94 216 TYR D CA 1
ATOM 5632 C C . TYR E 1 216 ? -57.164 -2.110 -47.168 1.00 27.64 216 TYR D C 1
ATOM 5633 O O . TYR E 1 216 ? -57.537 -1.738 -46.061 1.00 30.79 216 TYR D O 1
ATOM 5642 N N . LYS E 1 217 ? -58.002 -2.516 -48.112 1.00 26.29 217 LYS D N 1
ATOM 5643 C CA . LYS E 1 217 ? -59.435 -2.613 -47.875 1.00 30.21 217 LYS D CA 1
ATOM 5644 C C . LYS E 1 217 ? -59.707 -3.544 -46.694 1.00 27.61 217 LYS D C 1
ATOM 5645 O O . LYS E 1 217 ? -60.302 -3.130 -45.696 1.00 25.23 217 LYS D O 1
ATOM 5651 N N . ASP E 1 218 ? -59.232 -4.782 -46.805 1.00 26.42 218 ASP D N 1
ATOM 5652 C CA . ASP E 1 218 ? -59.456 -5.807 -45.791 1.00 26.47 218 ASP D CA 1
ATOM 5653 C C . ASP E 1 218 ? -58.890 -5.421 -44.426 1.00 21.71 218 ASP D C 1
ATOM 5654 O O . ASP E 1 218 ? -59.573 -5.530 -43.413 1.00 21.26 218 ASP D O 1
ATOM 5659 N N . SER E 1 219 ? -57.645 -4.968 -44.416 1.00 19.32 219 SER D N 1
ATOM 5660 C CA . SER E 1 219 ? -56.975 -4.585 -43.181 1.00 22.54 219 SER D CA 1
ATOM 5661 C C . SER E 1 219 ? -57.634 -3.412 -42.458 1.00 20.16 219 SER D C 1
ATOM 5662 O O . SER E 1 219 ? -57.820 -3.474 -41.256 1.00 22.71 219 SER D O 1
ATOM 5665 N N . THR E 1 220 ? -57.981 -2.350 -43.180 1.00 23.59 220 THR D N 1
ATOM 5666 C CA . THR E 1 220 ? -58.631 -1.187 -42.563 1.00 22.18 220 THR D CA 1
ATOM 5667 C C . THR E 1 220 ? -59.957 -1.582 -41.931 1.00 20.49 220 THR D C 1
ATOM 5668 O O . THR E 1 220 ? -60.316 -1.076 -40.866 1.00 26.53 220 THR D O 1
ATOM 5672 N N . LEU E 1 221 ? -60.668 -2.506 -42.571 1.00 23.78 221 LEU D N 1
ATOM 5673 C CA . LEU E 1 221 ? -61.935 -3.006 -42.037 1.00 25.54 221 LEU D CA 1
ATOM 5674 C C . LEU E 1 221 ? -61.710 -3.734 -40.718 1.00 23.25 221 LEU D C 1
ATOM 5675 O O . LEU E 1 221 ? -62.414 -3.508 -39.727 1.00 25.61 221 LEU D O 1
ATOM 5680 N N . ILE E 1 222 ? -60.713 -4.609 -40.711 1.00 22.41 222 ILE D N 1
ATOM 5681 C CA . ILE E 1 222 ? -60.410 -5.394 -39.527 1.00 21.23 222 ILE D CA 1
ATOM 5682 C C . ILE E 1 222 ? -59.963 -4.466 -38.406 1.00 21.47 222 ILE D C 1
ATOM 5683 O O . ILE E 1 222 ? -60.335 -4.641 -37.250 1.00 20.14 222 ILE D O 1
ATOM 5688 N N . MET E 1 223 ? -59.184 -3.453 -38.764 1.00 23.09 223 MET D N 1
ATOM 5689 C CA . MET E 1 223 ? -58.736 -2.477 -37.784 1.00 25.79 223 MET D CA 1
ATOM 5690 C C . MET E 1 223 ? -59.899 -1.696 -37.155 1.00 25.95 223 MET D C 1
ATOM 5691 O O . MET E 1 223 ? -59.912 -1.452 -35.946 1.00 26.01 223 MET D O 1
ATOM 5696 N N . GLN E 1 224 ? -60.879 -1.325 -37.971 1.00 24.13 224 GLN D N 1
ATOM 5697 C CA . GLN E 1 224 ? -62.076 -0.660 -37.465 1.00 28.46 224 GLN D CA 1
ATOM 5698 C C . GLN E 1 224 ? -62.801 -1.552 -36.456 1.00 25.31 224 GLN D C 1
ATOM 5699 O O . GLN E 1 224 ? -63.295 -1.084 -35.427 1.00 28.58 224 GLN D O 1
ATOM 5705 N N . LEU E 1 225 ? -62.853 -2.845 -36.759 1.00 23.91 225 LEU D N 1
ATOM 5706 C CA . LEU E 1 225 ? -63.486 -3.824 -35.887 1.00 23.41 225 LEU D CA 1
ATOM 5707 C C . LEU E 1 225 ? -62.698 -3.992 -34.591 1.00 27.86 225 LEU D C 1
ATOM 5708 O O . LEU E 1 225 ? -63.285 -4.167 -33.516 1.00 24.98 225 LEU D O 1
ATOM 5713 N N . LEU E 1 226 ? -61.368 -3.946 -34.694 1.00 24.59 226 LEU D N 1
ATOM 5714 C CA . LEU E 1 226 ? -60.512 -3.932 -33.504 1.00 23.46 226 LEU D CA 1
ATOM 5715 C C . LEU E 1 226 ? -60.861 -2.736 -32.628 1.00 23.45 226 LEU D C 1
ATOM 5716 O O . LEU E 1 226 ? -61.046 -2.877 -31.430 1.00 28.71 226 LEU D O 1
ATOM 5721 N N . ARG E 1 227 ? -60.947 -1.564 -33.252 1.00 25.77 227 ARG D N 1
ATOM 5722 C CA . ARG E 1 227 ? -61.311 -0.325 -32.576 1.00 31.61 227 ARG D CA 1
ATOM 5723 C C . ARG E 1 227 ? -62.726 -0.378 -31.989 1.00 31.00 227 ARG D C 1
ATOM 5724 O O . ARG E 1 227 ? -62.941 0.015 -30.845 1.00 32.15 227 ARG D O 1
ATOM 5732 N N . ASP E 1 228 ? -63.682 -0.865 -32.775 1.00 29.51 228 ASP D N 1
ATOM 5733 C CA . ASP E 1 228 ? -65.056 -0.979 -32.308 1.00 28.01 228 ASP D CA 1
ATOM 5734 C C . ASP E 1 228 ? -65.109 -1.856 -31.067 1.00 36.73 228 ASP D C 1
ATOM 5735 O O . ASP E 1 228 ? -65.734 -1.489 -30.074 1.00 33.76 228 ASP D O 1
ATOM 5740 N N . ASN E 1 229 ? -64.438 -3.006 -31.119 1.00 33.17 229 ASN D N 1
ATOM 5741 C CA . ASN E 1 229 ? -64.414 -3.924 -29.981 1.00 26.29 229 ASN D CA 1
ATOM 5742 C C . ASN E 1 229 ? -63.788 -3.306 -28.732 1.00 33.25 229 ASN D C 1
ATOM 5743 O O . ASN E 1 229 ? -64.329 -3.440 -27.635 1.00 31.01 229 ASN D O 1
ATOM 5748 N N . LEU E 1 230 ? -62.648 -2.640 -28.902 1.00 28.71 230 LEU D N 1
ATOM 5749 C CA . LEU E 1 230 ? -61.964 -1.986 -27.784 1.00 31.03 230 LEU D CA 1
ATOM 5750 C C . LEU E 1 230 ? -62.866 -0.964 -27.091 1.00 36.40 230 LEU D C 1
ATOM 5751 O O . LEU E 1 230 ? -62.900 -0.891 -25.867 1.00 36.65 230 LEU D O 1
ATOM 5756 N N . THR E 1 231 ? -63.590 -0.180 -27.885 1.00 33.48 231 THR D N 1
ATOM 5757 C CA . THR E 1 231 ? -64.563 0.768 -27.357 1.00 33.90 231 THR D CA 1
ATOM 5758 C C . THR E 1 231 ? -65.632 0.044 -26.553 1.00 39.12 231 THR D C 1
ATOM 5759 O O . THR E 1 231 ? -65.900 0.391 -25.399 1.00 42.31 231 THR D O 1
ATOM 5763 N N . LEU E 1 232 ? -66.228 -0.971 -27.172 1.00 37.21 232 LEU D N 1
ATOM 5764 C CA . LEU E 1 232 ? -67.250 -1.791 -26.524 1.00 35.62 232 LEU D CA 1
ATOM 5765 C C . LEU E 1 232 ? -66.724 -2.407 -25.236 1.00 39.01 232 LEU D C 1
ATOM 5766 O O . LEU E 1 232 ? -67.397 -2.383 -24.203 1.00 39.26 232 LEU D O 1
ATOM 5771 N N . TRP E 1 233 ? -65.503 -2.932 -25.299 1.00 36.29 233 TRP D N 1
ATOM 5772 C CA . TRP E 1 233 ? -64.931 -3.695 -24.196 1.00 35.42 233 TRP D CA 1
ATOM 5773 C C . TRP E 1 233 ? -64.511 -2.816 -23.029 1.00 40.51 233 TRP D C 1
ATOM 5774 O O . TRP E 1 233 ? -64.484 -3.268 -21.883 1.00 35.11 233 TRP D O 1
ATOM 5785 N N . THR E 1 234 ? -64.173 -1.565 -23.328 1.00 37.25 234 THR D N 1
ATOM 5786 C CA . THR E 1 234 ? -63.861 -0.596 -22.285 1.00 43.52 234 THR D CA 1
ATOM 5787 C C . THR E 1 234 ? -65.151 0.089 -21.841 1.00 49.21 234 THR D C 1
ATOM 5788 O O . THR E 1 234 ? -65.120 1.169 -21.244 1.00 48.86 234 THR D O 1
ATOM 5792 N N . SER E 1 235 ? -66.276 -0.563 -22.147 1.00 49.70 235 SER D N 1
ATOM 5793 C CA . SER E 1 235 ? -67.611 -0.133 -21.726 1.00 49.96 235 SER D CA 1
ATOM 5794 C C . SER E 1 235 ? -67.982 1.220 -22.323 1.00 54.02 235 SER D C 1
ATOM 5795 O O . SER E 1 235 ? -67.259 1.738 -23.172 1.00 57.22 235 SER D O 1
ATOM 5798 N N . VAL F 2 4 ? -75.910 -6.853 -27.738 1.00 61.42 2 VAL F N 1
ATOM 5799 C CA . VAL F 2 4 ? -74.749 -6.513 -28.553 1.00 61.08 2 VAL F CA 1
ATOM 5800 C C . VAL F 2 4 ? -73.558 -7.380 -28.159 1.00 58.41 2 VAL F C 1
ATOM 5801 O O . VAL F 2 4 ? -73.281 -7.567 -26.974 1.00 56.25 2 VAL F O 1
ATOM 5805 N N . THR F 2 5 ? -72.874 -7.929 -29.160 1.00 54.94 3 THR F N 1
ATOM 5806 C CA . THR F 2 5 ? -71.717 -8.777 -28.913 1.00 47.72 3 THR F CA 1
ATOM 5807 C C . THR F 2 5 ? -70.503 -8.282 -29.689 1.00 41.85 3 THR F C 1
ATOM 5808 O O . THR F 2 5 ? -70.603 -7.394 -30.538 1.00 42.74 3 THR F O 1
ATOM 5812 N N . SER F 2 6 ? -69.354 -8.867 -29.377 1.00 39.86 4 SER F N 1
ATOM 5813 C CA . SER F 2 6 ? -68.105 -8.531 -30.040 1.00 29.82 4 SER F CA 1
ATOM 5814 C C . SER F 2 6 ? -68.166 -8.873 -31.529 1.00 33.10 4 SER F C 1
ATOM 5815 O O . SER F 2 6 ? -68.774 -9.874 -31.929 1.00 29.39 4 SER F O 1
ATOM 5818 N N . SER F 2 7 ? -67.545 -8.035 -32.350 1.00 24.97 5 SER F N 1
ATOM 5819 C CA . SER F 2 7 ? -67.444 -8.320 -33.767 1.00 26.07 5 SER F CA 1
ATOM 5820 C C . SER F 2 7 ? -66.196 -9.159 -34.058 1.00 22.39 5 SER F C 1
ATOM 5821 O O . SER F 2 7 ? -65.115 -8.875 -33.547 1.00 20.06 5 SER F O 1
ATOM 5834 N N . CYS F 2 9 ? -63.912 -11.561 -37.278 1.00 21.25 7 CYS F N 1
ATOM 5835 C CA . CYS F 2 9 ? -63.372 -11.341 -38.611 1.00 21.22 7 CYS F CA 1
ATOM 5836 C C . CYS F 2 9 ? -64.307 -11.786 -39.726 1.00 20.80 7 CYS F C 1
ATOM 5837 O O . CYS F 2 9 ? -64.898 -12.854 -39.644 1.00 23.85 7 CYS F O 1
ATOM 5840 N N . PRO F 2 10 ? -64.435 -10.967 -40.784 1.00 30.25 8 PRO F N 1
ATOM 5841 C CA . PRO F 2 10 ? -65.067 -11.419 -42.031 1.00 29.44 8 PRO F CA 1
ATOM 5842 C C . PRO F 2 10 ? -64.486 -12.754 -42.490 1.00 29.46 8 PRO F C 1
ATOM 5843 O O . PRO F 2 10 ? -63.291 -12.995 -42.292 1.00 32.08 8 PRO F O 1
ATOM 5847 N N . ALA F 2 11 ? -65.312 -13.609 -43.085 1.00 27.49 9 ALA F N 1
ATOM 5848 C CA . ALA F 2 11 ? -64.850 -14.925 -43.520 1.00 28.15 9 ALA F CA 1
ATOM 5849 C C . ALA F 2 11 ? -64.087 -14.878 -44.838 1.00 32.15 9 ALA F C 1
ATOM 5850 O O . ALA F 2 11 ? -63.411 -15.842 -45.194 1.00 30.08 9 ALA F O 1
ATOM 5852 N N . ASP F 2 12 ? -64.210 -13.769 -45.564 1.00 32.12 10 ASP F N 1
ATOM 5853 C CA . ASP F 2 12 ? -63.604 -13.650 -46.891 1.00 40.00 10 ASP F CA 1
ATOM 5854 C C . ASP F 2 12 ? -62.430 -12.676 -46.915 1.00 36.53 10 ASP F C 1
ATOM 5855 O O . ASP F 2 12 ? -62.277 -11.837 -46.030 1.00 37.82 10 ASP F O 1
ATOM 5860 N N . LEU F 2 13 ? -61.591 -12.811 -47.933 1.00 40.98 11 LEU F N 1
ATOM 5861 C CA . LEU F 2 13 ? -60.536 -11.842 -48.204 1.00 38.17 11 LEU F CA 1
ATOM 5862 C C . LEU F 2 13 ? -60.739 -11.283 -49.603 1.00 46.77 11 LEU F C 1
ATOM 5863 O O . LEU F 2 13 ? -61.182 -11.999 -50.503 1.00 43.07 11 LEU F O 1
ATOM 5868 N N . THR F 2 14 ? -60.416 -10.007 -49.789 1.00 44.52 12 THR F N 1
ATOM 5869 C CA . THR F 2 14 ? -60.501 -9.405 -51.110 1.00 46.09 12 THR F CA 1
ATOM 5870 C C . THR F 2 14 ? -59.310 -9.833 -51.959 1.00 38.54 12 THR F C 1
ATOM 5871 O O . THR F 2 14 ? -59.479 -10.563 -52.935 1.00 47.84 12 THR F O 1
ATOM 5875 N N . ASP G 1 3 ? -98.385 -35.356 -29.011 1.00 39.41 3 ASP G N 1
ATOM 5876 C CA . ASP G 1 3 ? -98.733 -34.086 -28.384 1.00 35.25 3 ASP G CA 1
ATOM 5877 C C 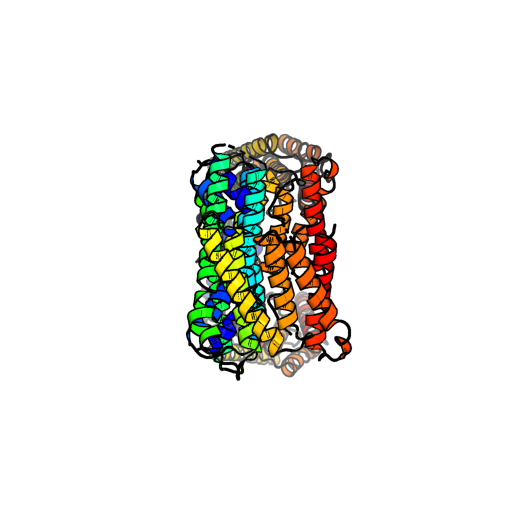. ASP G 1 3 ? -98.756 -32.933 -29.395 1.00 30.02 3 ASP G C 1
ATOM 5878 O O . ASP G 1 3 ? -97.713 -32.371 -29.763 1.00 26.79 3 ASP G O 1
ATOM 5883 N N . ARG G 1 4 ? -99.966 -32.581 -29.813 1.00 25.15 4 ARG G N 1
ATOM 5884 C CA . ARG G 1 4 ? -100.201 -31.554 -30.815 1.00 28.41 4 ARG G CA 1
ATOM 5885 C C . ARG G 1 4 ? -99.617 -30.198 -30.427 1.00 26.10 4 ARG G C 1
ATOM 5886 O O . ARG G 1 4 ? -98.975 -29.542 -31.247 1.00 26.27 4 ARG G O 1
ATOM 5894 N N . GLU G 1 5 ? -99.829 -29.785 -29.181 1.00 22.07 5 GLU G N 1
ATOM 5895 C CA . GLU G 1 5 ? -99.417 -28.456 -28.749 1.00 26.73 5 GLU G CA 1
ATOM 5896 C C . GLU G 1 5 ? -97.890 -28.285 -28.730 1.00 25.18 5 GLU G C 1
ATOM 5897 O O . GLU G 1 5 ? -97.388 -27.176 -28.906 1.00 24.80 5 GLU G O 1
ATOM 5903 N N . GLN G 1 6 ? -97.154 -29.364 -28.489 1.00 20.88 6 GLN G N 1
ATOM 5904 C CA . GLN G 1 6 ? -95.697 -29.307 -28.548 1.00 26.25 6 GLN G CA 1
ATOM 5905 C C . GLN G 1 6 ? -95.188 -29.063 -29.956 1.00 23.50 6 GLN G C 1
ATOM 5906 O O . GLN G 1 6 ? -94.283 -28.261 -30.166 1.00 22.17 6 GLN G O 1
ATOM 5912 N N . LEU G 1 7 ? -95.781 -29.780 -30.904 1.00 26.19 7 LEU G N 1
ATOM 5913 C CA . LEU G 1 7 ? -95.497 -29.588 -32.319 1.00 21.88 7 LEU G CA 1
ATOM 5914 C C . LEU G 1 7 ? -95.712 -28.139 -32.727 1.00 21.27 7 LEU G C 1
ATOM 5915 O O . LEU G 1 7 ? -94.849 -27.542 -33.376 1.00 20.89 7 LEU G O 1
ATOM 5920 N N . VAL G 1 8 ? -96.837 -27.557 -32.317 1.00 19.30 8 VAL G N 1
ATOM 5921 C CA . VAL G 1 8 ? -97.100 -26.157 -32.639 1.00 22.93 8 VAL G CA 1
ATOM 5922 C C . VAL G 1 8 ? -96.106 -25.222 -31.936 1.00 25.95 8 VAL G C 1
ATOM 5923 O O . VAL G 1 8 ? -95.644 -24.246 -32.545 1.00 21.13 8 VAL G O 1
ATOM 5927 N N . GLN G 1 9 ? -95.781 -25.498 -30.667 1.00 19.41 9 GLN G N 1
ATOM 5928 C CA . GLN G 1 9 ? -94.742 -24.716 -29.985 1.00 21.39 9 GLN G CA 1
ATOM 5929 C C . GLN G 1 9 ? -93.413 -24.806 -30.732 1.00 16.93 9 GLN G C 1
ATOM 5930 O O . GLN G 1 9 ? -92.684 -23.819 -30.849 1.00 17.68 9 GLN G O 1
ATOM 5936 N N . LYS G 1 10 ? -93.098 -25.991 -31.233 1.00 15.78 10 LYS G N 1
ATOM 5937 C CA . LYS G 1 10 ? -91.854 -26.176 -31.978 1.00 18.24 10 LYS G CA 1
ATOM 5938 C C . LYS G 1 10 ? -91.878 -25.356 -33.270 1.00 17.29 10 LYS G C 1
ATOM 5939 O O . LYS G 1 10 ? -90.860 -24.782 -33.667 1.00 19.36 10 LYS G O 1
ATOM 5945 N N . ALA G 1 11 ? -93.040 -25.292 -33.922 1.00 15.26 11 ALA G N 1
ATOM 5946 C CA . ALA G 1 11 ? -93.181 -24.467 -35.114 1.00 16.50 11 ALA G CA 1
ATOM 5947 C C . ALA G 1 11 ? -92.913 -23.010 -34.782 1.00 18.56 11 ALA G C 1
ATOM 5948 O O . ALA G 1 11 ? -92.269 -22.294 -35.561 1.00 16.98 11 ALA G O 1
ATOM 5950 N N . ARG G 1 12 ? -93.422 -22.569 -33.631 1.00 12.45 12 ARG G N 1
ATOM 5951 C CA . ARG G 1 12 ? -93.224 -21.187 -33.200 1.00 14.72 12 ARG G CA 1
ATOM 5952 C C . ARG G 1 12 ? -91.742 -20.904 -32.927 1.00 17.83 12 ARG G C 1
ATOM 5953 O O . ARG G 1 12 ? -91.233 -19.829 -33.251 1.00 18.86 12 ARG G O 1
ATOM 5961 N N . LEU G 1 13 ? -91.060 -21.879 -32.336 1.00 17.79 13 LEU G N 1
ATOM 5962 C CA . LEU G 1 13 ? -89.637 -21.748 -32.018 1.00 20.34 13 LEU G CA 1
ATOM 5963 C C . LEU G 1 13 ? -88.820 -21.721 -33.293 1.00 15.83 13 LEU G C 1
ATOM 5964 O O . LEU G 1 13 ? -87.913 -20.908 -33.450 1.00 22.88 13 LEU G O 1
ATOM 5969 N N . ALA G 1 14 ? -89.155 -22.623 -34.202 1.00 20.36 14 ALA G N 1
ATOM 5970 C CA . ALA G 1 14 ? -88.490 -22.689 -35.490 1.00 20.05 14 ALA G CA 1
ATOM 5971 C C . ALA G 1 14 ? -88.573 -21.345 -36.193 1.00 21.21 14 ALA G C 1
ATOM 5972 O O . ALA G 1 14 ? -87.594 -20.886 -36.803 1.00 19.76 14 ALA G O 1
ATOM 5974 N N . GLU G 1 15 ? -89.741 -20.711 -36.099 1.00 19.93 15 GLU G N 1
ATOM 5975 C CA . GLU G 1 15 ? -89.958 -19.444 -36.784 1.00 16.86 15 GLU G CA 1
ATOM 5976 C C . GLU G 1 15 ? -89.046 -18.369 -36.215 1.00 18.01 15 GLU G C 1
ATOM 5977 O O . GLU G 1 15 ? -88.398 -17.631 -36.968 1.00 17.36 15 GLU G O 1
ATOM 5983 N N . GLN G 1 16 ? -89.021 -18.279 -34.886 1.00 18.15 16 GLN G N 1
ATOM 5984 C CA A GLN G 1 16 ? -88.173 -17.311 -34.209 0.37 20.83 16 GLN G CA 1
ATOM 5985 C CA B GLN G 1 16 ? -88.168 -17.329 -34.187 0.63 20.44 16 GLN G CA 1
ATOM 5986 C C . GLN G 1 16 ? -86.700 -17.582 -34.520 1.00 17.35 16 GLN G C 1
ATOM 5987 O O . GLN G 1 16 ? -85.919 -16.654 -34.655 1.00 17.96 16 GLN G O 1
ATOM 5998 N N . ALA G 1 17 ? -86.341 -18.854 -34.653 1.00 17.18 17 ALA G N 1
ATOM 5999 C CA . ALA G 1 17 ? -84.965 -19.248 -35.005 1.00 21.70 17 ALA G CA 1
ATOM 6000 C C . ALA G 1 17 ? -84.697 -19.202 -36.522 1.00 20.02 17 ALA G C 1
ATOM 6001 O O . ALA G 1 17 ? -83.596 -19.540 -36.973 1.00 18.12 17 ALA G O 1
ATOM 6003 N N . GLU G 1 18 ? -85.713 -18.811 -37.296 1.00 16.07 18 GLU G N 1
ATOM 6004 C CA . GLU G 1 18 ? -85.636 -18.772 -38.761 1.00 17.34 18 GLU G CA 1
ATOM 6005 C C . GLU G 1 18 ? -85.166 -20.101 -39.338 1.00 17.31 18 GLU G C 1
ATOM 6006 O O . GLU G 1 18 ? -84.307 -20.161 -40.242 1.00 14.82 18 GLU G O 1
ATOM 6012 N N . ARG G 1 19 ? -85.750 -21.169 -38.805 1.00 14.70 19 ARG G N 1
ATOM 6013 C CA . ARG G 1 19 ? -85.500 -22.514 -39.297 1.00 20.56 19 ARG G CA 1
ATOM 6014 C C . ARG G 1 19 ? -86.799 -23.027 -39.920 1.00 16.47 19 ARG G C 1
ATOM 6015 O O . ARG G 1 19 ? -87.582 -23.721 -39.276 1.00 16.70 19 ARG G O 1
ATOM 6023 N N . TYR G 1 20 ? -87.018 -22.660 -41.181 1.00 14.45 20 TYR G N 1
ATOM 6024 C CA . TYR G 1 20 ? -88.327 -22.796 -41.791 1.00 17.98 20 TYR G CA 1
ATOM 6025 C C . TYR G 1 20 ? -88.587 -24.218 -42.279 1.00 17.31 20 TYR G C 1
ATOM 6026 O O . TYR G 1 20 ? -89.742 -24.624 -42.368 1.00 19.05 20 TYR G O 1
ATOM 6035 N N . ASP G 1 21 ? -87.531 -24.980 -42.564 1.00 13.72 21 ASP G N 1
ATOM 6036 C CA . ASP G 1 21 ? -87.705 -26.403 -42.844 1.00 19.12 21 ASP G CA 1
ATOM 6037 C C . ASP G 1 21 ? -88.332 -27.095 -41.637 1.00 21.27 21 ASP G C 1
ATOM 6038 O O . ASP G 1 21 ? -89.280 -27.859 -41.794 1.00 20.90 21 ASP G O 1
ATOM 6043 N N . ASP G 1 22 ? -87.781 -26.844 -40.445 1.00 16.13 22 ASP G N 1
ATOM 6044 C CA . ASP G 1 22 ? -88.330 -27.396 -39.203 1.00 16.03 22 ASP G CA 1
ATOM 6045 C C . ASP G 1 22 ? -89.769 -26.932 -38.997 1.00 19.77 22 ASP G C 1
ATOM 6046 O O . ASP G 1 22 ? -90.631 -27.704 -38.595 1.00 18.62 22 ASP G O 1
ATOM 6051 N N . MET G 1 23 ? -89.989 -25.645 -39.248 1.00 15.96 23 MET G N 1
ATOM 6052 C CA . MET G 1 23 ? -91.285 -25.022 -39.060 1.00 18.45 23 MET G CA 1
ATOM 6053 C C . MET G 1 23 ? -92.342 -25.674 -39.930 1.00 17.25 23 MET G C 1
ATOM 6054 O O . MET G 1 23 ? -93.445 -25.932 -39.468 1.00 17.90 23 MET G O 1
ATOM 6059 N N . ALA G 1 24 ? -92.003 -25.929 -41.192 1.00 14.64 24 ALA G N 1
ATOM 6060 C CA . ALA G 1 24 ? -92.925 -26.582 -42.108 1.00 18.60 24 ALA G CA 1
ATOM 6061 C C . ALA G 1 24 ? -93.194 -28.019 -41.685 1.00 20.70 24 ALA G C 1
ATOM 6062 O O . ALA G 1 24 ? -94.342 -28.477 -41.704 1.00 18.85 24 ALA G O 1
ATOM 6064 N N . ALA G 1 25 ? -92.134 -28.724 -41.304 1.00 17.47 25 ALA G N 1
ATOM 6065 C CA . ALA G 1 25 ? -92.250 -30.124 -40.896 1.00 20.06 25 ALA G CA 1
ATOM 6066 C C . ALA G 1 25 ? -93.133 -30.273 -39.656 1.00 19.81 25 ALA G C 1
ATOM 6067 O O . ALA G 1 25 ? -93.865 -31.250 -39.519 1.00 18.61 25 ALA G O 1
ATOM 6069 N N . ALA G 1 26 ? -93.051 -29.311 -38.745 1.00 18.05 26 ALA G N 1
ATOM 6070 C CA . ALA G 1 26 ? -93.867 -29.368 -37.546 1.00 22.27 26 ALA G CA 1
ATOM 6071 C C . ALA G 1 26 ? -95.337 -29.123 -37.912 1.00 21.81 26 ALA G C 1
ATOM 6072 O O . ALA G 1 26 ? -96.230 -29.853 -37.470 1.00 18.06 26 ALA G O 1
ATOM 6074 N N . MET G 1 27 ? -95.586 -28.110 -38.738 1.00 16.39 27 MET G N 1
ATOM 6075 C CA . MET G 1 27 ? -96.966 -27.801 -39.103 1.00 19.28 27 MET G CA 1
ATOM 6076 C C . MET G 1 27 ? -97.563 -28.845 -40.049 1.00 20.77 27 MET G C 1
ATOM 6077 O O . MET G 1 27 ? -98.777 -29.079 -40.032 1.00 18.62 27 MET G O 1
ATOM 6082 N N . LYS G 1 28 ? -96.725 -29.490 -40.857 1.00 16.14 28 LYS G N 1
ATOM 6083 C CA . LYS G 1 28 ? -97.189 -30.645 -41.623 1.00 19.38 28 LYS G CA 1
ATOM 6084 C C . LYS G 1 28 ? -97.687 -31.768 -40.700 1.00 20.57 28 LYS G C 1
ATOM 6085 O O . LYS G 1 28 ? -98.750 -32.351 -40.933 1.00 23.12 28 LYS G O 1
ATOM 6091 N N . ASN G 1 29 ? -96.908 -32.081 -39.668 1.00 20.83 29 ASN G N 1
ATOM 6092 C CA . ASN G 1 29 ? -97.315 -33.093 -38.695 1.00 24.10 29 ASN G CA 1
ATOM 6093 C C . ASN G 1 29 ? -98.588 -32.682 -37.955 1.00 19.17 29 ASN G C 1
ATOM 6094 O O . ASN G 1 29 ? -99.472 -33.508 -37.730 1.00 18.71 29 ASN G O 1
ATOM 6099 N N . VAL G 1 30 ? -98.670 -31.410 -37.573 1.00 19.1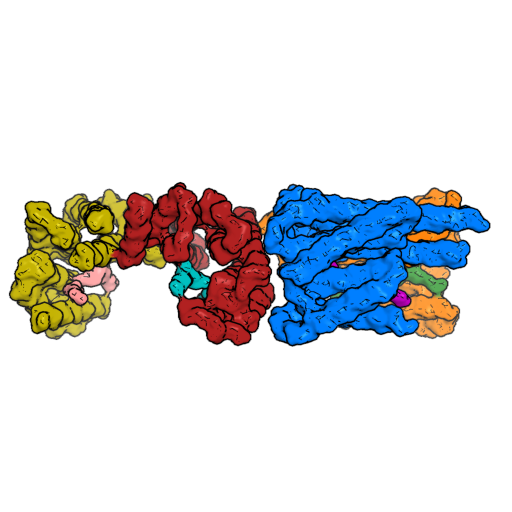8 30 VAL G N 1
ATOM 6100 C CA . VAL G 1 30 ? -99.854 -30.898 -36.897 1.00 18.88 30 VAL G CA 1
ATOM 6101 C C . VAL G 1 30 ? -101.098 -31.103 -37.766 1.00 24.15 30 VAL G C 1
ATOM 6102 O O . VAL G 1 30 ? -102.123 -31.604 -37.288 1.00 24.48 30 VAL G O 1
ATOM 6106 N N . THR G 1 31 ? -100.993 -30.730 -39.042 1.00 19.65 31 THR G N 1
ATOM 6107 C CA . THR G 1 31 ? -102.108 -30.853 -39.981 1.00 23.03 31 THR G CA 1
ATOM 6108 C C . THR G 1 31 ? -102.569 -32.298 -40.129 1.00 25.24 31 THR G C 1
ATOM 6109 O O . THR G 1 31 ? -103.771 -32.581 -40.178 1.00 19.58 31 THR G O 1
ATOM 6113 N N . GLU G 1 32 ? -101.605 -33.211 -40.190 1.00 24.07 32 GLU G N 1
ATOM 6114 C CA . GLU G 1 32 ? -101.897 -34.617 -40.433 1.00 22.57 32 GLU G CA 1
ATOM 6115 C C . GLU G 1 32 ? -102.604 -35.277 -39.234 1.00 21.82 32 GLU G C 1
ATOM 6116 O O . GLU G 1 32 ? -103.083 -36.403 -39.338 1.00 25.17 32 GLU G O 1
ATOM 6122 N N . LEU G 1 33 ? -102.699 -34.573 -38.107 1.00 21.78 33 LEU G N 1
ATOM 6123 C CA . LEU G 1 33 ? -103.507 -35.060 -36.990 1.00 23.53 33 LEU G CA 1
ATOM 6124 C C . LEU G 1 33 ? -104.993 -34.918 -37.298 1.00 27.10 33 LEU G C 1
ATOM 6125 O O . LEU G 1 33 ? -105.845 -35.361 -36.523 1.00 28.79 33 LEU G O 1
ATOM 6130 N N . ASN G 1 34 ? -105.289 -34.270 -38.422 1.00 26.67 34 ASN G N 1
ATOM 6131 C CA . ASN G 1 34 ? -106.650 -34.167 -38.954 1.00 28.24 34 ASN G CA 1
ATOM 6132 C C . ASN G 1 34 ? -107.607 -33.393 -38.043 1.00 25.95 34 ASN G C 1
ATOM 6133 O O . ASN G 1 34 ? -108.813 -33.566 -38.112 1.00 32.05 34 ASN G O 1
ATOM 6138 N N . GLU G 1 35 ? -107.057 -32.539 -37.193 1.00 26.65 35 GLU G N 1
ATOM 6139 C CA . GLU G 1 35 ? -107.850 -31.578 -36.445 1.00 28.20 35 GLU G CA 1
ATOM 6140 C C . GLU G 1 35 ? -107.649 -30.202 -37.087 1.00 26.38 35 GLU G C 1
ATOM 6141 O O . GLU G 1 35 ? -106.575 -29.919 -37.619 1.00 25.25 35 GLU G O 1
ATOM 6147 N N . PRO G 1 36 ? -108.676 -29.342 -37.038 1.00 24.18 36 PRO G N 1
ATOM 6148 C CA . PRO G 1 36 ? -108.638 -28.115 -37.836 1.00 28.11 36 PRO G CA 1
ATOM 6149 C C . PRO G 1 36 ? -107.587 -27.157 -37.311 1.00 24.35 36 PRO G C 1
ATOM 6150 O O . PRO G 1 36 ? -107.291 -27.195 -36.124 1.00 27.03 36 PRO G O 1
ATOM 6154 N N . LEU G 1 37 ? -107.008 -26.341 -38.188 1.00 22.30 37 LEU G N 1
ATOM 6155 C CA . LEU G 1 37 ? -106.058 -25.329 -37.762 1.00 21.58 37 LEU G CA 1
ATOM 6156 C C . LEU G 1 37 ? -106.814 -24.083 -37.332 1.00 24.28 37 LEU G C 1
ATOM 6157 O O . LEU G 1 37 ? -107.788 -23.703 -37.972 1.00 23.10 37 LEU G O 1
ATOM 6162 N N . SER G 1 38 ? -106.370 -23.460 -36.245 1.00 20.38 38 SER G N 1
ATOM 6163 C CA . SER G 1 38 ? -106.847 -22.134 -35.871 1.00 20.42 38 SER G CA 1
ATOM 6164 C C . SER G 1 38 ? -106.273 -21.112 -36.844 1.00 18.90 38 SER G C 1
ATOM 6165 O O . SER G 1 38 ? -105.409 -21.445 -37.652 1.00 21.86 38 SER G O 1
ATOM 6168 N N . ASN G 1 39 ? -106.717 -19.863 -36.763 1.00 17.72 39 ASN G N 1
ATOM 6169 C CA . ASN G 1 39 ? -106.191 -18.860 -37.681 1.00 21.58 39 ASN G CA 1
ATOM 6170 C C . ASN G 1 39 ? -104.679 -18.683 -37.487 1.00 22.19 39 ASN G C 1
ATOM 6171 O O . ASN G 1 39 ? -103.948 -18.483 -38.453 1.00 22.26 39 ASN G O 1
ATOM 6176 N N . GLU G 1 40 ? -104.206 -18.785 -36.248 1.00 23.58 40 GLU G N 1
ATOM 6177 C CA . GLU G 1 40 ? -102.782 -18.598 -35.989 1.00 23.33 40 GLU G CA 1
ATOM 6178 C C . GLU G 1 40 ? -101.970 -19.776 -36.532 1.00 19.42 40 GLU G C 1
ATOM 6179 O O . GLU G 1 40 ? -100.865 -19.592 -37.043 1.00 22.80 40 GLU G O 1
ATOM 6185 N N . GLU G 1 41 ? -102.526 -20.977 -36.428 1.00 19.14 41 GLU G N 1
ATOM 6186 C CA . GLU G 1 41 ? -101.840 -22.182 -36.871 1.00 17.12 41 GLU G CA 1
ATOM 6187 C C . GLU G 1 41 ? -101.767 -22.207 -38.380 1.00 22.50 41 GLU G C 1
ATOM 6188 O O . GLU G 1 41 ? -100.741 -22.578 -38.964 1.00 18.56 41 GLU G O 1
ATOM 6194 N N . ARG G 1 42 ? -102.869 -21.794 -38.995 1.00 19.30 42 ARG G N 1
ATOM 6195 C CA . ARG G 1 42 ? -102.955 -21.607 -40.427 1.00 18.75 42 ARG G CA 1
ATOM 6196 C C . ARG G 1 42 ? -101.877 -20.637 -40.891 1.00 19.30 42 ARG G C 1
ATOM 6197 O O . ARG G 1 42 ? -101.216 -20.878 -41.894 1.00 17.49 42 ARG G O 1
ATOM 6205 N N . ASN G 1 43 ? -101.705 -19.540 -40.152 1.00 17.68 43 ASN G N 1
ATOM 6206 C CA . ASN G 1 43 ? -100.657 -18.580 -40.464 1.00 19.57 43 ASN G CA 1
ATOM 6207 C C . ASN G 1 43 ? -99.265 -19.203 -40.347 1.00 18.05 43 ASN G C 1
ATOM 6208 O O . ASN G 1 43 ? -98.422 -18.969 -41.200 1.00 16.55 43 ASN G O 1
ATOM 6213 N N . LEU G 1 44 ? -99.028 -19.998 -39.304 1.00 17.67 44 LEU G N 1
ATOM 6214 C CA . LEU G 1 44 ? -97.743 -20.700 -39.175 1.00 20.57 44 LEU G CA 1
ATOM 6215 C C . LEU G 1 44 ? -97.485 -21.641 -40.352 1.00 17.75 44 LEU G C 1
ATOM 6216 O O . LEU G 1 44 ? -96.383 -21.659 -40.912 1.00 16.87 44 LEU G O 1
ATOM 6221 N N . LEU G 1 45 ? -98.493 -22.427 -40.719 1.00 16.23 45 LEU G N 1
ATOM 6222 C CA . LEU G 1 45 ? -98.368 -23.307 -41.872 1.00 19.27 45 LEU G CA 1
ATOM 6223 C C . LEU G 1 45 ? -97.971 -22.510 -43.118 1.00 18.94 45 LEU G C 1
ATOM 6224 O O . LEU G 1 45 ? -97.006 -22.839 -43.805 1.00 16.95 45 LEU G O 1
ATOM 6229 N N . SER G 1 46 ? -98.718 -21.444 -43.375 1.00 19.24 46 SER G N 1
ATOM 6230 C CA . SER G 1 46 ? -98.560 -20.650 -44.580 1.00 17.13 46 SER G CA 1
ATOM 6231 C C . SER G 1 46 ? -97.198 -19.955 -44.637 1.00 20.70 46 SER G C 1
ATOM 6232 O O . SER G 1 46 ? -96.527 -19.971 -45.669 1.00 16.24 46 SER G O 1
ATOM 6235 N N . VAL G 1 47 ? -96.793 -19.349 -43.526 1.00 19.56 47 VAL G N 1
ATOM 6236 C CA . VAL G 1 47 ? -95.503 -18.672 -43.442 1.00 16.35 47 VAL G CA 1
ATOM 6237 C C . VAL G 1 47 ? -94.350 -19.673 -43.608 1.00 18.27 47 VAL G C 1
ATOM 6238 O O . VAL G 1 47 ? -93.357 -19.398 -44.287 1.00 16.19 47 VAL G O 1
ATOM 6242 N N . ALA G 1 48 ? -94.492 -20.838 -42.984 1.00 17.20 48 ALA G N 1
ATOM 6243 C CA . ALA G 1 48 ? -93.483 -21.881 -43.067 1.00 16.66 48 ALA G CA 1
ATOM 6244 C C . ALA G 1 48 ? -93.242 -22.309 -44.506 1.00 18.58 48 ALA G C 1
ATOM 6245 O O . ALA G 1 48 ? -92.121 -22.234 -45.003 1.00 17.18 48 ALA G O 1
ATOM 6247 N N . TYR G 1 49 ? -94.286 -22.772 -45.180 1.00 13.83 49 TYR G N 1
ATOM 6248 C CA . TYR G 1 49 ? -94.074 -23.315 -46.507 1.00 17.79 49 TYR G CA 1
ATOM 6249 C C . TYR G 1 49 ? -93.720 -22.237 -47.512 1.00 17.52 49 TYR G C 1
ATOM 6250 O O . TYR G 1 49 ? -93.016 -22.515 -48.470 1.00 15.89 49 TYR G O 1
ATOM 6259 N N . LYS G 1 50 ? -94.171 -21.010 -47.270 1.00 14.40 50 LYS G N 1
ATOM 6260 C CA . LYS G 1 50 ? -93.842 -19.894 -48.152 1.00 17.75 50 LYS G CA 1
ATOM 6261 C C . LYS G 1 50 ? -92.344 -19.603 -48.135 1.00 18.69 50 LYS G C 1
ATOM 6262 O O . LYS G 1 50 ? -91.755 -19.250 -49.157 1.00 14.66 50 LYS G O 1
ATOM 6268 N N . ASN G 1 51 ? -91.722 -19.746 -46.973 1.00 16.34 51 ASN G N 1
ATOM 6269 C CA . ASN G 1 51 ? -90.283 -19.520 -46.892 1.00 15.44 51 ASN G CA 1
ATOM 6270 C C . ASN G 1 51 ? -89.519 -20.678 -47.489 1.00 14.18 51 ASN G C 1
ATOM 6271 O O . ASN G 1 51 ? -88.554 -20.487 -48.234 1.00 16.58 51 ASN G O 1
ATOM 6276 N N . VAL G 1 52 ? -89.960 -21.884 -47.163 1.00 16.69 52 VAL G N 1
ATOM 6277 C CA . VAL G 1 52 ? -89.360 -23.075 -47.720 1.00 15.61 52 VAL G CA 1
ATOM 6278 C C . VAL G 1 52 ? -89.437 -23.029 -49.246 1.00 21.35 52 VAL G C 1
ATOM 6279 O O . VAL G 1 52 ? -88.418 -23.169 -49.920 1.00 18.97 52 VAL G O 1
ATOM 6283 N N . VAL G 1 53 ? -90.622 -22.801 -49.804 1.00 14.22 53 VAL G N 1
ATOM 6284 C CA . VAL G 1 53 ? -90.719 -22.805 -51.261 1.00 18.43 53 VAL G CA 1
ATOM 6285 C C . VAL G 1 53 ? -90.077 -21.548 -51.852 1.00 16.21 53 VAL G C 1
ATOM 6286 O O . VAL G 1 53 ? -89.468 -21.607 -52.925 1.00 13.64 53 VAL G O 1
ATOM 6290 N N . GLY G 1 54 ? -90.164 -20.436 -51.121 1.00 15.22 54 GLY G N 1
ATOM 6291 C CA . GLY G 1 54 ? -89.635 -19.154 -51.564 1.00 14.17 54 GLY G CA 1
ATOM 6292 C C . GLY G 1 54 ? -88.116 -19.135 -51.737 1.00 17.16 54 GLY G C 1
ATOM 6293 O O . GLY G 1 54 ? -87.589 -18.604 -52.715 1.00 14.17 54 GLY G O 1
ATOM 6294 N N . ALA G 1 55 ? -87.406 -19.717 -50.781 1.00 18.47 55 ALA G N 1
ATOM 6295 C CA . ALA G 1 55 ? -85.950 -19.795 -50.873 1.00 18.57 55 ALA G CA 1
ATOM 6296 C C . ALA G 1 55 ? -85.548 -20.529 -52.155 1.00 17.69 55 ALA G C 1
ATOM 6297 O O . ALA G 1 55 ? -84.589 -20.153 -52.843 1.00 14.87 55 ALA G O 1
ATOM 6299 N N . ARG G 1 56 ? -86.319 -21.547 -52.506 1.00 15.22 56 ARG G N 1
ATOM 6300 C CA . ARG G 1 56 ? -85.992 -22.329 -53.682 1.00 17.61 56 ARG G CA 1
ATOM 6301 C C . ARG G 1 56 ? -86.391 -21.631 -54.972 1.00 17.40 56 ARG G C 1
ATOM 6302 O O . ARG G 1 56 ? -85.686 -21.750 -55.957 1.00 15.97 56 ARG G O 1
ATOM 6310 N N . ARG G 1 57 ? -87.493 -20.884 -54.961 1.00 17.53 57 ARG G N 1
ATOM 6311 C CA . ARG G 1 57 ? -87.865 -20.080 -56.123 1.00 17.11 57 ARG G CA 1
ATOM 6312 C C . ARG G 1 57 ? -86.793 -19.027 -56.362 1.00 18.06 57 ARG G C 1
ATOM 6313 O O . ARG G 1 57 ? -86.349 -18.823 -57.487 1.00 17.95 57 ARG G O 1
ATOM 6321 N N . SER G 1 58 ? -86.377 -18.356 -55.291 1.00 18.07 58 SER G N 1
ATOM 6322 C CA . SER G 1 58 ? -85.330 -17.347 -55.400 1.00 18.80 58 SER G CA 1
ATOM 6323 C C . SER G 1 58 ? -84.046 -17.961 -55.974 1.00 16.34 58 SER G C 1
ATOM 6324 O O . SER G 1 58 ? -83.445 -17.404 -56.893 1.00 19.09 58 SER G O 1
ATOM 6327 N N . SER G 1 59 ? -83.646 -19.116 -55.451 1.00 17.62 59 SER G N 1
ATOM 6328 C CA . SER G 1 59 ? -82.455 -19.806 -55.944 1.00 18.58 59 SER G CA 1
ATOM 6329 C C . SER G 1 59 ? -82.596 -20.250 -57.400 1.00 19.10 59 SER G C 1
ATOM 6330 O O . SER G 1 59 ? -81.644 -20.180 -58.171 1.00 16.56 59 SER G O 1
ATOM 6333 N N . TRP G 1 60 ? -83.781 -20.736 -57.755 1.00 16.06 60 TRP G N 1
ATOM 6334 C CA . TRP G 1 60 ? -84.039 -21.224 -59.099 1.00 16.27 60 TRP G CA 1
ATOM 6335 C C . TRP G 1 60 ? -83.887 -20.102 -60.109 1.00 18.74 60 TRP G C 1
ATOM 6336 O O . TRP G 1 60 ? -83.371 -20.318 -61.212 1.00 16.76 60 TRP G O 1
ATOM 6347 N N . ARG G 1 61 ? -84.340 -18.909 -59.730 1.00 16.33 61 ARG G N 1
ATOM 6348 C CA . ARG G 1 61 ? -84.267 -17.743 -60.611 1.00 21.27 61 ARG G CA 1
ATOM 6349 C C . ARG G 1 61 ? -82.822 -17.319 -60.836 1.00 23.45 61 ARG G C 1
ATOM 6350 O O . ARG G 1 61 ? -82.432 -17.013 -61.959 1.00 22.41 61 ARG G O 1
ATOM 6358 N N . VAL G 1 62 ? -82.039 -17.285 -59.760 1.00 22.69 62 VAL G N 1
ATOM 6359 C CA . VAL G 1 62 ? -80.611 -16.992 -59.866 1.00 21.18 62 VAL G CA 1
ATOM 6360 C C . VAL G 1 62 ? -79.928 -17.969 -60.815 1.00 19.69 62 VAL G C 1
ATOM 6361 O O . VAL G 1 62 ? -79.267 -17.557 -61.770 1.00 20.24 62 VAL G O 1
ATOM 6365 N N . ILE G 1 63 ? -80.112 -19.268 -60.578 1.00 19.73 63 ILE G N 1
ATOM 6366 C CA . ILE G 1 63 ? -79.449 -20.278 -61.407 1.00 21.64 63 ILE G CA 1
ATOM 6367 C C . ILE G 1 63 ? -79.924 -20.222 -62.877 1.00 23.78 63 ILE G C 1
ATOM 6368 O O . ILE G 1 63 ? -79.125 -20.321 -63.820 1.00 22.60 63 ILE G O 1
ATOM 6373 N N . SER G 1 64 ? -81.226 -20.053 -63.068 1.00 17.90 64 SER G N 1
ATOM 6374 C CA . SER G 1 64 ? -81.798 -19.972 -64.407 1.00 23.19 64 SER G CA 1
ATOM 6375 C C . SER G 1 64 ? -81.234 -18.772 -65.155 1.00 23.77 64 SER G C 1
ATOM 6376 O O . SER G 1 64 ? -80.887 -18.872 -66.329 1.00 30.48 64 SER G O 1
ATOM 6379 N N . SER G 1 65 ? -81.122 -17.647 -64.461 1.00 26.41 65 SER G N 1
ATOM 6380 C CA . SER G 1 65 ? -80.535 -16.439 -65.035 1.00 26.50 65 SER G CA 1
ATOM 6381 C C . SER G 1 65 ? -79.077 -16.660 -65.430 1.00 36.50 65 SER G C 1
ATOM 6382 O O . SER G 1 65 ? -78.632 -16.204 -66.485 1.00 32.91 65 SER G O 1
ATOM 6385 N N . ILE G 1 66 ? -78.333 -17.356 -64.574 1.00 28.98 66 ILE G N 1
ATOM 6386 C CA . ILE G 1 66 ? -76.938 -17.653 -64.869 1.00 34.19 66 ILE G CA 1
ATOM 6387 C C . ILE G 1 66 ? -76.874 -18.522 -66.118 1.00 33.83 66 ILE G C 1
ATOM 6388 O O . ILE G 1 66 ? -76.078 -18.269 -67.011 1.00 35.28 66 ILE G O 1
ATOM 6393 N N . GLU G 1 67 ? -77.761 -19.510 -66.191 1.00 32.08 67 GLU G N 1
ATOM 6394 C CA . GLU G 1 67 ? -77.819 -20.426 -67.324 1.00 35.84 67 GLU G CA 1
ATOM 6395 C C . GLU G 1 67 ? -78.094 -19.702 -68.636 1.00 38.62 67 GLU G C 1
ATOM 6396 O O . GLU G 1 67 ? -77.569 -20.069 -69.681 1.00 43.12 67 GLU G O 1
ATOM 6402 N N . GLN G 1 68 ? -78.917 -18.668 -68.577 1.00 38.09 68 GLN G N 1
ATOM 6403 C CA . GLN G 1 68 ? -79.237 -17.909 -69.773 1.00 41.33 68 GLN G CA 1
ATOM 6404 C C . GLN G 1 68 ? -78.034 -17.115 -70.292 1.00 40.73 68 GLN G C 1
ATOM 6405 O O . GLN G 1 68 ? -77.878 -16.969 -71.500 1.00 49.94 68 GLN G O 1
ATOM 6411 N N . LYS G 1 69 ? -77.176 -16.627 -69.396 1.00 36.26 69 LYS G N 1
ATOM 6412 C CA . LYS G 1 69 ? -76.079 -15.735 -69.787 1.00 38.98 69 LYS G CA 1
ATOM 6413 C C . LYS G 1 69 ? -74.733 -16.443 -69.991 1.00 47.28 69 LYS G C 1
ATOM 6414 O O . LYS G 1 69 ? -73.688 -15.792 -70.061 1.00 42.32 69 LYS G O 1
ATOM 6420 N N . THR G 1 70 ? -74.766 -17.771 -70.091 1.00 39.59 70 THR G N 1
ATOM 6421 C CA . THR G 1 70 ? -73.561 -18.574 -70.324 1.00 47.32 70 THR G CA 1
ATOM 6422 C C . THR G 1 70 ? -73.670 -19.421 -71.611 1.00 46.69 70 THR G C 1
ATOM 6423 O O . THR G 1 70 ? -74.641 -20.128 -71.823 1.00 51.24 70 THR G O 1
ATOM 6427 N N . GLU G 1 76 ? -69.094 -25.889 -71.678 1.00 49.64 76 GLU G N 1
ATOM 6428 C CA . GLU G 1 76 ? -70.028 -26.982 -71.877 1.00 50.93 76 GLU G CA 1
ATOM 6429 C C . GLU G 1 76 ? -70.067 -27.890 -70.651 1.00 53.72 76 GLU G C 1
ATOM 6430 O O . GLU G 1 76 ? -71.120 -28.441 -70.310 1.00 41.09 76 GLU G O 1
ATOM 6432 N N . LYS G 1 77 ? -68.919 -28.056 -69.998 1.00 52.06 77 LYS G N 1
ATOM 6433 C CA . LYS G 1 77 ? -68.871 -28.741 -68.708 1.00 49.61 77 LYS G CA 1
ATOM 6434 C C . LYS G 1 77 ? -69.501 -27.844 -67.663 1.00 40.44 77 LYS G C 1
ATOM 6435 O O . LYS G 1 77 ? -70.081 -28.311 -66.684 1.00 41.45 77 LYS G O 1
ATOM 6441 N N . LYS G 1 78 ? -69.380 -26.545 -67.903 1.00 39.26 78 LYS G N 1
ATOM 6442 C CA . LYS G 1 78 ? -69.954 -25.534 -67.038 1.00 39.76 78 LYS G CA 1
ATOM 6443 C C . LYS G 1 78 ? -71.473 -25.519 -67.153 1.00 41.63 78 LYS G C 1
ATOM 6444 O O . LYS G 1 78 ? -72.180 -25.530 -66.144 1.00 31.62 78 LYS G O 1
ATOM 6450 N N . ILE G 1 79 ? -71.968 -25.521 -68.389 1.00 34.89 79 ILE G N 1
ATOM 6451 C CA . ILE G 1 79 ? -73.400 -25.453 -68.630 1.00 35.96 79 ILE G CA 1
ATOM 6452 C C . ILE G 1 79 ? -74.086 -26.721 -68.126 1.00 36.57 79 ILE G C 1
ATOM 6453 O O . ILE G 1 79 ? -75.220 -26.671 -67.644 1.00 33.72 79 ILE G O 1
ATOM 6458 N N . GLU G 1 80 ? -73.389 -27.851 -68.188 1.00 30.98 80 GLU G N 1
ATOM 6459 C CA . GLU G 1 80 ? -73.984 -29.102 -67.752 1.00 36.17 80 GLU G CA 1
ATOM 6460 C C . GLU G 1 80 ? -74.175 -29.101 -66.227 1.00 37.59 80 GLU G C 1
ATOM 6461 O O . GLU G 1 80 ? -75.183 -29.602 -65.714 1.00 33.86 80 GLU G O 1
ATOM 6467 N N . MET G 1 81 ? -73.213 -28.522 -65.510 1.00 31.39 81 MET G N 1
ATOM 6468 C CA . MET G 1 81 ? -73.326 -28.389 -64.067 1.00 30.09 81 MET G CA 1
ATOM 6469 C C . MET G 1 81 ? -74.434 -27.396 -63.714 1.00 24.62 81 MET G C 1
ATOM 6470 O O . MET G 1 81 ? -75.225 -27.640 -62.800 1.00 27.20 81 MET G O 1
ATOM 6475 N N . VAL G 1 82 ? -74.500 -26.283 -64.442 1.00 23.98 82 VAL G N 1
ATOM 6476 C CA . VAL G 1 82 ? -75.528 -25.283 -64.179 1.00 29.35 82 VAL G CA 1
ATOM 6477 C C . VAL G 1 82 ? -76.928 -25.884 -64.353 1.00 30.10 82 VAL G C 1
ATOM 6478 O O . VAL G 1 82 ? -77.790 -25.722 -63.483 1.00 26.35 82 VAL G O 1
ATOM 6482 N N . ARG G 1 83 ? -77.137 -26.612 -65.448 1.00 24.90 83 ARG G N 1
ATOM 6483 C CA . ARG G 1 83 ? -78.407 -27.294 -65.688 1.00 26.26 83 ARG G CA 1
ATOM 6484 C C . ARG G 1 83 ? -78.709 -28.321 -64.611 1.00 25.05 83 ARG G C 1
ATOM 6485 O O . ARG G 1 83 ? -79.822 -28.373 -64.086 1.00 23.39 83 ARG G O 1
ATOM 6493 N N . ALA G 1 84 ? -77.721 -29.145 -64.280 1.00 27.46 84 ALA G N 1
ATOM 6494 C CA . ALA G 1 84 ? -77.932 -30.181 -63.271 1.00 26.43 84 ALA G CA 1
ATOM 6495 C C . ALA G 1 84 ? -78.293 -29.552 -61.920 1.00 22.23 84 ALA G C 1
ATOM 6496 O O . ALA G 1 84 ? -79.116 -30.087 -61.183 1.00 21.45 84 ALA G O 1
ATOM 6498 N N . TYR G 1 85 ? -77.688 -28.408 -61.613 1.00 20.09 85 TYR G N 1
ATOM 6499 C CA . TYR G 1 85 ? -77.958 -27.738 -60.347 1.00 20.71 85 TYR G CA 1
ATOM 6500 C C . TYR G 1 85 ? -79.377 -27.155 -60.350 1.00 21.55 85 TYR G C 1
ATOM 6501 O O . TYR G 1 85 ? -80.119 -27.343 -59.394 1.00 20.33 85 TYR G O 1
ATOM 6510 N N . ARG G 1 86 ? -79.740 -26.457 -61.425 1.00 18.84 86 ARG G N 1
ATOM 6511 C CA . ARG G 1 86 ? -81.097 -25.959 -61.591 1.00 23.17 86 ARG G CA 1
ATOM 6512 C C . ARG G 1 86 ? -82.118 -27.083 -61.383 1.00 23.08 86 ARG G C 1
ATOM 6513 O O . ARG G 1 86 ? -83.116 -26.905 -60.689 1.00 19.33 86 ARG G O 1
ATOM 6521 N N . GLU G 1 87 ? -81.847 -28.242 -61.979 1.00 24.44 87 GLU G N 1
ATOM 6522 C CA . GLU G 1 87 ? -82.738 -29.394 -61.877 1.00 23.73 87 GLU G CA 1
ATOM 6523 C C . GLU G 1 87 ? -82.826 -29.929 -60.454 1.00 21.58 87 GLU G C 1
ATOM 6524 O O . GLU G 1 87 ? -83.897 -30.349 -60.018 1.00 21.41 87 GLU G O 1
ATOM 6530 N N . LYS G 1 88 ? -81.704 -29.921 -59.739 1.00 20.92 88 LYS G N 1
ATOM 6531 C CA . LYS G 1 88 ? -81.703 -30.278 -58.326 1.00 19.93 88 LYS G CA 1
ATOM 6532 C C . LYS G 1 88 ? -82.676 -29.393 -57.563 1.00 21.35 88 LYS G C 1
ATOM 6533 O O . LYS G 1 88 ? -83.460 -29.884 -56.760 1.00 22.30 88 LYS G O 1
ATOM 6539 N N . ILE G 1 89 ? -82.615 -28.089 -57.811 1.00 18.36 89 ILE G N 1
ATOM 6540 C CA . ILE G 1 89 ? -83.509 -27.132 -57.144 1.00 20.40 89 ILE G CA 1
ATOM 6541 C C . ILE G 1 89 ? -84.985 -27.309 -57.567 1.00 22.41 89 ILE G C 1
ATOM 6542 O O . ILE G 1 89 ? -85.903 -27.166 -56.747 1.00 18.87 89 ILE G O 1
ATOM 6547 N N . GLU G 1 90 ? -85.216 -27.636 -58.836 1.00 20.74 90 GLU G N 1
ATOM 6548 C CA . GLU G 1 90 ? -86.577 -27.889 -59.311 1.00 22.17 90 GLU G CA 1
ATOM 6549 C C . GLU G 1 90 ? -87.197 -29.087 -58.605 1.00 22.14 90 GLU G C 1
ATOM 6550 O O . GLU G 1 90 ? -88.374 -29.066 -58.235 1.00 27.00 90 GLU G O 1
ATOM 6556 N N . LYS G 1 91 ? -86.405 -30.131 -58.412 1.00 25.71 91 LYS G N 1
ATOM 6557 C CA . LYS G 1 91 ? -86.899 -31.332 -57.754 1.00 23.95 91 LYS G CA 1
ATOM 6558 C C . LYS G 1 91 ? -87.248 -31.065 -56.279 1.00 24.14 91 LYS G C 1
ATOM 6559 O O . LYS G 1 91 ? -88.246 -31.587 -55.775 1.00 22.36 91 LYS G O 1
ATOM 6565 N N . GLU G 1 92 ? -86.447 -30.252 -55.591 1.00 17.97 92 GLU G N 1
ATOM 6566 C CA . GLU G 1 92 ? -86.802 -29.832 -54.222 1.00 21.89 92 GLU G CA 1
ATOM 6567 C C . GLU G 1 92 ? -88.127 -29.063 -54.201 1.00 19.51 92 GLU G C 1
ATOM 6568 O O . GLU G 1 92 ? -89.059 -29.388 -53.458 1.00 19.68 92 GLU G O 1
ATOM 6574 N N . LEU G 1 93 ? -88.191 -28.035 -55.034 1.00 19.76 93 LEU G N 1
ATOM 6575 C CA . LEU G 1 93 ? -89.381 -27.223 -55.182 1.00 22.92 93 LEU G CA 1
ATOM 6576 C C . LEU G 1 93 ? -90.620 -28.097 -55.430 1.00 24.16 93 LEU G C 1
ATOM 6577 O O . LEU G 1 93 ? -91.635 -27.956 -54.747 1.00 19.77 93 LEU G O 1
ATOM 6582 N N . GLU G 1 94 ? -90.516 -29.025 -56.378 1.00 24.41 94 GLU G N 1
ATOM 6583 C CA . GLU G 1 94 ? -91.626 -29.912 -56.689 1.00 24.00 94 GLU G CA 1
ATOM 6584 C C . GLU G 1 94 ? -92.018 -30.763 -55.483 1.00 23.06 94 GLU G C 1
ATOM 6585 O O . GLU G 1 94 ? -93.206 -30.961 -55.221 1.00 21.83 94 GLU G O 1
ATOM 6591 N N . ALA G 1 95 ? -91.029 -31.237 -54.731 1.00 20.76 95 ALA G N 1
ATOM 6592 C CA . ALA G 1 95 ? -91.312 -32.035 -53.533 1.00 20.17 95 ALA G CA 1
ATOM 6593 C C . ALA G 1 95 ? -92.061 -31.232 -52.471 1.00 20.59 95 ALA G C 1
ATOM 6594 O O . ALA G 1 95 ? -92.970 -31.743 -51.813 1.00 17.12 95 ALA G O 1
ATOM 6596 N N . VAL G 1 96 ? -91.668 -29.975 -52.300 1.00 20.34 96 VAL G N 1
ATOM 6597 C CA . VAL G 1 96 ? -92.291 -29.122 -51.295 1.00 22.54 96 VAL G CA 1
ATOM 6598 C C . VAL G 1 96 ? -93.746 -28.835 -51.696 1.00 21.05 96 VAL G C 1
ATOM 6599 O O . VAL G 1 96 ? -94.670 -28.974 -50.885 1.00 18.50 96 VAL G O 1
ATOM 6603 N N . CYS G 1 97 ? -93.930 -28.464 -52.960 1.00 18.12 97 CYS G N 1
ATOM 6604 C CA . CYS G 1 97 ? -95.245 -28.171 -53.499 1.00 22.01 97 CYS G CA 1
ATOM 6605 C C . CYS G 1 97 ? -96.156 -29.382 -53.388 1.00 21.59 97 CYS G C 1
ATOM 6606 O O . CYS G 1 97 ? -97.315 -29.252 -53.021 1.00 18.78 97 CYS G O 1
ATOM 6609 N N . GLN G 1 98 ? -95.624 -30.559 -53.695 1.00 18.77 98 GLN G N 1
ATOM 6610 C CA . GLN G 1 98 ? -96.383 -31.794 -53.545 1.00 24.19 98 GLN G CA 1
ATOM 6611 C C . GLN G 1 98 ? -96.825 -32.025 -52.090 1.00 26.80 98 GLN G C 1
ATOM 6612 O O . GLN G 1 98 ? -97.963 -32.436 -51.837 1.00 20.83 98 GLN G O 1
ATOM 6618 N N . ASP G 1 99 ? -95.937 -31.739 -51.137 1.00 19.38 99 ASP G N 1
ATOM 6619 C CA . ASP G 1 99 ? -96.290 -31.848 -49.726 1.00 20.89 99 ASP G CA 1
ATOM 6620 C C . ASP G 1 99 ? -97.450 -30.937 -49.324 1.00 22.47 99 ASP G C 1
ATOM 6621 O O . ASP G 1 99 ? -98.372 -31.392 -48.643 1.00 19.55 99 ASP G O 1
ATOM 6626 N N . VAL G 1 100 ? -97.406 -29.660 -49.715 1.00 21.17 100 VAL G N 1
ATOM 6627 C CA A VAL G 1 100 ? -98.471 -28.712 -49.384 0.63 19.47 100 VAL G CA 1
ATOM 6628 C CA B VAL G 1 100 ? -98.485 -28.752 -49.335 0.37 19.61 100 VAL G CA 1
ATOM 6629 C C . VAL G 1 100 ? -99.793 -29.126 -50.025 1.00 16.67 100 VAL G C 1
ATOM 6630 O O . VAL G 1 100 ? -100.846 -29.121 -49.385 1.00 15.00 100 VAL G O 1
ATOM 6637 N N . LEU G 1 101 ? -99.720 -29.468 -51.309 1.00 17.37 101 LEU G N 1
ATOM 6638 C CA . LEU G 1 101 ? -100.899 -29.821 -52.090 1.00 16.94 101 LEU G CA 1
ATOM 6639 C C . LEU G 1 101 ? -101.609 -31.047 -51.521 1.00 18.98 101 LEU G C 1
ATOM 6640 O O . LEU G 1 101 ? -102.841 -31.108 -51.504 1.00 18.70 101 LEU G O 1
ATOM 6645 N N . SER G 1 102 ? -100.841 -32.003 -51.015 1.00 19.09 102 SER G N 1
ATOM 6646 C CA . SER G 1 102 ? -101.430 -33.149 -50.330 1.00 20.76 102 SER G CA 1
ATOM 6647 C C . SER G 1 102 ? -102.097 -32.743 -49.022 1.00 20.72 102 SER G C 1
ATOM 6648 O O . SER G 1 102 ? -103.182 -33.229 -48.690 1.00 19.98 102 SER G O 1
ATOM 6651 N N . LEU G 1 103 ? -101.450 -31.868 -48.262 1.00 17.01 103 LEU G N 1
ATOM 6652 C CA . LEU G 1 103 ? -102.065 -31.390 -47.027 1.00 21.17 103 LEU G CA 1
ATOM 6653 C C . LEU G 1 103 ? -103.422 -30.722 -47.317 1.00 19.09 103 LEU G C 1
ATOM 6654 O O . LEU G 1 103 ? -104.417 -31.014 -46.659 1.00 18.49 103 LEU G O 1
ATOM 6659 N N . LEU G 1 104 ? -103.434 -29.832 -48.303 1.00 17.81 104 LEU G N 1
ATOM 6660 C CA . LEU G 1 104 ? -104.633 -29.095 -48.686 1.00 22.13 104 LEU G CA 1
ATOM 6661 C C . LEU G 1 104 ? -105.758 -30.022 -49.164 1.00 19.10 104 LEU G C 1
ATOM 6662 O O . LEU G 1 104 ? -106.890 -29.877 -48.727 1.00 22.08 104 LEU G O 1
ATOM 6667 N N . ASP G 1 105 ? -105.452 -30.979 -50.039 1.00 16.34 105 ASP G N 1
ATOM 6668 C CA . ASP G 1 105 ? -106.486 -31.876 -50.557 1.00 23.26 105 ASP G CA 1
ATOM 6669 C C . ASP G 1 105 ? -106.943 -32.916 -49.532 1.00 26.59 105 ASP G C 1
ATOM 6670 O O . ASP G 1 105 ? -108.136 -33.227 -49.437 1.00 20.48 105 ASP G O 1
ATOM 6675 N N . ASN G 1 106 ? -105.999 -33.447 -48.763 1.00 21.96 106 ASN G N 1
ATOM 6676 C CA . ASN G 1 106 ? -106.294 -34.569 -47.879 1.00 22.69 106 ASN G CA 1
ATOM 6677 C C . ASN G 1 106 ? -106.795 -34.152 -46.511 1.00 22.50 106 ASN G C 1
ATOM 6678 O O . ASN G 1 106 ? -107.360 -34.965 -45.781 1.00 21.20 106 ASN G O 1
ATOM 6683 N N . TYR G 1 107 ? -106.590 -32.889 -46.154 1.00 22.30 107 TYR G N 1
ATOM 6684 C CA . TYR G 1 107 ? -106.966 -32.443 -44.821 1.00 22.73 107 TYR G CA 1
ATOM 6685 C C . TYR G 1 107 ? -107.663 -31.095 -44.823 1.00 18.86 107 TYR G C 1
ATOM 6686 O O . TYR G 1 107 ? -108.793 -30.982 -44.379 1.00 17.63 107 TYR G O 1
ATOM 6695 N N . LEU G 1 108 ? -106.965 -30.074 -45.307 1.00 17.75 108 LEU G N 1
ATOM 6696 C CA . LEU G 1 108 ? -107.341 -28.694 -45.030 1.00 18.37 108 LEU G CA 1
ATOM 6697 C C . LEU G 1 108 ? -108.620 -28.262 -45.773 1.00 18.43 108 LEU G C 1
ATOM 6698 O O . LEU G 1 108 ? -109.589 -27.863 -45.135 1.00 17.82 108 LEU G O 1
ATOM 6703 N N . ILE G 1 109 ? -108.626 -28.359 -47.101 1.00 21.44 109 ILE G N 1
ATOM 6704 C CA . ILE G 1 109 ? -109.829 -28.083 -47.880 1.00 18.22 109 ILE G CA 1
ATOM 6705 C C . ILE G 1 109 ? -110.927 -29.073 -47.507 1.00 21.06 109 ILE G C 1
ATOM 6706 O O . ILE G 1 109 ? -112.093 -28.708 -47.339 1.00 16.71 109 ILE G O 1
ATOM 6711 N N . LYS G 1 110 ? -110.529 -30.331 -47.360 1.00 24.40 110 LYS G N 1
ATOM 6712 C CA . LYS G 1 110 ? -111.463 -31.427 -47.124 1.00 18.50 110 LYS G CA 1
ATOM 6713 C C . LYS G 1 110 ? -112.391 -31.214 -45.927 1.00 21.16 110 LYS G C 1
ATOM 6714 O O . LYS G 1 110 ? -113.567 -31.560 -45.980 1.00 19.47 110 LYS G O 1
ATOM 6720 N N . ASN G 1 111 ? -111.856 -30.660 -44.844 1.00 16.95 111 ASN G N 1
ATOM 6721 C CA . ASN G 1 111 ? -112.611 -30.567 -43.596 1.00 20.39 111 ASN G CA 1
ATOM 6722 C C . ASN G 1 111 ? -113.316 -29.225 -43.419 1.00 17.57 111 ASN G C 1
ATOM 6723 O O . ASN G 1 111 ? -113.929 -28.988 -42.389 1.00 20.44 111 ASN G O 1
ATOM 6728 N N . CYS G 1 112 ? -113.205 -28.339 -44.409 1.00 16.51 112 CYS G N 1
ATOM 6729 C CA . CYS G 1 112 ? -113.998 -27.109 -44.402 1.00 16.03 112 CYS G CA 1
ATOM 6730 C C . CYS G 1 112 ? -115.492 -27.417 -44.547 1.00 15.00 112 CYS G C 1
ATOM 6731 O O . CYS G 1 112 ? -115.899 -28.090 -45.495 1.00 15.35 112 CYS G O 1
ATOM 6734 N N . SER G 1 113 ? -116.299 -26.940 -43.603 1.00 12.06 113 SER G N 1
ATOM 6735 C CA . SER G 1 113 ? -117.752 -27.124 -43.680 1.00 15.47 113 SER G CA 1
ATOM 6736 C C . SER G 1 113 ? -118.367 -26.146 -44.682 1.00 14.60 113 SER G C 1
ATOM 6737 O O . SER G 1 113 ? -117.693 -25.232 -45.164 1.00 12.67 113 SER G O 1
ATOM 6740 N N . GLU G 1 114 ? -119.642 -26.352 -44.993 1.00 15.16 114 GLU G N 1
ATOM 6741 C CA . GLU G 1 114 ? -120.339 -25.576 -46.015 1.00 13.87 114 GLU G CA 1
ATOM 6742 C C . GLU G 1 114 ? -120.132 -24.062 -45.888 1.00 14.37 114 GLU G C 1
ATOM 6743 O O . GLU G 1 114 ? -119.912 -23.373 -46.880 1.00 12.68 114 GLU G O 1
ATOM 6749 N N . THR G 1 115 ? -120.198 -23.534 -44.674 1.00 14.27 115 THR G N 1
ATOM 6750 C CA . THR G 1 115 ? -120.133 -22.082 -44.527 1.00 13.79 115 THR G CA 1
ATOM 6751 C C . THR G 1 115 ? -118.821 -21.570 -43.931 1.00 13.63 115 THR G C 1
ATOM 6752 O O . THR G 1 115 ? -118.752 -20.444 -43.428 1.00 13.71 115 THR G O 1
ATOM 6756 N N . GLN G 1 116 ? -117.783 -22.399 -43.976 1.00 14.67 116 GLN G N 1
ATOM 6757 C CA . GLN G 1 116 ? -116.440 -21.934 -43.644 1.00 11.60 116 GLN G CA 1
ATOM 6758 C C . GLN G 1 116 ? -115.782 -21.360 -44.909 1.00 15.51 116 GLN G C 1
ATOM 6759 O O . GLN G 1 116 ? -114.825 -21.913 -45.458 1.00 14.53 116 GLN G O 1
ATOM 6765 N N . TYR G 1 117 ? -116.326 -20.229 -45.350 1.00 13.86 117 TYR G N 1
ATOM 6766 C CA . TYR G 1 117 ? -115.920 -19.586 -46.589 1.00 14.16 117 TYR G CA 1
ATOM 6767 C C . TYR G 1 117 ? -114.516 -19.034 -46.541 1.00 15.42 117 TYR G C 1
ATOM 6768 O O . TYR G 1 117 ? -113.746 -19.217 -47.489 1.00 13.48 117 TYR G O 1
ATOM 6777 N N . GLU G 1 118 ? -114.180 -18.340 -45.456 1.00 16.57 118 GLU G N 1
ATOM 6778 C CA . GLU G 1 118 ? -112.847 -17.748 -45.360 1.00 16.55 118 GLU G CA 1
ATOM 6779 C C . GLU G 1 118 ? -111.771 -18.830 -45.444 1.00 15.33 118 GLU G C 1
ATOM 6780 O O . GLU G 1 118 ? -110.818 -18.682 -46.187 1.00 12.86 118 GLU G O 1
ATOM 6786 N N . SER G 1 119 ? -111.936 -19.920 -44.698 1.00 17.51 119 SER G N 1
ATOM 6787 C CA . SER G 1 119 ? -110.983 -21.023 -44.762 1.00 14.72 119 SER G CA 1
ATOM 6788 C C . SER G 1 119 ? -110.939 -21.637 -46.164 1.00 11.83 119 SER G C 1
ATOM 6789 O O . SER G 1 119 ? -109.873 -21.913 -46.678 1.00 11.56 119 SER G O 1
ATOM 6792 N N . LYS G 1 120 ? -112.094 -21.837 -46.789 1.00 10.89 120 LYS G N 1
ATOM 6793 C CA . LYS G 1 120 ? -112.104 -22.388 -48.144 1.00 14.66 120 LYS G CA 1
ATOM 6794 C C . LYS G 1 120 ? -111.346 -21.496 -49.114 1.00 14.63 120 LYS G C 1
ATOM 6795 O O . LYS G 1 120 ? -110.537 -21.990 -49.911 1.00 13.29 120 LYS G O 1
ATOM 6801 N N . VAL G 1 121 ? -111.605 -20.190 -49.061 1.00 11.68 121 VAL G N 1
ATOM 6802 C CA . VAL G 1 121 ? -110.922 -19.274 -49.973 1.00 16.85 121 VAL G CA 1
ATOM 6803 C C . VAL G 1 121 ? -109.412 -19.248 -49.664 1.00 16.38 121 VAL G C 1
ATOM 6804 O O . VAL G 1 121 ? -108.577 -19.330 -50.567 1.00 12.07 121 VAL G O 1
ATOM 6808 N N . PHE G 1 122 ? -109.071 -19.180 -48.384 1.00 12.43 122 PHE G N 1
ATOM 6809 C CA . PHE G 1 122 ? -107.662 -19.258 -47.961 1.00 14.74 122 PHE G CA 1
ATOM 6810 C C . PHE G 1 122 ? -106.933 -20.519 -48.501 1.00 13.93 122 PHE G C 1
ATOM 6811 O O . PHE G 1 122 ? -105.831 -20.433 -49.044 1.00 15.61 122 PHE G O 1
ATOM 6819 N N . TYR G 1 123 ? -107.541 -21.685 -48.330 1.00 11.76 123 TYR G N 1
ATOM 6820 C CA . TYR G 1 123 ? -106.889 -22.935 -48.700 1.00 12.89 123 TYR G CA 1
ATOM 6821 C C . TYR G 1 123 ? -106.890 -23.182 -50.225 1.00 14.33 123 TYR G C 1
ATOM 6822 O O . TYR G 1 123 ? -105.935 -23.738 -50.777 1.00 14.51 123 TYR G O 1
ATOM 6831 N N . LEU G 1 124 ? -107.955 -22.767 -50.900 1.00 13.55 124 LEU G N 1
ATOM 6832 C CA . LEU G 1 124 ? -108.005 -22.887 -52.358 1.00 15.49 124 LEU G CA 1
ATOM 6833 C C . LEU G 1 124 ? -107.042 -21.913 -53.017 1.00 11.73 124 LEU G C 1
ATOM 6834 O O . LEU G 1 124 ? -106.462 -22.220 -54.047 1.00 13.70 124 LEU G O 1
ATOM 6839 N N . LYS G 1 125 ? -106.888 -20.733 -52.423 1.00 11.41 125 LYS G N 1
ATOM 6840 C CA . LYS G 1 125 ? -105.911 -19.757 -52.896 1.00 15.08 125 LYS G CA 1
ATOM 6841 C C . LYS G 1 125 ? -104.502 -20.329 -52.769 1.00 16.85 125 LYS G C 1
ATOM 6842 O O . LYS G 1 125 ? -103.695 -20.231 -53.690 1.00 15.70 125 LYS G O 1
ATOM 6848 N N . MET G 1 126 ? -104.230 -20.938 -51.618 1.00 12.11 126 MET G N 1
ATOM 6849 C CA . MET G 1 126 ? -102.955 -21.584 -51.355 1.00 13.07 126 MET G CA 1
ATOM 6850 C C . MET G 1 126 ? -102.697 -22.711 -52.362 1.00 18.15 126 MET G C 1
ATOM 6851 O O . MET G 1 126 ? -101.571 -22.877 -52.861 1.00 13.94 126 MET G O 1
ATOM 6856 N N . LYS G 1 127 ? -103.744 -23.481 -52.649 1.00 14.03 127 LYS G N 1
ATOM 6857 C CA . LYS G 1 127 ? -103.666 -24.528 -53.661 1.00 17.43 127 LYS G CA 1
ATOM 6858 C C . LYS G 1 127 ? -103.255 -23.925 -54.998 1.00 16.96 127 LYS G C 1
ATOM 6859 O O . LYS G 1 127 ? -102.345 -24.423 -55.659 1.00 16.30 127 LYS G O 1
ATOM 6865 N N . GLY G 1 128 ? -103.908 -22.831 -55.380 1.00 16.18 128 GLY G N 1
ATOM 6866 C CA . GLY G 1 128 ? -103.593 -22.168 -56.627 1.00 13.69 128 GLY G CA 1
ATOM 6867 C C . GLY G 1 128 ? -102.172 -21.636 -56.620 1.00 15.12 128 GLY G C 1
ATOM 6868 O O . GLY G 1 128 ? -101.508 -21.613 -57.656 1.00 12.35 128 GLY G O 1
ATOM 6869 N N . ASP G 1 129 ? -101.716 -21.212 -55.440 1.00 15.95 129 ASP G N 1
ATOM 6870 C CA . ASP G 1 129 ? -100.366 -20.699 -55.260 1.00 16.39 129 ASP G CA 1
ATOM 6871 C C . ASP G 1 129 ? -99.298 -21.750 -55.544 1.00 14.01 129 ASP G C 1
ATOM 6872 O O . ASP G 1 129 ? -98.365 -21.487 -56.290 1.00 15.96 129 ASP G O 1
ATOM 6877 N N . TYR G 1 130 ? -99.425 -22.934 -54.955 1.00 14.12 130 TYR G N 1
ATOM 6878 C CA . TYR G 1 130 ? -98.348 -23.905 -55.072 1.00 15.52 130 TYR G CA 1
ATOM 6879 C C . TYR G 1 130 ? -98.396 -24.668 -56.390 1.00 18.94 130 TYR G C 1
ATOM 6880 O O . TYR G 1 130 ? -97.367 -25.164 -56.849 1.00 18.71 130 TYR G O 1
ATOM 6889 N N . TYR G 1 131 ? -99.561 -24.728 -57.032 1.00 15.91 131 TYR G N 1
ATOM 6890 C CA . TYR G 1 131 ? -99.584 -25.176 -58.423 1.00 15.58 131 TYR G CA 1
ATOM 6891 C C . TYR G 1 131 ? -98.960 -24.119 -59.331 1.00 15.72 131 TYR G C 1
ATOM 6892 O O . TYR G 1 131 ? -98.369 -24.450 -60.363 1.00 17.37 131 TYR G O 1
ATOM 6901 N N . ARG G 1 132 ? -99.090 -22.850 -58.955 1.00 12.27 132 ARG G N 1
ATOM 6902 C CA . ARG G 1 132 ? -98.472 -21.780 -59.736 1.00 16.44 132 ARG G CA 1
ATOM 6903 C C . ARG G 1 132 ? -96.944 -21.862 -59.645 1.00 19.53 132 ARG G C 1
ATOM 6904 O O . ARG G 1 132 ? -96.239 -21.636 -60.633 1.00 15.17 132 ARG G O 1
ATOM 6912 N N . TYR G 1 133 ? -96.440 -22.208 -58.462 1.00 17.66 133 TYR G N 1
ATOM 6913 C CA . TYR G 1 133 ? -94.992 -22.316 -58.261 1.00 18.05 133 TYR G CA 1
ATOM 6914 C C . TYR G 1 133 ? -94.454 -23.506 -59.042 1.00 18.33 133 TYR G C 1
ATOM 6915 O O . TYR G 1 133 ? -93.355 -23.442 -59.603 1.00 21.37 133 TYR G O 1
ATOM 6924 N N . LEU G 1 134 ? -95.220 -24.593 -59.081 1.00 15.03 134 LEU G N 1
ATOM 6925 C CA . LEU G 1 134 ? -94.877 -25.692 -59.982 1.00 21.93 134 LEU G CA 1
ATOM 6926 C C . LEU G 1 134 ? -94.818 -25.201 -61.430 1.00 24.08 134 LEU G C 1
ATOM 6927 O O . LEU G 1 134 ? -93.876 -25.517 -62.174 1.00 21.32 134 LEU G O 1
ATOM 6932 N N . ALA G 1 135 ? -95.821 -24.412 -61.815 1.00 22.66 135 ALA G N 1
ATOM 6933 C CA . ALA G 1 135 ? -95.939 -23.925 -63.186 1.00 21.00 135 ALA G CA 1
ATOM 6934 C C . ALA G 1 135 ? -94.797 -22.980 -63.554 1.00 28.60 135 ALA G C 1
ATOM 6935 O O . ALA G 1 135 ? -94.513 -22.768 -64.736 1.00 22.91 135 ALA G O 1
ATOM 6937 N N . GLU G 1 136 ? -94.159 -22.389 -62.552 1.00 22.27 136 GLU G N 1
ATOM 6938 C CA . GLU G 1 136 ? -93.076 -21.461 -62.836 1.00 22.32 136 GLU G CA 1
ATOM 6939 C C . GLU G 1 136 ? -91.869 -22.194 -63.421 1.00 21.79 136 GLU G C 1
ATOM 6940 O O . GLU G 1 136 ? -91.087 -21.603 -64.165 1.00 17.91 136 GLU G O 1
ATOM 6946 N N . VAL G 1 137 ? -91.718 -23.476 -63.090 1.00 20.10 137 VAL G N 1
ATOM 6947 C CA . VAL G 1 137 ? -90.548 -24.220 -63.549 1.00 23.39 137 VAL G CA 1
ATOM 6948 C C . VAL G 1 137 ? -90.879 -25.402 -64.470 1.00 26.67 137 VAL G C 1
ATOM 6949 O O . VAL G 1 137 ? -89.981 -25.977 -65.101 1.00 25.34 137 VAL G O 1
ATOM 6953 N N . ALA G 1 138 ? -92.156 -25.757 -64.568 1.00 21.08 138 ALA G N 1
ATOM 6954 C CA . ALA G 1 138 ? -92.558 -26.873 -65.421 1.00 25.20 138 ALA G CA 1
ATOM 6955 C C . ALA G 1 138 ? -92.479 -26.505 -66.908 1.00 25.32 138 ALA G C 1
ATOM 6956 O O . ALA G 1 138 ? -92.555 -25.327 -67.272 1.00 22.08 138 ALA G O 1
ATOM 6958 N N . THR G 1 139 ? -92.307 -27.525 -67.751 1.00 26.66 139 THR G N 1
ATOM 6959 C CA . THR G 1 139 ? -92.417 -27.385 -69.211 1.00 27.70 139 THR G CA 1
ATOM 6960 C C . THR G 1 139 ? -93.307 -28.480 -69.797 1.00 27.95 139 THR G C 1
ATOM 6961 O O . THR G 1 139 ? -93.698 -29.419 -69.097 1.00 28.87 139 THR G O 1
ATOM 6965 N N . GLY G 1 140 ? -93.611 -28.362 -71.088 1.00 33.01 140 GLY G N 1
ATOM 6966 C CA . GLY G 1 140 ? -94.323 -29.400 -71.812 1.00 24.93 140 GLY G CA 1
ATOM 6967 C C . GLY G 1 140 ? -95.739 -29.662 -71.347 1.00 32.67 140 GLY G C 1
ATOM 6968 O O . GLY G 1 140 ? -96.477 -28.737 -70.998 1.00 36.93 140 GLY G O 1
ATOM 6969 N N . GLU G 1 141 ? -96.121 -30.936 -71.356 1.00 36.50 141 GLU G N 1
ATOM 6970 C CA . GLU G 1 141 ? -97.448 -31.354 -70.921 1.00 36.25 141 GLU G CA 1
ATOM 6971 C C . GLU G 1 141 ? -97.596 -31.234 -69.424 1.00 35.39 141 GLU G C 1
ATOM 6972 O O . GLU G 1 141 ? -98.692 -30.973 -68.923 1.00 31.79 141 GLU G O 1
ATOM 6978 N N . LYS G 1 142 ? -96.495 -31.441 -68.708 1.00 30.13 142 LYS G N 1
ATOM 6979 C CA . LYS G 1 142 ? -96.516 -31.319 -67.262 1.00 33.37 142 LYS G CA 1
ATOM 6980 C C . LYS G 1 142 ? -96.865 -29.886 -66.870 1.00 29.34 142 LYS G C 1
ATOM 6981 O O . LYS G 1 142 ? -97.619 -29.658 -65.925 1.00 25.90 142 LYS G O 1
ATOM 6987 N N . ARG G 1 143 ? -96.352 -28.921 -67.622 1.00 25.57 143 ARG G N 1
ATOM 6988 C CA . ARG G 1 143 ? -96.695 -27.537 -67.353 1.00 23.95 143 ARG G CA 1
ATOM 6989 C C . ARG G 1 143 ? -98.191 -27.285 -67.537 1.00 27.91 143 ARG G C 1
ATOM 6990 O O . ARG G 1 143 ? -98.835 -26.697 -66.666 1.00 24.08 143 ARG G O 1
ATOM 6998 N N . ALA G 1 144 ? -98.734 -27.718 -68.676 1.00 27.40 144 ALA G N 1
ATOM 6999 C CA . ALA G 1 144 ? -100.146 -27.493 -68.985 1.00 27.90 144 ALA G CA 1
ATOM 7000 C C . ALA G 1 144 ? -101.026 -27.989 -67.846 1.00 23.95 144 ALA G C 1
ATOM 7001 O O . ALA G 1 144 ? -101.952 -27.305 -67.438 1.00 20.55 144 ALA G O 1
ATOM 7003 N N . THR G 1 145 ? -100.695 -29.162 -67.315 1.00 22.23 145 THR G N 1
ATOM 7004 C CA . THR G 1 145 ? -101.444 -29.757 -66.224 1.00 25.02 145 THR G CA 1
ATOM 7005 C C . THR G 1 145 ? -101.431 -28.922 -64.946 1.00 28.76 145 THR G C 1
ATOM 7006 O O . THR G 1 145 ? -102.490 -28.675 -64.365 1.00 23.20 145 THR G O 1
ATOM 7010 N N . VAL G 1 146 ? -100.254 -28.492 -64.491 1.00 19.72 146 VAL G N 1
ATOM 7011 C CA . VAL G 1 146 ? -100.227 -27.765 -63.223 1.00 20.66 146 VAL G CA 1
ATOM 7012 C C . VAL G 1 146 ? -100.807 -26.358 -63.401 1.00 18.51 146 VAL G C 1
ATOM 7013 O O . VAL G 1 146 ? -101.377 -25.809 -62.467 1.00 17.98 146 VAL G O 1
ATOM 7017 N N . VAL G 1 147 ? -100.685 -25.803 -64.605 1.00 16.70 147 VAL G N 1
ATOM 7018 C CA . VAL G 1 147 ? -101.293 -24.510 -64.928 1.00 20.00 147 VAL G CA 1
ATOM 7019 C C . VAL G 1 147 ? -102.825 -24.600 -64.846 1.00 22.56 147 VAL G C 1
ATOM 7020 O O . VAL G 1 147 ? -103.501 -23.697 -64.341 1.00 18.26 147 VAL G O 1
ATOM 7024 N N . GLU G 1 148 ? -103.363 -25.701 -65.352 1.00 21.78 148 GLU G N 1
ATOM 7025 C CA . GLU G 1 148 ? -104.799 -25.936 -65.305 1.00 22.47 148 GLU G CA 1
ATOM 7026 C C . GLU G 1 148 ? -105.277 -26.124 -63.862 1.00 24.43 148 GLU G C 1
ATOM 7027 O O . GLU G 1 148 ? -106.342 -25.634 -63.483 1.00 20.13 148 GLU G O 1
ATOM 7033 N N . SER G 1 149 ? -104.482 -26.828 -63.060 1.00 17.71 149 SER G N 1
ATOM 7034 C CA . SER G 1 149 ? -104.842 -27.064 -61.670 1.00 20.12 149 SER G CA 1
ATOM 7035 C C . SER G 1 149 ? -104.786 -25.776 -60.865 1.00 19.35 149 SER G C 1
ATOM 7036 O O . SER G 1 149 ? -105.642 -25.536 -60.021 1.00 20.99 149 SER G O 1
ATOM 7039 N N . SER G 1 150 ? -103.775 -24.953 -61.127 1.00 18.18 150 SER G N 1
ATOM 7040 C CA . SER G 1 150 ? -103.680 -23.644 -60.484 1.00 21.25 150 SER G CA 1
ATOM 7041 C C . SER G 1 150 ? -104.915 -22.782 -60.760 1.00 21.61 150 SER G C 1
ATOM 7042 O O . SER G 1 150 ? -105.523 -22.229 -59.834 1.00 17.06 150 SER G O 1
ATOM 7045 N N . GLU G 1 151 ? -105.273 -22.667 -62.037 1.00 19.25 151 GLU G N 1
ATOM 7046 C CA . GLU G 1 151 ? -106.400 -21.827 -62.443 1.00 19.46 151 GLU G CA 1
ATOM 7047 C C . GLU G 1 151 ? -107.724 -22.304 -61.858 1.00 14.12 151 GLU G C 1
ATOM 7048 O O . GLU G 1 151 ? -108.560 -21.488 -61.488 1.00 15.44 151 GLU G O 1
ATOM 7054 N N . LYS G 1 152 ? -107.916 -23.617 -61.768 1.00 18.35 152 LYS G N 1
ATOM 7055 C CA . LYS G 1 152 ? -109.161 -24.147 -61.219 1.00 18.51 152 LYS G CA 1
ATOM 7056 C C . LYS G 1 152 ? -109.260 -23.885 -59.724 1.00 16.40 152 LYS G C 1
ATOM 7057 O O . LYS G 1 152 ? -110.355 -23.661 -59.207 1.00 15.57 152 LYS G O 1
ATOM 7063 N N . ALA G 1 153 ? -108.124 -23.923 -59.025 1.00 16.17 153 ALA G N 1
ATOM 7064 C CA . ALA G 1 153 ? -108.127 -23.613 -57.597 1.00 17.55 153 ALA G CA 1
ATOM 7065 C C . ALA G 1 153 ? -108.478 -22.147 -57.379 1.00 14.67 153 ALA G C 1
ATOM 7066 O O . ALA G 1 153 ? -109.366 -21.824 -56.585 1.00 13.93 153 ALA G O 1
ATOM 7068 N N . TYR G 1 154 ? -107.780 -21.268 -58.097 1.00 15.06 154 TYR G N 1
ATOM 7069 C CA . TYR G 1 154 ? -108.015 -19.834 -57.995 1.00 15.41 154 TYR G CA 1
ATOM 7070 C C . TYR G 1 154 ? -109.461 -19.488 -58.368 1.00 17.69 154 TYR G C 1
ATOM 7071 O O . TYR G 1 154 ? -110.105 -18.682 -57.701 1.00 12.63 154 TYR G O 1
ATOM 7080 N N . SER G 1 155 ? -109.939 -20.092 -59.457 1.00 12.71 155 SER G N 1
ATOM 7081 C CA . SER G 1 155 ? -111.281 -19.859 -59.978 1.00 15.60 155 SER G CA 1
ATOM 7082 C C . SER G 1 155 ? -112.361 -20.175 -58.941 1.00 16.27 155 SER G C 1
ATOM 7083 O O . SER G 1 155 ? -113.251 -19.366 -58.686 1.00 13.63 155 SER G O 1
ATOM 7086 N N . GLU G 1 156 ? -112.271 -21.353 -58.335 1.00 17.28 156 GLU G N 1
ATOM 7087 C CA . GLU G 1 156 ? -113.237 -21.734 -57.321 1.00 18.38 156 GLU G CA 1
ATOM 7088 C C . GLU G 1 156 ? -113.116 -20.835 -56.083 1.00 19.62 156 GLU G C 1
ATOM 7089 O O . GLU G 1 156 ? -114.123 -20.498 -55.462 1.00 16.92 156 GLU G O 1
ATOM 7095 N N . ALA G 1 157 ? -111.896 -20.434 -55.729 1.00 16.63 157 ALA G N 1
ATOM 7096 C CA . ALA G 1 157 ? -111.726 -19.547 -54.579 1.00 19.65 157 ALA G CA 1
ATOM 7097 C C . ALA G 1 157 ? -112.363 -18.196 -54.870 1.00 15.90 157 ALA G C 1
ATOM 7098 O O . ALA G 1 157 ? -112.999 -17.595 -53.996 1.00 16.56 157 ALA G O 1
ATOM 7100 N N . HIS G 1 158 ? -112.167 -17.721 -56.097 1.00 13.11 158 HIS G N 1
ATOM 7101 C CA . HIS G 1 158 ? -112.690 -16.437 -56.552 1.00 16.07 158 HIS G CA 1
ATOM 7102 C C . HIS G 1 158 ? -114.225 -16.404 -56.512 1.00 14.48 158 HIS G C 1
ATOM 7103 O O . HIS G 1 158 ? -114.812 -15.439 -56.014 1.00 13.12 158 HIS G O 1
ATOM 7110 N N . GLU G 1 159 ? -114.874 -17.460 -57.005 1.00 16.20 159 GLU G N 1
ATOM 7111 C CA . GLU G 1 159 ? -116.347 -17.514 -56.989 1.00 17.80 159 GLU G CA 1
ATOM 7112 C C . GLU G 1 159 ? -116.887 -17.476 -55.553 1.00 15.97 159 GLU G C 1
ATOM 7113 O O . GLU G 1 159 ? -117.800 -16.719 -55.251 1.00 13.64 159 GLU G O 1
ATOM 7119 N N . ILE G 1 160 ? -116.305 -18.278 -54.669 1.00 14.94 160 ILE G N 1
ATOM 7120 C CA . ILE G 1 160 ? -116.689 -18.248 -53.248 1.00 15.57 160 ILE G CA 1
ATOM 7121 C C . ILE G 1 160 ? -116.467 -16.858 -52.631 1.00 14.61 160 ILE G C 1
ATOM 7122 O O . ILE G 1 160 ? -117.354 -16.327 -51.959 1.00 15.10 160 ILE G O 1
ATOM 7127 N N . SER G 1 161 ? -115.296 -16.263 -52.871 1.00 14.56 161 SER G N 1
ATOM 7128 C CA . SER G 1 161 ? -114.983 -14.949 -52.299 1.00 14.10 161 SER G CA 1
ATOM 7129 C C . SER G 1 161 ? -115.929 -13.880 -52.847 1.00 13.76 161 SER G C 1
ATOM 7130 O O . SER G 1 161 ? -116.340 -12.989 -52.114 1.00 13.28 161 SER G O 1
ATOM 7133 N N . LYS G 1 162 ? -116.280 -13.993 -54.127 1.00 14.35 162 LYS G N 1
ATOM 7134 C CA . LYS G 1 162 ? -117.219 -13.084 -54.787 1.00 17.52 162 LYS G CA 1
ATOM 7135 C C . LYS G 1 162 ? -118.604 -13.159 -54.152 1.00 17.84 162 LYS G C 1
ATOM 7136 O O . LYS G 1 162 ? -119.260 -12.135 -53.940 1.00 16.92 162 LYS G O 1
ATOM 7142 N N . GLU G 1 163 ? -119.049 -14.379 -53.863 1.00 14.73 163 GLU G N 1
ATOM 7143 C CA . GLU G 1 163 ? -120.411 -14.586 -53.375 1.00 17.42 163 GLU G CA 1
ATOM 7144 C C . GLU G 1 163 ? -120.555 -14.436 -51.854 1.00 20.48 163 GLU G C 1
ATOM 7145 O O . GLU G 1 163 ? -121.621 -14.037 -51.351 1.00 15.53 163 GLU G O 1
ATOM 7151 N N . HIS G 1 164 ? -119.489 -14.732 -51.121 1.00 13.57 164 HIS G N 1
ATOM 7152 C CA . HIS G 1 164 ? -119.623 -14.877 -49.679 1.00 17.20 164 HIS G CA 1
ATOM 7153 C C . HIS G 1 164 ? -118.654 -14.047 -48.833 1.00 19.55 164 HIS G C 1
ATOM 7154 O O . HIS G 1 164 ? -118.604 -14.216 -47.622 1.00 18.66 164 HIS G O 1
ATOM 7161 N N . MET G 1 165 ? -117.886 -13.159 -49.460 1.00 14.10 165 MET G N 1
ATOM 7162 C CA . MET G 1 165 ? -116.958 -12.308 -48.714 1.00 15.85 165 MET G CA 1
ATOM 7163 C C . MET G 1 165 ? -117.074 -10.876 -49.197 1.00 17.73 165 MET G C 1
ATOM 7164 O O . MET G 1 165 ? -117.486 -10.623 -50.330 1.00 18.51 165 MET G O 1
ATOM 7169 N N . GLN G 1 166 ? -116.716 -9.940 -48.335 1.00 19.34 166 GLN G N 1
ATOM 7170 C CA . GLN G 1 166 ? -116.740 -8.525 -48.690 1.00 20.03 166 GLN G CA 1
ATOM 7171 C C . GLN G 1 166 ? -115.517 -8.190 -49.542 1.00 19.15 166 GLN G C 1
ATOM 7172 O O . GLN G 1 166 ? -114.436 -8.747 -49.321 1.00 16.39 166 GLN G O 1
ATOM 7178 N N . PRO G 1 167 ? -115.678 -7.265 -50.508 1.00 19.40 167 PRO G N 1
ATOM 7179 C CA . PRO G 1 167 ? -114.592 -6.816 -51.393 1.00 17.74 167 PRO G CA 1
ATOM 7180 C C . PRO G 1 167 ? -113.348 -6.333 -50.641 1.00 17.11 167 PRO G C 1
ATOM 7181 O O . PRO G 1 167 ? -112.243 -6.345 -51.186 1.00 19.36 167 PRO G O 1
ATOM 7185 N N . THR G 1 168 ? -113.532 -5.906 -49.397 1.00 21.18 168 THR G N 1
ATOM 7186 C CA . THR G 1 168 ? -112.451 -5.335 -48.600 1.00 18.49 168 THR G CA 1
ATOM 7187 C C . THR G 1 168 ? -111.704 -6.372 -47.777 1.00 20.03 168 THR G C 1
ATOM 7188 O O . THR G 1 168 ? -110.670 -6.058 -47.190 1.00 19.97 168 THR G O 1
ATOM 7192 N N . HIS G 1 169 ? -112.241 -7.590 -47.694 1.00 19.43 169 HIS G N 1
ATOM 7193 C CA . HIS G 1 169 ? -111.588 -8.625 -46.905 1.00 22.09 169 HIS G CA 1
ATOM 7194 C C . HIS G 1 169 ? -110.210 -8.941 -47.491 1.00 14.56 169 HIS G C 1
ATOM 7195 O O . HIS G 1 169 ? -110.086 -9.167 -48.690 1.00 16.64 169 HIS G O 1
ATOM 7202 N N . PRO G 1 170 ? -109.176 -8.933 -46.638 1.00 17.36 170 PRO G N 1
ATOM 7203 C CA . PRO G 1 170 ? -107.779 -9.126 -47.058 1.00 16.43 170 PRO G CA 1
ATOM 7204 C C . PRO G 1 170 ? -107.551 -10.487 -47.702 1.00 18.62 170 PRO G C 1
ATOM 7205 O O . PRO G 1 170 ? -106.715 -10.598 -48.601 1.00 14.44 170 PRO G O 1
ATOM 7209 N N . ILE G 1 171 ? -108.298 -11.504 -47.276 1.00 16.36 171 ILE G N 1
ATOM 7210 C CA . ILE G 1 171 ? -108.162 -12.822 -47.902 1.00 15.72 171 ILE G CA 1
ATOM 7211 C C . ILE G 1 171 ? -108.648 -12.768 -49.352 1.00 18.59 171 ILE G C 1
ATOM 7212 O O . ILE G 1 171 ? -108.009 -13.325 -50.257 1.00 18.94 171 ILE G O 1
ATOM 7217 N N . ARG G 1 172 ? -109.766 -12.081 -49.580 1.00 15.54 172 ARG G N 1
ATOM 7218 C CA . ARG G 1 172 ? -110.293 -11.948 -50.936 1.00 14.77 172 ARG G CA 1
ATOM 7219 C C . ARG G 1 172 ? -109.369 -11.069 -51.787 1.00 15.82 172 ARG G C 1
ATOM 7220 O O . ARG G 1 172 ? -109.109 -11.374 -52.946 1.00 14.43 172 ARG G O 1
ATOM 7228 N N . LEU G 1 173 ? -108.876 -9.974 -51.210 1.00 17.20 173 LEU G N 1
ATOM 7229 C CA . LEU G 1 173 ? -107.976 -9.094 -51.952 1.00 16.42 173 LEU G CA 1
ATOM 7230 C C . LEU G 1 173 ? -106.675 -9.821 -52.285 1.00 13.75 173 LEU G C 1
ATOM 7231 O O . LEU G 1 173 ? -106.163 -9.707 -53.395 1.00 15.26 173 LEU G O 1
ATOM 7236 N N . GLY G 1 174 ? -106.168 -10.585 -51.324 1.00 17.92 174 GLY G N 1
ATOM 7237 C CA . GLY G 1 174 ? -104.961 -11.379 -51.506 1.00 16.67 174 GLY G CA 1
ATOM 7238 C C . GLY G 1 174 ? -105.101 -12.421 -52.597 1.00 17.07 174 GLY G C 1
ATOM 7239 O O . GLY G 1 174 ? -104.153 -12.685 -53.348 1.00 17.21 174 GLY G O 1
ATOM 7240 N N . LEU G 1 175 ? -106.286 -13.024 -52.680 1.00 15.93 175 LEU G N 1
ATOM 7241 C CA . LEU G 1 175 ? -106.599 -13.950 -53.764 1.00 17.74 175 LEU G CA 1
ATOM 7242 C C . LEU G 1 175 ? -106.560 -13.248 -55.125 1.00 20.30 175 LEU G C 1
ATOM 7243 O O . LEU G 1 175 ? -105.930 -13.733 -56.070 1.00 15.84 175 LEU G O 1
ATOM 7248 N N . ALA G 1 176 ? -107.242 -12.108 -55.218 1.00 15.80 176 ALA G N 1
ATOM 7249 C CA . ALA G 1 176 ? -107.282 -11.339 -56.457 1.00 15.48 176 ALA G CA 1
ATOM 7250 C C . ALA G 1 176 ? -105.876 -10.962 -56.909 1.00 15.39 176 ALA G C 1
ATOM 7251 O O . ALA G 1 176 ? -105.569 -10.984 -58.103 1.00 17.52 176 ALA G O 1
ATOM 7253 N N . LEU G 1 177 ? -105.034 -10.603 -55.947 1.00 16.04 177 LEU G N 1
ATOM 7254 C CA . LEU G 1 177 ? -103.646 -10.258 -56.223 1.00 15.36 177 LEU G CA 1
ATOM 7255 C C . LEU G 1 177 ? -102.928 -11.420 -56.906 1.00 18.86 177 LEU G C 1
ATOM 7256 O O . LEU G 1 177 ? -102.406 -11.271 -58.009 1.00 15.66 177 LEU G O 1
ATOM 7261 N N . ASN G 1 178 ? -102.933 -12.584 -56.263 1.00 14.71 178 ASN G N 1
ATOM 7262 C CA . ASN G 1 178 ? -102.199 -13.732 -56.784 1.00 17.32 178 ASN G CA 1
ATOM 7263 C C . ASN G 1 178 ? -102.823 -14.304 -58.041 1.00 16.18 178 ASN G C 1
ATOM 7264 O O . ASN G 1 178 ? -102.115 -14.800 -58.917 1.00 15.84 178 ASN G O 1
ATOM 7269 N N . TYR G 1 179 ? -104.149 -14.252 -58.114 1.00 14.78 179 TYR G N 1
ATOM 7270 C CA . TYR G 1 179 ? -104.863 -14.674 -59.305 1.00 15.18 179 TYR G CA 1
ATOM 7271 C C . TYR G 1 179 ? -104.443 -13.798 -60.497 1.00 20.04 179 TYR G C 1
ATOM 7272 O O . TYR G 1 179 ? -104.182 -14.299 -61.590 1.00 16.04 179 TYR G O 1
ATOM 7281 N N . SER G 1 180 ? -104.358 -12.492 -60.275 1.00 17.32 180 SER G N 1
ATOM 7282 C CA . SER G 1 180 ? -103.952 -11.604 -61.350 1.00 19.87 180 SER G CA 1
ATOM 7283 C C . SER G 1 180 ? -102.477 -11.859 -61.725 1.00 18.07 180 SER G C 1
ATOM 7284 O O . SER G 1 180 ? -102.119 -11.816 -62.897 1.00 16.06 180 SER G O 1
ATOM 7287 N N . VAL G 1 181 ? -101.642 -12.172 -60.739 1.00 16.43 181 VAL G N 1
ATOM 7288 C CA . VAL G 1 181 ? -100.244 -12.506 -61.013 1.00 17.90 181 VAL G CA 1
ATOM 7289 C C . VAL G 1 181 ? -100.157 -13.769 -61.873 1.00 19.01 181 VAL G C 1
ATOM 7290 O O . VAL G 1 181 ? -99.340 -13.859 -62.797 1.00 14.62 181 VAL G O 1
ATOM 7294 N N . PHE G 1 182 ? -101.035 -14.723 -61.586 1.00 14.61 182 PHE G N 1
ATOM 7295 C CA . PHE G 1 182 ? -101.130 -15.940 -62.371 1.00 17.53 182 PHE G CA 1
ATOM 7296 C C . PHE G 1 182 ? -101.459 -15.635 -63.848 1.00 20.80 182 PHE G C 1
ATOM 7297 O O . PHE G 1 182 ? -100.828 -16.186 -64.761 1.00 17.52 182 PHE G O 1
ATOM 7305 N N . TYR G 1 183 ? -102.448 -14.770 -64.072 1.00 18.83 183 TYR G N 1
ATOM 7306 C CA . TYR G 1 183 ? -102.819 -14.367 -65.429 1.00 20.39 183 TYR G CA 1
ATOM 7307 C C . TYR G 1 183 ? -101.619 -13.737 -66.138 1.00 23.13 183 TYR G C 1
ATOM 7308 O O . TYR G 1 183 ? -101.318 -14.062 -67.292 1.00 23.87 183 TYR G O 1
ATOM 7317 N N . TYR G 1 184 ? -100.927 -12.843 -65.444 1.00 17.93 184 TYR G N 1
ATOM 7318 C CA . TYR G 1 184 ? -99.830 -12.111 -66.069 1.00 20.47 184 TYR G CA 1
ATOM 7319 C C . TYR G 1 184 ? -98.612 -13.000 -66.295 1.00 24.80 184 TYR G C 1
ATOM 7320 O O . TYR G 1 184 ? -98.151 -13.162 -67.424 1.00 22.46 184 TYR G O 1
ATOM 7329 N N . GLU G 1 185 ? -98.104 -13.588 -65.215 1.00 22.83 185 GLU G N 1
ATOM 7330 C CA . GLU G 1 185 ? -96.820 -14.278 -65.258 1.00 24.85 185 GLU G CA 1
ATOM 7331 C C . GLU G 1 185 ? -96.905 -15.680 -65.848 1.00 22.30 185 GLU G C 1
ATOM 7332 O O . GLU G 1 185 ? -95.987 -16.124 -66.534 1.00 23.53 185 GLU G O 1
ATOM 7338 N N . ILE G 1 186 ? -98.005 -16.378 -65.596 1.00 19.65 186 ILE G N 1
ATOM 7339 C CA . ILE G 1 186 ? -98.124 -17.765 -66.035 1.00 17.15 186 ILE G CA 1
ATOM 7340 C C . ILE G 1 186 ? -98.890 -17.906 -67.361 1.00 27.49 186 ILE G C 1
ATOM 7341 O O . ILE G 1 186 ? -98.482 -18.664 -68.247 1.00 23.31 186 ILE G O 1
ATOM 7346 N N . GLN G 1 187 ? -99.987 -17.169 -67.505 1.00 24.04 187 GLN G N 1
ATOM 7347 C CA . GLN G 1 187 ? -100.828 -17.310 -68.689 1.00 27.34 187 GLN G CA 1
ATOM 7348 C C . GLN G 1 187 ? -100.415 -16.340 -69.782 1.00 21.95 187 GLN G C 1
ATOM 7349 O O . GLN G 1 187 ? -100.852 -16.468 -70.923 1.00 28.36 187 GLN G O 1
ATOM 7355 N N . ASN G 1 188 ? -99.574 -15.374 -69.425 1.00 23.19 188 ASN G N 1
ATOM 7356 C CA . ASN G 1 188 ? -99.186 -14.318 -70.344 1.00 28.57 188 ASN G CA 1
ATOM 7357 C C . ASN G 1 188 ? -100.442 -13.637 -70.889 1.00 32.24 188 ASN G C 1
ATOM 7358 O O . ASN G 1 188 ? -100.589 -13.428 -72.095 1.00 31.75 188 ASN G O 1
ATOM 7363 N N . ALA G 1 189 ? -101.358 -13.322 -69.980 1.00 25.45 189 ALA G N 1
ATOM 7364 C CA . ALA G 1 189 ? -102.618 -12.675 -70.324 1.00 25.66 189 ALA G CA 1
ATOM 7365 C C . ALA G 1 189 ? -102.737 -11.328 -69.619 1.00 25.71 189 ALA G C 1
ATOM 7366 O O . ALA G 1 189 ? -103.512 -11.185 -68.675 1.00 21.61 189 ALA G O 1
ATOM 7368 N N . PRO G 1 190 ? -101.969 -10.333 -70.079 1.00 25.94 190 PRO G N 1
ATOM 7369 C CA . PRO G 1 190 ? -101.867 -9.051 -69.370 1.00 23.91 190 PRO G CA 1
ATOM 7370 C C . PRO G 1 190 ? -103.186 -8.295 -69.235 1.00 29.44 190 PRO G C 1
ATOM 7371 O O . PRO G 1 190 ? -103.370 -7.573 -68.247 1.00 26.63 190 PRO G O 1
ATOM 7375 N N . GLU G 1 191 ? -104.100 -8.459 -70.185 1.00 26.34 191 GLU G N 1
ATOM 7376 C CA . GLU G 1 191 ? -105.369 -7.747 -70.089 1.00 31.31 191 GLU G CA 1
ATOM 7377 C C . GLU G 1 191 ? -106.274 -8.343 -69.016 1.00 26.18 191 GLU G C 1
ATOM 7378 O O . GLU G 1 191 ? -106.893 -7.608 -68.258 1.00 25.10 191 GLU G O 1
ATOM 7384 N N . GLN G 1 192 ? -106.369 -9.666 -68.964 1.00 24.34 192 GLN G N 1
ATOM 7385 C CA . GLN G 1 192 ? -107.090 -10.312 -67.874 1.00 28.02 192 GLN G CA 1
ATOM 7386 C C . GLN G 1 192 ? -106.488 -9.943 -66.522 1.00 25.00 192 GLN G C 1
ATOM 7387 O O . GLN G 1 192 ? -107.214 -9.637 -65.582 1.00 24.09 192 GLN G O 1
ATOM 7393 N N . ALA G 1 193 ? -105.156 -9.974 -66.448 1.00 21.61 193 ALA G N 1
ATOM 7394 C CA . ALA G 1 193 ? -104.427 -9.671 -65.220 1.00 21.49 193 ALA G CA 1
ATOM 7395 C C . ALA G 1 193 ? -104.753 -8.276 -64.713 1.00 20.17 193 ALA G C 1
ATOM 7396 O O . ALA G 1 193 ? -105.102 -8.093 -63.543 1.00 21.71 193 ALA G O 1
ATOM 7398 N N . CYS G 1 194 ? -104.628 -7.289 -65.591 1.00 21.39 194 CYS G N 1
ATOM 7399 C CA . CYS G 1 194 ? -104.889 -5.904 -65.224 1.00 18.51 194 CYS G CA 1
ATOM 7400 C C . CYS G 1 194 ? -106.357 -5.709 -64.871 1.00 22.83 194 CYS G C 1
ATOM 7401 O O . CYS G 1 194 ? -106.684 -5.026 -63.910 1.00 22.14 194 CYS G O 1
ATOM 7404 N N . HIS G 1 195 ? -107.247 -6.317 -65.644 1.00 23.63 195 HIS G N 1
ATOM 7405 C CA . HIS G 1 195 ? -108.662 -6.151 -65.359 1.00 23.90 195 HIS G CA 1
ATOM 7406 C C . HIS G 1 195 ? -109.012 -6.687 -63.971 1.00 22.44 195 HIS G C 1
ATOM 7407 O O . HIS G 1 195 ? -109.656 -5.999 -63.177 1.00 22.68 195 HIS G O 1
ATOM 7414 N N . LEU G 1 196 ? -108.581 -7.911 -63.675 1.00 21.06 196 LEU G N 1
ATOM 7415 C CA . LEU G 1 196 ? -108.796 -8.478 -62.348 1.00 21.28 196 LEU G CA 1
ATOM 7416 C C . LEU G 1 196 ? -108.211 -7.576 -61.267 1.00 23.46 196 LEU G C 1
ATOM 7417 O O . LEU G 1 196 ? -108.878 -7.255 -60.279 1.00 19.01 196 LEU G O 1
ATOM 7422 N N . ALA G 1 197 ? -106.961 -7.166 -61.457 1.00 22.58 197 ALA G N 1
ATOM 7423 C CA . ALA G 1 197 ? -106.269 -6.368 -60.447 1.00 18.93 197 ALA G CA 1
ATOM 7424 C C . ALA G 1 197 ? -106.989 -5.044 -60.202 1.00 22.29 197 ALA G C 1
ATOM 7425 O O . ALA G 1 197 ? -107.201 -4.645 -59.061 1.00 19.31 197 ALA G O 1
ATOM 7427 N N . LYS G 1 198 ? -107.377 -4.370 -61.285 1.00 23.19 198 LYS G N 1
ATOM 7428 C CA . LYS G 1 198 ? -108.011 -3.057 -61.178 1.00 20.88 198 LYS G CA 1
ATOM 7429 C C . LYS G 1 198 ? -109.410 -3.121 -60.563 1.00 18.76 198 LYS G C 1
ATOM 7430 O O . LYS G 1 198 ? -109.774 -2.279 -59.737 1.00 22.65 198 LYS G O 1
ATOM 7436 N N . THR G 1 199 ? -110.198 -4.108 -60.970 1.00 19.01 199 THR G N 1
ATOM 7437 C CA . THR G 1 199 ? -111.561 -4.222 -60.453 1.00 24.27 199 THR G CA 1
ATOM 7438 C C . THR G 1 199 ? -111.526 -4.541 -58.964 1.00 22.97 199 THR G C 1
ATOM 7439 O O . THR G 1 199 ? -112.264 -3.943 -58.182 1.00 21.05 199 THR G O 1
ATOM 7443 N N . ALA G 1 200 ? -110.650 -5.466 -58.574 1.00 18.88 200 ALA G N 1
ATOM 7444 C CA . ALA G 1 200 ? -110.512 -5.827 -57.167 1.00 24.23 200 ALA G CA 1
ATOM 7445 C C . ALA G 1 200 ? -110.197 -4.593 -56.332 1.00 22.12 200 ALA G C 1
ATOM 7446 O O . ALA G 1 200 ? -110.843 -4.347 -55.322 1.00 21.47 200 ALA G O 1
ATOM 7448 N N . PHE G 1 201 ? -109.218 -3.813 -56.785 1.00 20.77 201 PHE G N 1
ATOM 7449 C CA . PHE G 1 201 ? -108.835 -2.554 -56.138 1.00 22.38 201 PHE G CA 1
ATOM 7450 C C . PHE G 1 201 ? -109.993 -1.560 -56.138 1.00 22.62 201 PHE G C 1
ATOM 7451 O O . PHE G 1 201 ? -110.250 -0.889 -55.146 1.00 24.86 201 PHE G O 1
ATOM 7459 N N . ASP G 1 202 ? -110.669 -1.434 -57.268 1.00 21.57 202 ASP G N 1
ATOM 7460 C CA . ASP G 1 202 ? -111.760 -0.474 -57.354 1.00 26.35 202 ASP G CA 1
ATOM 7461 C C . ASP G 1 202 ? -112.931 -0.865 -56.461 1.00 24.90 202 ASP G C 1
ATOM 7462 O O . ASP G 1 202 ? -113.566 -0.003 -55.864 1.00 27.68 202 ASP G O 1
ATOM 7467 N N . ASP G 1 203 ? -113.194 -2.163 -56.345 1.00 20.57 203 ASP G N 1
ATOM 7468 C CA . ASP G 1 203 ? -114.321 -2.629 -55.545 1.00 22.14 203 ASP G CA 1
ATOM 7469 C C . ASP G 1 203 ? -114.091 -2.471 -54.048 1.00 25.98 203 ASP G C 1
ATOM 7470 O O . ASP G 1 203 ? -115.036 -2.553 -53.267 1.00 24.14 203 ASP G O 1
ATOM 7475 N N . ALA G 1 204 ? -112.841 -2.248 -53.649 1.00 20.66 204 ALA G N 1
ATOM 7476 C CA . ALA G 1 204 ? -112.495 -2.194 -52.235 1.00 22.53 204 ALA G CA 1
ATOM 7477 C C . ALA G 1 204 ? -112.210 -0.780 -51.732 1.00 24.37 204 ALA G C 1
ATOM 7478 O O . ALA G 1 204 ? -112.373 -0.501 -50.547 1.00 26.73 204 ALA G O 1
ATOM 7480 N N . ILE G 1 205 ? -111.776 0.105 -52.625 1.00 26.32 205 ILE G N 1
ATOM 7481 C CA . ILE G 1 205 ? -111.081 1.317 -52.184 1.00 29.50 205 ILE G CA 1
ATOM 7482 C C . ILE G 1 205 ? -111.994 2.246 -51.394 1.00 33.90 205 ILE G C 1
ATOM 7483 O O . ILE G 1 205 ? -111.575 2.819 -50.384 1.00 33.63 205 ILE G O 1
ATOM 7488 N N . ALA G 1 206 ? -113.246 2.358 -51.832 1.00 31.08 206 ALA G N 1
ATOM 7489 C CA . ALA G 1 206 ? -114.178 3.304 -51.244 1.00 31.44 206 ALA G CA 1
ATOM 7490 C C . ALA G 1 206 ? -114.503 2.958 -49.792 1.00 36.00 206 ALA G C 1
ATOM 7491 O O . ALA G 1 206 ? -114.745 3.848 -48.976 1.00 37.19 206 ALA G O 1
ATOM 7493 N N . GLU G 1 207 ? -114.502 1.671 -49.462 1.00 36.41 207 GLU G N 1
ATOM 7494 C CA . GLU G 1 207 ? -114.956 1.253 -48.137 1.00 34.90 207 GLU G CA 1
ATOM 7495 C C . GLU G 1 207 ? -113.843 0.713 -47.253 1.00 31.79 207 GLU G C 1
ATOM 7496 O O . GLU G 1 207 ? -114.119 0.101 -46.219 1.00 34.89 207 GLU G O 1
ATOM 7502 N N . LEU G 1 208 ? -112.592 0.932 -47.652 1.00 34.04 208 LEU G N 1
ATOM 7503 C CA . LEU G 1 208 ? -111.455 0.535 -46.822 1.00 37.63 208 LEU G CA 1
ATOM 7504 C C . LEU G 1 208 ? -111.603 1.069 -45.396 1.00 36.54 208 LEU G C 1
ATOM 7505 O O . LEU G 1 208 ? -111.280 0.369 -44.432 1.00 39.40 208 LEU G O 1
ATOM 7510 N N . ASP G 1 209 ? -112.098 2.307 -45.298 1.00 41.17 209 ASP G N 1
ATOM 7511 C CA . ASP G 1 209 ? -112.502 2.974 -44.049 1.00 41.85 209 ASP G CA 1
ATOM 7512 C C . ASP G 1 209 ? -113.032 2.058 -42.965 1.00 41.77 209 ASP G C 1
ATOM 7513 O O . ASP G 1 209 ? -112.708 2.199 -41.786 1.00 43.78 209 ASP G O 1
ATOM 7518 N N . THR G 1 210 ? -113.900 1.149 -43.387 1.00 43.02 210 THR G N 1
ATOM 7519 C CA . THR G 1 210 ? -114.793 0.448 -42.480 1.00 42.39 210 THR G CA 1
ATOM 7520 C C . THR G 1 210 ? -114.197 -0.849 -41.937 1.00 44.06 210 THR G C 1
ATOM 7521 O O . THR G 1 210 ? -114.849 -1.577 -41.191 1.00 39.96 210 THR G O 1
ATOM 7525 N N . LEU G 1 211 ? -112.962 -1.144 -42.322 1.00 39.52 211 LEU G N 1
ATOM 7526 C CA . LEU G 1 211 ? -112.301 -2.342 -41.826 1.00 36.23 211 LEU G CA 1
ATOM 7527 C C . LEU G 1 211 ? -111.874 -2.172 -40.374 1.00 33.90 211 LEU G C 1
ATOM 7528 O O . LEU G 1 211 ? -111.614 -1.062 -39.923 1.00 39.36 211 LEU G O 1
ATOM 7533 N N . ASN G 1 212 ? -111.838 -3.289 -39.654 1.00 33.71 212 ASN G N 1
ATOM 7534 C CA . ASN G 1 212 ? -111.098 -3.436 -38.403 1.00 35.60 212 ASN G CA 1
ATOM 7535 C C . ASN G 1 212 ? -109.605 -3.090 -38.591 1.00 40.18 212 ASN G C 1
ATOM 7536 O O . ASN G 1 212 ? -109.070 -3.247 -39.694 1.00 36.82 212 ASN G O 1
ATOM 7541 N N . GLU G 1 213 ? -108.939 -2.617 -37.533 1.00 32.95 213 GLU G N 1
ATOM 7542 C CA . GLU G 1 213 ? -107.563 -2.105 -37.648 1.00 33.96 213 GLU G CA 1
ATOM 7543 C C . GLU G 1 213 ? -106.554 -3.134 -38.177 1.00 30.04 213 GLU G C 1
ATOM 7544 O O . GLU G 1 213 ? -105.631 -2.781 -38.904 1.00 29.51 213 GLU G O 1
ATOM 7550 N N . ASP G 1 214 ? -106.716 -4.403 -37.826 1.00 31.28 214 ASP G N 1
ATOM 7551 C CA . ASP G 1 214 ? -105.763 -5.403 -38.286 1.00 28.10 214 ASP G CA 1
ATOM 7552 C C . ASP G 1 214 ? -106.016 -5.715 -39.763 1.00 35.77 214 ASP G C 1
ATOM 7553 O O . ASP G 1 214 ? -105.080 -5.731 -40.572 1.00 30.06 214 ASP G O 1
ATOM 7558 N N . SER G 1 215 ? -107.284 -5.955 -40.102 1.00 28.26 215 SER G N 1
ATOM 7559 C CA . SER G 1 215 ? -107.695 -6.176 -41.484 1.00 30.62 215 SER G CA 1
ATOM 7560 C C . SER G 1 215 ? -107.312 -4.993 -42.365 1.00 28.39 215 SER G C 1
ATOM 7561 O O . SER G 1 215 ? -106.880 -5.169 -43.506 1.00 31.77 215 SER G O 1
ATOM 7564 N N . TYR G 1 216 ? -107.487 -3.789 -41.830 1.00 27.22 216 TYR G N 1
ATOM 7565 C CA . TYR G 1 216 ? -107.163 -2.582 -42.564 1.00 23.12 216 TYR G CA 1
ATOM 7566 C C . TYR G 1 216 ? -105.681 -2.554 -42.922 1.00 24.43 216 TYR G C 1
ATOM 7567 O O . TYR G 1 216 ? -105.305 -2.179 -44.031 1.00 27.82 216 TYR G O 1
ATOM 7576 N N . LYS G 1 217 ? -104.835 -2.947 -41.982 1.00 26.75 217 LYS G N 1
ATOM 7577 C CA . LYS G 1 217 ? -103.409 -2.996 -42.257 1.00 25.33 217 LYS G CA 1
ATOM 7578 C C . LYS G 1 217 ? -103.108 -3.979 -43.397 1.00 27.56 217 LYS G C 1
ATOM 7579 O O . LYS G 1 217 ? -102.384 -3.642 -44.341 1.00 25.19 217 LYS G O 1
ATOM 7585 N N . ASP G 1 218 ? -103.676 -5.181 -43.314 1.00 24.36 218 ASP G N 1
ATOM 7586 C CA . ASP G 1 218 ? -103.423 -6.218 -44.316 1.00 24.65 218 ASP G CA 1
ATOM 7587 C C . ASP G 1 218 ? -103.942 -5.835 -45.686 1.00 21.90 218 ASP G C 1
ATOM 7588 O O . ASP G 1 218 ? -103.244 -5.991 -46.680 1.00 21.24 218 ASP G O 1
ATOM 7593 N N . SER G 1 219 ? -105.173 -5.337 -45.737 1.00 22.42 219 SER G N 1
ATOM 7594 C CA . SER G 1 219 ? -105.789 -4.980 -47.009 1.00 18.04 219 SER G CA 1
ATOM 7595 C C . SER G 1 219 ? -105.098 -3.803 -47.681 1.00 20.71 219 SER G C 1
ATOM 7596 O O . SER G 1 219 ? -104.940 -3.788 -48.901 1.00 23.88 219 SER G O 1
ATOM 7599 N N . THR G 1 220 ? -104.706 -2.813 -46.887 1.00 21.32 220 THR G N 1
ATOM 7600 C CA . THR G 1 220 ? -103.965 -1.660 -47.391 1.00 24.50 220 THR G CA 1
ATOM 7601 C C . THR G 1 220 ? -102.692 -2.092 -48.108 1.00 23.49 220 THR G C 1
ATOM 7602 O O . THR G 1 220 ? -102.364 -1.572 -49.168 1.00 25.72 220 THR G O 1
ATOM 7606 N N . LEU G 1 221 ? -101.976 -3.047 -47.527 1.00 24.37 221 LEU G N 1
ATOM 7607 C CA . LEU G 1 221 ? -100.740 -3.511 -48.138 1.00 25.17 221 LEU G CA 1
ATOM 7608 C C . LEU G 1 221 ? -101.029 -4.192 -49.469 1.00 22.29 221 LEU G C 1
ATOM 7609 O O . LEU G 1 221 ? -100.384 -3.903 -50.472 1.00 23.77 221 LEU G O 1
ATOM 7614 N N . ILE G 1 222 ? -102.012 -5.083 -49.479 1.00 23.76 222 ILE G N 1
ATOM 7615 C CA . ILE G 1 222 ? -102.368 -5.801 -50.701 1.00 22.27 222 ILE G CA 1
ATOM 7616 C C . ILE G 1 222 ? -102.845 -4.832 -51.782 1.00 20.75 222 ILE G C 1
ATOM 7617 O O . ILE G 1 222 ? -102.521 -5.000 -52.958 1.00 19.72 222 ILE G O 1
ATOM 7622 N N . MET G 1 223 ? -103.594 -3.810 -51.375 1.00 22.02 223 MET G N 1
ATOM 7623 C CA . MET G 1 223 ? -104.064 -2.787 -52.305 1.00 22.13 223 MET G CA 1
ATOM 7624 C C . MET G 1 223 ? -102.869 -2.099 -52.986 1.00 22.84 223 MET G C 1
ATOM 7625 O O . MET G 1 223 ? -102.841 -1.941 -54.206 1.00 22.81 223 MET G O 1
ATOM 7630 N N . GLN G 1 224 ? -101.872 -1.720 -52.197 1.00 25.70 224 GLN G N 1
ATOM 7631 C CA . GLN G 1 224 ? -100.673 -1.103 -52.757 1.00 28.00 224 GLN G CA 1
ATOM 7632 C C . GLN G 1 224 ? -99.959 -2.049 -53.705 1.00 20.01 224 GLN G C 1
ATOM 7633 O O . GLN G 1 224 ? -99.482 -1.630 -54.759 1.00 22.58 224 GLN G O 1
ATOM 7639 N N . LEU G 1 225 ? -99.888 -3.324 -53.331 1.00 17.12 225 LEU G N 1
ATOM 7640 C CA . LEU G 1 225 ? -99.296 -4.325 -54.210 1.00 22.35 225 LEU G CA 1
ATOM 7641 C C . LEU G 1 225 ? -100.075 -4.443 -55.523 1.00 23.02 225 LEU G C 1
ATOM 7642 O O . LEU G 1 225 ? -99.478 -4.614 -56.584 1.00 23.55 225 LEU G O 1
ATOM 7647 N N . LEU G 1 226 ? -101.407 -4.355 -55.447 1.00 23.14 226 LEU G N 1
ATOM 7648 C CA . LEU G 1 226 ? -102.250 -4.369 -56.642 1.00 23.83 226 LEU G CA 1
ATOM 7649 C C . LEU G 1 226 ? -101.912 -3.182 -57.535 1.00 22.36 226 LEU G C 1
ATOM 7650 O O . LEU G 1 226 ? -101.749 -3.328 -58.738 1.00 24.87 226 LEU G O 1
ATOM 7655 N N . ARG G 1 227 ? -101.815 -2.011 -56.919 1.00 21.57 227 ARG G N 1
ATOM 7656 C CA . ARG G 1 227 ? -101.486 -0.774 -57.618 1.00 29.12 227 ARG G CA 1
ATOM 7657 C C . ARG G 1 227 ? -100.071 -0.796 -58.205 1.00 26.27 227 ARG G C 1
ATOM 7658 O O . ARG G 1 227 ? -99.851 -0.347 -59.325 1.00 22.65 227 ARG G O 1
ATOM 7666 N N . ASP G 1 228 ? -99.118 -1.326 -57.449 1.00 25.00 228 ASP G N 1
ATOM 7667 C CA . ASP G 1 228 ? -97.747 -1.412 -57.932 1.00 24.10 228 ASP G CA 1
ATOM 7668 C C . ASP G 1 228 ? -97.669 -2.351 -59.122 1.00 29.17 228 ASP G C 1
ATOM 7669 O O . ASP G 1 228 ? -96.955 -2.074 -60.083 1.00 29.55 228 ASP G O 1
ATOM 7674 N N . ASN G 1 229 ? -98.396 -3.463 -59.061 1.00 25.16 229 ASN G N 1
ATOM 7675 C CA . ASN G 1 229 ? -98.421 -4.402 -60.181 1.00 23.37 229 ASN G CA 1
ATOM 7676 C C . ASN G 1 229 ? -99.002 -3.768 -61.438 1.00 28.57 229 ASN G C 1
ATOM 7677 O O . ASN G 1 229 ? -98.443 -3.907 -62.530 1.00 27.17 229 ASN G O 1
ATOM 7682 N N . LEU G 1 230 ? -100.122 -3.072 -61.276 1.00 26.22 230 LEU G N 1
ATOM 7683 C CA . LEU G 1 230 ? -100.767 -2.384 -62.388 1.00 28.37 230 LEU G CA 1
ATOM 7684 C C . LEU G 1 230 ? -99.823 -1.362 -63.050 1.00 33.79 230 LEU G C 1
ATOM 7685 O O . LEU G 1 230 ? -99.747 -1.273 -64.275 1.00 30.80 230 LEU G O 1
ATOM 7690 N N . THR G 1 231 ? -99.101 -0.600 -62.237 1.00 33.64 231 THR G N 1
ATOM 7691 C CA . THR G 1 231 ? -98.116 0.343 -62.758 1.00 35.75 231 THR G CA 1
ATOM 7692 C C . THR G 1 231 ? -97.053 -0.383 -63.577 1.00 36.37 231 THR G C 1
ATOM 7693 O O . THR G 1 231 ? -96.784 -0.038 -64.729 1.00 36.45 231 THR G O 1
ATOM 7697 N N . LEU G 1 232 ? -96.466 -1.407 -62.971 1.00 32.66 232 LEU G N 1
ATOM 7698 C CA . LEU G 1 232 ? -95.459 -2.225 -63.630 1.00 34.33 232 LEU G CA 1
ATOM 7699 C C . LEU G 1 232 ? -95.978 -2.855 -64.925 1.00 36.17 232 LEU G C 1
ATOM 7700 O O . LEU G 1 232 ? -95.277 -2.881 -65.937 1.00 38.16 232 LEU G O 1
ATOM 7705 N N . TRP G 1 233 ? -97.212 -3.348 -64.894 1.00 35.70 233 TRP G N 1
ATOM 7706 C CA . TRP G 1 233 ? -97.763 -4.096 -66.014 1.00 27.97 233 TRP G CA 1
ATOM 7707 C C . TRP G 1 233 ? -98.179 -3.173 -67.151 1.00 36.51 233 TRP G C 1
ATOM 7708 O O . TRP G 1 233 ? -98.311 -3.607 -68.296 1.00 36.86 233 TRP G O 1
ATOM 7719 N N . THR G 1 234 ? -98.394 -1.901 -66.840 1.00 38.81 234 THR G N 1
ATOM 7720 C CA . THR G 1 234 ? -98.758 -0.941 -67.876 1.00 40.59 234 THR G CA 1
ATOM 7721 C C . THR G 1 234 ? -97.593 0.017 -68.154 1.00 43.78 234 THR G C 1
ATOM 7722 O O . THR G 1 234 ? -97.791 1.197 -68.436 1.00 51.34 234 THR G O 1
ATOM 7726 N N . SER G 1 235 ? -96.376 -0.505 -68.064 1.00 40.76 235 SER G N 1
ATOM 7727 C CA . SER G 1 235 ? -95.178 0.276 -68.334 1.00 50.21 235 SER G CA 1
ATOM 7728 C C . SER G 1 235 ? -94.202 -0.534 -69.178 1.00 54.10 235 SER G C 1
ATOM 7729 O O . SER G 1 235 ? -94.220 -1.766 -69.145 1.00 53.81 235 SER G O 1
ATOM 7731 N N . VAL H 2 4 ? -86.782 -6.905 -61.733 1.00 67.79 2 VAL H N 1
ATOM 7732 C CA . VAL H 2 4 ? -88.133 -6.617 -61.255 1.00 64.38 2 VAL H CA 1
ATOM 7733 C C . VAL H 2 4 ? -89.127 -7.686 -61.708 1.00 57.36 2 VAL H C 1
ATOM 7734 O O . VAL H 2 4 ? -89.036 -8.213 -62.821 1.00 52.50 2 VAL H O 1
ATOM 7738 N N . THR H 2 5 ? -90.059 -8.018 -60.821 1.00 49.58 3 THR H N 1
ATOM 7739 C CA . THR H 2 5 ? -91.113 -8.959 -61.147 1.00 42.00 3 THR H CA 1
ATOM 7740 C C . THR H 2 5 ? -92.381 -8.610 -60.384 1.00 35.58 3 THR H C 1
ATOM 7741 O O . THR H 2 5 ? -92.372 -7.752 -59.493 1.00 39.31 3 THR H O 1
ATOM 7745 N N . SER H 2 6 ? -93.468 -9.285 -60.737 1.00 29.68 4 SER H N 1
ATOM 7746 C CA . SER H 2 6 ? -94.754 -9.076 -60.084 1.00 30.09 4 SER H CA 1
ATOM 7747 C C . SER H 2 6 ? -94.686 -9.341 -58.578 1.00 26.09 4 SER H C 1
ATOM 7748 O O . SER H 2 6 ? -94.044 -10.294 -58.141 1.00 26.22 4 SER H O 1
ATOM 7751 N N . SER H 2 7 ? -95.336 -8.491 -57.787 1.00 24.80 5 SER H N 1
ATOM 7752 C CA . SER H 2 7 ? -95.477 -8.756 -56.360 1.00 25.38 5 SER H CA 1
ATOM 7753 C C . SER H 2 7 ? -96.713 -9.601 -56.112 1.00 24.62 5 SER H C 1
ATOM 7754 O O . SER H 2 7 ? -97.749 -9.393 -56.744 1.00 23.81 5 SER H O 1
ATOM 7767 N N . CYS H 2 9 ? -99.039 -11.933 -52.853 1.00 16.42 7 CYS H N 1
ATOM 7768 C CA . CYS H 2 9 ? -99.557 -11.710 -51.502 1.00 21.02 7 CYS H CA 1
ATOM 7769 C C . CYS H 2 9 ? -98.616 -12.171 -50.392 1.00 22.17 7 CYS H C 1
ATOM 7770 O O . CYS H 2 9 ? -97.940 -13.184 -50.532 1.00 26.31 7 CYS H O 1
ATOM 7773 N N . PRO H 2 10 ? -98.560 -11.409 -49.280 1.00 32.23 8 PRO H N 1
ATOM 7774 C CA . PRO H 2 10 ? -97.921 -11.871 -48.038 1.00 29.85 8 PRO H CA 1
ATOM 7775 C C . PRO H 2 10 ? -98.488 -13.219 -47.585 1.00 32.42 8 PRO H C 1
ATOM 7776 O O . PRO H 2 10 ? -99.665 -13.509 -47.844 1.00 28.95 8 PRO H O 1
ATOM 7780 N N . ALA H 2 11 ? -97.668 -14.032 -46.925 1.00 26.10 9 ALA H N 1
ATOM 7781 C CA . ALA H 2 11 ? -98.097 -15.364 -46.494 1.00 29.45 9 ALA H CA 1
ATOM 7782 C C . ALA H 2 11 ? -98.958 -15.326 -45.236 1.00 36.45 9 ALA H C 1
ATOM 7783 O O . ALA H 2 11 ? -99.583 -16.327 -44.870 1.00 31.30 9 ALA H O 1
ATOM 7785 N N . ASP H 2 12 ? -98.981 -14.165 -44.586 1.00 34.84 10 ASP H N 1
ATOM 7786 C CA . ASP H 2 12 ? -99.546 -14.028 -43.254 1.00 37.79 10 ASP H CA 1
ATOM 7787 C C . ASP H 2 12 ? -100.695 -13.030 -43.188 1.00 37.47 10 ASP H C 1
ATOM 7788 O O . ASP H 2 12 ? -100.793 -12.110 -44.004 1.00 37.01 10 ASP H O 1
ATOM 7793 N N . LEU H 2 13 ? -101.558 -13.225 -42.196 1.00 43.31 11 LEU H N 1
ATOM 7794 C CA . LEU H 2 13 ? -102.584 -12.255 -41.844 1.00 35.41 11 LEU H CA 1
ATOM 7795 C C . LEU H 2 13 ? -102.249 -11.655 -40.482 1.00 44.33 11 LEU H C 1
ATOM 7796 O O . LEU H 2 13 ? -101.245 -12.020 -39.864 1.00 39.46 11 LEU H O 1
ATOM 7801 N N . THR H 2 14 ? -103.092 -10.739 -40.020 1.00 44.76 12 THR H N 1
ATOM 7802 C CA . THR H 2 14 ? -102.914 -10.119 -38.715 1.00 41.50 12 THR H CA 1
ATOM 7803 C C . THR H 2 14 ? -104.091 -10.473 -37.809 1.00 40.35 12 THR H C 1
ATOM 7804 O O . THR H 2 14 ? -103.906 -10.990 -36.702 1.00 54.06 12 THR H O 1
#

CATH classification: 1.20.190.20

Secondary structure (DSSP, 8-state):
--HHHHHHHHHHHHHTT-HHHHHHHHHHHHHT-PPPPHHHHHHHHHHHHHHHHHHHHHHHHHHHHHHH--HHHHHHHHHHHHHHHHHHHHHHHHHHHHIIIIITTT--TT-HHHHHHHHHHHHHHHHHHHHH--HHHHHHHHHHHHHHHHHHHHHHHHHS-TT-HHHHHHHHHHHHIIIIIS--HHHHHHHHHHHHHHHHTTGGGS-HHHHHHHHHHHHHHHHHHHHHT-/-HHHHHHHHHHHHHTT-HHHHHHHHHHHHTT-PPPPHHHHHHHHHHHHHHHHHHHHHHHHHHHHHHH--HHHHHHHHHHHHHHHHHHHHHHHHHHHHIIIIITTT--TT-HHHHHHHHHHHHHHHHHHHHH--HHHHHHHHHHHHHHHHHHHHHHHHHS-TT-HHHHHHHHHHHHIIIIIS--HHHHHHHHHHHHHHHHTTGGGS-HHHHHHHHHHHHHHHHHHHHHT-/------S---/-HHHHHHHHHHHHHTT-HHHHHHHHHHHHHTTPPPPHHHHHHHHHHHHHHHHHHHHHHHHHHHHHHTS-STT-HHHHHHHHHHHHHHHHHHHHHHHHHHHHIIIIITTT--TT-HHHHHHHHHHHHHHHHHHHHH--HHHHHHHHHHHHHHHHHHHHHHHHHS-TT-HHHHHHHHHHHHIIIIIS--HHHHHHHHHHHHHHHHTTGGGS-HHHHHHHHHHHHHHHHHHHHHT-/------S---/------S---/-HHHHHHHHHHHHHTT-HHHHHHHHHHHHHTT-PPPHHHHHHHHHHHHHHHHHHHHHHHHHHHHHHT--HHHHHHHHHHHHHHHHHHHHHHHHHHHIIIIITTT--TT-HHHHHHHHHHHHHHHHHHHHH--HHHHHHHHHHHHHHHHHHHHHHHHHS-TT-HHHHHHHHHHHHIIIIIT--HHHHHHHHHHHHHHHHTTGGGS-HHHHHHHHHHHHHHHHHHHHHT-/------S---

Solvent-accessible surface area: 45012 Å² total

InterPro domains:
  IPR000308 14-3-3 protein [PIRSF000868] (3-243)
  IPR000308 14-3-3 protein [PR00305] (36-65)
  IPR000308 14-3-3 protein [PR00305] (85-109)
  IPR000308 14-3-3 protein [PR00305] (118-140)
  IPR000308 14-3-3 protein [PR00305] (153-179)
  IPR000308 14-3-3 protein [PR00305] (180-206)
  IPR000308 14-3-3 protein [PR00305] (207-236)
  IPR000308 14-3-3 protein [PTHR18860] (4-238)
  IPR023409 14-3-3 protein, conserved site [PS00796] (42-52)
  IPR023409 14-3-3 protein, conserved site [PS00797] (216-235)
  IPR023410 14-3-3 domain [PF00244] (10-234)
  IPR023410 14-3-3 domain [SM00101] (4-247)
  IPR036815 14-3-3 domain superfamily [G3DSA:1.20.190.20] (1-244)
  IPR036815 14-3-3 domain superfamily [SSF48445] (1-236)

Radius of gyration: 40.9 Å; Cα contacts (8 Å, |Δi|>4): 1245; chains: 8; bounding box: 110×39×110 Å

Foldseek 3Di:
DDLVVLCVQLVVCVVVVNLVSNQVSLLVNLVVQDAADPVSVVSNVVSLCVQLVVLLVVLVVLVVVLVVYVVVPNVVSVVVSVVSLVSNVVSLVSLLCSLVVHQCVPDDPQNLLSLLQSLLVQLVSLLSNLLPDDDPSNVVSLVRSLVSLVVSQVSCVVRHQLLFLSNLVSLLVNLVSCCVRVVNLVSSLVSLVVSLVRNPPCLVVDDPVRSVSRVVSNVSSVVVNVVSVD/DDDDDDPDDD/DLVVLCVQLVVCVVVVNLVSNLVSLLVNLVVQDAADPVSLVSNVVSLCVQLVVLLVVLVVLVVVLVPDVCVPNVVSVVVSVVSLVSNVVSLVSLLCSLVVHQCVPDDPQNLLSLLQSLLVQLVSLLSNLLPDDDPSNVVSLVRSLVSLVVSQVSCVVRHQLLFLSNLVSLLVNLVSCCPRVVNLVSSLVSLVVSLVSHVVCLVVDDDVRSVSSVVSSVSSVVVNVVSVD/DDDDDDPDDD/DLVVLVVQLVVCVVVVNLVSNLVSLLVNLVVQDADDPVSVVSNVVSLCVVLVVLLVVLVVLVVVLVVDDDPVCPVVNVVSVVVSVVSLVSNVVSLVSLLCSLVVHQCVPDDPQPLLSLLQSLLVQLVSLLSNLVPDDDPSNVVSLVRSLVSLVVSQVSCVVRHALLFLSNLVSLLVNLVSCCPRVVNLVVSLVSLVVSLVSNPPCLVVDDPVSNVSRVVSSVSSVVVNVVSVD/DDDDDDPDDD/DLVVLCVQLVVCVVVVNLVSNLVSLLVSLVVQDADDPVSLVSNVVSLCVQLVVLLVVLVVLVVVLVPDVVVNVVSVVVSVVSLVSNVVSLVSLLCSLVVHQCVPQDPQNLLSLLQSLLVNLVSLLSNLLPDDDPSNVVSLVRSLVSLVVSQVSCVVRHQLLALSNLVSLLVNLVSCCVRVVNLVVSLVSLVVSLVRHVVVLVPDDPVRSVSSVVSSVSSVVVNVVSVD/DDDDDDPDDD

Organism: Homo sapiens (NCBI:txid9606)

GO terms:
  GO:0002842 positive regulation of T cell mediated immune response to tumor cell (P, IDA)
  GO:0042149 cellular response to glucose starvation (P, IDA)
  GO:1904262 negative regulation of TORC1 signaling (P, IDA)
  GO:0050870 positive regulation of T cell activation (P, IDA)
  GO:0140031 phosphorylation-dependent protein binding (F, IDA)
  GO:0140311 protein sequestering activity (F, IDA)
  GO:0005515 protein binding (F, IPI)
  GO:0005634 nucleus (C, IDA)
  GO:0005829 cytosol (C, IDA)
  GO:0005829 cytosol (C, TAS)
  GO:0042802 identical protein binding (F, IPI)
  GO:0005759 mitochondrial matrix (C, IDA)
  GO:0070062 extracellular exosome (C, HDA)
  GO:0005925 focal adhesion (C, HDA)
  GO:0016020 membrane (C, HDA)
  GO:0003723 RNA binding (F, HDA)
  GO:0045664 regulation of neuron differentiation (P, IMP)
  GO:0022409 positive regulation of cell-cell adhesion (P, IMP)
  GO:0032880 regulation of protein localization (P, IMP)
  GO:0048167 regulation of synaptic plasticity (P, IMP)